Protein AF-A0A1I0JGB7-F1 (afdb_monomer_lite)

pLDDT: mean 83.21, std 13.46, range [31.05, 97.5]

Radius of gyration: 40.33 Å; chains: 1; bounding box: 99×93×121 Å

Organism: NCBI:txid83460

Secondary structure (DSSP, 8-state):
--HHHHHHTTSSSPP-SHHHHHHHHTTSTTS-TT----HHHHHHHHHHHHTT-SHHHHHT-HHHHHHHHHHHT--HHHHHHHHHHTS--TT-GGGEE--SSS-BPPEETTTSPPPTTS-HHHHH--S-EEEE--TTS-HHHHHHHHHHTTSSEEEEESSHHHHHTT--SSEEEEEEES--TT--SB--S-TTEEEEEEESSPPPPPPPPGGGTS-TT--GGG-------S----B-EEEEPPPHHHHHHHHHHHHHTTB-SS---HHHHHHHHHH-HHHHTT--SHHHHHHHHHHHHHH--TT-TT-TGGG--SHHHHHHHHHHHHHHH-S---S-HHHHHHHHHHHHHHHHHH-SS-TTS-EEHHHHHHHH--PPPHHHHHHHHHHHTTT----HHHHHHHHHH--HHHHHHHHHHHHTTSEEEEETTEEEESSHHHHHHHHHHHHHHHTTS-HHHHHHHHHSHHHHHHHHHHHHHHHHTT--HHHHHHHHS--TT-HHHHHHHHHHHHHHHHHHHTT----HHHHHHHHHHHHHH-EE-GGG-EE-S----HHHHHH-TTTSHHHHHHHHHHHHHTSPTT-TTSHHHHHTT--HHHHHHHHHGGG---TTSPPPPHHHHHHHHHHHHHHHHHS------GGG--GGGHHHHHHHHHHSSS--GGGTTTTS-HHHHTTHHHHHHHHTT--SHHHHHHHHHHHHTT----GGG-TTSTTTHHHHTT--HHHHHHHHHT-GGGTSSSS-GGGG--HHHHHHHHHHHHH--S----GGGHHHHTT--HHHHHHHHHTT-S-TT-HHHHHHHHHH-HHHHHHHHHHHHHTT-HHHHHHHHTT--TTTHHHHHHHHHHHHHH--SPPPHHHHHHHHHHHHTT-TTHHHHHHHHHHHSPPP--

Sequence (898 aa):
MGWIRTRMGEVVPPVRSFSELARRLRKVRSWPRAERIKESSLAAYLGKFDSGEALEWLRERPGVHEALAEVLEMAQEEVDEQLTALRPGPSGSGFLLRLRDVPTGPIDCRHEPLPPGIPLQVRELTSSLWWYAPSGSGRTLVGQWLEARRLATFIQAPTWAEAELQFPERGAVFIELGSADGAPFELTWPPELKVCVAIDAHPPRPPESEAKRFLPNIPPAFVSQAPRTHAPAQSWREVSNPEVSSWLPALVKWVEKRVTANALDGAECLRWLLGAPQILSMIDNLGTALGFIGLFATFGRKGKDTSPLSRIQRPADMARLFLRMRMQHAEDVEFTQKVLWKRLQELGRSVLEKSEAPWYEAQPLDVWHALTALRPDDADLEWLKKLEHRGLKMNRTELERASEGLPPDAFRTVRALRKLGLLREREASQYVFRPPWVLLSLIDQSVVEVLEGAPPEWGTILLHQEHAVTVFETLLERCRNNDFAFAEKVLAAPDMTSPAWIAALEATFRVLGLALLEGKPVPKPLRLEVLRFQRALVVSGPEGIPLPRVHYAVEYEGQFPLLHRRVWYAALLGLSEALPPNESLSIESWLQGLSAYATRWLLFMPTQRSSTEGKMPQQWLMPLLLLGGRLLDRLALPTSHPASEPLLLQPERLLRFLQRESFSLSELKGSIWWHELDVLLPEYAQRRGEDWDPYARKVWDAWLAGQTFPEFLNPDEAHASIFWDFLPPSAVQRLASKDSRHLLGASDACRFFRNEHWGAFVQTWAAQDDSWWSTSLQALWKRIPEEHVRQAIQMGRPDDNDHAARKELWQRMPEVFCEEIDALFHQGQWDRGLIQARAAPAEHVPRLLASIETALTHSRMTSPEAMVHWLHHTMGQRTRGWRKAWELLERLSPPALI

Structure (mmCIF, N/CA/C/O backbone):
data_AF-A0A1I0JGB7-F1
#
_entry.id   AF-A0A1I0JGB7-F1
#
loop_
_atom_site.group_PDB
_atom_site.id
_atom_site.type_symbol
_atom_site.label_atom_id
_atom_site.label_alt_id
_atom_site.label_comp_id
_atom_site.label_asym_id
_atom_site.label_entity_id
_atom_site.label_seq_id
_atom_site.pdbx_PDB_ins_code
_atom_site.Cartn_x
_atom_site.Cartn_y
_atom_site.Cartn_z
_atom_site.occupancy
_atom_site.B_iso_or_equiv
_atom_site.auth_seq_id
_atom_site.auth_comp_id
_atom_site.auth_asym_id
_atom_site.auth_atom_id
_atom_site.pdbx_PDB_model_num
ATOM 1 N N . MET A 1 1 ? -41.949 -23.140 9.699 1.00 54.00 1 MET A N 1
ATOM 2 C CA . MET A 1 1 ? -43.175 -22.386 10.053 1.00 54.00 1 MET A CA 1
ATOM 3 C C . MET A 1 1 ? -43.641 -22.907 11.400 1.00 54.00 1 MET A C 1
ATOM 5 O O . MET A 1 1 ? -43.436 -24.091 11.626 1.00 54.00 1 MET A O 1
ATOM 9 N N . GLY A 1 2 ? -44.156 -22.062 12.297 1.00 77.62 2 GLY A N 1
ATOM 10 C CA . GLY A 1 2 ? -44.573 -22.520 13.624 1.00 77.62 2 GLY A CA 1
ATOM 11 C C . GLY A 1 2 ? -45.866 -23.347 13.592 1.00 77.62 2 GLY A C 1
ATOM 12 O O . GLY A 1 2 ? -46.618 -23.328 12.606 1.00 77.62 2 GLY A O 1
ATOM 13 N N . TRP A 1 3 ? -46.076 -24.142 14.641 1.00 86.12 3 TRP A N 1
ATOM 14 C CA . TRP A 1 3 ? -47.155 -25.130 14.731 1.00 86.12 3 TRP A CA 1
ATOM 15 C C . TRP A 1 3 ? -48.547 -24.486 14.820 1.00 86.12 3 TRP A C 1
ATOM 17 O O . TRP A 1 3 ? -49.473 -24.971 14.173 1.00 86.12 3 TRP A O 1
ATOM 27 N N . ILE A 1 4 ? -48.693 -23.345 15.508 1.00 87.75 4 ILE A N 1
ATOM 28 C CA . ILE A 1 4 ? -49.952 -22.589 15.591 1.00 87.75 4 ILE A CA 1
ATOM 29 C C . ILE A 1 4 ? -50.310 -22.072 14.205 1.00 87.75 4 ILE A C 1
ATOM 31 O O . ILE A 1 4 ? -51.447 -22.215 13.765 1.00 87.75 4 ILE A O 1
ATOM 35 N N . ARG A 1 5 ? -49.343 -21.498 13.478 1.00 87.94 5 ARG A N 1
ATOM 36 C CA . ARG A 1 5 ? -49.590 -20.978 12.125 1.00 87.94 5 ARG A CA 1
ATOM 37 C C . ARG A 1 5 ? -49.947 -22.088 11.135 1.00 87.94 5 ARG A C 1
ATOM 39 O O . ARG A 1 5 ? -50.751 -21.853 10.237 1.00 87.94 5 ARG A O 1
ATOM 46 N N . THR A 1 6 ? -49.366 -23.273 11.307 1.00 86.31 6 THR A N 1
ATOM 47 C CA . THR A 1 6 ? -49.713 -24.463 10.519 1.00 86.31 6 THR A CA 1
ATOM 48 C C . THR A 1 6 ? -51.154 -24.875 10.817 1.00 86.31 6 THR A C 1
ATOM 50 O O . THR A 1 6 ? -51.975 -24.936 9.903 1.00 86.31 6 THR A O 1
ATOM 53 N N . ARG A 1 7 ? -51.507 -24.996 12.102 1.00 88.31 7 ARG A N 1
ATOM 54 C CA . ARG A 1 7 ? -52.849 -25.405 12.523 1.00 88.31 7 ARG A CA 1
ATOM 55 C C . ARG A 1 7 ? -53.937 -24.391 12.174 1.00 88.31 7 ARG A C 1
ATOM 57 O O . ARG A 1 7 ? -55.033 -24.771 11.786 1.00 88.31 7 ARG A O 1
ATOM 64 N N . MET A 1 8 ? -53.634 -23.094 12.207 1.00 91.56 8 MET A N 1
ATOM 65 C CA . MET A 1 8 ? -54.544 -22.026 11.764 1.00 91.56 8 MET A CA 1
ATOM 66 C C . MET A 1 8 ? -55.051 -22.210 10.323 1.00 91.56 8 MET A C 1
ATOM 68 O O . MET A 1 8 ? -56.152 -21.751 10.012 1.00 91.56 8 MET A O 1
ATOM 72 N N . GLY A 1 9 ? -54.262 -22.846 9.450 1.00 84.56 9 GLY A N 1
ATOM 73 C CA . GLY A 1 9 ? -54.662 -23.165 8.078 1.00 84.56 9 GLY A CA 1
ATOM 74 C C . GLY A 1 9 ? -55.588 -24.380 7.961 1.00 84.56 9 GLY A C 1
ATOM 75 O O . GLY A 1 9 ? -56.264 -24.515 6.945 1.00 84.56 9 GLY A O 1
ATOM 76 N N . GLU A 1 10 ? -55.630 -25.230 8.987 1.00 87.12 10 GLU A N 1
ATOM 77 C CA . GLU A 1 10 ? -56.348 -26.512 9.008 1.00 87.12 10 GLU A CA 1
ATOM 78 C C . GLU A 1 10 ? -57.715 -26.422 9.705 1.00 87.12 10 GLU A C 1
ATOM 80 O O . GLU A 1 10 ? -58.608 -27.206 9.397 1.00 87.12 10 GLU A O 1
ATOM 85 N N . VAL A 1 11 ? -57.901 -25.449 10.605 1.00 88.12 11 VAL A N 1
ATOM 86 C CA . VAL A 1 11 ? -59.176 -25.191 11.304 1.00 88.12 11 VAL A CA 1
ATOM 87 C C . VAL A 1 11 ? -60.255 -24.719 10.322 1.00 88.12 11 VAL A C 1
ATOM 89 O O . VAL A 1 11 ? -59.970 -23.937 9.413 1.00 88.12 11 VAL A O 1
ATOM 92 N N . VAL A 1 12 ? -61.519 -25.115 10.523 1.00 81.56 12 VAL A N 1
ATOM 93 C CA . VAL A 1 12 ? -62.644 -24.697 9.667 1.00 81.56 12 VAL A CA 1
ATOM 94 C C . VAL A 1 12 ? -63.611 -23.777 10.431 1.00 81.56 12 VAL A C 1
ATOM 96 O O . VAL A 1 12 ? -64.300 -24.228 11.339 1.00 81.56 12 VAL A O 1
ATOM 99 N N . PRO A 1 13 ? -63.756 -22.489 10.050 1.00 83.31 13 PRO A N 1
ATOM 100 C CA . PRO A 1 13 ? -63.107 -21.802 8.929 1.00 83.31 13 PRO A CA 1
ATOM 101 C C . PRO A 1 13 ? -61.647 -21.399 9.229 1.00 83.31 13 PRO A C 1
ATOM 103 O O . PRO A 1 13 ? -61.360 -21.021 10.369 1.00 83.31 13 PRO A O 1
ATOM 106 N N . PRO A 1 14 ? -60.751 -21.348 8.220 1.00 87.38 14 PRO A N 1
ATOM 107 C CA . PRO A 1 14 ? -59.326 -21.082 8.428 1.00 87.38 14 PRO A CA 1
ATOM 108 C C . PRO A 1 14 ? -59.081 -19.693 9.009 1.00 87.38 14 PRO A C 1
ATOM 110 O O . PRO A 1 14 ? -59.796 -18.733 8.703 1.00 87.38 14 PRO A O 1
ATOM 113 N N . VAL A 1 15 ? -58.056 -19.585 9.851 1.00 91.12 15 VAL A N 1
ATOM 114 C CA . VAL A 1 15 ? -57.677 -18.348 10.539 1.00 91.12 15 VAL A CA 1
ATOM 115 C C . VAL A 1 15 ? -56.520 -17.694 9.788 1.00 91.12 15 VAL A C 1
ATOM 117 O O . VAL A 1 15 ? -55.443 -18.268 9.661 1.00 91.12 15 VAL A O 1
ATOM 120 N N . ARG A 1 16 ? -56.701 -16.466 9.287 1.00 87.44 16 ARG A N 1
ATOM 121 C CA . ARG A 1 16 ? -55.726 -15.830 8.377 1.00 87.44 16 ARG A CA 1
ATOM 122 C C . ARG A 1 16 ? -54.627 -15.038 9.087 1.00 87.44 16 ARG A C 1
ATOM 124 O O . ARG A 1 16 ? -53.646 -14.650 8.459 1.00 87.44 16 ARG A O 1
ATOM 131 N N . SER A 1 17 ? -54.781 -14.748 10.381 1.00 92.31 17 SER A N 1
ATOM 132 C CA . SER A 1 17 ? -53.806 -13.965 11.157 1.00 92.31 17 SER A CA 1
ATOM 133 C C . SER A 1 17 ? -53.883 -14.238 12.661 1.00 92.31 17 SER A C 1
ATOM 135 O O . SER A 1 17 ? -54.929 -14.636 13.170 1.00 92.31 17 SER A O 1
ATOM 137 N N . PHE A 1 18 ? -52.805 -13.955 13.402 1.00 91.44 18 PHE A N 1
ATOM 138 C CA . PHE A 1 18 ? -52.810 -14.068 14.868 1.00 91.44 18 PHE A CA 1
ATOM 139 C C . PHE A 1 18 ? -53.782 -13.093 15.544 1.00 91.44 18 PHE A C 1
ATOM 141 O O . PHE A 1 18 ? -54.297 -13.394 16.615 1.00 91.44 18 PHE A O 1
ATOM 148 N N . SER A 1 19 ? -54.084 -11.948 14.925 1.00 89.69 19 SER A N 1
ATOM 149 C CA . SER A 1 19 ? -55.126 -11.035 15.416 1.00 89.69 19 SER A CA 1
ATOM 150 C C . SER A 1 19 ? -56.517 -11.651 15.296 1.00 89.69 19 SER A C 1
ATOM 152 O O . SER A 1 19 ? -57.328 -11.540 16.211 1.00 89.69 19 SER A O 1
ATOM 154 N N . GLU A 1 20 ? -56.784 -12.350 14.192 1.00 89.94 20 GLU A N 1
ATOM 155 C CA . GLU A 1 20 ? -58.021 -13.110 14.031 1.00 89.94 20 GLU A CA 1
ATOM 156 C C . GLU A 1 20 ? -58.099 -14.270 15.036 1.00 89.94 20 GLU A C 1
ATOM 158 O O . GLU A 1 20 ? -59.142 -14.448 15.668 1.00 89.94 20 GLU A O 1
ATOM 163 N N . LEU A 1 21 ? -56.990 -14.988 15.260 1.00 92.81 21 LEU A N 1
ATOM 164 C CA . LEU A 1 21 ? -56.904 -16.053 16.265 1.00 92.81 21 LEU A CA 1
ATOM 165 C C . LEU A 1 21 ? -57.171 -15.518 17.680 1.00 92.81 21 LEU A C 1
ATOM 167 O O . LEU A 1 21 ? -58.023 -16.047 18.389 1.00 92.81 21 LEU A O 1
ATOM 171 N N . ALA A 1 22 ? -56.522 -14.414 18.062 1.00 92.25 22 ALA A N 1
ATOM 172 C CA . ALA A 1 22 ? -56.719 -13.735 19.344 1.00 92.25 22 ALA A CA 1
ATOM 173 C C . ALA A 1 22 ? -58.177 -13.302 19.564 1.00 92.25 22 ALA A C 1
ATOM 175 O O . ALA A 1 22 ? -58.700 -13.380 20.678 1.00 92.25 22 ALA A O 1
ATOM 176 N N . ARG A 1 23 ? -58.861 -12.864 18.502 1.00 90.94 23 ARG A N 1
ATOM 177 C CA . ARG A 1 23 ? -60.281 -12.505 18.563 1.00 90.94 23 ARG A CA 1
ATOM 178 C C . ARG A 1 23 ? -61.180 -13.717 18.772 1.00 90.94 23 ARG A C 1
ATOM 180 O O . ARG A 1 23 ? -62.163 -13.602 19.501 1.00 90.94 23 ARG A O 1
ATOM 187 N N . ARG A 1 24 ? -60.876 -14.848 18.123 1.00 92.62 24 ARG A N 1
ATOM 188 C CA . ARG A 1 24 ? -61.622 -16.104 18.302 1.00 92.62 24 ARG A CA 1
ATOM 189 C C . ARG A 1 24 ? -61.428 -16.645 19.716 1.00 92.62 24 ARG A C 1
ATOM 191 O O . ARG A 1 24 ? -62.423 -16.847 20.399 1.00 92.62 24 ARG A O 1
ATOM 198 N N . LEU A 1 25 ? -60.184 -16.710 20.190 1.00 92.25 25 LEU A N 1
ATOM 199 C CA . LEU A 1 25 ? -59.795 -17.103 21.553 1.00 92.25 25 LEU A CA 1
ATOM 200 C C . LEU A 1 25 ? -60.604 -16.409 22.646 1.00 92.25 25 LEU A C 1
ATOM 202 O O . LEU A 1 25 ? -61.174 -17.062 23.509 1.00 92.25 25 LEU A O 1
ATOM 206 N N . ARG A 1 26 ? -60.734 -15.083 22.577 1.00 89.75 26 ARG A N 1
ATOM 207 C CA . ARG A 1 26 ? -61.467 -14.312 23.596 1.00 89.75 26 ARG A CA 1
ATOM 208 C C . ARG A 1 26 ? -62.984 -14.530 23.595 1.00 89.75 26 ARG A C 1
ATOM 210 O O . ARG A 1 26 ? -63.650 -14.069 24.518 1.00 89.75 26 ARG A O 1
ATOM 217 N N . LYS A 1 27 ? -63.543 -15.148 22.551 1.00 89.06 27 LYS A N 1
ATOM 218 C CA . LYS A 1 27 ? -64.985 -15.432 22.426 1.00 89.06 27 LYS A CA 1
ATOM 219 C C . LYS A 1 27 ? -65.356 -16.839 22.886 1.00 89.06 27 LYS A C 1
ATOM 221 O O . LYS A 1 27 ? -66.542 -17.157 22.951 1.00 89.06 27 LYS A O 1
ATOM 226 N N . VAL A 1 28 ? -64.359 -17.665 23.170 1.00 90.50 28 VAL A N 1
ATOM 227 C CA . VAL A 1 28 ? -64.529 -19.069 23.521 1.00 90.50 28 VAL A CA 1
ATOM 228 C C . VAL A 1 28 ? -64.924 -19.205 24.989 1.00 90.50 28 VAL A C 1
ATOM 230 O O . VAL A 1 28 ? -64.544 -18.380 25.820 1.00 90.50 28 VAL A O 1
ATOM 233 N N . ARG A 1 29 ? -65.736 -20.217 25.318 1.00 84.44 29 ARG A N 1
ATOM 234 C CA . ARG A 1 29 ? -66.295 -20.382 26.672 1.00 84.44 29 ARG A CA 1
ATOM 235 C C . ARG A 1 29 ? -65.226 -20.672 27.724 1.00 84.44 29 ARG A C 1
ATOM 237 O O . ARG A 1 29 ? -65.381 -20.218 28.855 1.00 84.44 29 ARG A O 1
ATOM 244 N N . SER A 1 30 ? -64.170 -21.382 27.339 1.00 85.94 30 SER A N 1
ATOM 245 C CA . SER A 1 30 ? -63.000 -21.686 28.171 1.00 85.94 30 SER A CA 1
ATOM 246 C C . SER A 1 30 ? -62.115 -20.467 28.458 1.00 85.94 30 SER A C 1
ATOM 248 O O . SER A 1 30 ? -61.286 -20.520 29.362 1.00 85.94 30 SER A O 1
ATOM 250 N N . TRP A 1 31 ? -62.317 -19.328 27.775 1.00 90.69 31 TRP A N 1
ATOM 251 C CA . TRP A 1 31 ? -61.518 -18.131 28.032 1.00 90.69 31 TRP A CA 1
ATOM 252 C C . TRP A 1 31 ? -61.732 -17.598 29.466 1.00 90.69 31 TRP A C 1
ATOM 254 O O . TRP A 1 31 ? -62.857 -17.233 29.837 1.00 90.69 31 TRP A O 1
ATOM 264 N N . PRO A 1 32 ? -60.670 -17.464 30.284 1.00 85.94 32 PRO A N 1
ATOM 265 C CA . PRO A 1 32 ? -60.808 -17.077 31.681 1.00 85.94 32 PRO A CA 1
ATOM 266 C C . PRO A 1 32 ? -61.286 -15.625 31.816 1.00 85.94 32 PRO A C 1
ATOM 268 O O . PRO A 1 32 ? -60.629 -14.678 31.382 1.00 85.94 32 PRO A O 1
ATOM 271 N N . ARG A 1 33 ? -62.430 -15.429 32.491 1.00 79.00 33 ARG A N 1
ATOM 272 C CA . ARG A 1 33 ? -63.063 -14.105 32.690 1.00 79.00 33 ARG A CA 1
ATOM 273 C C . ARG A 1 33 ? -62.195 -13.108 33.471 1.00 79.00 33 ARG A C 1
ATOM 275 O O . ARG A 1 33 ? -62.421 -11.904 33.371 1.00 79.00 33 ARG A O 1
ATOM 282 N N . ALA A 1 34 ? -61.229 -13.600 34.247 1.00 78.06 34 ALA A N 1
ATOM 283 C CA . ALA A 1 34 ? -60.288 -12.776 35.002 1.00 78.06 34 ALA A CA 1
ATOM 284 C C . ALA A 1 34 ? -59.184 -12.155 34.119 1.00 78.06 34 ALA A C 1
ATOM 286 O O . ALA A 1 34 ? -58.609 -11.134 34.500 1.00 78.06 34 ALA A O 1
ATOM 287 N N . GLU A 1 35 ? -58.917 -12.705 32.929 1.00 80.44 35 GLU A N 1
ATOM 288 C CA . GLU A 1 35 ? -57.785 -12.287 32.100 1.00 80.44 35 GLU A CA 1
ATOM 289 C C . GLU A 1 35 ? -58.137 -11.062 31.238 1.00 80.44 35 GLU A C 1
ATOM 291 O O . GLU A 1 35 ? -58.888 -11.136 30.260 1.00 80.44 35 GLU A O 1
ATOM 296 N N . ARG A 1 36 ? -57.574 -9.898 31.591 1.00 78.81 36 ARG A N 1
ATOM 297 C CA . ARG A 1 36 ? -57.824 -8.605 30.923 1.00 78.81 36 ARG A CA 1
ATOM 298 C C . ARG A 1 36 ? -56.741 -8.242 29.899 1.00 78.81 36 ARG A C 1
ATOM 300 O O . ARG A 1 36 ? -56.207 -7.134 29.920 1.00 78.81 36 ARG A O 1
ATOM 307 N N . ILE A 1 37 ? -56.417 -9.153 28.983 1.00 86.12 37 ILE A N 1
ATOM 308 C CA . ILE A 1 37 ? -55.456 -8.885 27.900 1.00 86.12 37 ILE A CA 1
ATOM 309 C C . ILE A 1 37 ? -56.137 -8.265 26.665 1.00 86.12 37 ILE A C 1
ATOM 311 O O . ILE A 1 37 ? -57.236 -8.659 26.263 1.00 86.12 37 ILE A O 1
ATOM 315 N N . LYS A 1 38 ? -55.491 -7.268 26.046 1.00 88.19 38 LYS A N 1
ATOM 316 C CA . LYS A 1 38 ? -55.957 -6.663 24.783 1.00 88.19 38 LYS A CA 1
ATOM 317 C C . LYS A 1 38 ? -55.727 -7.629 23.610 1.00 88.19 38 LYS A C 1
ATOM 319 O O . LYS A 1 38 ? -54.741 -8.358 23.602 1.00 88.19 38 LYS A O 1
ATOM 324 N N . GLU A 1 39 ? -56.590 -7.584 22.588 1.00 87.06 39 GLU A N 1
ATOM 325 C CA . GLU A 1 39 ? -56.490 -8.438 21.382 1.00 87.06 39 GLU A CA 1
ATOM 326 C C . GLU A 1 39 ? -55.127 -8.302 20.684 1.00 87.06 39 GLU A C 1
ATOM 328 O O . GLU A 1 39 ? -54.531 -9.304 20.303 1.00 87.06 39 GLU A O 1
ATOM 333 N N . SER A 1 40 ? -54.593 -7.081 20.582 1.00 79.31 40 SER A N 1
ATOM 334 C CA . SER A 1 40 ? -53.277 -6.824 19.982 1.00 79.31 40 SER A CA 1
ATOM 335 C C . SER A 1 40 ? -52.125 -7.445 20.775 1.00 79.31 40 SER A C 1
ATOM 337 O O . SER A 1 40 ? -51.193 -7.984 20.185 1.00 79.31 40 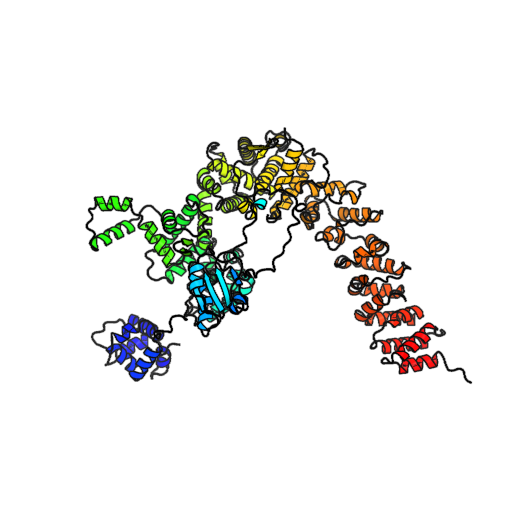SER A O 1
ATOM 339 N N . SER A 1 41 ? -52.199 -7.410 22.107 1.00 85.94 41 SER A N 1
ATOM 340 C CA . SER A 1 41 ? -51.207 -8.032 22.986 1.00 85.94 41 SER A CA 1
ATOM 341 C C . SER A 1 41 ? -51.278 -9.555 22.907 1.00 85.94 41 SER A C 1
ATOM 343 O O . SER A 1 41 ? -50.244 -10.199 22.775 1.00 85.94 41 SER A O 1
ATOM 345 N N . LEU A 1 42 ? -52.485 -10.130 22.911 1.00 90.38 42 LEU A N 1
ATOM 346 C CA . LEU A 1 42 ? -52.675 -11.573 22.758 1.00 90.38 42 LEU A CA 1
ATOM 347 C C . LEU A 1 42 ? -52.184 -12.067 21.389 1.00 90.38 42 LEU A C 1
ATOM 349 O O . LEU A 1 42 ? -51.516 -13.088 21.319 1.00 90.38 42 LEU A O 1
ATOM 353 N N . ALA A 1 43 ? -52.429 -11.314 20.313 1.00 88.25 43 ALA A N 1
ATOM 354 C CA . ALA A 1 43 ? -51.909 -11.634 18.983 1.00 88.25 43 ALA A CA 1
ATOM 355 C C . ALA A 1 43 ? -50.371 -11.668 18.939 1.00 88.25 43 ALA A C 1
ATOM 357 O O . ALA A 1 43 ? -49.793 -12.543 18.297 1.00 88.25 43 ALA A O 1
ATOM 358 N N . ALA A 1 44 ? -49.708 -10.744 19.643 1.00 83.69 44 ALA A N 1
ATOM 359 C CA . ALA A 1 44 ? -48.253 -10.745 19.771 1.00 83.69 44 ALA A CA 1
ATOM 360 C C . ALA A 1 44 ? -47.751 -11.959 20.572 1.00 83.69 44 ALA A C 1
ATOM 362 O O . ALA A 1 44 ? -46.768 -12.579 20.178 1.00 83.69 44 ALA A O 1
ATOM 363 N N . TYR A 1 45 ? -48.442 -12.329 21.655 1.00 89.69 45 TYR A N 1
ATOM 364 C CA . TYR A 1 45 ? -48.124 -13.526 22.437 1.00 89.69 45 TYR A CA 1
ATOM 365 C C . TYR A 1 45 ? -48.307 -14.819 21.641 1.00 89.69 45 TYR A C 1
ATOM 367 O O . TYR A 1 45 ? -47.428 -15.665 21.681 1.00 89.69 45 TYR A O 1
ATOM 375 N N . LEU A 1 46 ? -49.372 -14.946 20.845 1.00 90.31 46 LEU A N 1
ATOM 376 C CA . LEU A 1 46 ? -49.576 -16.108 19.971 1.00 90.31 46 LEU A CA 1
ATOM 377 C C . LEU A 1 46 ? -48.441 -16.263 18.954 1.00 90.31 46 LEU A C 1
ATOM 379 O O . LEU A 1 46 ? -47.990 -17.377 18.716 1.00 90.31 46 LEU A O 1
ATOM 383 N N . GLY A 1 47 ? -47.930 -15.151 18.415 1.00 83.31 47 GLY A N 1
ATOM 384 C CA . GLY A 1 47 ? -46.735 -15.170 17.570 1.00 83.31 47 GLY A CA 1
ATOM 385 C C . GLY A 1 47 ? -45.476 -15.637 18.310 1.00 83.31 47 GLY A C 1
ATOM 386 O O . GLY A 1 47 ? -44.669 -16.348 17.723 1.00 83.31 47 GLY A O 1
ATOM 387 N N . LYS A 1 48 ? -45.331 -15.281 19.594 1.00 83.50 48 LYS A N 1
ATOM 388 C CA . LYS A 1 48 ? -44.228 -15.747 20.453 1.00 83.50 48 LYS A CA 1
ATOM 389 C C . LYS A 1 48 ? -44.356 -17.229 20.813 1.00 83.50 48 LYS A C 1
ATOM 391 O O . LYS A 1 48 ? -43.367 -17.950 20.760 1.00 83.50 48 LYS A O 1
ATOM 396 N N . PHE A 1 49 ? -45.562 -17.709 21.111 1.00 87.69 49 PHE A N 1
ATOM 397 C CA . PHE A 1 49 ? -45.800 -19.130 21.391 1.00 87.69 49 PHE A CA 1
ATOM 398 C C . PHE A 1 49 ? -45.521 -19.996 20.159 1.00 87.69 49 PHE A C 1
ATOM 400 O O . PHE A 1 49 ? -44.921 -21.061 20.279 1.00 87.69 49 PHE A O 1
ATOM 407 N N . ASP A 1 50 ? -45.886 -19.506 18.968 1.00 85.50 50 ASP A N 1
ATOM 408 C CA . ASP A 1 50 ? -45.595 -20.154 17.683 1.00 85.50 50 ASP A CA 1
ATOM 409 C C . ASP A 1 50 ? -44.082 -20.282 17.414 1.00 85.50 50 ASP A C 1
ATOM 411 O O . ASP A 1 50 ? -43.654 -21.197 16.710 1.00 85.50 50 ASP A O 1
ATOM 415 N N . SER A 1 51 ? -43.267 -19.393 17.999 1.00 72.38 51 SER A N 1
ATOM 416 C CA . SER A 1 51 ? -41.801 -19.413 17.933 1.00 72.38 51 SER A CA 1
ATOM 417 C C . SER A 1 51 ? -41.117 -20.048 19.153 1.00 72.38 51 SER A C 1
ATOM 419 O O . SER A 1 51 ? -39.894 -19.984 19.248 1.00 72.38 51 SER A O 1
ATOM 421 N N . GLY A 1 52 ? -41.870 -20.647 20.084 1.00 76.19 52 GLY A N 1
ATOM 422 C CA . GLY A 1 52 ? -41.323 -21.276 21.295 1.00 76.19 52 GLY A CA 1
ATOM 423 C C . GLY A 1 52 ? -40.884 -20.297 22.395 1.00 76.19 52 GLY A C 1
ATOM 424 O O . GLY A 1 52 ? -40.235 -20.696 23.359 1.00 76.19 52 GLY A O 1
ATOM 425 N N . GLU A 1 53 ? -41.236 -19.016 22.286 1.00 71.25 53 GLU A N 1
ATOM 426 C CA . GLU A 1 53 ? -40.935 -17.982 23.277 1.00 71.25 53 GLU A CA 1
ATOM 427 C C . GLU A 1 53 ? -42.112 -17.765 24.241 1.00 71.25 53 GLU A C 1
ATOM 429 O O . GLU A 1 53 ? -43.274 -17.970 23.898 1.00 71.25 53 GLU A O 1
ATOM 434 N N . ALA A 1 54 ? -41.823 -17.286 25.456 1.00 78.31 54 ALA A N 1
ATOM 435 C CA . ALA A 1 54 ? -42.822 -16.914 26.468 1.00 78.31 54 ALA A CA 1
ATOM 436 C C . ALA A 1 54 ? -43.815 -18.032 26.874 1.00 78.31 54 ALA A C 1
ATOM 438 O O . ALA A 1 54 ? -44.882 -17.731 27.405 1.00 78.31 54 ALA A O 1
ATOM 439 N N . LEU A 1 55 ? -43.461 -19.311 26.686 1.00 80.69 55 LEU A N 1
ATOM 440 C CA . LEU A 1 55 ? -44.329 -20.461 26.998 1.00 80.69 55 LEU A CA 1
ATOM 441 C C . LEU A 1 55 ? -44.733 -20.544 28.483 1.00 80.69 55 LEU A C 1
ATOM 443 O O . LEU A 1 55 ? -45.802 -21.061 28.801 1.00 80.69 55 LEU A O 1
ATOM 447 N N . GLU A 1 56 ? -43.920 -19.989 29.388 1.00 78.12 56 GLU A N 1
ATOM 448 C CA . GLU A 1 56 ? -44.247 -19.899 30.821 1.00 78.12 56 GLU A CA 1
ATOM 449 C C . GLU A 1 56 ? -45.530 -19.096 31.073 1.00 78.12 56 GLU A C 1
ATOM 451 O O . GLU A 1 56 ? -46.338 -19.467 31.921 1.00 78.12 56 GLU A O 1
ATOM 456 N N . TRP A 1 57 ? -45.792 -18.062 30.263 1.00 85.19 57 TRP A N 1
ATOM 457 C CA . TRP A 1 57 ? -47.016 -17.266 30.373 1.00 85.19 57 TRP A CA 1
ATOM 458 C C . TRP A 1 57 ? -48.277 -18.116 30.158 1.00 85.19 57 TRP A C 1
ATOM 460 O O . TRP A 1 57 ? -49.294 -17.872 30.812 1.00 85.19 57 TRP A O 1
ATOM 470 N N . LEU A 1 58 ? -48.201 -19.102 29.253 1.00 83.56 58 LEU A N 1
ATOM 471 C CA . LEU A 1 58 ? -49.291 -20.025 28.936 1.00 83.56 58 LEU A CA 1
ATOM 472 C C . LEU A 1 58 ? -49.490 -21.058 30.059 1.00 83.56 58 LEU A C 1
ATOM 474 O O . LEU A 1 58 ? -50.628 -21.354 30.412 1.00 83.56 58 LEU A O 1
ATOM 478 N N . ARG A 1 59 ? -48.401 -21.545 30.676 1.00 77.56 59 ARG A N 1
ATOM 479 C CA . ARG A 1 59 ? -48.462 -22.483 31.817 1.00 77.56 59 ARG A CA 1
ATOM 480 C C . ARG A 1 59 ? -49.077 -21.866 33.064 1.00 77.56 59 ARG A C 1
ATOM 482 O O . ARG A 1 59 ? -49.856 -22.514 33.751 1.00 77.56 59 ARG A O 1
ATOM 489 N N . GLU A 1 60 ? -48.750 -20.610 33.345 1.00 81.31 60 GLU A N 1
ATOM 490 C CA . GLU A 1 60 ? -49.340 -19.862 34.461 1.00 81.31 60 GLU A CA 1
ATOM 491 C C . GLU A 1 60 ? -50.847 -19.609 34.277 1.00 81.31 60 GLU A C 1
ATOM 493 O O . GLU A 1 60 ? -51.527 -19.190 35.215 1.00 81.31 60 GLU A O 1
ATOM 498 N N . ARG A 1 61 ? -51.378 -19.823 33.065 1.00 87.06 61 ARG A N 1
ATOM 499 C CA . ARG A 1 61 ? -52.750 -19.482 32.670 1.00 87.06 61 ARG A CA 1
ATOM 500 C C . ARG A 1 61 ? -53.434 -20.671 31.992 1.00 87.06 61 ARG A C 1
ATOM 502 O O . ARG A 1 61 ? -53.722 -20.599 30.794 1.00 87.06 61 ARG A O 1
ATOM 509 N N . PRO A 1 62 ? -53.783 -21.725 32.752 1.00 83.62 62 PRO A N 1
ATOM 510 C CA . PRO A 1 62 ? -54.408 -22.926 32.203 1.00 83.62 62 PRO A CA 1
ATOM 511 C C . PRO A 1 62 ? -55.673 -22.606 31.401 1.00 83.62 62 PRO A C 1
ATOM 513 O O . PRO A 1 62 ? -55.809 -23.084 30.288 1.00 83.62 62 PRO A O 1
ATOM 516 N N . GLY A 1 63 ? -56.528 -21.677 31.843 1.00 83.69 63 GLY A N 1
ATOM 517 C CA . GLY A 1 63 ? -57.715 -21.301 31.056 1.00 83.69 63 GLY A CA 1
ATOM 518 C C . GLY A 1 63 ? -57.404 -20.715 29.665 1.00 83.69 63 GLY A C 1
ATOM 519 O O . GLY A 1 63 ? -58.192 -20.864 28.737 1.00 83.69 63 GLY A O 1
ATOM 520 N N . VAL A 1 64 ? -56.252 -20.055 29.478 1.00 88.06 64 VAL A N 1
ATOM 521 C CA . VAL A 1 64 ? -55.834 -19.571 28.147 1.00 88.06 64 VAL A CA 1
ATOM 522 C C . VAL A 1 64 ? -55.298 -20.720 27.292 1.00 88.06 64 VAL A C 1
ATOM 524 O O . VAL A 1 64 ? -55.512 -20.730 26.081 1.00 88.06 64 VAL A O 1
ATOM 527 N N . HIS A 1 65 ? -54.640 -21.692 27.921 1.00 86.38 65 HIS A N 1
ATOM 528 C CA . HIS A 1 65 ? -54.203 -22.930 27.285 1.00 86.38 65 HIS A CA 1
ATOM 529 C C . HIS A 1 65 ? -55.397 -23.763 26.782 1.00 86.38 65 HIS A C 1
ATOM 531 O O . HIS A 1 65 ? -55.429 -24.141 25.613 1.00 86.38 65 HIS A O 1
ATOM 537 N N . GLU A 1 66 ? -56.429 -23.942 27.611 1.00 86.69 66 GLU A N 1
ATOM 538 C CA . GLU A 1 66 ? -57.668 -24.640 27.237 1.00 86.69 66 GLU A CA 1
ATOM 539 C C . GLU A 1 66 ? -58.389 -23.947 26.073 1.00 86.69 66 GLU A C 1
ATOM 541 O O . GLU A 1 66 ? -58.800 -24.598 25.113 1.00 86.69 66 GLU A O 1
ATOM 546 N N . ALA A 1 67 ? -58.481 -22.613 26.115 1.00 90.25 67 ALA A N 1
ATOM 547 C CA . ALA A 1 67 ? -59.075 -21.839 25.030 1.00 90.25 67 ALA A CA 1
ATOM 548 C C . ALA A 1 67 ? -58.298 -21.975 23.715 1.00 90.25 67 ALA A C 1
ATOM 550 O O . ALA A 1 67 ? -58.902 -21.983 22.641 1.00 90.25 67 ALA A O 1
ATOM 551 N N . LEU A 1 68 ? -56.968 -22.091 23.784 1.00 91.56 68 LEU A N 1
ATOM 552 C CA . LEU A 1 68 ? -56.121 -22.306 22.613 1.00 91.56 68 LEU A CA 1
ATOM 553 C C . LEU A 1 68 ? -56.350 -23.672 21.976 1.00 91.56 68 LEU A C 1
ATOM 555 O O . LEU A 1 68 ? -56.500 -23.724 20.756 1.00 91.56 68 LEU A O 1
ATOM 559 N N . ALA A 1 69 ? -56.457 -24.731 22.778 1.00 90.62 69 ALA A N 1
ATOM 560 C CA . ALA A 1 69 ? -56.819 -26.060 22.289 1.00 90.62 69 ALA A CA 1
ATOM 561 C C . ALA A 1 69 ? -58.210 -26.063 21.627 1.00 90.62 69 ALA A C 1
ATOM 563 O O . ALA A 1 69 ? -58.362 -26.563 20.512 1.00 90.62 69 ALA A O 1
ATOM 564 N N . GLU A 1 70 ? -59.201 -25.411 22.251 1.00 91.19 70 GLU A N 1
ATOM 565 C CA . GLU A 1 70 ? -60.571 -25.330 21.723 1.00 91.19 70 GLU A CA 1
ATOM 566 C C . GLU A 1 70 ? -60.638 -24.592 20.373 1.00 91.19 70 GLU A C 1
ATOM 568 O O . GLU A 1 70 ? -61.310 -25.052 19.453 1.00 91.19 70 GLU A O 1
ATOM 573 N N . VAL A 1 71 ? -59.922 -23.472 20.206 1.00 92.50 71 VAL A N 1
ATOM 574 C CA . VAL A 1 71 ? -59.928 -22.714 18.935 1.00 92.50 71 VAL A CA 1
ATOM 575 C C . VAL A 1 71 ? -59.134 -23.396 17.827 1.00 92.50 71 VAL A C 1
ATOM 577 O O . VAL A 1 71 ? -59.446 -23.197 16.652 1.00 92.50 71 VAL A O 1
ATOM 580 N N . LEU A 1 72 ? -58.090 -24.145 18.178 1.00 91.31 72 LEU A N 1
ATOM 581 C CA . LEU A 1 72 ? -57.253 -24.855 17.213 1.00 91.31 72 LEU A CA 1
ATOM 582 C C . LEU A 1 72 ? -57.789 -26.248 16.852 1.00 91.31 72 LEU A C 1
ATOM 584 O O . LEU A 1 72 ? -57.165 -26.929 16.036 1.00 91.31 72 LEU A O 1
ATOM 588 N N . GLU A 1 73 ? -58.930 -26.650 17.425 1.00 90.31 73 GLU A N 1
ATOM 589 C CA . GLU A 1 73 ? -59.529 -27.980 17.253 1.00 90.31 73 GLU A CA 1
ATOM 590 C C . GLU A 1 73 ? -58.493 -29.087 17.515 1.00 90.31 73 GLU A C 1
ATOM 592 O O . GLU A 1 73 ? -58.273 -29.975 16.688 1.00 90.31 73 GLU A O 1
ATOM 597 N N . MET A 1 74 ? -57.789 -28.971 18.644 1.00 89.69 74 MET A N 1
ATOM 598 C CA . MET A 1 74 ? -56.765 -29.916 19.099 1.00 89.69 74 MET A CA 1
ATOM 599 C C . MET A 1 74 ? -57.143 -30.482 20.465 1.00 89.69 74 MET A C 1
ATOM 601 O O . MET A 1 74 ? -57.778 -29.798 21.274 1.00 89.69 74 MET A O 1
ATOM 605 N N . ALA A 1 75 ? -56.724 -31.717 20.741 1.00 87.12 75 ALA A N 1
ATOM 606 C CA . ALA A 1 75 ? -56.776 -32.237 22.104 1.00 87.12 75 ALA A CA 1
ATOM 607 C C . ALA A 1 75 ? -55.785 -31.461 22.992 1.00 87.12 75 ALA A C 1
ATOM 609 O O . ALA A 1 75 ? -54.758 -30.977 22.510 1.00 87.12 75 ALA A O 1
ATOM 610 N N . GLN A 1 76 ? -56.073 -31.324 24.290 1.00 80.38 76 GLN A N 1
ATOM 611 C CA . GLN A 1 76 ? -55.156 -30.619 25.198 1.00 80.38 76 GLN A CA 1
ATOM 612 C C . GLN A 1 76 ? -53.801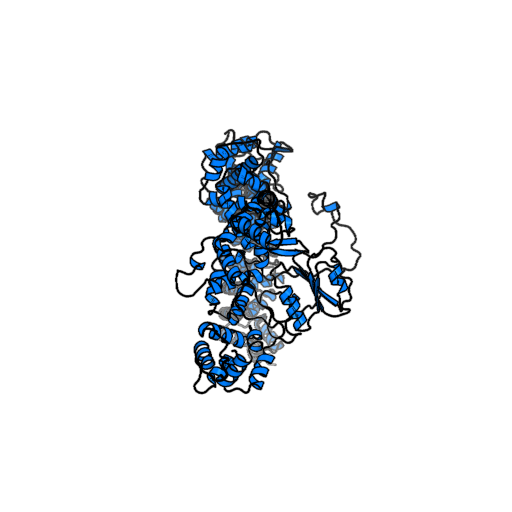 -31.325 25.271 1.00 80.38 76 GLN A C 1
ATOM 614 O O . GLN A 1 76 ? -52.773 -30.653 25.265 1.00 80.38 76 GLN A O 1
ATOM 619 N N . GLU A 1 77 ? -53.796 -32.660 25.232 1.00 81.31 77 GLU A N 1
ATOM 620 C CA . GLU A 1 77 ? -52.574 -33.459 25.209 1.00 81.31 77 GLU A CA 1
ATOM 621 C C . GLU A 1 77 ? -51.722 -33.174 23.962 1.00 81.31 77 GLU A C 1
ATOM 623 O O . GLU A 1 77 ? -50.504 -33.083 24.065 1.00 81.31 77 GLU A O 1
ATOM 628 N N . GLU A 1 78 ? -52.339 -32.953 22.796 1.00 82.69 78 GLU A N 1
ATOM 629 C CA . GLU A 1 78 ? -51.619 -32.608 21.562 1.00 82.69 78 GLU A CA 1
ATOM 630 C C . GLU A 1 78 ? -50.990 -31.214 21.646 1.00 82.69 78 GLU A C 1
ATOM 632 O O . GLU A 1 78 ? -49.872 -31.001 21.177 1.00 82.69 78 GLU A O 1
ATOM 637 N N . VAL A 1 79 ? -51.688 -30.248 22.252 1.00 82.19 79 VAL A N 1
ATOM 638 C CA . VAL A 1 79 ? -51.128 -28.911 22.488 1.00 82.19 79 VAL A CA 1
ATOM 639 C C . VAL A 1 79 ? -49.969 -28.992 23.483 1.00 82.19 79 VAL A C 1
ATOM 641 O O . VAL A 1 79 ? -48.919 -28.397 23.237 1.00 82.19 79 VAL A O 1
ATOM 644 N N . ASP A 1 80 ? -50.106 -29.776 24.552 1.00 81.25 80 ASP A N 1
ATOM 645 C CA . ASP A 1 80 ? -49.038 -30.021 25.523 1.00 81.25 80 ASP A CA 1
ATOM 646 C C . ASP A 1 80 ? -47.832 -30.734 24.901 1.00 81.25 80 ASP A C 1
ATOM 648 O O . ASP A 1 80 ? -46.689 -30.376 25.201 1.00 81.25 80 ASP A O 1
ATOM 652 N N . GLU A 1 81 ? -48.047 -31.694 24.001 1.00 79.69 81 GLU A N 1
ATOM 653 C CA . GLU A 1 81 ? -46.988 -32.351 23.233 1.00 79.69 81 GLU A CA 1
ATOM 654 C C . GLU A 1 81 ? -46.264 -31.362 22.315 1.00 79.69 81 GLU A C 1
ATOM 656 O O . GLU A 1 81 ? -45.032 -31.328 22.321 1.00 79.69 81 GLU A O 1
ATOM 661 N N . GLN A 1 82 ? -46.985 -30.495 21.594 1.00 82.19 82 GLN A N 1
ATOM 662 C CA . GLN A 1 82 ? -46.376 -29.448 20.761 1.00 82.19 82 GLN A CA 1
ATOM 663 C C . GLN A 1 82 ? -45.582 -28.444 21.607 1.00 82.19 82 GLN A C 1
ATOM 665 O O . GLN A 1 82 ? -44.442 -28.106 21.283 1.00 82.19 82 GLN A O 1
ATOM 670 N N . LEU A 1 83 ? -46.141 -28.002 22.735 1.00 77.06 83 LEU A N 1
ATOM 671 C CA . LEU A 1 83 ? -45.467 -27.104 23.672 1.00 77.06 83 LEU A CA 1
ATOM 672 C C . LEU A 1 83 ? -44.243 -27.759 24.313 1.00 77.06 83 LEU A C 1
ATOM 674 O O . LEU A 1 83 ? -43.260 -27.071 24.581 1.00 77.06 83 LEU A O 1
ATOM 678 N N . THR A 1 84 ? -44.285 -29.069 24.558 1.00 73.31 84 THR A N 1
ATOM 679 C CA . THR A 1 84 ? -43.178 -29.851 25.125 1.00 73.31 84 THR A CA 1
ATOM 680 C C . THR A 1 84 ? -42.094 -30.135 24.090 1.00 73.31 84 THR A C 1
ATOM 682 O O . THR A 1 84 ? -40.917 -30.023 24.420 1.00 73.31 84 THR A O 1
ATOM 685 N N . ALA A 1 85 ? -42.457 -30.393 22.832 1.00 71.56 85 ALA A N 1
ATOM 686 C CA . ALA A 1 85 ? -41.526 -30.501 21.709 1.00 71.56 85 ALA A CA 1
ATOM 687 C C . ALA A 1 85 ? -40.810 -29.171 21.415 1.00 71.56 85 ALA A C 1
ATOM 689 O O . ALA A 1 85 ? -39.663 -29.165 20.971 1.00 71.56 85 ALA A O 1
ATOM 690 N N . LEU A 1 86 ? -41.466 -28.043 21.705 1.00 67.31 86 LEU A N 1
ATOM 691 C CA . LEU A 1 86 ? -40.873 -26.707 21.653 1.00 67.31 86 LEU A CA 1
ATOM 692 C C . LEU A 1 86 ? -40.070 -26.331 22.902 1.00 67.31 86 LEU A C 1
ATOM 694 O O . LEU A 1 86 ? -39.377 -25.310 22.882 1.00 67.31 86 LEU A O 1
ATOM 698 N N . ARG A 1 87 ? -40.129 -27.118 23.989 1.00 59.81 87 ARG A N 1
ATOM 699 C CA . ARG A 1 87 ? -39.243 -26.880 25.131 1.00 59.81 87 ARG A CA 1
ATOM 700 C C . ARG A 1 87 ? -37.814 -27.184 24.689 1.00 59.81 87 ARG A C 1
ATOM 702 O O . ARG A 1 87 ? -37.546 -28.290 24.217 1.00 59.81 87 ARG A O 1
ATOM 709 N N . PRO A 1 88 ? -36.858 -26.275 24.920 1.00 45.75 88 PRO A N 1
ATOM 710 C CA . PRO A 1 88 ? -35.466 -26.678 24.918 1.00 45.75 88 PRO A CA 1
ATOM 711 C C . PRO A 1 88 ? -35.296 -27.717 26.034 1.00 45.75 88 PRO A C 1
ATOM 713 O O . PRO A 1 88 ? -35.467 -27.410 27.214 1.00 45.75 88 PRO A O 1
ATOM 716 N N . GLY A 1 89 ? -35.010 -28.971 25.670 1.00 40.97 89 GLY A N 1
ATOM 717 C CA . GLY A 1 89 ? -34.613 -29.980 26.650 1.00 40.97 89 GLY A CA 1
ATOM 718 C C . GLY A 1 89 ? -33.413 -29.469 27.465 1.00 40.97 89 GLY A C 1
ATOM 719 O O . GLY A 1 89 ? -32.579 -28.744 26.910 1.00 40.97 89 GLY A O 1
ATOM 720 N N . PRO A 1 90 ? -33.269 -29.854 28.747 1.00 39.44 90 PRO A N 1
ATOM 721 C CA . PRO A 1 90 ? -32.217 -29.352 29.641 1.00 39.44 90 PRO A CA 1
ATOM 722 C C . PRO A 1 90 ? -30.777 -29.749 29.239 1.00 39.44 90 PRO A C 1
ATOM 724 O O . PRO A 1 90 ? -29.842 -29.565 30.009 1.00 39.44 90 PRO A O 1
ATOM 727 N N . SER A 1 91 ? -30.564 -30.263 28.024 1.00 42.47 91 SER A N 1
ATOM 728 C CA . SER A 1 91 ? -29.249 -30.618 27.471 1.00 42.47 91 SER A CA 1
ATOM 729 C C . SER A 1 91 ? -29.050 -30.169 26.011 1.00 42.47 91 SER A C 1
ATOM 731 O O . SER A 1 91 ? -28.111 -30.614 25.360 1.00 42.47 91 SER A O 1
ATOM 733 N N . GLY A 1 92 ? -29.924 -29.308 25.464 1.00 42.38 92 GLY A N 1
ATOM 734 C CA . GLY A 1 92 ? -29.899 -28.915 24.043 1.00 42.38 92 GLY A CA 1
ATOM 735 C C . GLY A 1 92 ? -29.405 -27.497 23.727 1.00 42.38 92 GLY A C 1
ATOM 736 O O . GLY A 1 92 ? -29.209 -27.183 22.555 1.00 42.38 92 GLY A O 1
ATOM 737 N N . SER A 1 93 ? -29.203 -26.629 24.725 1.00 49.50 93 SER A N 1
ATOM 738 C CA . SER A 1 93 ? -28.884 -25.207 24.501 1.00 49.50 93 SER A CA 1
ATOM 739 C C . SER A 1 93 ? -27.440 -24.935 24.063 1.00 49.50 93 SER A C 1
ATOM 741 O O . SER A 1 93 ? -27.174 -23.864 23.526 1.00 49.50 93 SER A O 1
ATOM 743 N N . GLY A 1 94 ? -26.517 -25.887 24.238 1.00 56.75 94 GLY A N 1
ATOM 744 C CA . GLY A 1 94 ? -25.092 -25.686 23.936 1.00 56.75 94 GLY A CA 1
ATOM 745 C C . GLY A 1 94 ? -24.748 -25.568 22.445 1.00 56.75 94 GLY A C 1
ATOM 746 O O . GLY A 1 94 ? -23.684 -25.062 22.108 1.00 56.75 94 GLY A O 1
ATOM 747 N N . PHE A 1 95 ? -25.639 -26.004 21.545 1.00 70.62 95 PHE A N 1
ATOM 748 C CA . PHE A 1 95 ? -25.344 -26.107 20.108 1.00 70.62 95 PHE A CA 1
ATOM 749 C C . PHE A 1 95 ? -26.170 -25.166 19.224 1.00 70.62 95 PHE A C 1
ATOM 751 O O . PHE A 1 95 ? -26.076 -25.252 18.002 1.00 70.62 95 PHE A O 1
ATOM 758 N N . LEU A 1 96 ? -26.978 -24.279 19.814 1.00 78.81 96 LEU A N 1
ATOM 759 C CA . LEU A 1 96 ? -27.723 -23.252 19.086 1.00 78.81 96 LEU A CA 1
ATOM 760 C C . LEU A 1 96 ? -27.029 -21.897 19.253 1.00 78.81 96 LEU A C 1
ATOM 762 O O . LEU A 1 96 ? -27.113 -21.282 20.315 1.00 78.81 96 LEU A O 1
ATOM 766 N N . LEU A 1 97 ? -26.365 -21.408 18.201 1.00 81.38 97 LEU A N 1
ATOM 767 C CA . LEU A 1 97 ? -25.616 -20.147 18.245 1.00 81.38 97 LEU A CA 1
ATOM 768 C C . LEU A 1 97 ? -26.333 -19.042 17.468 1.00 81.38 97 LEU A C 1
ATOM 770 O O . LEU A 1 97 ? -26.606 -19.172 16.278 1.00 81.38 97 LEU A O 1
ATOM 774 N N . ARG A 1 98 ? -26.598 -17.905 18.119 1.00 81.69 98 ARG A N 1
ATOM 775 C CA . ARG A 1 98 ? -27.195 -16.728 17.468 1.00 81.69 98 ARG A CA 1
ATOM 776 C C . ARG A 1 98 ? -26.117 -15.750 17.008 1.00 81.69 98 ARG A C 1
ATOM 778 O O . ARG A 1 98 ? -25.286 -15.314 17.804 1.00 81.69 98 ARG A O 1
ATOM 785 N N . LEU A 1 99 ? -26.156 -15.353 15.735 1.00 84.50 99 LEU A N 1
ATOM 786 C CA . LEU A 1 99 ? -25.290 -14.286 15.235 1.00 84.50 99 LEU A CA 1
ATOM 787 C C . LEU A 1 99 ? -25.767 -12.936 15.773 1.00 84.50 99 LEU A C 1
ATOM 789 O O . LEU A 1 99 ? -26.936 -12.581 15.657 1.00 84.50 99 LEU A O 1
ATOM 793 N N . ARG A 1 100 ? -24.842 -12.174 16.358 1.00 80.12 100 ARG A N 1
ATOM 794 C CA . ARG A 1 100 ? -25.148 -10.913 17.045 1.00 80.12 100 ARG A CA 1
ATOM 795 C C . ARG A 1 100 ? -25.596 -9.800 16.101 1.00 80.12 100 ARG A C 1
ATOM 797 O O . ARG A 1 100 ? -26.561 -9.091 16.376 1.00 80.12 100 ARG A O 1
ATOM 804 N N . ASP A 1 101 ? -24.842 -9.616 15.022 1.00 87.69 101 ASP A N 1
ATOM 805 C CA . ASP A 1 101 ? -24.958 -8.424 14.185 1.00 87.69 101 ASP A CA 1
ATOM 806 C C . ASP A 1 101 ? -25.883 -8.637 12.973 1.00 87.69 101 ASP A C 1
ATOM 808 O O . ASP A 1 101 ? -26.181 -7.680 12.272 1.00 87.69 101 ASP A O 1
ATOM 812 N N . VAL A 1 102 ? -26.408 -9.851 12.754 1.00 86.62 102 VAL A N 1
ATOM 813 C CA . VAL A 1 102 ? -27.286 -10.174 11.616 1.00 86.62 102 VAL A CA 1
ATOM 814 C C . VAL A 1 102 ? -28.614 -10.757 12.115 1.00 86.62 102 VAL A C 1
ATOM 816 O O . VAL A 1 102 ? -28.584 -11.674 12.939 1.00 86.62 102 VAL A O 1
ATOM 819 N N . PRO A 1 103 ? -29.778 -10.305 11.603 1.00 78.94 103 PRO A N 1
ATOM 820 C CA . PRO A 1 103 ? -31.096 -10.813 11.998 1.00 78.94 103 PRO A CA 1
ATOM 821 C C . PRO A 1 103 ? -31.373 -12.209 11.407 1.00 78.94 103 PRO A C 1
ATOM 823 O O . PRO A 1 103 ? -32.183 -12.385 10.497 1.00 78.94 103 PRO A O 1
ATOM 826 N N . THR A 1 104 ? -30.663 -13.211 11.917 1.00 79.44 104 THR A N 1
ATOM 827 C CA . THR A 1 104 ? -30.800 -14.630 11.559 1.00 79.44 104 THR A CA 1
ATOM 828 C C . THR A 1 104 ? -31.431 -15.412 12.708 1.00 79.44 104 THR A C 1
ATOM 830 O O . THR A 1 104 ? -31.365 -14.992 13.868 1.00 79.44 104 THR A O 1
ATOM 833 N N . GLY A 1 105 ? -32.058 -16.548 12.389 1.00 76.00 105 GLY A N 1
ATOM 834 C CA . GLY A 1 105 ? -32.387 -17.556 13.400 1.00 76.00 105 GLY A CA 1
ATOM 835 C C . GLY A 1 105 ? -31.118 -18.158 14.027 1.00 76.00 105 GLY A C 1
ATOM 836 O O . GLY A 1 105 ? -30.028 -17.982 13.476 1.00 76.00 105 GLY A O 1
ATOM 837 N N . PRO A 1 106 ? -31.227 -18.844 15.178 1.00 82.19 106 PRO A N 1
ATOM 838 C CA . PRO A 1 106 ? -30.094 -19.558 15.759 1.00 82.19 106 PRO A CA 1
ATOM 839 C C . PRO A 1 106 ? -29.583 -20.637 14.795 1.00 82.19 106 PRO A C 1
ATOM 841 O O . PRO A 1 106 ? -30.375 -21.326 14.157 1.00 82.19 106 PRO A O 1
ATOM 844 N N . ILE A 1 107 ? -28.262 -20.770 14.703 1.00 83.94 107 ILE A N 1
ATOM 845 C CA . ILE A 1 107 ? -27.567 -21.777 13.900 1.00 83.94 107 ILE A CA 1
ATOM 846 C C . ILE A 1 107 ? -27.512 -23.067 14.707 1.00 83.94 107 ILE A C 1
ATOM 848 O O . ILE A 1 107 ? -26.966 -23.061 15.811 1.00 83.94 107 ILE A O 1
ATOM 852 N N . ASP A 1 108 ? -28.010 -24.173 14.150 1.00 88.25 108 ASP A N 1
ATOM 853 C CA . ASP A 1 108 ? -27.794 -25.491 14.755 1.00 88.25 108 ASP A CA 1
ATOM 854 C C . ASP A 1 108 ? -26.413 -26.028 14.373 1.00 88.25 108 ASP A C 1
ATOM 856 O O . ASP A 1 108 ? -26.193 -26.568 13.281 1.00 88.25 108 ASP A O 1
ATOM 860 N N . CYS A 1 109 ? -25.477 -25.912 15.315 1.00 89.38 109 CYS A N 1
ATOM 861 C CA . CYS A 1 109 ? -24.110 -26.385 15.198 1.00 89.38 109 CYS A CA 1
ATOM 862 C C . CYS A 1 109 ? -23.995 -27.900 15.013 1.00 89.38 109 CYS A C 1
ATOM 864 O O . CYS A 1 109 ? -22.874 -28.346 14.868 1.00 89.38 109 CYS A O 1
ATOM 866 N N . ARG A 1 110 ? -25.057 -28.713 14.977 1.00 87.12 110 ARG A N 1
ATOM 867 C CA . ARG A 1 110 ? -24.980 -30.154 14.641 1.00 87.12 110 ARG A CA 1
ATOM 868 C C . ARG A 1 110 ? -25.290 -30.438 13.177 1.00 87.12 110 ARG A C 1
ATOM 870 O O . ARG A 1 110 ? -24.745 -31.374 12.593 1.00 87.12 110 ARG A O 1
ATOM 877 N N . HIS A 1 111 ? -26.137 -29.614 12.568 1.00 84.81 111 HIS A N 1
ATOM 878 C CA . HIS A 1 111 ? -26.668 -29.855 11.225 1.00 84.81 111 HIS A CA 1
ATOM 879 C C . HIS A 1 111 ? -26.164 -28.843 10.201 1.00 84.81 111 HIS A C 1
ATOM 881 O O . HIS A 1 111 ? -25.918 -29.201 9.051 1.00 84.81 111 HIS A O 1
ATOM 887 N N . GLU A 1 112 ? -25.915 -27.603 10.613 1.00 87.75 112 GLU A N 1
ATOM 888 C CA . GLU A 1 112 ? -25.554 -26.538 9.686 1.00 87.75 112 GLU A CA 1
ATOM 889 C C . GLU A 1 112 ? -24.041 -26.413 9.447 1.00 87.75 112 GLU A C 1
ATOM 891 O O . GLU A 1 112 ? -23.234 -26.615 10.364 1.00 87.75 112 GLU A O 1
ATOM 896 N N . PRO A 1 113 ? -23.621 -26.065 8.215 1.00 89.62 113 PRO A N 1
ATOM 897 C CA . PRO A 1 113 ? -22.223 -25.786 7.917 1.00 89.62 113 PRO A CA 1
ATOM 898 C C . PRO A 1 113 ? -21.781 -24.446 8.519 1.00 89.62 113 PRO A C 1
ATOM 900 O O . PRO A 1 113 ? -22.564 -23.494 8.576 1.00 89.62 113 PRO A O 1
ATOM 903 N N . LEU A 1 114 ? -20.496 -24.356 8.880 1.00 90.75 114 LEU A N 1
ATOM 904 C CA . LEU A 1 114 ? -19.854 -23.095 9.265 1.00 90.75 114 LEU A CA 1
ATOM 905 C C . LEU A 1 114 ? -19.989 -22.028 8.162 1.00 90.75 114 LEU A C 1
ATOM 907 O O . LEU A 1 114 ? -20.032 -22.373 6.973 1.00 90.75 114 LEU A O 1
ATOM 911 N N . PRO A 1 115 ? -20.027 -20.735 8.531 1.00 91.62 115 PRO A N 1
ATOM 912 C CA . PRO A 1 115 ? -19.973 -19.651 7.562 1.00 91.62 115 PRO A CA 1
ATOM 913 C C . PRO A 1 115 ? -18.650 -19.680 6.769 1.00 91.62 115 PRO A C 1
ATOM 915 O O . PRO A 1 115 ? -17.610 -20.075 7.309 1.00 91.62 115 PRO A O 1
ATOM 918 N N . PRO A 1 116 ? -18.659 -19.253 5.492 1.00 92.50 116 PRO A N 1
ATOM 919 C CA . PRO A 1 116 ? -17.434 -19.035 4.723 1.00 92.50 116 PRO A CA 1
ATOM 920 C C . PRO A 1 116 ? -16.492 -18.035 5.413 1.00 92.50 116 PRO A C 1
ATOM 922 O O . PRO A 1 116 ? -16.958 -17.116 6.082 1.00 92.50 116 PRO A O 1
ATOM 925 N N . GLY A 1 117 ? -15.179 -18.209 5.230 1.00 88.88 117 GLY A N 1
ATOM 926 C CA . GLY A 1 117 ? -14.134 -17.364 5.833 1.00 88.88 117 GLY A CA 1
ATOM 927 C C . GLY A 1 117 ? -13.330 -18.034 6.953 1.00 88.88 117 GLY A C 1
ATOM 928 O O . GLY A 1 117 ? -12.284 -17.520 7.332 1.00 88.88 117 GLY A O 1
ATOM 929 N N . ILE A 1 118 ? -13.759 -19.205 7.438 1.00 92.38 118 ILE A N 1
ATOM 930 C CA . ILE A 1 118 ? -12.970 -20.038 8.362 1.00 92.38 118 ILE A CA 1
ATOM 931 C C . ILE A 1 118 ? -11.956 -20.889 7.570 1.00 92.38 118 ILE A C 1
ATOM 933 O O . ILE A 1 118 ? -12.377 -21.563 6.619 1.00 92.38 118 ILE A O 1
ATOM 937 N N . PRO A 1 119 ? -10.659 -20.921 7.947 1.00 91.94 119 PRO A N 1
ATOM 938 C CA . PRO A 1 119 ? -9.654 -21.746 7.274 1.00 91.94 119 PRO A CA 1
ATOM 939 C C . PRO A 1 119 ? -10.023 -23.234 7.258 1.00 91.94 119 PRO A C 1
ATOM 941 O O . PRO A 1 119 ? -10.466 -23.790 8.264 1.00 91.94 119 PRO A O 1
ATOM 944 N N . LEU A 1 120 ? -9.804 -23.910 6.126 1.00 89.69 120 LEU A N 1
ATOM 945 C CA . LEU A 1 120 ? -10.137 -25.332 5.972 1.00 89.69 120 LEU A CA 1
ATOM 946 C C . LEU A 1 120 ? -9.349 -26.215 6.954 1.00 89.69 120 LEU A C 1
ATOM 948 O O . LEU A 1 120 ? -9.903 -27.138 7.542 1.00 89.69 120 LEU A O 1
ATOM 952 N N . GLN A 1 121 ? -8.084 -25.867 7.198 1.00 91.31 121 GLN A N 1
ATOM 953 C CA . GLN A 1 121 ? -7.165 -26.589 8.082 1.00 91.31 121 GLN A CA 1
ATOM 954 C C . GLN A 1 121 ? -7.694 -26.671 9.521 1.00 91.31 121 GLN A C 1
ATOM 956 O O . GLN A 1 121 ? -7.522 -27.685 10.193 1.00 91.31 121 GLN A O 1
ATOM 961 N N . VAL A 1 122 ? -8.384 -25.620 9.972 1.00 91.25 122 VAL A N 1
ATOM 962 C CA . VAL A 1 122 ? -8.985 -25.539 11.309 1.00 91.25 122 VAL A CA 1
ATOM 963 C C . VAL A 1 122 ? -10.232 -26.429 11.418 1.00 91.25 122 VAL A C 1
ATOM 965 O O . VAL A 1 122 ? -10.573 -26.893 12.500 1.00 91.25 122 VAL A O 1
ATOM 968 N N . ARG A 1 123 ? -10.914 -26.704 10.299 1.00 88.31 123 ARG A N 1
ATOM 969 C CA . ARG A 1 123 ? -12.140 -27.521 10.262 1.00 88.31 123 ARG A CA 1
ATOM 970 C C . ARG A 1 123 ? -11.855 -29.021 10.280 1.00 88.31 123 ARG A C 1
ATOM 972 O O . ARG A 1 123 ? -12.686 -29.781 10.764 1.00 88.31 123 ARG A O 1
ATOM 979 N N . GLU A 1 124 ? -10.723 -29.430 9.714 1.00 85.62 124 GLU A N 1
ATOM 980 C CA . GLU A 1 124 ? -10.349 -30.841 9.547 1.00 85.62 124 GLU A CA 1
ATOM 981 C C . GLU A 1 124 ? -9.367 -31.335 10.620 1.00 85.62 124 GLU A C 1
ATOM 983 O O . GLU A 1 124 ? -9.297 -32.538 10.860 1.00 85.62 124 GLU A O 1
ATOM 988 N N . LEU A 1 125 ? -8.623 -30.423 11.267 1.00 84.62 125 LEU A N 1
ATOM 989 C CA . LEU A 1 125 ? -7.649 -30.704 12.334 1.00 84.62 125 LEU A CA 1
ATOM 990 C C . LEU A 1 125 ? -6.768 -31.928 12.042 1.00 84.62 125 LEU A C 1
ATOM 992 O O . LEU A 1 125 ? -6.714 -32.898 12.798 1.00 84.62 125 LEU A O 1
ATOM 996 N N . THR A 1 126 ? -6.058 -31.897 10.911 1.00 82.88 126 THR A N 1
ATOM 997 C CA . THR A 1 126 ? -5.199 -33.011 10.478 1.00 82.88 126 THR A CA 1
ATOM 998 C C . THR A 1 126 ? -3.868 -33.078 11.228 1.00 82.88 126 THR A C 1
ATOM 1000 O O . THR A 1 126 ? -3.301 -34.164 11.336 1.00 82.88 126 THR A O 1
ATOM 1003 N N . SER A 1 127 ? -3.390 -31.950 11.759 1.00 85.44 127 SER A N 1
ATOM 1004 C CA . SER A 1 127 ? -2.130 -31.786 12.499 1.00 85.44 127 SER A CA 1
ATOM 1005 C C . SER A 1 127 ? -2.280 -30.712 13.581 1.00 85.44 127 SER A C 1
ATOM 1007 O O . SER A 1 127 ? -3.214 -29.911 13.507 1.00 85.44 127 SER A O 1
ATOM 1009 N N . SER A 1 128 ? -1.342 -30.635 14.533 1.00 90.12 128 SER A N 1
ATOM 1010 C CA . SER A 1 128 ? -1.288 -29.497 15.458 1.00 90.12 128 SER A CA 1
ATOM 1011 C C . SER A 1 128 ? -0.986 -28.198 14.711 1.00 90.12 128 SER A C 1
ATOM 1013 O O . SER A 1 128 ? -0.132 -28.164 13.821 1.00 90.12 128 SER A O 1
ATOM 1015 N N . LEU A 1 129 ? -1.723 -27.139 15.029 1.00 93.38 129 LEU A N 1
ATOM 1016 C CA . LEU A 1 129 ? -1.659 -25.866 14.319 1.00 93.38 129 LEU A CA 1
ATOM 1017 C C . LEU A 1 129 ? -1.972 -24.689 15.241 1.00 93.38 129 LEU A C 1
ATOM 1019 O O . LEU A 1 129 ? -2.664 -24.825 16.247 1.00 93.38 129 LEU A O 1
ATOM 1023 N N . TRP A 1 130 ? -1.455 -23.526 14.865 1.00 94.00 130 TRP A N 1
ATOM 1024 C CA . TRP A 1 130 ? -1.678 -22.265 15.554 1.00 94.00 130 TRP A CA 1
ATOM 1025 C C . TRP A 1 130 ? -2.487 -21.350 14.643 1.00 94.00 130 TRP A C 1
ATOM 1027 O O . TRP A 1 130 ? -1.973 -20.812 13.665 1.00 94.00 130 TRP A O 1
ATOM 1037 N N . TRP A 1 131 ? -3.776 -21.211 14.919 1.00 94.75 131 TRP A N 1
ATOM 1038 C CA . TRP A 1 131 ? -4.654 -20.328 14.170 1.00 94.75 131 TRP A CA 1
ATOM 1039 C C . TRP A 1 131 ? -4.570 -18.910 14.740 1.00 94.75 131 TRP A C 1
ATOM 1041 O O . TRP A 1 131 ? -5.126 -18.625 15.805 1.00 94.75 131 TRP A O 1
ATOM 1051 N N . TYR A 1 132 ? -3.904 -18.010 14.005 1.00 91.62 132 TYR A N 1
ATOM 1052 C CA . TYR A 1 132 ? -3.958 -16.578 14.290 1.00 91.62 132 TYR A CA 1
ATOM 1053 C C . TYR A 1 132 ? -5.369 -16.070 13.980 1.00 91.62 132 TYR A C 1
ATOM 1055 O O . TYR A 1 132 ? -5.759 -15.872 12.825 1.00 91.62 132 TYR A O 1
ATOM 1063 N N . ALA A 1 133 ? -6.157 -15.915 15.035 1.00 89.62 133 ALA A N 1
ATOM 1064 C CA . ALA A 1 133 ? -7.581 -15.665 14.971 1.00 89.62 133 ALA A CA 1
ATOM 1065 C C . ALA A 1 133 ? -7.920 -14.469 15.861 1.00 89.62 133 ALA A C 1
ATOM 1067 O O . ALA A 1 133 ? -8.265 -14.666 17.016 1.00 89.62 133 ALA A O 1
ATOM 1068 N N . PRO A 1 134 ? -7.891 -13.215 15.395 1.00 84.81 134 PRO A N 1
ATOM 1069 C CA . PRO A 1 134 ? -8.335 -12.069 16.194 1.00 84.81 134 PRO A CA 1
ATOM 1070 C C . PRO A 1 134 ? -9.795 -12.178 16.669 1.00 84.81 134 PRO A C 1
ATOM 1072 O O . PRO A 1 134 ? -10.582 -12.969 16.131 1.00 84.81 134 PRO A O 1
ATOM 1075 N N . SER A 1 135 ? -10.181 -11.404 17.691 1.00 81.81 135 SER A N 1
ATOM 1076 C CA . SER A 1 135 ? -11.564 -11.416 18.206 1.00 81.81 135 SER A CA 1
ATOM 1077 C C . SER A 1 135 ? -12.554 -11.067 17.090 1.00 81.81 135 SER A C 1
ATOM 1079 O O . SER A 1 135 ? -12.420 -10.036 16.438 1.00 81.81 135 SER A O 1
ATOM 1081 N N . GLY A 1 136 ? -13.556 -11.924 16.868 1.00 84.00 136 GLY A N 1
ATOM 1082 C CA . GLY A 1 136 ? -14.470 -11.822 15.721 1.00 84.00 136 GLY A CA 1
ATOM 1083 C C . GLY A 1 136 ? -14.187 -12.816 14.589 1.00 84.00 136 GLY A C 1
ATOM 1084 O O . GLY A 1 136 ? -15.055 -13.017 13.749 1.00 84.00 136 GLY A O 1
ATOM 1085 N N . SER A 1 137 ? -13.060 -13.535 14.608 1.00 89.00 137 SER A N 1
ATOM 1086 C CA . SER A 1 137 ? -12.746 -14.577 13.608 1.00 89.00 137 SER A CA 1
ATOM 1087 C C . SER A 1 137 ? -13.647 -15.819 13.677 1.00 89.00 137 SER A C 1
ATOM 1089 O O . SER A 1 137 ? -13.593 -16.661 12.791 1.00 89.00 137 SER A O 1
ATOM 1091 N N . GLY A 1 138 ? -14.480 -15.950 14.716 1.00 89.62 138 GLY A N 1
ATOM 1092 C CA . GLY A 1 138 ? -15.397 -17.082 14.885 1.00 89.62 138 GLY A CA 1
ATOM 1093 C C . GLY A 1 138 ? -14.841 -18.253 15.700 1.00 89.62 138 GLY A C 1
ATOM 1094 O O . GLY A 1 138 ? -15.375 -19.348 15.581 1.00 89.62 138 GLY A O 1
ATOM 1095 N N . ARG A 1 139 ? -13.814 -18.043 16.539 1.00 91.12 139 ARG A N 1
ATOM 1096 C CA . ARG A 1 139 ? -13.171 -19.095 17.360 1.00 91.12 139 ARG A CA 1
ATOM 1097 C C . ARG A 1 139 ? -14.176 -19.936 18.150 1.00 91.12 139 ARG A C 1
ATOM 1099 O O . ARG A 1 139 ? -14.225 -21.145 17.967 1.00 91.12 139 ARG A O 1
ATOM 1106 N N . THR A 1 140 ? -15.029 -19.282 18.940 1.00 89.50 140 THR A N 1
ATOM 1107 C CA . THR A 1 140 ? -16.059 -19.948 19.749 1.00 89.50 140 THR A CA 1
ATOM 1108 C C . THR A 1 140 ? -17.065 -20.710 18.888 1.00 89.50 140 THR A C 1
ATOM 1110 O O . THR A 1 140 ? -17.436 -21.830 19.218 1.00 89.50 140 THR A O 1
ATOM 1113 N N . LEU A 1 141 ? -17.477 -20.132 17.751 1.00 90.81 141 LEU A N 1
ATOM 1114 C CA . LEU A 1 141 ? -18.385 -20.791 16.808 1.00 90.81 141 LEU A CA 1
ATOM 1115 C C . LEU A 1 141 ? -17.751 -22.065 16.238 1.00 90.81 141 LEU A C 1
ATOM 1117 O O . LEU A 1 141 ? -18.417 -23.089 16.149 1.00 90.81 141 LEU A O 1
ATOM 1121 N N . VAL A 1 142 ? -16.472 -22.011 15.865 1.00 93.44 142 VAL A N 1
ATOM 1122 C CA . VAL A 1 142 ? -15.733 -23.171 15.355 1.00 93.44 142 VAL A CA 1
ATOM 1123 C C . VAL A 1 142 ? -15.570 -24.235 16.438 1.00 93.44 142 VAL A C 1
ATOM 1125 O O . VAL A 1 142 ? -15.874 -25.394 16.172 1.00 93.44 142 VAL A O 1
ATOM 1128 N N . GLY A 1 143 ? -15.174 -23.849 17.653 1.00 92.81 143 GLY A N 1
ATOM 1129 C CA . GLY A 1 143 ? -15.047 -24.759 18.793 1.00 92.81 143 GLY A CA 1
ATOM 1130 C C . GLY A 1 143 ? -16.350 -25.497 19.100 1.00 92.81 143 GLY A C 1
ATOM 1131 O O . GLY A 1 143 ? -16.385 -26.725 19.072 1.00 92.81 143 GLY A O 1
ATOM 1132 N N . GLN A 1 144 ? -17.454 -24.761 19.260 1.00 91.81 144 GLN A N 1
ATOM 1133 C CA . GLN A 1 144 ? -18.779 -25.349 19.486 1.00 91.81 144 GLN A CA 1
ATOM 1134 C C . GLN A 1 144 ? -19.252 -26.213 18.309 1.00 91.81 144 GLN A C 1
ATOM 1136 O O . GLN A 1 144 ? -19.894 -27.238 18.513 1.00 91.81 144 GLN A O 1
ATOM 1141 N N . TRP A 1 145 ? -18.943 -25.828 17.067 1.00 93.81 145 TRP A N 1
ATOM 1142 C CA . TRP A 1 145 ? -19.289 -26.605 15.871 1.00 93.81 145 TRP A CA 1
ATOM 1143 C C . TRP A 1 145 ? -18.526 -27.932 15.785 1.00 93.81 145 TRP A C 1
ATOM 1145 O O . TRP A 1 145 ? -19.105 -28.946 15.376 1.00 93.81 145 TRP A O 1
ATOM 1155 N N . LEU A 1 146 ? -17.246 -27.933 16.171 1.00 93.81 146 LEU A N 1
ATOM 1156 C CA . LEU A 1 146 ? -16.412 -29.133 16.246 1.00 93.81 146 LEU A CA 1
ATOM 1157 C C . LEU A 1 146 ? -16.894 -30.063 17.364 1.00 93.81 146 LEU A C 1
ATOM 1159 O O . LEU A 1 146 ? -17.060 -31.262 17.128 1.00 93.81 146 LEU A O 1
ATOM 1163 N N . GLU A 1 147 ? -17.182 -29.511 18.542 1.00 93.19 147 GLU A N 1
ATOM 1164 C CA . GLU A 1 147 ? -17.679 -30.260 19.698 1.00 93.19 147 GLU A CA 1
ATOM 1165 C C . GLU A 1 147 ? -19.059 -30.877 19.426 1.00 93.19 147 GLU A C 1
ATOM 1167 O O . GLU A 1 147 ? -19.260 -32.077 19.628 1.00 93.19 147 GLU A O 1
ATOM 1172 N N . ALA A 1 148 ? -19.987 -30.104 18.850 1.00 90.12 148 ALA A N 1
ATOM 1173 C CA . ALA A 1 148 ? -21.327 -30.560 18.469 1.00 90.12 148 ALA A CA 1
ATOM 1174 C C . ALA A 1 148 ? -21.319 -31.787 17.547 1.00 90.12 148 ALA A C 1
ATOM 1176 O O . ALA A 1 148 ? -22.238 -32.608 17.581 1.00 90.12 148 ALA A O 1
ATOM 1177 N N . ARG A 1 149 ? -20.283 -31.908 16.708 1.00 91.94 149 ARG A N 1
ATOM 1178 C CA . ARG A 1 149 ? -20.090 -33.023 15.770 1.00 91.94 149 ARG A CA 1
ATOM 1179 C C . ARG A 1 149 ? -19.130 -34.090 16.267 1.00 91.94 149 ARG A C 1
ATOM 1181 O O . ARG A 1 149 ? -18.875 -35.038 15.529 1.00 91.94 149 ARG A O 1
ATOM 1188 N N . ARG A 1 150 ? -18.624 -33.961 17.497 1.00 91.00 150 ARG A N 1
ATOM 1189 C CA . ARG A 1 150 ? -17.633 -34.872 18.086 1.00 91.00 150 ARG A CA 1
ATOM 1190 C C . ARG A 1 150 ? -16.360 -34.982 17.234 1.00 91.00 150 ARG A C 1
ATOM 1192 O O . ARG A 1 150 ? -15.768 -36.053 17.144 1.00 91.00 150 ARG A O 1
ATOM 1199 N N . LEU A 1 151 ? -15.970 -33.886 16.581 1.00 91.88 151 LEU A N 1
ATOM 1200 C CA . LEU A 1 151 ? -14.755 -33.809 15.764 1.00 91.88 151 LEU A CA 1
ATOM 1201 C C . LEU A 1 151 ? -13.530 -33.411 16.595 1.00 91.88 151 LEU A C 1
ATOM 1203 O O . LEU A 1 151 ? -12.426 -33.836 16.275 1.00 91.88 151 LEU A O 1
ATOM 1207 N N . ALA A 1 152 ? -13.724 -32.622 17.654 1.00 94.12 152 ALA A N 1
ATOM 1208 C CA . ALA A 1 152 ? -12.688 -32.256 18.615 1.00 94.12 152 ALA A CA 1
ATOM 1209 C C . ALA A 1 152 ? -13.300 -31.919 19.980 1.00 94.12 152 ALA A C 1
ATOM 1211 O O . ALA A 1 152 ? -14.465 -31.522 20.052 1.00 94.12 152 ALA A O 1
ATOM 1212 N N . THR A 1 153 ? -12.504 -32.038 21.041 1.00 94.50 153 THR A N 1
ATOM 1213 C CA . THR A 1 153 ? -12.829 -31.485 22.362 1.00 94.50 153 THR A CA 1
ATOM 1214 C C . THR A 1 153 ? -12.597 -29.979 22.334 1.00 94.50 153 THR A C 1
ATOM 1216 O O . THR A 1 153 ? -11.512 -29.537 21.947 1.00 94.50 153 THR A O 1
ATOM 1219 N N . PHE A 1 154 ? -13.601 -29.193 22.724 1.00 94.50 154 PHE A N 1
ATOM 1220 C CA . PHE A 1 154 ? -13.490 -27.740 22.783 1.00 94.50 154 PHE A CA 1
ATOM 1221 C C . PHE A 1 154 ? -13.098 -27.287 24.191 1.00 94.50 154 PHE A C 1
ATOM 1223 O O . PHE A 1 154 ? -13.786 -27.595 25.157 1.00 94.50 154 PHE A O 1
ATOM 1230 N N . ILE A 1 155 ? -11.991 -26.553 24.299 1.00 94.38 155 ILE A N 1
ATOM 1231 C CA . ILE A 1 155 ? -11.483 -26.006 25.558 1.00 94.38 155 ILE A CA 1
ATOM 1232 C C . ILE A 1 155 ? -11.452 -24.485 25.442 1.00 94.38 155 ILE A C 1
ATOM 1234 O O . ILE A 1 155 ? -10.844 -23.938 24.522 1.00 94.38 155 ILE A O 1
ATOM 1238 N N . GLN A 1 156 ? -12.088 -23.800 26.389 1.00 92.12 156 GLN A N 1
ATOM 1239 C CA . GLN A 1 156 ? -11.941 -22.358 26.575 1.00 92.12 156 GLN A CA 1
ATOM 1240 C C . GLN A 1 156 ? -11.122 -22.130 27.840 1.00 92.12 156 GLN A C 1
ATOM 1242 O O . GLN A 1 156 ? -11.539 -22.541 28.922 1.00 92.12 156 GLN A O 1
ATOM 1247 N N . ALA A 1 157 ? -9.960 -21.498 27.704 1.00 88.31 157 ALA A N 1
ATOM 1248 C CA . ALA A 1 157 ? -9.060 -21.266 28.827 1.00 88.31 157 ALA A CA 1
ATOM 1249 C C . ALA A 1 157 ? -8.392 -19.885 28.722 1.00 88.31 157 ALA A C 1
ATOM 1251 O O . ALA A 1 157 ? -7.979 -19.482 27.631 1.00 88.31 157 ALA A O 1
ATOM 1252 N N . PRO A 1 158 ? -8.255 -19.142 29.832 1.00 83.88 158 PRO A N 1
ATOM 1253 C CA . PRO A 1 158 ? -7.571 -17.854 29.831 1.00 83.88 158 PRO A CA 1
ATOM 1254 C C . PRO A 1 158 ? -6.052 -18.003 29.663 1.00 83.88 158 PRO A C 1
ATOM 1256 O O . PRO A 1 158 ? -5.435 -17.137 29.048 1.00 83.88 158 PRO A O 1
ATOM 1259 N N . THR A 1 159 ? -5.456 -19.096 30.152 1.00 86.44 159 THR A N 1
ATOM 1260 C CA . THR A 1 159 ? -4.006 -19.354 30.117 1.00 86.44 159 THR A CA 1
ATOM 1261 C C . THR A 1 159 ? -3.690 -20.748 29.579 1.00 86.44 159 THR A C 1
ATOM 1263 O O . THR A 1 159 ? -4.538 -21.644 29.608 1.00 86.44 159 THR A O 1
ATOM 1266 N N . TRP A 1 160 ? -2.456 -20.949 29.097 1.00 89.56 160 TRP A N 1
ATOM 1267 C CA . TRP A 1 160 ? -2.023 -22.257 28.593 1.00 89.56 160 TRP A CA 1
ATOM 1268 C C . TRP A 1 160 ? -2.075 -23.339 29.680 1.00 89.56 160 TRP A C 1
ATOM 1270 O O . TRP A 1 160 ? -2.586 -24.430 29.439 1.00 89.56 160 TRP A O 1
ATOM 1280 N N . ALA A 1 161 ? -1.622 -23.010 30.893 1.00 88.00 161 ALA A N 1
ATOM 1281 C CA . ALA A 1 161 ? -1.608 -23.937 32.023 1.00 88.00 161 ALA A CA 1
ATOM 1282 C C . ALA A 1 161 ? -3.010 -24.480 32.353 1.00 88.00 161 ALA A C 1
ATOM 1284 O O . ALA A 1 161 ? -3.173 -25.664 32.629 1.00 88.00 161 ALA A O 1
ATOM 1285 N N . GLU A 1 162 ? -4.043 -23.638 32.279 1.00 88.50 162 GLU A N 1
ATOM 1286 C CA . GLU A 1 162 ? -5.431 -24.059 32.506 1.00 88.50 162 GLU A CA 1
ATOM 1287 C C . GLU A 1 162 ? -6.009 -24.888 31.355 1.00 88.50 162 GLU A C 1
ATOM 1289 O O . GLU A 1 162 ? -6.864 -25.750 31.583 1.00 88.50 162 GLU A O 1
ATOM 1294 N N . ALA A 1 163 ? -5.554 -24.639 30.124 1.00 91.12 163 ALA A N 1
ATOM 1295 C CA . ALA A 1 163 ? -5.933 -25.446 28.972 1.00 91.12 163 ALA A CA 1
ATOM 1296 C C . ALA A 1 163 ? -5.358 -26.863 29.091 1.00 91.12 163 ALA A C 1
ATOM 1298 O O . ALA A 1 163 ? -6.077 -27.838 28.884 1.00 91.12 163 ALA A O 1
ATOM 1299 N N . GLU A 1 164 ? -4.081 -26.973 29.464 1.00 90.50 164 GLU A N 1
ATOM 1300 C CA . GLU A 1 164 ? -3.345 -28.237 29.558 1.00 90.50 164 GLU A CA 1
ATOM 1301 C C . GLU A 1 164 ? -3.958 -29.202 30.584 1.00 90.50 164 GLU A C 1
ATOM 1303 O O . GLU A 1 164 ? -4.059 -30.401 30.326 1.00 90.50 164 GLU A O 1
ATOM 1308 N N . LEU A 1 165 ? -4.487 -28.680 31.698 1.00 90.56 165 LEU A N 1
ATOM 1309 C CA . LEU A 1 165 ? -5.210 -29.471 32.705 1.00 90.56 165 LEU A CA 1
ATOM 1310 C C . LEU A 1 165 ? -6.470 -30.171 32.164 1.00 90.56 165 LEU A C 1
ATOM 1312 O O . LEU A 1 165 ? -6.979 -31.093 32.799 1.00 90.56 165 LEU A O 1
ATOM 1316 N N . GLN A 1 166 ? -6.988 -29.732 31.016 1.00 91.62 166 GLN A N 1
ATOM 1317 C CA . GLN A 1 166 ? -8.209 -30.247 30.392 1.00 91.62 166 GLN A CA 1
ATOM 1318 C C . GLN A 1 166 ? -7.921 -31.136 29.170 1.00 91.62 166 GLN A C 1
ATOM 1320 O O . GLN A 1 166 ? -8.853 -31.538 28.467 1.00 91.62 166 GLN A O 1
ATOM 1325 N N . PHE A 1 167 ? -6.651 -31.444 28.880 1.00 91.50 167 PHE A N 1
ATOM 1326 C CA . PHE A 1 167 ? -6.295 -32.219 27.693 1.00 91.50 167 PHE A CA 1
ATOM 1327 C C . PHE A 1 167 ? -6.750 -33.683 27.809 1.00 91.50 167 PHE A C 1
ATOM 1329 O O . PHE A 1 167 ? -6.483 -34.344 28.814 1.00 91.50 167 PHE A O 1
ATOM 1336 N N . PRO A 1 168 ? -7.406 -34.234 26.771 1.00 89.62 168 PRO A N 1
ATOM 1337 C CA . PRO A 1 168 ? -7.643 -35.665 26.680 1.00 89.62 168 PRO A CA 1
ATOM 1338 C C . PRO A 1 168 ? -6.344 -36.417 26.351 1.00 89.62 168 PRO A C 1
ATOM 1340 O O . PRO A 1 168 ? -5.441 -35.880 25.716 1.00 89.62 168 PRO A O 1
ATOM 1343 N N . GLU A 1 169 ? -6.288 -37.707 26.693 1.00 83.06 169 GLU A N 1
ATOM 1344 C CA . GLU A 1 169 ? -5.131 -38.572 26.396 1.00 83.06 169 GLU A CA 1
ATOM 1345 C C . GLU A 1 169 ? -4.889 -38.782 24.886 1.00 83.06 169 GLU A C 1
ATOM 1347 O O . GLU A 1 169 ? -3.772 -39.078 24.469 1.00 83.06 169 GLU A O 1
ATOM 1352 N N . ARG A 1 170 ? -5.933 -38.665 24.051 1.00 86.38 170 ARG A N 1
ATOM 1353 C CA . ARG A 1 170 ? -5.881 -38.864 22.591 1.00 86.38 170 ARG A CA 1
ATOM 1354 C C . ARG A 1 170 ? -6.985 -38.092 21.870 1.00 86.38 170 ARG A C 1
ATOM 1356 O O . ARG A 1 170 ? -8.035 -37.829 22.455 1.00 86.38 170 ARG A O 1
ATOM 1363 N N . GLY A 1 171 ? -6.799 -37.836 20.573 1.00 90.00 171 GLY A N 1
ATOM 1364 C CA . GLY A 1 171 ? -7.816 -37.241 19.701 1.00 90.00 171 GLY A CA 1
ATOM 1365 C C . GLY A 1 171 ? -7.471 -35.823 19.249 1.00 90.00 171 GLY A C 1
ATOM 1366 O O . GLY A 1 171 ? -6.306 -35.440 19.212 1.00 90.00 171 GLY A O 1
ATOM 1367 N N . ALA A 1 172 ? -8.483 -35.049 18.858 1.00 93.56 172 ALA A N 1
ATOM 1368 C CA . ALA A 1 172 ? -8.310 -33.658 18.451 1.00 93.56 172 ALA A CA 1
ATOM 1369 C C . ALA A 1 172 ? -8.837 -32.704 19.530 1.00 93.56 172 ALA A C 1
ATOM 1371 O O . ALA A 1 172 ? -9.905 -32.930 20.100 1.00 93.56 172 ALA A O 1
ATOM 1372 N N . VAL A 1 173 ? -8.099 -31.627 19.776 1.00 94.38 173 VAL A N 1
ATOM 1373 C CA . VAL A 1 173 ? -8.408 -30.584 20.754 1.00 94.38 173 VAL A CA 1
ATOM 1374 C C . VAL A 1 173 ? -8.401 -29.240 20.044 1.00 94.38 173 VAL A C 1
ATOM 1376 O O . VAL A 1 173 ? -7.444 -28.898 19.346 1.00 94.38 173 VAL A O 1
ATOM 1379 N N . PHE A 1 174 ? -9.467 -28.472 20.229 1.00 96.44 174 PHE A N 1
ATOM 1380 C CA . PHE A 1 174 ? -9.551 -27.087 19.794 1.00 96.44 174 PHE A CA 1
ATOM 1381 C C . PHE A 1 174 ? -9.561 -26.189 21.030 1.00 96.44 174 PHE A C 1
ATOM 1383 O O . PHE A 1 174 ? -10.454 -26.300 21.867 1.00 96.44 174 PHE A O 1
ATOM 1390 N N . ILE A 1 175 ? -8.575 -25.304 21.138 1.00 94.75 175 ILE A N 1
ATOM 1391 C CA . ILE A 1 175 ? -8.378 -24.423 22.288 1.00 94.75 175 ILE A CA 1
ATOM 1392 C C . ILE A 1 175 ? -8.663 -22.991 21.852 1.00 94.75 175 ILE A C 1
ATOM 1394 O O . ILE A 1 175 ? -7.960 -22.442 21.005 1.00 94.75 175 ILE A O 1
ATOM 1398 N N . GLU A 1 176 ? -9.674 -22.368 22.446 1.00 93.50 176 GLU A N 1
ATOM 1399 C CA . GLU A 1 176 ? -9.805 -20.914 22.446 1.00 93.50 176 GLU A CA 1
ATOM 1400 C C . GLU A 1 176 ? -9.034 -20.371 23.650 1.00 93.50 176 GLU A C 1
ATOM 1402 O O . GLU A 1 176 ? -9.452 -20.545 24.797 1.00 93.50 176 GLU A O 1
ATOM 1407 N N . LEU A 1 177 ? -7.887 -19.752 23.370 1.00 89.94 177 LEU A N 1
ATOM 1408 C CA . LEU A 1 177 ? -6.928 -19.329 24.385 1.00 89.94 177 LEU A CA 1
ATOM 1409 C C . LEU A 1 177 ? -6.980 -17.807 24.585 1.00 89.94 177 LEU A C 1
ATOM 1411 O O . LEU A 1 177 ? -7.028 -17.052 23.608 1.00 89.94 177 LEU A O 1
ATOM 1415 N N . GLY A 1 178 ? -6.987 -17.369 25.848 1.00 80.19 178 GLY A N 1
ATOM 1416 C CA . GLY A 1 178 ? -6.979 -15.953 26.232 1.00 80.19 178 GLY A CA 1
ATOM 1417 C C . GLY A 1 178 ? -5.619 -15.283 26.023 1.00 80.19 178 GLY A C 1
ATOM 1418 O O . GLY A 1 178 ? -5.531 -14.311 25.278 1.00 80.19 178 GLY A O 1
ATOM 1419 N N . SER A 1 179 ? -4.563 -15.836 26.629 1.00 81.81 179 SER A N 1
ATOM 1420 C CA . SER A 1 179 ? -3.173 -15.372 26.506 1.00 81.81 179 SER A CA 1
ATOM 1421 C C . SER A 1 179 ? -2.248 -16.472 25.974 1.00 81.81 179 SER A C 1
ATOM 1423 O O . SER A 1 179 ? -2.394 -17.644 26.322 1.00 81.81 179 SER A O 1
ATOM 1425 N N . ALA A 1 180 ? -1.275 -16.084 25.140 1.00 84.06 180 ALA A N 1
ATOM 1426 C CA . ALA A 1 180 ? -0.214 -16.972 24.660 1.00 84.06 180 ALA A CA 1
ATOM 1427 C C . ALA A 1 180 ? 0.881 -17.212 25.717 1.00 84.06 180 ALA A C 1
ATOM 1429 O O . ALA A 1 180 ? 1.788 -18.014 25.484 1.00 84.06 180 ALA A O 1
ATOM 1430 N N . ASP A 1 181 ? 0.811 -16.532 26.863 1.00 81.19 181 ASP A N 1
ATOM 1431 C CA . ASP A 1 181 ? 1.794 -16.659 27.933 1.00 81.19 181 ASP A CA 1
ATOM 1432 C C . ASP A 1 181 ? 1.873 -18.096 28.452 1.00 81.19 181 ASP A C 1
ATOM 1434 O O . ASP A 1 181 ? 0.868 -18.747 28.755 1.00 81.19 181 ASP A O 1
ATOM 1438 N N . GLY A 1 182 ? 3.104 -18.597 28.548 1.00 81.56 182 GLY A N 1
ATOM 1439 C CA . GLY A 1 182 ? 3.383 -19.966 28.977 1.00 81.56 182 GLY A CA 1
ATOM 1440 C C . GLY A 1 182 ? 3.090 -21.042 27.927 1.00 81.56 182 GLY A C 1
ATOM 1441 O O . GLY A 1 182 ? 3.329 -22.213 28.213 1.00 81.56 182 GLY A O 1
ATOM 1442 N N . ALA A 1 183 ? 2.622 -20.687 26.723 1.00 86.38 183 ALA A N 1
ATOM 1443 C CA . ALA A 1 183 ? 2.479 -21.655 25.640 1.00 86.38 183 ALA A CA 1
ATOM 1444 C C . ALA A 1 183 ? 3.860 -22.186 25.192 1.00 86.38 183 ALA A C 1
ATOM 1446 O O . ALA A 1 183 ? 4.822 -21.415 25.092 1.00 86.38 183 ALA A O 1
ATOM 1447 N N . PRO A 1 184 ? 3.991 -23.492 24.900 1.00 86.69 184 PRO A N 1
ATOM 1448 C CA . PRO A 1 184 ? 5.269 -24.087 24.540 1.00 86.69 184 PRO A CA 1
ATOM 1449 C C . PRO A 1 184 ? 5.690 -23.684 23.121 1.00 86.69 184 PRO A C 1
ATOM 1451 O O . PRO A 1 184 ? 4.865 -23.596 22.210 1.00 86.69 184 PRO A O 1
ATOM 1454 N N . PHE A 1 185 ? 6.992 -23.475 22.917 1.00 81.38 185 PHE A N 1
ATOM 1455 C CA . PHE A 1 185 ? 7.574 -23.240 21.589 1.00 81.38 185 PHE A CA 1
ATOM 1456 C C . PHE A 1 185 ? 7.762 -24.550 20.798 1.00 81.38 185 PHE A C 1
ATOM 1458 O O . PHE A 1 185 ? 7.614 -24.561 19.576 1.00 81.38 185 PHE A O 1
ATOM 1465 N N . GLU A 1 186 ? 8.043 -25.650 21.503 1.00 80.50 186 GLU A N 1
ATOM 1466 C CA . GLU A 1 186 ? 8.200 -27.006 20.968 1.00 80.50 186 GLU A CA 1
ATOM 1467 C C . GLU A 1 186 ? 7.050 -27.910 21.411 1.00 80.50 186 GLU A C 1
ATOM 1469 O O . GLU A 1 186 ? 6.656 -27.911 22.576 1.00 80.50 186 GLU A O 1
ATOM 1474 N N . LEU A 1 187 ? 6.523 -28.707 20.481 1.00 79.75 187 LEU A N 1
ATOM 1475 C CA . LEU A 1 187 ? 5.434 -29.638 20.767 1.00 79.75 187 LEU A CA 1
ATOM 1476 C C . LEU A 1 187 ? 5.988 -30.953 21.336 1.00 79.75 187 LEU A C 1
ATOM 1478 O O . LEU A 1 187 ? 6.740 -31.653 20.658 1.00 79.75 187 LEU A O 1
ATOM 1482 N N . THR A 1 188 ? 5.600 -31.300 22.567 1.00 76.69 188 THR A N 1
ATOM 1483 C CA . THR A 1 188 ? 6.097 -32.482 23.306 1.00 76.69 188 THR A CA 1
ATOM 1484 C C . THR A 1 188 ? 5.053 -33.587 23.509 1.00 76.69 188 THR A C 1
ATOM 1486 O O . THR A 1 188 ? 5.355 -34.613 24.119 1.00 76.69 188 THR A O 1
ATOM 1489 N N . TRP A 1 189 ? 3.827 -33.412 23.013 1.00 78.50 189 TRP A N 1
ATOM 1490 C CA . TRP A 1 189 ? 2.734 -34.374 23.191 1.00 78.50 189 TRP A CA 1
ATOM 1491 C C . TRP A 1 189 ? 2.760 -35.537 22.183 1.00 78.50 189 TRP A C 1
ATOM 1493 O O . TRP A 1 189 ? 3.401 -35.437 21.132 1.00 78.50 189 TRP A O 1
ATOM 1503 N N . PRO A 1 190 ? 2.041 -36.644 22.475 1.00 77.44 190 PRO A N 1
ATOM 1504 C CA . PRO A 1 190 ? 1.950 -37.791 21.578 1.00 77.44 190 PRO A CA 1
ATOM 1505 C C . PRO A 1 190 ? 1.404 -37.411 20.193 1.00 77.44 190 PRO A C 1
ATOM 1507 O O . PRO A 1 190 ? 0.511 -36.566 20.095 1.00 77.44 190 PRO A O 1
ATOM 1510 N N . PRO A 1 191 ? 1.868 -38.063 19.112 1.00 75.50 191 PRO A N 1
ATOM 1511 C CA . PRO A 1 191 ? 1.403 -37.784 17.753 1.00 75.50 191 PRO A CA 1
ATOM 1512 C C . PRO A 1 191 ? -0.090 -38.094 17.537 1.00 75.50 191 PRO A C 1
ATOM 1514 O O . PRO A 1 191 ? -0.679 -37.595 16.576 1.00 75.50 191 PRO A O 1
ATOM 1517 N N . GLU A 1 192 ? -0.727 -38.891 18.408 1.00 82.31 192 GLU A N 1
ATOM 1518 C CA . GLU A 1 192 ? -2.177 -39.117 18.367 1.00 82.31 192 GLU A CA 1
ATOM 1519 C C . GLU A 1 192 ? -3.010 -37.939 18.906 1.00 82.31 192 GLU A C 1
ATOM 1521 O O . GLU A 1 192 ? -4.230 -37.925 18.701 1.00 82.31 192 GLU A O 1
ATOM 1526 N N . LEU A 1 193 ? -2.386 -36.961 19.577 1.00 87.06 193 LEU A N 1
ATOM 1527 C CA . LEU A 1 193 ? -3.040 -35.755 20.081 1.00 87.06 193 LEU A CA 1
ATOM 1528 C C . LEU A 1 193 ? -2.805 -34.580 19.123 1.00 87.06 193 LEU A C 1
ATOM 1530 O O . LEU A 1 193 ? -1.688 -34.095 18.952 1.00 87.06 193 LEU A O 1
ATOM 1534 N N . LYS A 1 194 ? -3.880 -34.100 18.496 1.00 91.25 194 LYS A N 1
ATOM 1535 C CA . LYS A 1 194 ? -3.843 -32.978 17.549 1.00 91.25 194 LYS A CA 1
ATOM 1536 C C . LYS A 1 194 ? -4.409 -31.738 18.216 1.00 91.25 194 LYS A C 1
ATOM 1538 O O . LYS A 1 194 ? -5.575 -31.734 18.597 1.00 91.25 194 LYS A O 1
ATOM 1543 N N . VAL A 1 195 ? -3.610 -30.683 18.322 1.00 92.62 195 VAL A N 1
ATOM 1544 C CA . VAL A 1 195 ? -3.981 -29.470 19.064 1.00 92.62 195 VAL A CA 1
ATOM 1545 C C . VAL A 1 195 ? -4.065 -28.275 18.124 1.00 92.62 195 VAL A C 1
ATOM 1547 O O . VAL A 1 195 ? -3.086 -27.924 17.468 1.00 92.62 195 VAL A O 1
ATOM 1550 N N . CYS A 1 196 ? -5.224 -27.627 18.072 1.00 94.81 196 CYS A N 1
ATOM 1551 C CA . CYS A 1 196 ? -5.402 -26.338 17.416 1.00 94.81 196 CYS A CA 1
ATOM 1552 C C . CYS A 1 196 ? -5.579 -25.241 18.456 1.00 94.81 196 CYS A C 1
ATOM 1554 O O . CYS A 1 196 ? -6.576 -25.235 19.173 1.00 94.81 196 CYS A O 1
ATOM 1556 N N . VAL A 1 197 ? -4.652 -24.287 18.488 1.00 94.69 197 VAL A N 1
ATOM 1557 C CA . VAL A 1 197 ? -4.755 -23.090 19.333 1.00 94.69 197 VAL A CA 1
ATOM 1558 C C . VAL A 1 197 ? -5.315 -21.950 18.499 1.00 94.69 197 VAL A C 1
ATOM 1560 O O . VAL A 1 197 ? -4.741 -21.610 17.471 1.00 94.69 197 VAL A O 1
ATOM 1563 N N . ALA A 1 198 ? -6.428 -21.362 18.925 1.00 94.56 198 ALA A N 1
ATOM 1564 C CA . ALA A 1 198 ? -7.053 -20.212 18.286 1.00 94.56 198 ALA A CA 1
ATOM 1565 C C . ALA A 1 198 ? -6.920 -18.974 19.183 1.00 94.56 198 ALA A C 1
ATOM 1567 O O . ALA A 1 198 ? -7.587 -18.879 20.218 1.00 94.56 198 ALA A O 1
ATOM 1568 N N . ILE A 1 199 ? -6.081 -18.014 18.781 1.00 90.56 199 ILE A N 1
ATOM 1569 C CA . ILE A 1 199 ? -5.729 -16.844 19.605 1.00 90.56 199 ILE A CA 1
ATOM 1570 C C . ILE A 1 199 ? -5.346 -15.614 18.761 1.00 90.56 199 ILE A C 1
ATOM 1572 O O . ILE A 1 199 ? -4.967 -15.734 17.600 1.00 90.56 199 ILE A O 1
ATOM 1576 N N . ASP A 1 200 ? -5.452 -14.413 19.345 1.00 85.12 200 ASP A N 1
ATOM 1577 C CA . ASP A 1 200 ? -4.988 -13.133 18.770 1.00 85.12 200 ASP A CA 1
ATOM 1578 C C . ASP A 1 200 ? -3.516 -12.853 19.128 1.00 85.12 200 ASP A C 1
ATOM 1580 O O . ASP A 1 200 ? -3.187 -11.812 19.700 1.00 85.12 200 ASP A O 1
ATOM 1584 N N . ALA A 1 201 ? -2.649 -13.832 18.880 1.00 83.50 201 ALA A N 1
ATOM 1585 C CA . ALA A 1 201 ? -1.208 -13.749 19.100 1.00 83.50 201 ALA A CA 1
ATOM 1586 C C . ALA A 1 201 ? -0.492 -14.702 18.138 1.00 83.50 201 ALA A C 1
ATOM 1588 O O . ALA A 1 201 ? -1.058 -15.727 17.757 1.00 83.50 201 ALA A O 1
ATOM 1589 N N . HIS A 1 202 ? 0.734 -14.372 17.741 1.00 82.75 202 HIS A N 1
ATOM 1590 C CA . HIS A 1 202 ? 1.597 -15.289 16.991 1.00 82.75 202 HIS A CA 1
ATOM 1591 C C . HIS A 1 202 ? 2.136 -16.397 17.911 1.00 82.75 202 HIS A C 1
ATOM 1593 O O . HIS A 1 202 ? 2.186 -16.197 19.128 1.00 82.75 202 HIS A O 1
ATOM 1599 N N . PRO A 1 203 ? 2.557 -17.552 17.362 1.00 84.94 203 PRO A N 1
ATOM 1600 C CA . PRO A 1 203 ? 3.171 -18.597 18.169 1.00 84.94 203 PRO A CA 1
ATOM 1601 C C . PRO A 1 203 ? 4.455 -18.088 18.852 1.00 84.94 203 PRO A C 1
ATOM 1603 O O . PRO A 1 203 ? 5.179 -17.267 18.271 1.00 84.94 203 PRO A O 1
ATOM 1606 N N . PRO A 1 204 ? 4.766 -18.574 20.068 1.00 83.56 204 PRO A N 1
ATOM 1607 C CA . PRO A 1 204 ? 5.974 -18.189 20.790 1.00 83.56 204 PRO A CA 1
ATOM 1608 C C . PRO A 1 204 ? 7.229 -18.506 19.964 1.00 83.56 204 PRO A C 1
ATOM 1610 O O . PRO A 1 204 ? 7.368 -19.592 19.397 1.00 83.56 204 PRO A O 1
ATOM 1613 N N . ARG A 1 205 ? 8.151 -17.539 19.880 1.00 75.44 205 ARG A N 1
ATOM 1614 C CA . ARG A 1 205 ? 9.434 -17.680 19.171 1.00 75.44 205 ARG A CA 1
ATOM 1615 C C . ARG A 1 205 ? 10.535 -18.107 20.148 1.00 75.44 205 ARG A C 1
ATOM 1617 O O . ARG A 1 205 ? 10.487 -17.701 21.309 1.00 75.44 205 ARG A O 1
ATOM 1624 N N . PRO A 1 206 ? 11.547 -18.876 19.703 1.00 68.19 206 PRO A N 1
ATOM 1625 C CA . PRO A 1 206 ? 12.708 -19.156 20.539 1.00 68.19 206 PRO A CA 1
ATOM 1626 C C . PRO A 1 206 ? 13.395 -17.837 20.933 1.00 68.19 206 PRO A C 1
ATOM 1628 O O . PRO A 1 206 ? 13.430 -16.915 20.111 1.00 68.19 206 PRO A O 1
ATOM 1631 N N . PRO A 1 207 ? 13.941 -17.724 22.158 1.00 58.78 207 PRO A N 1
ATOM 1632 C CA . PRO A 1 207 ? 14.643 -16.523 22.590 1.00 58.78 207 PRO A CA 1
ATOM 1633 C C . PRO A 1 207 ? 15.780 -16.220 21.610 1.00 58.78 207 PRO A C 1
ATOM 1635 O O . PRO A 1 207 ? 16.691 -17.028 21.414 1.00 58.78 207 PRO A O 1
ATOM 1638 N N . GLU A 1 208 ? 15.707 -15.067 20.946 1.00 50.44 208 GLU A N 1
ATOM 1639 C CA . GLU A 1 208 ? 16.795 -14.600 20.096 1.00 50.44 208 GLU A CA 1
ATOM 1640 C C . GLU A 1 208 ? 18.035 -14.390 20.967 1.00 50.44 208 GLU A C 1
ATOM 1642 O O . GLU A 1 208 ? 17.972 -13.703 21.985 1.00 50.44 208 GLU A O 1
ATOM 1647 N N . SER A 1 209 ? 19.172 -14.971 20.573 1.00 45.44 209 SER A N 1
ATOM 1648 C CA . SER A 1 209 ? 20.446 -14.725 21.250 1.00 45.44 209 SER A CA 1
ATOM 1649 C C . SER A 1 209 ? 20.682 -13.214 21.358 1.00 45.44 209 SER A C 1
ATOM 1651 O O . SER A 1 209 ? 20.704 -12.535 20.325 1.00 45.44 209 SER A O 1
ATOM 1653 N N . GLU A 1 210 ? 20.909 -12.703 22.571 1.00 38.12 210 GLU A N 1
ATOM 1654 C CA . GLU A 1 210 ? 21.132 -11.276 22.873 1.00 38.12 210 GLU A CA 1
ATOM 1655 C C . GLU A 1 210 ? 22.169 -10.601 21.951 1.00 38.12 210 GLU A C 1
ATOM 1657 O O . GLU A 1 210 ? 22.082 -9.404 21.686 1.00 38.12 210 GLU A O 1
ATOM 1662 N N . ALA A 1 211 ? 23.082 -11.378 21.358 1.00 36.41 211 ALA A N 1
ATOM 1663 C CA . ALA A 1 211 ? 24.050 -10.941 20.353 1.00 36.41 211 ALA A CA 1
ATOM 1664 C C . ALA A 1 211 ? 23.446 -10.239 19.113 1.00 36.41 211 ALA A C 1
ATOM 1666 O O . ALA A 1 211 ? 24.141 -9.447 18.479 1.00 36.41 211 ALA A O 1
ATOM 1667 N N . LYS A 1 212 ? 22.174 -10.482 18.758 1.00 40.31 212 LYS A N 1
ATOM 1668 C CA . LYS A 1 212 ? 21.516 -9.812 17.616 1.00 40.31 212 LYS A CA 1
ATOM 1669 C C . LYS A 1 212 ? 20.891 -8.457 17.958 1.00 40.31 212 LYS A C 1
ATOM 1671 O O . LYS A 1 212 ? 20.744 -7.633 17.062 1.00 40.31 212 LYS A O 1
ATOM 1676 N N . ARG A 1 213 ? 20.558 -8.198 19.229 1.00 39.81 213 ARG A N 1
ATOM 1677 C CA . ARG A 1 213 ? 19.916 -6.936 19.651 1.00 39.81 213 ARG A CA 1
ATOM 1678 C C . ARG A 1 213 ? 20.889 -5.758 19.743 1.00 39.81 213 ARG A C 1
ATOM 1680 O O . ARG A 1 213 ? 20.457 -4.619 19.629 1.00 39.81 213 ARG A O 1
ATOM 1687 N N . PHE A 1 214 ? 22.189 -6.016 19.902 1.00 36.59 214 PHE A N 1
ATOM 1688 C CA . PHE A 1 214 ? 23.188 -4.965 20.147 1.00 36.59 214 PHE A CA 1
ATOM 1689 C C . PHE A 1 214 ? 24.084 -4.608 18.950 1.00 36.59 214 PHE A C 1
ATOM 1691 O O . PHE A 1 214 ? 24.921 -3.718 19.073 1.00 36.59 214 PHE A O 1
ATOM 1698 N N . LEU A 1 215 ? 23.919 -5.240 17.781 1.00 37.09 215 LEU A N 1
ATOM 1699 C CA . LEU A 1 215 ? 24.728 -4.938 16.590 1.00 37.09 215 LEU A CA 1
ATOM 1700 C C . LEU A 1 215 ? 23.866 -4.901 15.311 1.00 37.09 215 LEU A C 1
ATOM 1702 O O . LEU A 1 215 ? 23.874 -5.865 14.548 1.00 37.09 215 LEU A O 1
ATOM 1706 N N . PRO A 1 216 ? 23.158 -3.792 15.012 1.00 37.88 216 PRO A N 1
ATOM 1707 C CA . PRO A 1 216 ? 22.305 -3.710 13.822 1.00 37.88 216 PRO A CA 1
ATOM 1708 C C . PRO A 1 216 ? 23.073 -3.551 12.494 1.00 37.88 216 PRO A C 1
ATOM 1710 O O . PRO A 1 216 ? 22.444 -3.483 11.447 1.00 37.88 216 PRO A O 1
ATOM 1713 N N . ASN A 1 217 ? 24.411 -3.467 12.499 1.00 41.22 217 ASN A N 1
ATOM 1714 C CA . ASN A 1 217 ? 25.191 -2.983 11.347 1.00 41.22 217 ASN A CA 1
ATOM 1715 C C . ASN A 1 217 ? 26.455 -3.806 11.028 1.00 41.22 217 ASN A C 1
ATOM 1717 O O . ASN A 1 217 ? 27.498 -3.237 10.711 1.00 41.22 217 ASN A O 1
ATOM 1721 N N . ILE A 1 218 ? 26.390 -5.139 11.076 1.00 36.62 218 ILE A N 1
ATOM 1722 C CA . ILE A 1 218 ? 27.426 -5.974 10.444 1.00 36.62 218 ILE A CA 1
ATOM 1723 C C . ILE A 1 218 ? 26.811 -6.649 9.211 1.00 36.62 218 ILE A C 1
ATOM 1725 O O . ILE A 1 218 ? 25.776 -7.304 9.344 1.00 36.62 218 ILE A O 1
ATOM 1729 N N . PRO A 1 219 ? 27.409 -6.503 8.010 1.00 36.41 219 PRO A N 1
ATOM 1730 C CA . PRO A 1 219 ? 26.966 -7.207 6.813 1.00 36.41 219 PRO A CA 1
ATOM 1731 C C . PRO A 1 219 ? 26.835 -8.724 7.054 1.00 36.41 219 PRO A C 1
ATOM 1733 O O . PRO A 1 219 ? 27.630 -9.281 7.817 1.00 36.41 219 PRO A O 1
ATOM 1736 N N . PRO A 1 220 ? 25.926 -9.433 6.354 1.00 36.94 220 PRO A N 1
ATOM 1737 C CA . PRO A 1 220 ? 25.652 -10.864 6.566 1.00 36.94 220 PRO A CA 1
ATOM 1738 C C . PRO A 1 220 ? 26.856 -11.808 6.383 1.00 36.94 220 PRO A C 1
ATOM 1740 O O . PRO A 1 220 ? 26.754 -12.999 6.661 1.00 36.94 220 PRO A O 1
ATOM 1743 N N . ALA A 1 221 ? 28.001 -11.298 5.928 1.00 39.34 221 ALA A N 1
ATOM 1744 C CA . ALA A 1 221 ? 29.194 -12.070 5.608 1.00 39.34 221 ALA A CA 1
ATOM 1745 C C . ALA A 1 221 ? 29.934 -12.670 6.825 1.00 39.34 221 ALA A C 1
ATOM 1747 O O . ALA A 1 221 ? 30.830 -13.482 6.622 1.00 39.34 221 ALA A O 1
ATOM 1748 N N . PHE A 1 222 ? 29.577 -12.319 8.070 1.00 37.06 222 PHE A N 1
ATOM 1749 C CA . PHE A 1 222 ? 30.335 -12.736 9.265 1.00 37.06 222 PHE A CA 1
ATOM 1750 C C . PHE A 1 222 ? 29.574 -13.594 10.290 1.00 37.06 222 PHE A C 1
ATOM 1752 O O . PHE A 1 222 ? 30.143 -13.949 11.319 1.00 37.06 222 PHE A O 1
ATOM 1759 N N . VAL A 1 223 ? 28.327 -13.998 10.020 1.00 39.78 223 VAL A N 1
ATOM 1760 C CA . VAL A 1 223 ? 27.560 -14.882 10.923 1.00 39.78 223 VAL A CA 1
ATOM 1761 C C . VAL A 1 223 ? 27.247 -16.205 10.228 1.00 39.78 223 VAL A C 1
ATOM 1763 O O . VAL A 1 223 ? 26.122 -16.488 9.823 1.00 39.78 223 VAL A O 1
ATOM 1766 N N . SER A 1 224 ? 28.260 -17.048 10.065 1.00 38.34 224 SER A N 1
ATOM 1767 C CA . SER A 1 224 ? 28.057 -18.464 9.759 1.00 38.34 224 SER A CA 1
ATOM 1768 C C . SER A 1 224 ? 29.192 -19.281 10.335 1.00 38.34 224 SER A C 1
ATOM 1770 O O . SER A 1 224 ? 30.293 -19.244 9.801 1.00 38.34 224 SER A O 1
ATOM 1772 N N . GLN A 1 225 ? 28.891 -19.996 11.422 1.00 34.81 225 GLN A N 1
ATOM 1773 C CA . GLN A 1 225 ? 29.325 -21.367 11.725 1.00 34.81 225 GLN A CA 1
ATOM 1774 C C . GLN A 1 225 ? 29.030 -21.663 13.202 1.00 34.81 225 GLN A C 1
ATOM 1776 O O . GLN A 1 225 ? 29.889 -21.551 14.068 1.00 34.81 225 GLN A O 1
ATOM 1781 N N . ALA A 1 226 ? 27.789 -22.054 13.491 1.00 31.05 226 ALA A N 1
ATOM 1782 C CA . ALA A 1 226 ? 27.478 -22.828 14.688 1.00 31.05 226 ALA A CA 1
ATOM 1783 C C . ALA A 1 226 ? 26.790 -24.127 14.232 1.00 31.05 226 ALA A C 1
ATOM 1785 O O . ALA A 1 226 ? 25.848 -24.058 13.432 1.00 31.05 226 ALA A O 1
ATOM 1786 N N . PRO A 1 227 ? 27.268 -25.306 14.663 1.00 34.75 227 PRO A N 1
ATOM 1787 C CA . PRO A 1 227 ? 26.744 -26.586 14.210 1.00 34.75 227 PRO A CA 1
ATOM 1788 C C . PRO A 1 227 ? 25.337 -26.811 14.776 1.00 34.75 227 PRO A C 1
ATOM 1790 O O . PRO A 1 227 ? 25.136 -26.881 15.985 1.00 34.75 227 PRO A O 1
ATOM 1793 N N . ARG A 1 228 ? 24.343 -26.925 13.889 1.00 37.00 228 ARG A N 1
ATOM 1794 C CA . ARG A 1 228 ? 22.981 -27.345 14.239 1.00 37.00 228 ARG A CA 1
ATOM 1795 C C . ARG A 1 228 ? 22.945 -28.871 14.319 1.00 37.00 228 ARG A C 1
ATOM 1797 O O . ARG A 1 228 ? 22.765 -29.536 13.306 1.00 37.00 228 ARG A O 1
ATOM 1804 N N . THR A 1 229 ? 23.121 -29.420 15.515 1.00 36.59 229 THR A N 1
ATOM 1805 C CA . THR A 1 229 ? 22.947 -30.852 15.802 1.00 36.59 229 THR A CA 1
ATOM 1806 C C . THR A 1 229 ? 21.791 -31.068 16.770 1.00 36.59 229 THR A C 1
ATOM 1808 O O . THR A 1 229 ? 22.005 -31.498 17.893 1.00 36.59 229 THR A O 1
ATOM 1811 N N . HIS A 1 230 ? 20.565 -30.780 16.341 1.00 38.66 230 HIS A N 1
ATOM 1812 C CA . HIS A 1 230 ? 19.361 -31.387 16.909 1.00 38.66 230 HIS A CA 1
ATOM 1813 C C . HIS A 1 230 ? 18.359 -31.605 15.772 1.00 38.66 230 HIS A C 1
ATOM 1815 O O . HIS A 1 230 ? 18.211 -30.748 14.897 1.00 38.66 230 HIS A O 1
ATOM 1821 N N . ALA A 1 231 ? 17.730 -32.783 15.746 1.00 38.34 231 ALA A N 1
ATOM 1822 C CA . ALA A 1 231 ? 16.616 -33.067 14.848 1.00 38.34 231 ALA A CA 1
ATOM 1823 C C . ALA A 1 231 ? 15.534 -31.986 15.038 1.00 38.34 231 ALA A C 1
ATOM 1825 O O . ALA A 1 231 ? 15.328 -31.559 16.175 1.00 38.34 231 ALA A O 1
ATOM 1826 N N . PRO A 1 232 ? 14.874 -31.505 13.969 1.00 42.28 232 PRO A N 1
ATOM 1827 C CA . PRO A 1 232 ? 13.921 -30.414 14.097 1.00 42.28 232 PRO A CA 1
ATOM 1828 C C . PRO A 1 232 ? 12.749 -30.871 14.968 1.00 42.28 232 PRO A C 1
ATOM 1830 O O . PRO A 1 232 ? 11.972 -31.739 14.566 1.00 42.28 232 PRO A O 1
ATOM 1833 N N . ALA A 1 233 ? 12.636 -30.297 16.164 1.00 54.72 233 ALA A N 1
ATOM 1834 C CA . ALA A 1 233 ? 11.427 -30.398 16.959 1.00 54.72 233 ALA A CA 1
ATOM 1835 C C . ALA A 1 233 ? 10.249 -29.845 16.139 1.00 54.72 233 ALA A C 1
ATOM 1837 O O . ALA A 1 233 ? 10.410 -28.900 15.357 1.00 54.72 233 ALA A O 1
ATOM 1838 N N . GLN A 1 234 ? 9.072 -30.463 16.263 1.00 60.91 234 GLN A N 1
ATOM 1839 C CA . GLN A 1 234 ? 7.883 -29.977 15.569 1.00 60.91 234 GLN A CA 1
ATOM 1840 C C . GLN A 1 234 ? 7.529 -28.591 16.113 1.00 60.91 234 GLN A C 1
ATOM 1842 O O . GLN A 1 234 ? 7.195 -28.444 17.287 1.00 60.91 234 GLN A O 1
ATOM 1847 N N . SER A 1 235 ? 7.620 -27.577 15.254 1.00 75.75 235 SER A N 1
ATOM 1848 C CA . SER A 1 235 ? 7.152 -26.224 15.536 1.00 75.75 235 SER A CA 1
ATOM 1849 C C . SER A 1 235 ? 5.673 -26.085 15.181 1.00 75.75 235 SER A C 1
ATOM 1851 O O . SER A 1 235 ? 5.162 -26.782 14.299 1.00 75.75 235 SER A O 1
ATOM 1853 N N . TRP A 1 236 ? 4.995 -25.125 15.804 1.00 85.12 236 TRP A N 1
ATOM 1854 C CA . TRP A 1 236 ? 3.637 -24.745 15.429 1.00 85.12 236 TRP A CA 1
ATOM 1855 C C . TRP A 1 236 ? 3.528 -24.409 13.939 1.00 85.12 236 TRP A C 1
ATOM 1857 O O . TRP A 1 236 ? 4.267 -23.574 13.415 1.00 85.12 236 TRP A O 1
ATOM 1867 N N . ARG A 1 237 ? 2.562 -25.025 13.252 1.00 88.50 237 ARG A N 1
ATOM 1868 C CA . ARG A 1 237 ? 2.153 -24.584 11.918 1.00 88.50 237 ARG A CA 1
ATOM 1869 C C . ARG A 1 237 ? 1.172 -23.429 12.066 1.00 88.50 237 ARG A C 1
ATOM 1871 O O . ARG A 1 237 ? 0.013 -23.656 12.410 1.00 88.50 237 ARG A O 1
ATOM 1878 N N . GLU A 1 238 ? 1.628 -22.213 11.800 1.00 90.56 238 GLU A N 1
ATOM 1879 C CA . GLU A 1 238 ? 0.761 -21.037 11.821 1.00 90.56 238 GLU A CA 1
ATOM 1880 C C . GLU A 1 238 ? -0.217 -21.041 10.632 1.00 90.56 238 GLU A C 1
ATOM 1882 O O . GLU A 1 238 ? 0.149 -21.357 9.497 1.00 90.56 238 GLU A O 1
ATOM 1887 N N . VAL A 1 239 ? -1.480 -20.717 10.904 1.00 91.62 239 VAL A N 1
ATOM 1888 C CA . VAL A 1 239 ? -2.559 -20.581 9.923 1.00 91.62 239 VAL A CA 1
ATOM 1889 C C . VAL A 1 239 ? -3.224 -19.227 10.142 1.00 91.62 239 VAL A C 1
ATOM 1891 O O . VAL A 1 239 ? -3.684 -18.934 11.242 1.00 91.62 239 VAL A O 1
ATOM 1894 N N . SER A 1 240 ? -3.309 -18.411 9.096 1.00 87.75 240 SER A N 1
ATOM 1895 C CA . SER A 1 240 ? -4.019 -17.125 9.115 1.00 87.75 240 SER A CA 1
ATOM 1896 C C . SER A 1 240 ? -5.391 -17.247 8.443 1.00 87.75 240 SER A C 1
ATOM 1898 O O . SER A 1 240 ? -5.655 -18.191 7.694 1.00 87.75 240 SER A O 1
ATOM 1900 N N . ASN A 1 241 ? -6.280 -16.286 8.699 1.00 85.81 241 ASN A N 1
ATOM 1901 C CA . ASN A 1 241 ? -7.553 -16.202 7.981 1.00 85.81 241 ASN A CA 1
ATOM 1902 C C . ASN A 1 241 ? -7.325 -15.916 6.480 1.00 85.81 241 ASN A C 1
ATOM 1904 O O . ASN A 1 241 ? -6.429 -15.141 6.145 1.00 85.81 241 ASN A O 1
ATOM 1908 N N . PRO A 1 242 ? -8.132 -16.498 5.573 1.00 86.56 242 PRO A N 1
ATOM 1909 C CA . PRO A 1 242 ? -8.068 -16.181 4.148 1.00 86.56 242 PRO A CA 1
ATOM 1910 C C . PRO A 1 242 ? -8.469 -14.724 3.873 1.00 86.56 242 PRO A C 1
ATOM 1912 O O . PRO A 1 242 ? -9.279 -14.148 4.606 1.00 86.56 242 PRO A O 1
ATOM 1915 N N . GLU A 1 243 ? -7.959 -14.148 2.780 1.00 86.62 243 GLU A N 1
ATOM 1916 C CA . GLU A 1 243 ? -8.293 -12.780 2.361 1.00 86.62 243 GLU A CA 1
ATOM 1917 C C . GLU A 1 243 ? -9.805 -12.583 2.208 1.00 86.62 243 GLU A C 1
ATOM 1919 O O . GLU A 1 243 ? -10.491 -13.410 1.602 1.00 86.62 243 GLU A O 1
ATOM 1924 N N . VAL A 1 244 ? -10.326 -11.464 2.715 1.00 88.69 244 VAL A N 1
ATOM 1925 C CA . VAL A 1 244 ? -11.769 -11.158 2.754 1.00 88.69 244 VAL A CA 1
ATOM 1926 C C . VAL A 1 244 ? -12.423 -11.251 1.377 1.00 88.69 244 VAL A C 1
ATOM 1928 O O . VAL A 1 244 ? -13.496 -11.840 1.235 1.00 88.69 244 VAL A O 1
ATOM 1931 N N . SER A 1 245 ? -11.756 -10.724 0.350 1.00 86.56 245 SER A N 1
ATOM 1932 C CA . SER A 1 245 ? -12.210 -10.745 -1.046 1.00 86.56 245 SER A CA 1
ATOM 1933 C C . SER A 1 245 ? -12.532 -12.160 -1.548 1.00 86.56 245 SER A C 1
ATOM 1935 O O . SER A 1 245 ? -13.473 -12.334 -2.323 1.00 86.56 245 SER A O 1
ATOM 1937 N N . SER A 1 246 ? -11.807 -13.177 -1.065 1.00 90.25 246 SER A N 1
ATOM 1938 C CA . SER A 1 246 ? -11.947 -14.567 -1.511 1.00 90.25 246 SER A CA 1
ATOM 1939 C C . SER A 1 246 ? -13.220 -15.259 -1.007 1.00 90.25 246 SER A C 1
ATOM 1941 O O . SER A 1 246 ? -13.736 -16.154 -1.677 1.00 90.25 246 SER A O 1
ATOM 1943 N N . TRP A 1 247 ? -13.765 -14.852 0.147 1.00 92.94 247 TRP A N 1
ATOM 1944 C CA . TRP A 1 247 ? -14.906 -15.528 0.786 1.00 92.94 247 TRP A CA 1
ATOM 1945 C C . TRP A 1 247 ? -16.129 -14.639 1.017 1.00 92.94 247 TRP A C 1
ATOM 1947 O O . TRP A 1 247 ? -17.224 -15.171 1.226 1.00 92.94 247 TRP A O 1
ATOM 1957 N N . LEU A 1 248 ? -15.995 -13.312 0.945 1.00 94.62 248 LEU A N 1
ATOM 1958 C CA . LEU A 1 248 ? -17.094 -12.372 1.179 1.00 94.62 248 LEU A CA 1
ATOM 1959 C C . LEU A 1 248 ? -18.332 -12.639 0.295 1.00 94.62 248 LEU A C 1
ATOM 1961 O O . LEU A 1 248 ? -19.434 -12.685 0.850 1.00 94.62 248 LEU A O 1
ATOM 1965 N N . PRO A 1 249 ? -18.216 -12.916 -1.025 1.00 95.06 249 PRO A N 1
ATOM 1966 C CA . PRO A 1 249 ? -19.382 -13.246 -1.853 1.00 95.06 249 PRO A CA 1
ATOM 1967 C C . PRO A 1 249 ? -20.131 -14.496 -1.369 1.00 95.06 249 PRO A C 1
ATOM 1969 O O . PRO A 1 249 ? -21.364 -14.528 -1.332 1.00 95.06 249 PRO A O 1
ATOM 1972 N N . ALA A 1 250 ? -19.387 -15.529 -0.961 1.00 94.94 250 ALA A N 1
ATOM 1973 C CA . ALA A 1 250 ? -19.966 -16.759 -0.435 1.00 94.94 250 ALA A CA 1
ATOM 1974 C C . ALA A 1 250 ? -20.646 -16.519 0.919 1.00 94.94 250 ALA A C 1
ATOM 1976 O O . ALA A 1 250 ? -21.718 -17.078 1.165 1.00 94.94 250 ALA A O 1
ATOM 1977 N N . LEU A 1 251 ? -20.064 -15.670 1.774 1.00 94.94 251 LEU A N 1
ATOM 1978 C CA . LEU A 1 251 ? -20.654 -15.298 3.057 1.00 94.94 251 LEU A CA 1
ATOM 1979 C C . LEU A 1 251 ? -21.972 -14.539 2.875 1.00 94.94 251 LEU A C 1
ATOM 1981 O O . LEU A 1 251 ? -22.958 -14.899 3.512 1.00 94.94 251 LEU A O 1
ATOM 1985 N N . VAL A 1 252 ? -22.026 -13.540 1.987 1.00 94.25 252 VAL A N 1
ATOM 1986 C CA . VAL A 1 252 ? -23.259 -12.779 1.714 1.00 94.25 252 VAL A CA 1
ATOM 1987 C C . VAL A 1 252 ? -24.384 -13.718 1.276 1.00 94.25 252 VAL A C 1
ATOM 1989 O O . VAL A 1 252 ? -25.473 -13.682 1.846 1.00 94.25 252 VAL A O 1
ATOM 1992 N N . LYS A 1 253 ? -24.101 -14.643 0.349 1.00 92.94 253 LYS A N 1
ATOM 1993 C CA . LYS A 1 253 ? -25.059 -15.669 -0.095 1.00 92.94 253 LYS A CA 1
ATOM 1994 C C . LYS A 1 253 ? -25.456 -16.635 1.026 1.00 92.94 253 LYS A C 1
ATOM 1996 O O . LYS A 1 253 ? -26.585 -17.123 1.068 1.00 92.94 253 LYS A O 1
ATOM 2001 N N . TRP A 1 254 ? -24.525 -16.965 1.921 1.00 92.31 254 TRP A N 1
ATOM 2002 C CA . TRP A 1 254 ? -24.795 -17.812 3.083 1.00 92.31 254 TRP A CA 1
ATOM 2003 C C . TRP A 1 254 ? -25.736 -17.116 4.079 1.00 92.31 254 TRP A C 1
ATOM 2005 O O . TRP A 1 254 ? -26.634 -17.775 4.610 1.00 92.31 254 TRP A O 1
ATOM 2015 N N . VAL A 1 255 ? -25.566 -15.805 4.288 1.00 91.75 255 VAL A N 1
ATOM 2016 C CA . VAL A 1 255 ? -26.417 -14.978 5.156 1.00 91.75 255 VAL A CA 1
ATOM 2017 C C . VAL A 1 255 ? -27.791 -14.751 4.532 1.00 91.75 255 VAL A C 1
ATOM 2019 O O . VAL A 1 255 ? -28.793 -14.941 5.211 1.00 91.75 255 VAL A O 1
ATOM 2022 N N . GLU A 1 256 ? -27.859 -14.404 3.245 1.00 90.12 256 GLU A N 1
ATOM 2023 C CA . GLU A 1 256 ? -29.104 -14.154 2.499 1.00 90.12 256 GLU A CA 1
ATOM 2024 C C . GLU A 1 256 ? -30.125 -15.288 2.660 1.00 90.12 256 GLU A C 1
ATOM 2026 O O . GLU A 1 256 ? -31.309 -15.041 2.872 1.00 90.12 256 GLU A O 1
ATOM 2031 N N . LYS A 1 257 ? -29.656 -16.540 2.681 1.00 87.12 257 LYS A N 1
ATOM 2032 C CA . LYS A 1 257 ? -30.495 -17.731 2.899 1.00 87.12 257 LYS A CA 1
ATOM 2033 C C . LYS A 1 257 ? -31.104 -17.846 4.303 1.00 87.12 257 LYS A C 1
ATOM 2035 O O . LYS A 1 257 ? -31.946 -18.714 4.513 1.00 87.12 257 LYS A O 1
ATOM 2040 N N . ARG A 1 258 ? -30.644 -17.049 5.270 1.00 83.75 258 ARG A N 1
ATOM 2041 C CA . ARG A 1 258 ? -30.926 -17.201 6.709 1.00 83.75 258 ARG A CA 1
ATOM 2042 C C . ARG A 1 258 ? -31.574 -15.987 7.361 1.00 83.75 258 ARG A C 1
ATOM 2044 O O . ARG A 1 258 ? -32.027 -16.094 8.500 1.00 83.75 258 ARG A O 1
ATOM 2051 N N . VAL A 1 259 ? -31.589 -14.832 6.697 1.00 81.75 259 VAL A N 1
ATOM 2052 C CA . VAL A 1 259 ? -32.185 -13.617 7.264 1.00 81.75 259 VAL A CA 1
ATOM 2053 C C . VAL A 1 259 ? -33.701 -13.790 7.375 1.00 81.75 259 VAL A C 1
ATOM 2055 O O . VAL A 1 259 ? -34.378 -14.078 6.391 1.00 81.75 259 VAL A O 1
ATOM 2058 N N . THR A 1 260 ? -34.239 -13.631 8.586 1.00 65.50 260 THR A N 1
ATOM 2059 C CA . THR A 1 260 ? -35.648 -13.933 8.900 1.00 65.50 260 THR A CA 1
ATOM 2060 C C . THR A 1 260 ? -36.595 -12.748 8.684 1.00 65.50 260 THR A C 1
ATOM 2062 O O . THR A 1 260 ? -37.811 -12.940 8.640 1.00 65.50 260 THR A O 1
ATOM 2065 N N . ALA A 1 261 ? -36.071 -11.528 8.520 1.00 55.97 261 ALA A N 1
ATOM 2066 C CA . ALA A 1 261 ? -36.854 -10.301 8.371 1.00 55.97 261 ALA A CA 1
ATOM 2067 C C . ALA A 1 261 ? -36.331 -9.430 7.219 1.00 55.97 261 ALA A C 1
ATOM 2069 O O . ALA A 1 261 ? -35.167 -9.054 7.243 1.00 55.97 261 ALA A O 1
ATOM 2070 N N . ASN A 1 262 ? -37.219 -9.058 6.280 1.00 56.75 262 ASN A N 1
ATOM 2071 C CA . ASN A 1 262 ? -36.943 -8.354 5.012 1.00 56.75 262 ASN A CA 1
ATOM 2072 C C . ASN A 1 262 ? -35.872 -9.052 4.150 1.00 56.75 262 ASN A C 1
ATOM 2074 O O . ASN A 1 262 ? -34.750 -9.264 4.586 1.00 56.75 262 ASN A O 1
ATOM 2078 N N . ALA A 1 263 ? -36.201 -9.403 2.904 1.00 64.81 263 ALA A N 1
ATOM 2079 C CA . ALA A 1 263 ? -35.247 -10.075 2.022 1.00 64.81 263 ALA A CA 1
ATOM 2080 C C . ALA A 1 263 ? -33.984 -9.208 1.835 1.00 64.81 263 ALA A C 1
ATOM 2082 O O . ALA A 1 263 ? -34.045 -8.157 1.192 1.00 64.81 263 ALA A O 1
ATOM 2083 N N . LEU A 1 264 ? -32.862 -9.634 2.426 1.00 85.81 264 LEU A N 1
ATOM 2084 C CA . LEU A 1 264 ? -31.534 -9.120 2.104 1.00 85.81 264 LEU A CA 1
ATOM 2085 C C . LEU A 1 264 ? -31.315 -9.361 0.607 1.00 85.81 264 LEU A C 1
ATOM 2087 O O . LEU A 1 264 ? -31.389 -10.503 0.174 1.00 85.81 264 LEU A O 1
ATOM 2091 N N . ASP A 1 265 ? -31.060 -8.313 -0.177 1.00 88.25 265 ASP A N 1
ATOM 2092 C CA . ASP A 1 265 ? -30.577 -8.492 -1.548 1.00 88.25 265 ASP A CA 1
ATOM 2093 C C . ASP A 1 265 ? -29.064 -8.711 -1.499 1.00 88.25 265 ASP A C 1
ATOM 2095 O O . ASP A 1 265 ? -28.296 -7.768 -1.272 1.00 88.25 265 ASP A O 1
ATOM 2099 N N . GLY A 1 266 ? -28.631 -9.960 -1.686 1.00 89.81 266 GLY A N 1
ATOM 2100 C CA . GLY A 1 266 ? -27.216 -10.306 -1.647 1.00 89.81 266 GLY A CA 1
ATOM 2101 C C . GLY A 1 266 ? -26.390 -9.614 -2.737 1.00 89.81 266 GLY A C 1
ATOM 2102 O O . GLY A 1 266 ? -25.245 -9.236 -2.491 1.00 89.81 266 GLY A O 1
ATOM 2103 N N . ALA A 1 267 ? -26.957 -9.384 -3.924 1.00 90.00 267 ALA A N 1
ATOM 2104 C CA . ALA A 1 267 ? -26.250 -8.753 -5.037 1.00 90.00 267 ALA A CA 1
ATOM 2105 C C . ALA A 1 267 ? -26.054 -7.244 -4.819 1.00 90.00 267 ALA A C 1
ATOM 2107 O O . ALA A 1 267 ? -24.998 -6.697 -5.137 1.00 90.00 267 ALA A O 1
ATOM 2108 N N . GLU A 1 268 ? -27.050 -6.550 -4.270 1.00 89.69 268 GLU A N 1
ATOM 2109 C CA . GLU A 1 268 ? -26.936 -5.137 -3.896 1.00 89.69 268 GLU A CA 1
ATOM 2110 C C . GLU A 1 268 ? -26.003 -4.942 -2.696 1.00 89.69 268 GLU A C 1
ATOM 2112 O O . GLU A 1 268 ? -25.154 -4.053 -2.729 1.00 89.69 268 GLU A O 1
ATOM 2117 N N . CYS A 1 269 ? -26.080 -5.826 -1.697 1.00 90.94 269 CYS A N 1
ATOM 2118 C CA . CYS A 1 269 ? -25.164 -5.828 -0.559 1.00 90.94 269 CYS A CA 1
ATOM 2119 C C . CYS A 1 269 ? -23.710 -6.000 -1.014 1.00 90.94 269 CYS A C 1
ATOM 2121 O O . CYS A 1 269 ? -22.845 -5.214 -0.635 1.00 90.94 269 CYS A O 1
ATOM 2123 N N . LEU A 1 270 ? -23.440 -6.980 -1.882 1.00 92.69 270 LEU A N 1
ATOM 2124 C CA . LEU A 1 270 ? -22.090 -7.223 -2.381 1.00 92.69 270 LEU A CA 1
ATOM 2125 C C . LEU A 1 270 ? -21.571 -6.052 -3.225 1.00 92.69 270 LEU A C 1
ATOM 2127 O O . LEU A 1 270 ? -20.416 -5.663 -3.072 1.00 92.69 270 LEU A O 1
ATOM 2131 N N . ARG A 1 271 ? -22.423 -5.442 -4.062 1.00 90.38 271 ARG A N 1
ATOM 2132 C CA . ARG A 1 271 ? -22.067 -4.216 -4.797 1.00 90.38 271 ARG A CA 1
ATOM 2133 C C . ARG A 1 271 ? -21.730 -3.061 -3.862 1.00 90.38 271 ARG A C 1
ATOM 2135 O O . ARG A 1 271 ? -20.803 -2.321 -4.155 1.00 90.38 271 ARG A O 1
ATOM 2142 N N . TRP A 1 272 ? -22.447 -2.907 -2.753 1.00 89.50 272 TRP A N 1
ATOM 2143 C CA . TRP A 1 272 ? -22.146 -1.875 -1.763 1.00 89.50 272 TRP A CA 1
ATOM 2144 C C . TRP A 1 272 ? -20.817 -2.137 -1.038 1.00 89.50 272 TRP A C 1
ATOM 2146 O O . TRP A 1 272 ? -20.000 -1.228 -0.929 1.00 89.50 272 TRP A O 1
ATOM 2156 N N . LEU A 1 273 ? -20.563 -3.379 -0.610 1.00 90.62 273 LEU A N 1
ATOM 2157 C CA . LEU A 1 273 ? -19.327 -3.759 0.087 1.00 90.62 273 LEU A CA 1
ATOM 2158 C C . LEU A 1 273 ? -18.082 -3.656 -0.805 1.00 90.62 273 LEU A C 1
ATOM 2160 O O . LEU A 1 273 ? -17.036 -3.213 -0.344 1.00 90.62 273 LEU A O 1
ATOM 2164 N N . LEU A 1 274 ? -18.190 -4.072 -2.070 1.00 88.81 274 LEU A N 1
ATOM 2165 C CA . LEU A 1 274 ? -17.075 -4.063 -3.025 1.00 88.81 274 LEU A CA 1
ATOM 2166 C C . LEU A 1 274 ? -16.949 -2.742 -3.795 1.00 88.81 274 LEU A C 1
ATOM 2168 O O . LEU A 1 274 ? -15.882 -2.442 -4.320 1.00 88.81 274 LEU A O 1
ATOM 2172 N N . GLY A 1 275 ? -18.024 -1.957 -3.887 1.00 81.75 275 GLY A N 1
ATOM 2173 C CA . GLY A 1 275 ? -18.062 -0.704 -4.646 1.00 81.75 275 GLY A CA 1
ATOM 2174 C C . GLY A 1 275 ? -17.374 0.474 -3.956 1.00 81.75 275 GLY A C 1
ATOM 2175 O O . GLY A 1 275 ? -17.159 1.501 -4.592 1.00 81.75 275 GLY A O 1
ATOM 2176 N N . ALA A 1 276 ? -17.022 0.336 -2.676 1.00 80.44 276 ALA A N 1
ATOM 2177 C CA . ALA A 1 276 ? -16.346 1.355 -1.885 1.00 80.44 276 ALA A CA 1
ATOM 2178 C C . ALA A 1 276 ? -15.074 0.762 -1.247 1.00 80.44 276 ALA A C 1
ATOM 2180 O O . ALA A 1 276 ? -15.185 0.039 -0.251 1.00 80.44 276 ALA A O 1
ATOM 2181 N N . PRO A 1 277 ? -13.868 1.067 -1.771 1.00 80.44 277 PRO A N 1
ATOM 2182 C CA . PRO A 1 277 ? -12.607 0.544 -1.239 1.00 80.44 277 PRO A CA 1
ATOM 2183 C C . PRO A 1 277 ? -12.437 0.779 0.267 1.00 80.44 277 PRO A C 1
ATOM 2185 O O . PRO A 1 277 ? -11.927 -0.095 0.964 1.00 80.44 277 PRO A O 1
ATOM 2188 N N . GLN A 1 278 ? -12.947 1.906 0.783 1.00 83.31 278 GLN A N 1
ATOM 2189 C CA . GLN A 1 278 ? -12.891 2.224 2.210 1.00 83.31 278 GLN A CA 1
ATOM 2190 C C . GLN A 1 278 ? -13.705 1.269 3.095 1.00 83.31 278 GLN A C 1
ATOM 2192 O O . GLN A 1 278 ? -13.379 1.095 4.262 1.00 83.31 278 GLN A O 1
ATOM 2197 N N . ILE A 1 279 ? -14.775 0.656 2.576 1.00 86.06 279 ILE A N 1
ATOM 2198 C CA . ILE A 1 279 ? -15.564 -0.322 3.340 1.00 86.06 279 ILE A CA 1
ATOM 2199 C C . ILE A 1 279 ? -14.798 -1.635 3.411 1.00 86.06 279 ILE A C 1
ATOM 2201 O O . ILE A 1 279 ? -14.676 -2.223 4.482 1.00 86.06 279 ILE A O 1
ATOM 2205 N N . LEU A 1 280 ? -14.254 -2.078 2.278 1.00 86.12 280 LEU A N 1
ATOM 2206 C CA . LEU A 1 280 ? -13.510 -3.327 2.211 1.00 86.12 280 LEU A CA 1
ATOM 2207 C C . LEU A 1 280 ? -12.270 -3.294 3.116 1.00 86.12 280 LEU A C 1
ATOM 2209 O O . LEU A 1 280 ? -12.007 -4.279 3.798 1.00 86.12 280 LEU A O 1
ATOM 2213 N N . SER A 1 281 ? -11.568 -2.157 3.195 1.00 84.31 281 SER A N 1
ATOM 2214 C CA . SER A 1 281 ? -10.413 -1.986 4.087 1.00 84.31 281 SER A CA 1
ATOM 2215 C C . SER A 1 281 ? -10.768 -1.994 5.579 1.00 84.31 281 SER A C 1
ATOM 2217 O O . SER A 1 281 ? -9.898 -2.241 6.406 1.00 84.31 281 SER A O 1
ATOM 2219 N N . MET A 1 282 ? -12.030 -1.739 5.947 1.00 89.44 282 MET A N 1
ATOM 2220 C CA . MET A 1 282 ? -12.500 -1.831 7.338 1.00 89.44 282 MET A CA 1
ATOM 2221 C C . MET A 1 282 ? -12.849 -3.261 7.757 1.00 89.44 282 MET A C 1
ATOM 2223 O O . MET A 1 282 ? -13.022 -3.515 8.950 1.00 89.44 282 MET A O 1
ATOM 2227 N N . ILE A 1 283 ? -13.003 -4.188 6.806 1.00 89.69 283 ILE A N 1
ATOM 2228 C CA . ILE A 1 283 ? -13.354 -5.580 7.086 1.00 89.69 283 ILE A CA 1
ATOM 2229 C C . ILE A 1 283 ? -12.065 -6.367 7.314 1.00 89.69 283 ILE A C 1
ATOM 2231 O O . ILE A 1 283 ? -11.355 -6.705 6.378 1.00 89.69 283 ILE A O 1
ATOM 2235 N N . ASP A 1 284 ? -11.787 -6.682 8.574 1.00 83.69 284 ASP A N 1
ATOM 2236 C CA . ASP A 1 284 ? -10.596 -7.415 9.018 1.00 83.69 284 ASP A CA 1
ATOM 2237 C C . ASP A 1 284 ? -10.871 -8.906 9.290 1.00 83.69 284 ASP A C 1
ATOM 2239 O O . ASP A 1 284 ? -9.978 -9.745 9.200 1.00 83.69 284 ASP A O 1
ATOM 2243 N N . ASN A 1 285 ? -12.109 -9.262 9.640 1.00 89.62 285 ASN A N 1
ATOM 2244 C CA . ASN A 1 285 ? -12.488 -10.627 10.001 1.00 89.62 285 ASN A CA 1
ATOM 2245 C C . ASN A 1 285 ? -13.975 -10.931 9.730 1.00 89.62 285 ASN A C 1
ATOM 2247 O O . ASN A 1 285 ? -14.764 -10.061 9.348 1.00 89.62 285 ASN A O 1
ATOM 2251 N N . LEU A 1 286 ? -14.360 -12.192 9.960 1.00 91.69 286 LEU A N 1
ATOM 2252 C CA . LEU A 1 286 ? -15.727 -12.697 9.790 1.00 91.69 286 LEU A CA 1
ATOM 2253 C C . LEU A 1 286 ? -16.766 -11.872 10.567 1.00 91.69 286 LEU A C 1
ATOM 2255 O O . LEU A 1 286 ? -17.812 -11.522 10.025 1.00 91.69 286 LEU A O 1
ATOM 2259 N N . GLY A 1 287 ? -16.495 -11.554 11.831 1.00 90.69 287 GLY A N 1
ATOM 2260 C CA . GLY A 1 287 ? -17.395 -10.794 12.694 1.00 90.69 287 GLY A CA 1
ATOM 2261 C C . GLY A 1 287 ? -17.643 -9.384 12.172 1.00 90.69 287 GLY A C 1
ATOM 2262 O O . GLY A 1 287 ? -18.786 -8.929 12.156 1.00 90.69 287 GLY A O 1
ATOM 2263 N N . THR A 1 288 ? -16.599 -8.717 11.683 1.00 91.88 288 THR A N 1
ATOM 2264 C CA . THR A 1 288 ? -16.729 -7.404 11.051 1.00 91.88 288 THR A CA 1
ATOM 2265 C C . THR A 1 288 ? -17.537 -7.492 9.756 1.00 91.88 288 THR A C 1
ATOM 2267 O O . THR A 1 288 ? -18.474 -6.715 9.584 1.00 91.88 288 THR A O 1
ATOM 2270 N N . ALA A 1 289 ? -17.276 -8.487 8.897 1.00 93.69 289 ALA A N 1
ATOM 2271 C CA . ALA A 1 289 ? -18.054 -8.709 7.674 1.00 93.69 289 ALA A CA 1
ATOM 2272 C C . ALA A 1 289 ? -19.547 -8.934 7.967 1.00 93.69 289 ALA A C 1
ATOM 2274 O O . ALA A 1 289 ? -20.406 -8.298 7.356 1.00 93.69 289 ALA A O 1
ATOM 2275 N N . LEU A 1 290 ? -19.868 -9.783 8.950 1.00 92.75 290 LEU A N 1
ATOM 2276 C CA . LEU A 1 290 ? -21.240 -9.986 9.427 1.00 92.75 290 LEU A CA 1
ATOM 2277 C C . LEU A 1 290 ? -21.853 -8.682 9.957 1.00 92.75 290 LEU A C 1
ATOM 2279 O O . LEU A 1 290 ? -23.022 -8.410 9.695 1.00 92.75 290 LEU A O 1
ATOM 2283 N N . GLY A 1 291 ? -21.059 -7.851 10.634 1.00 92.31 291 GLY A N 1
ATOM 2284 C CA . GLY A 1 291 ? -21.441 -6.508 11.063 1.00 92.31 291 GLY A CA 1
ATOM 2285 C C . GLY A 1 291 ? -21.915 -5.613 9.918 1.00 92.31 291 GLY A C 1
ATOM 2286 O O . GLY A 1 291 ? -22.994 -5.025 10.004 1.00 92.31 291 GLY A O 1
ATOM 2287 N N . PHE A 1 292 ? -21.148 -5.545 8.828 1.00 93.56 292 PHE A N 1
ATOM 2288 C CA . PHE A 1 292 ? -21.513 -4.762 7.644 1.00 93.56 292 PHE A CA 1
ATOM 2289 C C . PHE A 1 292 ? -22.706 -5.360 6.884 1.00 93.56 292 PHE A C 1
ATOM 2291 O O . PHE A 1 292 ? -23.593 -4.616 6.462 1.00 93.56 292 PHE A O 1
ATOM 2298 N N . ILE A 1 293 ? -22.788 -6.689 6.752 1.00 92.75 293 ILE A N 1
ATOM 2299 C CA . ILE A 1 293 ? -23.944 -7.357 6.128 1.00 92.75 293 ILE A CA 1
ATOM 2300 C C . ILE A 1 293 ? -25.222 -7.069 6.927 1.00 92.75 293 ILE A C 1
ATOM 2302 O O . ILE A 1 293 ? -26.259 -6.747 6.350 1.00 92.75 293 ILE A O 1
ATOM 2306 N N . GLY A 1 294 ? -25.147 -7.130 8.257 1.00 91.06 294 GLY A N 1
ATOM 2307 C CA . GLY A 1 294 ? -26.244 -6.769 9.150 1.00 91.06 294 GLY A CA 1
ATOM 2308 C C . GLY A 1 294 ? -26.653 -5.302 9.041 1.00 91.06 294 GLY A C 1
ATOM 2309 O O . GLY A 1 294 ? -27.847 -4.987 8.981 1.00 91.06 294 GLY A O 1
ATOM 2310 N N . LEU A 1 295 ? -25.668 -4.405 8.935 1.00 91.56 295 LEU A N 1
ATOM 2311 C CA . LEU A 1 295 ? -25.900 -2.977 8.730 1.00 91.56 295 LEU A CA 1
ATOM 2312 C C . LEU A 1 295 ? -26.672 -2.730 7.429 1.00 91.56 295 LEU A C 1
ATOM 2314 O O . LEU A 1 295 ? -27.661 -1.990 7.423 1.00 91.56 295 LEU A O 1
ATOM 2318 N N . PHE A 1 296 ? -26.264 -3.402 6.350 1.00 90.75 296 PHE A N 1
ATOM 2319 C CA . PHE A 1 296 ? -26.950 -3.356 5.064 1.00 90.75 296 PHE A CA 1
ATOM 2320 C C . PHE A 1 296 ? -28.357 -3.955 5.140 1.00 90.75 296 PHE A C 1
ATOM 2322 O O . PHE A 1 296 ? -29.313 -3.316 4.707 1.00 90.75 296 PHE A O 1
ATOM 2329 N N . ALA A 1 297 ? -28.527 -5.127 5.756 1.00 88.19 297 ALA A N 1
ATOM 2330 C CA . ALA A 1 297 ? -29.840 -5.749 5.938 1.00 88.19 297 ALA A CA 1
ATOM 2331 C C . ALA A 1 297 ? -30.822 -4.827 6.691 1.00 88.19 297 ALA A C 1
ATOM 2333 O O . ALA A 1 297 ? -32.018 -4.800 6.400 1.00 88.19 297 ALA A O 1
ATOM 2334 N N . THR A 1 298 ? -30.309 -4.028 7.631 1.00 86.81 298 THR A N 1
ATOM 2335 C CA . THR A 1 298 ? -31.117 -3.124 8.457 1.00 86.81 298 THR A CA 1
ATOM 2336 C C . THR A 1 298 ? -31.448 -1.806 7.743 1.00 86.81 298 THR A C 1
ATOM 2338 O O . THR A 1 298 ? -32.584 -1.326 7.827 1.00 86.81 298 THR A O 1
ATOM 2341 N N . PHE A 1 299 ? -30.485 -1.206 7.029 1.00 87.94 299 PHE A N 1
ATOM 2342 C CA . PHE A 1 299 ? -30.598 0.167 6.504 1.00 87.94 299 PHE A CA 1
ATOM 2343 C C . PHE A 1 299 ? -30.470 0.316 4.974 1.00 87.94 299 PHE A C 1
ATOM 2345 O O . PHE A 1 299 ? -30.698 1.411 4.463 1.00 87.94 299 PHE A O 1
ATOM 2352 N N . GLY A 1 300 ? -30.164 -0.744 4.224 1.00 80.94 300 GLY A N 1
ATOM 2353 C CA . GLY A 1 300 ? -29.856 -0.729 2.782 1.00 80.94 300 GLY A CA 1
ATOM 2354 C C . GLY A 1 300 ? -31.038 -0.980 1.837 1.00 80.94 300 GLY A C 1
ATOM 2355 O O . GLY A 1 300 ? -30.861 -1.590 0.794 1.00 80.94 300 GLY A O 1
ATOM 2356 N N . ARG A 1 301 ? -32.266 -0.580 2.198 1.00 70.12 301 ARG A N 1
ATOM 2357 C CA . ARG A 1 301 ? -33.500 -0.970 1.474 1.00 70.12 301 ARG A CA 1
ATOM 2358 C C . ARG A 1 301 ? -33.500 -0.641 -0.033 1.00 70.12 301 ARG A C 1
ATOM 2360 O O . ARG A 1 301 ? -33.174 0.478 -0.420 1.00 70.12 301 ARG A O 1
ATOM 2367 N N . LYS A 1 302 ? -34.063 -1.570 -0.824 1.00 56.94 302 LYS A N 1
ATOM 2368 C CA . LYS A 1 302 ? -34.330 -1.460 -2.270 1.00 56.94 302 LYS A CA 1
ATOM 2369 C C . LYS A 1 302 ? -35.171 -0.239 -2.662 1.00 56.94 302 LYS A C 1
ATOM 2371 O O . LYS A 1 302 ? -36.276 -0.046 -2.151 1.00 56.94 302 LYS A O 1
ATOM 2376 N N . GLY A 1 303 ? -34.704 0.489 -3.678 1.00 53.31 303 GLY A N 1
ATOM 2377 C CA . GLY A 1 303 ? -35.570 1.255 -4.584 1.00 53.31 303 GLY A CA 1
ATOM 2378 C C . GLY A 1 303 ? -35.833 2.727 -4.260 1.00 53.31 303 GLY A C 1
ATOM 2379 O O . GLY A 1 303 ? -36.750 3.295 -4.848 1.00 53.31 303 GLY A O 1
ATOM 2380 N N . LYS A 1 304 ? -35.069 3.376 -3.374 1.00 49.53 304 LYS A N 1
ATOM 2381 C CA . LYS A 1 304 ? -35.078 4.846 -3.260 1.00 49.53 304 LYS A CA 1
ATOM 2382 C C . LYS A 1 304 ? -33.684 5.368 -2.929 1.00 49.53 304 LYS A C 1
ATOM 2384 O O . LYS A 1 304 ? -33.091 4.897 -1.962 1.00 49.53 304 LYS A O 1
ATOM 2389 N N . ASP A 1 305 ? -33.264 6.443 -3.598 1.00 55.25 305 ASP A N 1
ATOM 2390 C CA . ASP A 1 305 ? -32.114 7.313 -3.263 1.00 55.25 305 ASP A CA 1
ATOM 2391 C C . ASP A 1 305 ? -32.193 7.957 -1.852 1.00 55.25 305 ASP A C 1
ATOM 2393 O O . ASP A 1 305 ? -31.520 8.933 -1.524 1.00 55.25 305 ASP A O 1
ATOM 2397 N N . THR A 1 306 ? -33.046 7.430 -0.972 1.00 59.38 306 THR A N 1
ATOM 2398 C CA . THR A 1 306 ? -33.320 7.910 0.381 1.00 59.38 306 THR A CA 1
ATOM 2399 C C . THR A 1 306 ? -32.909 6.912 1.466 1.00 59.38 306 THR A C 1
ATOM 2401 O O . THR A 1 306 ? -33.353 7.070 2.606 1.00 59.38 306 THR A O 1
ATOM 2404 N N . SER A 1 307 ? -32.136 5.864 1.154 1.00 74.94 307 SER A N 1
ATOM 2405 C CA . SER A 1 307 ? -31.670 4.936 2.191 1.00 74.94 307 SER A CA 1
ATOM 2406 C C . SER A 1 307 ? -30.688 5.658 3.136 1.00 74.94 307 SER A C 1
ATOM 2408 O O . SER A 1 307 ? -29.916 6.511 2.699 1.00 74.94 307 SER A O 1
ATOM 2410 N N . PRO A 1 308 ? -30.705 5.392 4.456 1.00 82.06 308 PRO A N 1
ATOM 2411 C CA . PRO A 1 308 ? -29.729 5.993 5.364 1.00 82.06 308 PRO A CA 1
ATOM 2412 C C . PRO A 1 308 ? -28.280 5.698 4.960 1.00 82.06 308 PRO A C 1
ATOM 2414 O O . PRO A 1 308 ? -27.428 6.559 5.143 1.00 82.06 308 PRO A O 1
ATOM 2417 N N . LEU A 1 309 ? -28.020 4.519 4.378 1.00 84.25 309 LEU A N 1
ATOM 2418 C CA . LEU A 1 309 ? -26.696 4.138 3.887 1.00 84.25 309 LEU A CA 1
ATOM 2419 C C . LEU A 1 309 ? -26.268 4.928 2.644 1.00 84.25 309 LEU A C 1
ATOM 2421 O O . LEU A 1 309 ? -25.096 5.269 2.543 1.00 84.25 309 LEU A O 1
ATOM 2425 N N . SER A 1 310 ? -27.190 5.285 1.740 1.00 79.56 310 SER A N 1
ATOM 2426 C CA . SER A 1 310 ? -26.852 6.078 0.545 1.00 79.56 310 SER A CA 1
ATOM 2427 C C . SER A 1 310 ? -26.502 7.536 0.858 1.00 79.56 310 SER A C 1
ATOM 2429 O O . SER A 1 310 ? -25.957 8.231 0.008 1.00 79.56 310 SER A O 1
ATOM 2431 N N . ARG A 1 311 ? -26.814 8.013 2.070 1.00 79.88 311 ARG A N 1
ATOM 2432 C CA . ARG A 1 311 ? -26.505 9.375 2.540 1.00 79.88 311 ARG A CA 1
ATOM 2433 C C . ARG A 1 311 ? -25.207 9.466 3.339 1.00 79.88 311 ARG A C 1
ATOM 2435 O O . ARG A 1 311 ? -24.822 10.569 3.719 1.00 79.88 311 ARG A O 1
ATOM 2442 N N . ILE A 1 312 ? -24.567 8.336 3.640 1.00 84.25 312 ILE A N 1
ATOM 2443 C CA . ILE A 1 312 ? -23.320 8.325 4.402 1.00 84.25 312 ILE A CA 1
ATOM 2444 C C . ILE A 1 312 ? -22.190 8.854 3.528 1.00 84.25 312 ILE A C 1
ATOM 2446 O O . ILE A 1 312 ? -21.953 8.349 2.434 1.00 84.25 312 ILE A O 1
ATOM 2450 N N . GLN A 1 313 ? -21.469 9.839 4.057 1.00 78.69 313 GLN A N 1
ATOM 2451 C CA . GLN A 1 313 ? -20.244 10.353 3.448 1.00 78.69 313 GLN A CA 1
ATOM 2452 C C . GLN A 1 313 ? -19.004 9.997 4.270 1.00 78.69 313 GLN A C 1
ATOM 2454 O O . GLN A 1 313 ? -17.921 9.886 3.705 1.00 78.69 313 GLN A O 1
ATOM 2459 N N . ARG A 1 314 ? -19.147 9.802 5.592 1.00 85.38 314 ARG A N 1
ATOM 2460 C CA . ARG A 1 314 ? -18.019 9.576 6.504 1.00 85.38 314 ARG A CA 1
ATOM 2461 C C . ARG A 1 314 ? -18.114 8.228 7.231 1.00 85.38 314 ARG A C 1
ATOM 2463 O O . ARG A 1 314 ? -19.218 7.818 7.601 1.00 85.38 314 ARG A O 1
ATOM 2470 N N . PRO A 1 315 ? -16.979 7.570 7.535 1.00 89.25 315 PRO A N 1
ATOM 2471 C CA . PRO A 1 315 ? -16.945 6.349 8.349 1.00 89.25 315 PRO A CA 1
ATOM 2472 C C . PRO A 1 315 ? -17.655 6.489 9.705 1.00 89.25 315 PRO A C 1
ATOM 2474 O O . PRO A 1 315 ? -18.390 5.595 10.122 1.00 89.25 315 PRO A O 1
ATOM 2477 N N . ALA A 1 316 ? -17.536 7.653 10.351 1.00 89.88 316 ALA A N 1
ATOM 2478 C CA . ALA A 1 316 ? -18.208 7.944 11.616 1.00 89.88 316 ALA A CA 1
ATOM 2479 C C . ALA A 1 316 ? -19.746 7.883 11.517 1.00 89.88 316 ALA A C 1
ATOM 2481 O O . ALA A 1 316 ? -20.407 7.371 12.422 1.00 89.88 316 ALA A O 1
ATOM 2482 N N . ASP A 1 317 ? -20.343 8.314 10.399 1.00 90.69 317 ASP A N 1
ATOM 2483 C CA . ASP A 1 317 ? -21.793 8.187 10.190 1.00 90.69 317 ASP A CA 1
ATOM 2484 C C . ASP A 1 317 ? -22.211 6.712 10.091 1.00 90.69 317 ASP A C 1
ATOM 2486 O O . ASP A 1 317 ? -23.279 6.313 10.570 1.00 90.69 317 ASP A O 1
ATOM 2490 N N . MET A 1 318 ? -21.338 5.879 9.522 1.00 91.88 318 MET A N 1
ATOM 2491 C CA . MET A 1 318 ? -21.526 4.436 9.443 1.00 91.88 318 MET A CA 1
ATOM 2492 C C . MET A 1 318 ? -21.411 3.773 10.815 1.00 91.88 318 MET A C 1
ATOM 2494 O O . MET A 1 318 ? -22.283 2.987 11.187 1.00 91.88 318 MET A O 1
ATOM 2498 N N . ALA A 1 319 ? -20.409 4.156 11.609 1.00 93.81 319 ALA A N 1
ATOM 2499 C CA . ALA A 1 319 ? -20.255 3.733 12.999 1.00 93.81 319 ALA A CA 1
ATOM 2500 C C . ALA A 1 319 ? -21.480 4.122 13.845 1.00 93.81 319 ALA A C 1
ATOM 2502 O O . ALA A 1 319 ? -21.959 3.333 14.665 1.00 93.81 319 ALA A O 1
ATOM 2503 N N . ARG A 1 320 ? -22.074 5.293 13.586 1.00 94.19 320 ARG A N 1
ATOM 2504 C CA . ARG A 1 320 ? -23.307 5.744 14.242 1.00 94.19 320 ARG A CA 1
ATOM 2505 C C . ARG A 1 320 ? -24.524 4.892 13.882 1.00 94.19 320 ARG A C 1
ATOM 2507 O O . ARG A 1 320 ? -25.351 4.615 14.759 1.00 94.19 320 ARG A O 1
ATOM 2514 N N . LEU A 1 321 ? -24.669 4.481 12.618 1.00 92.88 321 LEU A N 1
ATOM 2515 C CA . LEU A 1 321 ? -25.722 3.540 12.216 1.00 92.88 321 LEU A CA 1
ATOM 2516 C C . LEU A 1 321 ? -25.465 2.134 12.771 1.00 92.88 321 LEU A C 1
ATOM 2518 O O . LEU A 1 321 ? -26.407 1.473 13.203 1.00 92.88 321 LEU A O 1
ATOM 2522 N N . PHE A 1 322 ? -24.209 1.702 12.841 1.00 93.31 322 PHE A N 1
ATOM 2523 C CA . PHE A 1 322 ? -23.832 0.431 13.453 1.00 93.31 322 PHE A CA 1
ATOM 2524 C C . PHE A 1 322 ? -24.171 0.386 14.947 1.00 93.31 322 PHE A C 1
ATOM 2526 O O . PHE A 1 322 ? -24.787 -0.572 15.417 1.00 93.31 322 PHE A O 1
ATOM 2533 N N . LEU A 1 323 ? -23.883 1.466 15.683 1.00 93.88 323 LEU A N 1
ATOM 2534 C CA . LEU A 1 323 ? -24.321 1.625 17.068 1.00 93.88 323 LEU A CA 1
ATOM 2535 C C . LEU A 1 323 ? -25.846 1.520 17.181 1.00 93.88 323 LEU A C 1
ATOM 2537 O O . LEU A 1 323 ? -26.353 0.807 18.046 1.00 93.88 323 LEU A O 1
ATOM 2541 N N . ARG A 1 324 ? -26.583 2.198 16.289 1.00 92.44 324 ARG A N 1
ATOM 2542 C CA . ARG A 1 324 ? -28.052 2.139 16.255 1.00 92.44 324 ARG A CA 1
ATOM 2543 C C . ARG A 1 324 ? -28.557 0.710 16.094 1.00 92.44 324 ARG A C 1
ATOM 2545 O O . ARG A 1 324 ? -29.448 0.313 16.835 1.00 92.44 324 ARG A O 1
ATOM 2552 N N . MET A 1 325 ? -27.993 -0.035 15.145 1.00 90.94 325 MET A N 1
ATOM 2553 C CA . MET A 1 325 ? -28.343 -1.434 14.898 1.00 90.94 325 MET A CA 1
ATOM 2554 C C . MET A 1 325 ? -28.100 -2.284 16.149 1.00 90.94 325 MET A C 1
ATOM 2556 O O . MET A 1 325 ? -28.996 -2.989 16.602 1.00 90.94 325 MET A O 1
ATOM 2560 N N . ARG A 1 326 ? -26.922 -2.164 16.775 1.00 89.94 326 ARG A N 1
ATOM 2561 C CA . ARG A 1 326 ? -26.611 -2.928 17.992 1.00 89.94 326 ARG A CA 1
ATOM 2562 C C . ARG A 1 326 ? -27.523 -2.581 19.164 1.00 89.94 326 ARG A C 1
ATOM 2564 O O . ARG A 1 326 ? -27.922 -3.480 19.893 1.00 89.94 326 ARG A O 1
ATOM 2571 N N . MET A 1 327 ? -27.890 -1.311 19.328 1.00 90.25 327 MET A N 1
ATOM 2572 C CA . MET A 1 327 ? -28.848 -0.895 20.358 1.00 90.25 327 MET A CA 1
ATOM 2573 C C . MET A 1 327 ? -30.266 -1.413 20.098 1.00 90.25 327 MET A C 1
ATOM 2575 O O . MET A 1 327 ? -30.994 -1.647 21.052 1.00 90.25 327 MET A O 1
ATOM 2579 N N . GLN A 1 328 ? -30.666 -1.610 18.837 1.00 86.12 328 GLN A N 1
ATOM 2580 C CA . GLN A 1 328 ? -31.959 -2.219 18.498 1.00 86.12 328 GLN A CA 1
ATOM 2581 C C . GLN A 1 328 ? -32.011 -3.717 18.825 1.00 86.12 328 GLN A C 1
ATOM 2583 O O . GLN A 1 328 ? -33.094 -4.242 19.066 1.00 86.12 328 GLN A O 1
ATOM 2588 N N . HIS A 1 329 ? -30.862 -4.398 18.816 1.00 80.12 329 HIS A N 1
ATOM 2589 C CA . HIS A 1 329 ? -30.755 -5.829 19.118 1.00 80.12 329 HIS A CA 1
ATOM 2590 C C . HIS A 1 329 ? -30.409 -6.126 20.584 1.00 80.12 329 HIS A C 1
ATOM 2592 O O . HIS A 1 329 ? -30.513 -7.275 21.005 1.00 80.12 329 HIS A O 1
ATOM 2598 N N . ALA A 1 330 ? -29.956 -5.129 21.346 1.00 81.38 330 ALA A N 1
ATOM 2599 C CA . ALA A 1 330 ? -29.584 -5.291 22.744 1.00 81.38 330 ALA A CA 1
ATOM 2600 C C . ALA A 1 330 ? -30.779 -5.042 23.673 1.00 81.38 330 ALA A C 1
ATOM 2602 O O . ALA A 1 330 ? -31.507 -4.063 23.520 1.00 81.38 330 ALA A O 1
ATOM 2603 N N . GLU A 1 331 ? -30.929 -5.896 24.681 1.00 68.31 331 GLU A N 1
ATOM 2604 C CA . GLU A 1 331 ? -31.859 -5.683 25.789 1.00 68.31 331 GLU A CA 1
ATOM 2605 C C . GLU A 1 331 ? -31.196 -4.790 26.859 1.00 68.31 331 GLU A C 1
ATOM 2607 O O . GLU A 1 331 ? -29.991 -4.881 27.115 1.00 68.31 331 GLU A O 1
ATOM 2612 N N . ASP A 1 332 ? -31.970 -3.894 27.478 1.00 71.12 332 ASP A N 1
ATOM 2613 C CA . ASP A 1 332 ? -31.566 -3.090 28.643 1.00 71.12 332 ASP A CA 1
ATOM 2614 C C . ASP A 1 332 ? -30.298 -2.219 28.488 1.00 71.12 332 ASP A C 1
ATOM 2616 O O . ASP A 1 332 ? -29.383 -2.267 29.323 1.00 71.12 332 ASP A O 1
ATOM 2620 N N . VAL A 1 333 ? -30.230 -1.372 27.456 1.00 81.75 333 VAL A N 1
ATOM 2621 C CA . VAL A 1 333 ? -29.227 -0.289 27.369 1.00 81.75 333 VAL A CA 1
ATOM 2622 C C . VAL A 1 333 ? -29.810 1.007 27.938 1.00 81.75 333 VAL A C 1
ATOM 2624 O O . VAL A 1 333 ? -30.808 1.520 27.446 1.00 81.75 333 VAL A O 1
ATOM 2627 N N . GLU A 1 334 ? -29.167 1.561 28.968 1.00 75.62 334 GLU A N 1
ATOM 2628 C CA . GLU A 1 334 ? -29.674 2.693 29.770 1.00 75.62 334 GLU A CA 1
ATOM 2629 C C . GLU A 1 334 ? -29.566 4.073 29.084 1.00 75.62 334 GLU A C 1
ATOM 2631 O O . GLU A 1 334 ? -29.913 5.089 29.686 1.00 75.62 334 GLU A O 1
ATOM 2636 N N . PHE A 1 335 ? -29.085 4.131 27.840 1.00 81.25 335 PHE A N 1
ATOM 2637 C CA . PHE A 1 335 ? -28.856 5.373 27.100 1.00 81.25 335 PHE A CA 1
ATOM 2638 C C . PHE A 1 335 ? -29.720 5.476 25.853 1.00 81.25 335 PHE A C 1
ATOM 2640 O O . PHE A 1 335 ? -29.980 4.492 25.163 1.00 81.25 335 PHE A O 1
ATOM 2647 N N . THR A 1 336 ? -30.070 6.711 25.489 1.00 85.31 336 THR A N 1
ATOM 2648 C CA . THR A 1 336 ? -30.519 6.992 24.123 1.00 85.31 336 THR A CA 1
ATOM 2649 C C . THR A 1 336 ? -29.327 6.938 23.164 1.00 85.31 336 THR A C 1
ATOM 2651 O O . THR A 1 336 ? -28.197 7.258 23.541 1.00 85.31 336 THR A O 1
ATOM 2654 N N . GLN A 1 337 ? -29.573 6.596 21.895 1.00 89.00 337 GLN A N 1
ATOM 2655 C CA . GLN A 1 337 ? -28.519 6.539 20.871 1.00 89.00 337 GLN A CA 1
ATOM 2656 C C . GLN A 1 337 ? -27.739 7.860 20.765 1.00 89.00 337 GLN A C 1
ATOM 2658 O O . GLN A 1 337 ? -26.526 7.850 20.588 1.00 89.00 337 GLN A O 1
ATOM 2663 N N . LYS A 1 338 ? -28.430 9.004 20.879 1.00 87.62 338 LYS A N 1
ATOM 2664 C CA . LYS A 1 338 ? -27.809 10.333 20.783 1.00 87.62 338 LYS A CA 1
ATOM 2665 C C . LYS A 1 338 ? -26.814 10.576 21.921 1.00 87.62 338 LYS A C 1
ATOM 2667 O O . LYS A 1 338 ? -25.733 11.090 21.662 1.00 87.62 338 LYS A O 1
ATOM 2672 N N . VAL A 1 339 ? -27.181 10.203 23.148 1.00 86.25 339 VAL A N 1
ATOM 2673 C CA . VAL A 1 339 ? -26.320 10.376 24.327 1.00 86.25 339 VAL A CA 1
ATOM 2674 C C . VAL A 1 339 ? -25.097 9.473 24.220 1.00 86.25 339 VAL A C 1
ATOM 2676 O O . VAL A 1 339 ? -23.978 9.963 24.313 1.00 86.25 339 VAL A O 1
ATOM 2679 N N . LEU A 1 340 ? -25.289 8.182 23.934 1.00 89.00 340 LEU A N 1
ATOM 2680 C CA . LEU A 1 340 ? -24.171 7.243 23.837 1.00 89.00 340 LEU A CA 1
ATOM 2681 C C . LEU A 1 340 ? -23.217 7.575 22.681 1.00 89.00 340 LEU A C 1
ATOM 2683 O O . LEU A 1 340 ? -22.010 7.424 22.826 1.00 89.00 340 LEU A O 1
ATOM 2687 N N . TRP A 1 341 ? -23.739 8.065 21.552 1.00 91.81 341 TRP A N 1
ATOM 2688 C CA . TRP A 1 341 ? -22.898 8.521 20.445 1.00 91.81 341 TRP A CA 1
ATOM 2689 C C . TRP A 1 341 ? -22.001 9.694 20.850 1.00 91.81 341 TRP A C 1
ATOM 2691 O O . TRP A 1 341 ? -20.809 9.652 20.575 1.00 91.81 341 TRP A O 1
ATOM 2701 N N . LYS A 1 342 ? -22.541 10.697 21.555 1.00 88.94 342 LYS A N 1
ATOM 2702 C CA . LYS A 1 342 ? -21.744 11.830 22.050 1.00 88.94 342 LYS A CA 1
ATOM 2703 C C . LYS A 1 342 ? -20.598 11.354 22.955 1.00 88.94 342 LYS A C 1
ATOM 2705 O O . LYS A 1 342 ? -19.458 11.752 22.758 1.00 88.94 342 LYS A O 1
ATOM 2710 N N . ARG A 1 343 ? -20.894 10.423 23.866 1.00 88.75 343 ARG A N 1
ATOM 2711 C CA . ARG A 1 343 ? -19.896 9.831 24.770 1.00 88.75 343 ARG A CA 1
ATOM 2712 C C . ARG A 1 343 ? -18.823 9.037 24.028 1.00 88.75 343 ARG A C 1
ATOM 2714 O O . ARG A 1 343 ? -17.666 9.047 24.420 1.00 88.75 343 ARG A O 1
ATOM 2721 N N . LEU A 1 344 ? -19.189 8.357 22.942 1.00 91.62 344 LEU A N 1
ATOM 2722 C CA . LEU A 1 344 ? -18.233 7.665 22.076 1.00 91.62 344 LEU A CA 1
ATOM 2723 C C . LEU A 1 344 ? -17.317 8.633 21.315 1.00 91.62 344 LEU A C 1
ATOM 2725 O O . LEU A 1 344 ? -16.141 8.331 21.146 1.00 91.62 344 LEU A O 1
ATOM 2729 N N . GLN A 1 345 ? -17.825 9.792 20.888 1.00 90.44 345 GLN A N 1
ATOM 2730 C CA . GLN A 1 345 ? -16.989 10.844 20.294 1.00 90.44 345 GLN A CA 1
ATOM 2731 C C . GLN A 1 345 ? -15.979 11.378 21.319 1.00 90.44 345 GLN A C 1
ATOM 2733 O O . GLN A 1 345 ? -14.788 11.477 21.031 1.00 90.44 345 GLN A O 1
ATOM 2738 N N . GLU A 1 346 ? -16.431 11.632 22.549 1.00 88.50 346 GLU A N 1
ATOM 2739 C CA . GLU A 1 346 ? -15.559 12.068 23.645 1.00 88.50 346 GLU A CA 1
ATOM 2740 C C . GLU A 1 346 ? -14.554 10.982 24.070 1.00 88.50 346 GLU A C 1
ATOM 2742 O O . GLU A 1 346 ? -13.413 11.307 24.400 1.00 88.50 346 GLU A O 1
ATOM 2747 N N . LEU A 1 347 ? -14.931 9.700 23.995 1.00 90.19 347 LEU A N 1
ATOM 2748 C CA . LEU A 1 347 ? -14.006 8.576 24.159 1.00 90.19 347 LEU A CA 1
ATOM 2749 C C . LEU A 1 347 ? -12.938 8.581 23.062 1.00 90.19 347 LEU A C 1
ATOM 2751 O O . LEU A 1 347 ? -11.761 8.486 23.381 1.00 90.19 347 LEU A O 1
ATOM 2755 N N . GLY A 1 348 ? -13.321 8.723 21.788 1.00 90.44 348 GLY A N 1
ATOM 2756 C CA . GLY A 1 348 ? -12.365 8.794 20.676 1.00 90.44 348 GLY A CA 1
ATOM 2757 C C . GLY A 1 348 ? -11.353 9.928 20.860 1.00 90.44 348 GLY A C 1
ATOM 2758 O O . GLY A 1 348 ? -10.160 9.737 20.646 1.00 90.44 348 GLY A O 1
ATOM 2759 N N . ARG A 1 349 ? -11.816 11.088 21.343 1.00 88.56 349 ARG A N 1
ATOM 2760 C CA . ARG A 1 349 ? -10.946 12.212 21.719 1.00 88.56 349 ARG A CA 1
ATOM 2761 C C . ARG A 1 349 ? -10.056 11.897 22.927 1.00 88.56 349 ARG A C 1
ATOM 2763 O O . ARG A 1 349 ? -8.868 12.185 22.896 1.00 88.56 349 ARG A O 1
ATOM 2770 N N . SER A 1 350 ? -10.602 11.290 23.978 1.00 88.25 350 SER A N 1
ATOM 2771 C CA . SER A 1 350 ? -9.828 10.956 25.182 1.00 88.25 350 SER A CA 1
ATOM 2772 C C . SER A 1 350 ? -8.775 9.884 24.917 1.00 88.25 350 SER A C 1
ATOM 2774 O O . SER A 1 350 ? -7.703 9.948 25.504 1.00 88.25 350 SER A O 1
ATOM 2776 N N . VAL A 1 351 ? -9.045 8.935 24.014 1.00 88.69 351 VAL A N 1
ATOM 2777 C CA . VAL A 1 351 ? -8.046 7.961 23.551 1.00 88.69 351 VAL A CA 1
ATOM 2778 C C . VAL A 1 351 ? -6.865 8.687 22.907 1.00 88.69 351 VAL A C 1
ATOM 2780 O O . VAL A 1 351 ? -5.733 8.414 23.276 1.00 88.69 351 VAL A O 1
ATOM 2783 N N . LEU A 1 352 ? -7.122 9.665 22.035 1.00 84.56 352 LEU A N 1
ATOM 2784 C CA . LEU A 1 352 ? -6.070 10.465 21.398 1.00 84.56 352 LEU A CA 1
ATOM 2785 C C . LEU A 1 352 ? -5.245 11.307 22.381 1.00 84.56 352 LEU A C 1
ATOM 2787 O O . LEU A 1 352 ? -4.039 11.438 22.209 1.00 84.56 352 LEU A O 1
ATOM 2791 N N . GLU A 1 353 ? -5.902 11.936 23.358 1.00 83.12 353 GLU A N 1
ATOM 2792 C CA . GLU A 1 353 ? -5.272 12.935 24.235 1.00 83.12 353 GLU A CA 1
ATOM 2793 C C . GLU A 1 353 ? -4.663 12.342 25.516 1.00 83.12 353 GLU A C 1
ATOM 2795 O O . GLU A 1 353 ? -3.798 12.972 26.119 1.00 83.12 353 GLU A O 1
ATOM 2800 N N . LYS A 1 354 ? -5.159 11.190 25.987 1.00 83.06 354 LYS A N 1
ATOM 2801 C CA . LYS A 1 354 ? -4.864 10.672 27.337 1.00 83.06 354 LYS A CA 1
ATOM 2802 C C . LYS A 1 354 ? -4.415 9.214 27.372 1.00 83.06 354 LYS A C 1
ATOM 2804 O O . LYS A 1 354 ? -4.014 8.758 28.440 1.00 83.06 354 LYS A O 1
ATOM 2809 N N . SER A 1 355 ? -4.547 8.456 26.282 1.00 82.19 355 SER A N 1
ATOM 2810 C CA . SER A 1 355 ? -4.147 7.045 26.290 1.00 82.19 355 SER A CA 1
ATOM 2811 C C . SER A 1 355 ? -2.627 6.934 26.258 1.00 82.19 355 SER A C 1
ATOM 2813 O O . SER A 1 355 ? -1.983 7.460 25.357 1.00 82.19 355 SER A O 1
ATOM 2815 N N . GLU A 1 356 ? -2.054 6.222 27.225 1.00 74.88 356 GLU A N 1
ATOM 2816 C CA . GLU A 1 356 ? -0.620 5.895 27.234 1.00 74.88 356 GLU A CA 1
ATOM 2817 C C . GLU A 1 356 ? -0.308 4.624 26.434 1.00 74.88 356 GLU A C 1
ATOM 2819 O O . GLU A 1 356 ? 0.827 4.422 26.016 1.00 74.88 356 GLU A O 1
ATOM 2824 N N . ALA A 1 357 ? -1.314 3.771 26.221 1.00 75.06 357 ALA A N 1
ATOM 2825 C CA . ALA A 1 357 ? -1.187 2.519 25.486 1.00 75.06 357 ALA A CA 1
ATOM 2826 C C . ALA A 1 357 ? -1.936 2.576 24.141 1.00 75.06 357 ALA A C 1
ATOM 2828 O O . ALA A 1 357 ? -2.949 3.284 24.027 1.00 75.06 357 ALA A O 1
ATOM 2829 N N . PRO A 1 358 ? -1.506 1.799 23.131 1.00 75.81 358 PRO A N 1
ATOM 2830 C CA . PRO A 1 358 ? -2.212 1.699 21.864 1.00 75.81 358 PRO A CA 1
ATOM 2831 C C . PRO A 1 358 ? -3.666 1.247 22.032 1.00 75.81 358 PRO A C 1
ATOM 2833 O O . PRO A 1 358 ? -3.995 0.360 22.820 1.00 75.81 358 PRO A O 1
ATOM 2836 N N . TRP A 1 359 ? -4.556 1.817 21.221 1.00 78.06 359 TRP A N 1
ATOM 2837 C CA . TRP A 1 359 ? -5.998 1.542 21.271 1.00 78.06 359 TRP A CA 1
ATOM 2838 C C . TRP A 1 359 ? -6.368 0.082 20.941 1.00 78.06 359 TRP A C 1
ATOM 2840 O O . TRP A 1 359 ? -7.469 -0.369 21.269 1.00 78.06 359 TRP A O 1
ATOM 2850 N N . TYR A 1 360 ? -5.480 -0.647 20.255 1.00 78.31 360 TYR A N 1
ATOM 2851 C CA . TYR A 1 360 ? -5.661 -2.057 19.898 1.00 78.31 360 TYR A CA 1
ATOM 2852 C C . TYR A 1 360 ? -5.180 -3.023 20.990 1.00 78.31 360 TYR A C 1
ATOM 2854 O O . TYR A 1 360 ? -5.482 -4.223 20.924 1.00 78.31 360 TYR A O 1
ATOM 2862 N N . GLU A 1 361 ? -4.437 -2.532 21.981 1.00 81.75 361 GLU A N 1
ATOM 2863 C CA . GLU A 1 361 ? -4.036 -3.324 23.137 1.00 81.75 361 GLU A CA 1
ATOM 2864 C C . GLU A 1 361 ? -5.200 -3.464 24.115 1.00 81.75 361 GLU A C 1
ATOM 2866 O O . GLU A 1 361 ? -6.103 -2.626 24.188 1.00 81.75 361 GLU A O 1
ATOM 2871 N N . ALA A 1 362 ? -5.227 -4.590 24.825 1.00 84.31 362 ALA A N 1
ATOM 2872 C CA . ALA A 1 362 ? -6.225 -4.794 25.856 1.00 84.31 362 ALA A CA 1
ATOM 2873 C C . ALA A 1 362 ? -5.789 -4.063 27.126 1.00 84.31 362 ALA A C 1
ATOM 2875 O O . ALA A 1 362 ? -4.623 -4.100 27.499 1.00 84.31 362 ALA A O 1
ATOM 2876 N N . GLN A 1 363 ? -6.738 -3.375 27.751 1.00 87.38 363 GLN A N 1
ATOM 2877 C CA . GLN A 1 363 ? -6.497 -2.518 28.905 1.00 87.38 363 GLN A CA 1
ATOM 2878 C C . GLN A 1 363 ? -7.492 -2.841 30.026 1.00 87.38 363 GLN A C 1
ATOM 2880 O O . GLN A 1 363 ? -8.632 -3.243 29.742 1.00 87.38 363 GLN A O 1
ATOM 2885 N N . PRO A 1 364 ? -7.116 -2.652 31.303 1.00 88.75 364 PRO A N 1
ATOM 2886 C CA . PRO A 1 364 ? -8.004 -2.952 32.414 1.00 88.75 364 PRO A CA 1
ATOM 2887 C C . PRO A 1 364 ? -9.192 -1.984 32.433 1.00 88.75 364 PRO A C 1
ATOM 2889 O O . PRO A 1 364 ? -9.132 -0.876 31.892 1.00 88.75 364 PRO A O 1
ATOM 2892 N N . LEU A 1 365 ? -10.297 -2.393 33.068 1.00 86.56 365 LEU A N 1
ATOM 2893 C CA . LEU A 1 365 ? -11.520 -1.577 33.118 1.00 86.56 365 LEU A CA 1
ATOM 2894 C C . LEU A 1 365 ? -11.282 -0.184 33.702 1.00 86.56 365 LEU A C 1
ATOM 2896 O O . LEU A 1 365 ? -11.906 0.763 33.234 1.00 86.56 365 LEU A O 1
ATOM 2900 N N . ASP A 1 366 ? -10.369 -0.047 34.662 1.00 83.50 366 ASP A N 1
ATOM 2901 C CA . ASP A 1 366 ? -10.047 1.237 35.289 1.00 83.50 366 ASP A CA 1
ATOM 2902 C C . ASP A 1 366 ? -9.519 2.260 34.277 1.00 83.50 366 ASP A C 1
ATOM 2904 O O . ASP A 1 366 ? -9.899 3.431 34.329 1.00 83.50 366 ASP A O 1
ATOM 2908 N N . VAL A 1 367 ? -8.735 1.817 33.288 1.00 86.81 367 VAL A N 1
ATOM 2909 C CA . VAL A 1 367 ? -8.246 2.702 32.222 1.00 86.81 367 VAL A CA 1
ATOM 2910 C C . VAL A 1 367 ? -9.391 3.099 31.290 1.00 86.81 367 VAL A C 1
ATOM 2912 O O . VAL A 1 367 ? -9.560 4.277 30.981 1.00 86.81 367 VAL A O 1
ATOM 2915 N N . TRP A 1 368 ? -10.274 2.163 30.925 1.00 88.94 368 TRP A N 1
ATOM 2916 C CA . TRP A 1 368 ? -11.481 2.493 30.155 1.00 88.94 368 TRP A CA 1
ATOM 2917 C C . TRP A 1 368 ? -12.427 3.435 30.908 1.00 88.94 368 TRP A C 1
ATOM 2919 O O . TRP A 1 368 ? -13.062 4.296 30.294 1.00 88.94 368 TRP A O 1
ATOM 2929 N N . HIS A 1 369 ? -12.523 3.311 32.231 1.00 86.25 369 HIS A N 1
ATOM 2930 C CA . HIS A 1 369 ? -13.269 4.248 33.063 1.00 86.25 369 HIS A CA 1
ATOM 2931 C C . HIS A 1 369 ? -12.624 5.639 33.045 1.00 86.25 369 HIS A C 1
ATOM 2933 O O . HIS A 1 369 ? -13.334 6.623 32.849 1.00 86.25 369 HIS A O 1
ATOM 2939 N N . ALA A 1 370 ? -11.298 5.735 33.151 1.00 84.00 370 ALA A N 1
ATOM 2940 C CA . ALA A 1 370 ? -10.584 7.008 33.054 1.00 84.00 370 ALA A CA 1
ATOM 2941 C C . ALA A 1 370 ? -10.769 7.685 31.680 1.00 84.00 370 ALA A C 1
ATOM 2943 O O . ALA A 1 370 ? -11.009 8.891 31.609 1.00 84.00 370 ALA A O 1
ATOM 2944 N N . LEU A 1 371 ? -10.741 6.909 30.591 1.00 86.50 371 LEU A N 1
ATOM 2945 C CA . LEU A 1 371 ? -10.938 7.400 29.220 1.00 86.50 371 LEU A CA 1
ATOM 2946 C C . LEU A 1 371 ? -12.387 7.816 28.915 1.00 86.50 371 LEU A C 1
ATOM 2948 O O . LEU A 1 371 ? -12.619 8.610 28.007 1.00 86.50 371 LEU A O 1
ATOM 2952 N N . THR A 1 372 ? -13.367 7.287 29.652 1.00 82.31 372 THR A N 1
ATOM 2953 C CA . THR A 1 372 ? -14.797 7.616 29.485 1.00 82.31 372 THR A CA 1
ATOM 2954 C C . THR A 1 372 ? -15.315 8.620 30.513 1.00 82.31 372 THR A C 1
ATOM 2956 O O . THR A 1 372 ? -16.496 8.958 30.479 1.00 82.31 372 THR A O 1
ATOM 2959 N N . ALA A 1 373 ? -14.468 9.095 31.428 1.00 68.06 373 ALA A N 1
ATOM 2960 C CA . ALA A 1 373 ? -14.867 10.030 32.470 1.00 68.06 373 ALA A CA 1
ATOM 2961 C C . ALA A 1 373 ? -15.192 11.415 31.887 1.00 68.06 373 ALA A C 1
ATOM 2963 O O . ALA A 1 373 ? -14.306 12.157 31.456 1.00 68.06 373 ALA A O 1
ATOM 2964 N N . LEU A 1 374 ? -16.477 11.774 31.915 1.00 64.19 374 LEU A N 1
ATOM 2965 C CA . LEU A 1 374 ? -16.983 13.114 31.621 1.00 64.19 374 LEU A CA 1
ATOM 2966 C C . LEU A 1 374 ? -17.380 13.834 32.912 1.00 64.19 374 LEU A C 1
ATOM 2968 O O . LEU A 1 374 ? -17.477 13.229 33.981 1.00 64.19 374 LEU A O 1
ATOM 2972 N N . ARG A 1 375 ? -17.638 15.147 32.814 1.00 57.88 375 ARG A N 1
ATOM 2973 C CA . ARG A 1 375 ? -18.321 15.873 33.897 1.00 57.88 375 ARG A CA 1
ATOM 2974 C C . ARG A 1 375 ? -19.686 15.204 34.153 1.00 57.88 375 ARG A C 1
ATOM 2976 O O . ARG A 1 375 ? -20.370 14.925 33.169 1.00 57.88 375 ARG A O 1
ATOM 2983 N N . PRO A 1 376 ? -20.083 14.972 35.419 1.00 55.75 376 PRO A N 1
ATOM 2984 C CA . PRO A 1 376 ? -21.345 14.305 35.745 1.00 55.75 376 PRO A CA 1
ATOM 2985 C C . PRO A 1 376 ? -22.550 15.027 35.122 1.00 55.75 376 PRO A C 1
ATOM 2987 O O . PRO A 1 376 ? -22.572 16.261 35.078 1.00 55.75 376 PRO A O 1
ATOM 2990 N N . ASP A 1 377 ? -23.537 14.265 34.634 1.00 55.72 377 ASP A N 1
ATOM 2991 C CA . ASP A 1 377 ? -24.768 14.802 34.041 1.00 55.72 377 ASP A CA 1
ATOM 2992 C C . ASP A 1 377 ? -25.975 14.748 35.005 1.00 55.72 377 ASP A C 1
ATOM 2994 O O . ASP A 1 377 ? -25.940 14.125 36.070 1.00 55.72 377 ASP A O 1
ATOM 2998 N N . ASP A 1 378 ? -27.072 15.429 34.649 1.00 54.16 378 ASP A N 1
ATOM 2999 C CA . ASP A 1 378 ? -28.284 15.494 35.483 1.00 54.16 378 ASP A CA 1
ATOM 3000 C C . ASP A 1 378 ? -28.916 14.107 35.739 1.00 54.16 378 ASP A C 1
ATOM 3002 O O . ASP A 1 378 ? -29.587 13.906 36.757 1.00 54.16 378 ASP A O 1
ATOM 3006 N N . ALA A 1 379 ? -28.692 13.127 34.854 1.00 56.91 379 ALA A N 1
ATOM 3007 C CA . ALA A 1 379 ? -29.218 11.771 35.007 1.00 56.91 379 ALA A CA 1
ATOM 3008 C C . ALA A 1 379 ? -28.424 10.957 36.045 1.00 56.91 379 ALA A C 1
ATOM 3010 O O . ALA A 1 379 ? -28.985 10.064 36.688 1.00 56.91 379 ALA A O 1
ATOM 3011 N N . ASP A 1 380 ? -27.149 11.280 36.253 1.00 54.53 380 ASP A N 1
ATOM 3012 C CA . ASP A 1 380 ? -26.315 10.677 37.295 1.00 54.53 380 ASP A CA 1
ATOM 3013 C C . ASP A 1 380 ? -26.726 11.154 38.696 1.00 54.53 380 ASP A C 1
ATOM 3015 O O . ASP A 1 380 ? -26.795 10.354 39.638 1.00 54.53 380 ASP A O 1
ATOM 3019 N N . LEU A 1 381 ? -27.126 12.425 38.820 1.00 57.41 381 LEU A N 1
ATOM 3020 C CA . LEU A 1 381 ? -27.718 12.970 40.045 1.00 57.41 381 LEU A CA 1
ATOM 3021 C C . LEU A 1 381 ? -29.072 12.317 40.368 1.00 57.41 381 LEU A C 1
ATOM 3023 O O . LEU A 1 381 ? -29.379 12.069 41.536 1.00 57.41 381 LEU A O 1
ATOM 3027 N N . GLU A 1 382 ? -29.891 12.000 39.362 1.00 58.69 382 GLU A N 1
ATOM 3028 C CA . GLU A 1 382 ? -31.137 11.246 39.561 1.00 58.69 382 GLU A CA 1
ATOM 3029 C C . GLU A 1 382 ? -30.906 9.783 39.963 1.00 58.69 382 GLU A C 1
ATOM 3031 O O . GLU A 1 382 ? -31.675 9.228 40.752 1.00 58.69 382 GLU A O 1
ATOM 3036 N N . TRP A 1 383 ? -29.860 9.136 39.446 1.00 59.88 383 TRP A N 1
ATOM 3037 C CA . TRP A 1 383 ? -29.521 7.762 39.816 1.00 59.88 383 TRP A CA 1
ATOM 3038 C C . TRP A 1 383 ? -28.993 7.657 41.253 1.00 59.88 383 TRP A C 1
ATOM 3040 O O . TRP A 1 383 ? -29.442 6.778 41.994 1.00 59.88 383 TRP A O 1
ATOM 3050 N N . LEU A 1 384 ? -28.132 8.585 41.689 1.00 57.53 384 LEU A N 1
ATOM 3051 C CA . LEU A 1 384 ? -27.688 8.662 43.088 1.00 57.53 384 LEU A CA 1
ATOM 3052 C C . LEU A 1 384 ? -28.879 8.876 44.043 1.00 57.53 384 LEU A C 1
ATOM 3054 O O . LEU A 1 384 ? -28.965 8.214 45.077 1.00 57.53 384 LEU A O 1
ATOM 3058 N N . LYS A 1 385 ? -29.871 9.689 43.649 1.00 57.88 385 LYS A N 1
ATOM 3059 C CA . LYS A 1 385 ? -31.147 9.838 44.382 1.00 57.88 385 LYS A CA 1
ATOM 3060 C C . LYS A 1 385 ? -31.982 8.549 44.416 1.00 57.88 385 LYS A C 1
ATOM 3062 O O . LYS A 1 385 ? -32.663 8.278 45.399 1.00 57.88 385 LYS A O 1
ATOM 3067 N N . LYS A 1 386 ? -31.931 7.701 43.380 1.00 62.25 386 LYS A N 1
ATOM 3068 C CA . LYS A 1 386 ? -32.617 6.389 43.382 1.00 62.25 386 LYS A CA 1
ATOM 3069 C C . LYS A 1 386 ? -31.960 5.365 44.314 1.00 62.25 386 LYS A C 1
ATOM 3071 O O . LYS A 1 386 ? -32.652 4.462 44.786 1.00 62.25 386 LYS A O 1
ATOM 3076 N N . LEU A 1 387 ? -30.660 5.485 44.594 1.00 57.19 387 LEU A N 1
ATOM 3077 C CA . LEU A 1 387 ? -29.965 4.643 45.578 1.00 57.19 387 LEU A CA 1
ATOM 3078 C C . LEU A 1 387 ? -30.335 4.992 47.027 1.00 57.19 387 LEU A C 1
ATOM 3080 O O . LEU A 1 387 ? -30.376 4.096 47.869 1.00 57.19 387 LEU A O 1
ATOM 3084 N N . GLU A 1 388 ? -30.709 6.245 47.296 1.00 54.34 388 GLU A N 1
ATOM 3085 C CA . GLU A 1 388 ? -31.270 6.691 48.582 1.00 54.34 388 GLU A CA 1
ATOM 3086 C C . GLU A 1 388 ? -32.513 5.861 48.969 1.00 54.34 388 GLU A C 1
ATOM 3088 O O . GLU A 1 388 ? -32.658 5.406 50.104 1.00 54.34 388 GLU A O 1
ATOM 3093 N N . HIS A 1 389 ? -33.372 5.541 47.992 1.00 52.88 389 HIS A N 1
ATOM 3094 C CA . HIS A 1 389 ? -34.570 4.711 48.188 1.00 52.88 389 HIS A CA 1
ATOM 3095 C C . HIS A 1 389 ? -34.279 3.218 48.440 1.00 52.88 389 HIS A C 1
ATOM 3097 O O . HIS A 1 389 ? -35.195 2.468 48.774 1.00 52.88 389 HIS A O 1
ATOM 3103 N N . ARG A 1 390 ? -33.023 2.768 48.304 1.00 51.06 390 ARG A N 1
ATOM 3104 C CA . ARG A 1 390 ? -32.584 1.391 48.608 1.00 51.06 390 ARG A CA 1
ATOM 3105 C C . ARG A 1 390 ? -31.871 1.256 49.961 1.00 51.06 390 ARG A C 1
ATOM 3107 O O . ARG A 1 390 ? -31.305 0.202 50.233 1.00 51.06 390 ARG A O 1
ATOM 3114 N N . GLY A 1 391 ? -31.938 2.275 50.825 1.00 47.81 391 GLY A N 1
ATOM 3115 C CA . GLY A 1 391 ? -31.517 2.179 52.231 1.00 47.81 391 GLY A CA 1
ATOM 3116 C C . GLY A 1 391 ? -30.190 2.858 52.584 1.00 47.81 391 GLY A C 1
ATOM 3117 O O . GLY A 1 391 ? -29.749 2.752 53.728 1.00 47.81 391 GLY A O 1
ATOM 3118 N N . LEU A 1 392 ? -29.568 3.585 51.653 1.00 50.38 392 LEU A N 1
ATOM 3119 C CA . LEU A 1 392 ? -28.407 4.433 51.938 1.00 50.38 392 LEU A CA 1
ATOM 3120 C C . LEU A 1 392 ? -28.881 5.784 52.496 1.00 50.38 392 LEU A C 1
ATOM 3122 O O . LEU A 1 392 ? -29.355 6.639 51.754 1.00 50.38 392 LEU A O 1
ATOM 3126 N N . LYS A 1 393 ? -28.763 5.978 53.816 1.00 50.50 393 LYS A N 1
ATOM 3127 C CA . LYS A 1 393 ? -28.980 7.279 54.470 1.00 50.50 393 LYS A CA 1
ATOM 3128 C C . LYS A 1 393 ? -27.721 8.138 54.303 1.00 50.50 393 LYS A C 1
ATOM 3130 O O . LYS A 1 393 ? -26.806 8.006 55.106 1.00 50.50 393 LYS A O 1
ATOM 3135 N N . MET A 1 394 ? -27.667 8.996 53.288 1.00 54.69 394 MET A N 1
ATOM 3136 C CA . MET A 1 394 ? -26.616 10.018 53.154 1.00 54.69 394 MET A CA 1
ATOM 3137 C C . MET A 1 394 ? -27.233 11.417 53.163 1.00 54.69 394 MET A C 1
ATOM 3139 O O . MET A 1 394 ? -28.294 11.632 52.579 1.00 54.69 394 MET A O 1
ATOM 3143 N N . ASN A 1 395 ? -26.584 12.373 53.834 1.00 61.94 395 ASN A N 1
ATOM 3144 C CA . ASN A 1 395 ? -26.996 13.779 53.819 1.00 61.94 395 ASN A CA 1
ATOM 3145 C C . ASN A 1 395 ? -26.696 14.412 52.442 1.00 61.94 395 ASN A C 1
ATOM 3147 O O . ASN A 1 395 ? -25.738 14.033 51.775 1.00 61.94 395 ASN A O 1
ATOM 3151 N N . ARG A 1 396 ? -27.469 15.421 52.024 1.00 54.53 396 ARG A N 1
ATOM 3152 C CA . ARG A 1 396 ? -27.332 16.140 50.743 1.00 54.53 396 ARG A CA 1
ATOM 3153 C C . ARG A 1 396 ? -25.909 16.663 50.486 1.00 54.53 396 ARG A C 1
ATOM 3155 O O . ARG A 1 396 ? -25.420 16.543 49.371 1.00 54.53 396 ARG A O 1
ATOM 3162 N N . THR A 1 397 ? -25.219 17.148 51.516 1.00 57.06 397 THR A N 1
ATOM 3163 C CA . THR A 1 397 ? -23.813 17.594 51.447 1.00 57.06 397 THR A CA 1
ATOM 3164 C C . THR A 1 397 ? -22.799 16.450 51.318 1.00 57.06 397 THR A C 1
ATOM 3166 O O . THR A 1 397 ? -21.729 16.633 50.745 1.00 57.06 397 THR A O 1
ATOM 3169 N N . GLU A 1 398 ? -23.109 15.259 51.834 1.00 59.72 398 GLU A N 1
ATOM 3170 C CA . GLU A 1 398 ? -22.277 14.057 51.656 1.00 59.72 398 GLU A CA 1
ATOM 3171 C C . GLU A 1 398 ? -22.491 13.440 50.273 1.00 59.72 398 GLU A C 1
ATOM 3173 O O . GLU A 1 398 ? -21.566 12.872 49.707 1.00 59.72 398 GLU A O 1
ATOM 3178 N N . LEU A 1 399 ? -23.694 13.592 49.718 1.00 57.16 399 LEU A N 1
ATOM 3179 C CA . LEU A 1 399 ? -24.063 13.172 48.370 1.00 57.16 399 LEU A CA 1
ATOM 3180 C C . LEU A 1 399 ? -23.397 14.066 47.311 1.00 57.16 399 LEU A C 1
ATOM 3182 O O . LEU A 1 399 ? -22.892 13.552 46.320 1.00 57.16 399 LEU A O 1
ATOM 3186 N N . GLU A 1 400 ? -23.306 15.376 47.566 1.00 52.84 400 GLU A N 1
ATOM 3187 C CA . GLU A 1 400 ? -22.520 16.321 46.758 1.00 52.84 400 GLU A CA 1
ATOM 3188 C C . GLU A 1 400 ? -21.016 15.971 46.794 1.00 52.84 400 GLU A C 1
ATOM 3190 O O . GLU A 1 400 ? -20.423 15.776 45.735 1.00 52.84 400 GLU A O 1
ATOM 3195 N N . ARG A 1 401 ? -20.414 15.715 47.968 1.00 59.66 401 ARG A N 1
ATOM 3196 C CA . ARG A 1 401 ? -19.017 15.220 48.059 1.00 59.66 401 ARG A CA 1
ATOM 3197 C C . ARG A 1 401 ? -18.795 13.835 47.442 1.00 59.66 401 ARG A C 1
ATOM 3199 O O . ARG A 1 401 ? -17.747 13.581 46.861 1.00 59.66 401 ARG A O 1
ATOM 3206 N N . ALA A 1 402 ? -19.753 12.918 47.567 1.00 54.47 402 ALA A N 1
ATOM 3207 C CA . ALA A 1 402 ? -19.668 11.595 46.949 1.00 54.47 402 ALA A CA 1
ATOM 3208 C C . ALA A 1 402 ? -19.820 11.672 45.421 1.00 54.47 402 ALA A C 1
ATOM 3210 O O . ALA A 1 402 ? -19.204 10.881 44.710 1.00 54.47 402 ALA A O 1
ATOM 3211 N N . SER A 1 403 ? -20.588 12.643 44.913 1.00 50.94 403 SER A N 1
ATOM 3212 C CA . SER A 1 403 ? -20.698 12.932 43.478 1.00 50.94 403 SER A CA 1
ATOM 3213 C C . SER A 1 403 ? -19.429 13.560 42.893 1.00 50.94 403 SER A C 1
ATOM 3215 O O . SER A 1 403 ? -19.148 13.361 41.717 1.00 50.94 403 SER A O 1
ATOM 3217 N N . GLU A 1 404 ? -18.624 14.243 43.714 1.00 52.16 404 GLU A N 1
ATOM 3218 C CA . GLU A 1 404 ? -17.280 14.708 43.342 1.00 52.16 404 GLU A CA 1
ATOM 3219 C C . GLU A 1 404 ? -16.249 13.559 43.288 1.00 52.16 404 GLU A C 1
ATOM 3221 O O . GLU A 1 404 ? -15.230 13.687 42.612 1.00 52.16 404 GLU A O 1
ATOM 3226 N N . GLY A 1 405 ? -16.504 12.434 43.975 1.00 51.75 405 GLY A N 1
ATOM 3227 C CA . GLY A 1 405 ? -15.579 11.296 44.105 1.00 51.75 405 GLY A CA 1
ATOM 3228 C C . GLY A 1 405 ? -15.944 10.026 43.323 1.00 51.75 405 GLY A C 1
ATOM 3229 O O . GLY A 1 405 ? -15.167 9.073 43.319 1.00 51.75 405 GLY A O 1
ATOM 3230 N N . LEU A 1 406 ? -17.102 9.975 42.661 1.00 47.75 406 LEU A N 1
ATOM 3231 C CA . LEU A 1 406 ? -17.537 8.840 41.843 1.00 47.75 406 LEU A CA 1
ATOM 3232 C C . LEU A 1 406 ? -17.763 9.308 40.399 1.00 47.75 406 LEU A C 1
ATOM 3234 O O . LEU A 1 406 ? -18.393 10.346 40.205 1.00 47.75 406 LEU A O 1
ATOM 3238 N N . PRO A 1 407 ? -17.381 8.519 39.377 1.00 52.09 407 PRO A N 1
ATOM 3239 C CA . PRO A 1 407 ? -17.838 8.721 38.011 1.00 52.09 407 PRO A CA 1
ATOM 3240 C C . PRO A 1 407 ? -18.940 7.693 37.671 1.00 52.09 407 PRO A C 1
ATOM 3242 O O . PRO A 1 407 ? -18.665 6.709 36.972 1.00 52.09 407 PRO A O 1
ATOM 3245 N N . PRO A 1 408 ? -20.203 7.877 38.130 1.00 58.09 408 PRO A N 1
ATOM 3246 C CA . PRO A 1 408 ? -21.339 7.076 37.664 1.00 58.09 408 PRO A CA 1
ATOM 3247 C C . PRO A 1 408 ? -21.399 7.027 36.135 1.00 58.09 408 PRO A C 1
ATOM 3249 O O . PRO A 1 408 ? -21.766 6.007 35.548 1.00 58.09 408 PRO A O 1
ATOM 3252 N N . ASP A 1 409 ? -20.958 8.113 35.505 1.00 69.69 409 ASP A N 1
ATOM 3253 C CA . ASP A 1 409 ? -20.953 8.308 34.072 1.00 69.69 409 ASP A CA 1
ATOM 3254 C C . ASP A 1 409 ? -20.039 7.339 33.305 1.00 69.69 409 ASP A C 1
ATOM 3256 O O . ASP A 1 409 ? -20.476 6.640 32.380 1.00 69.69 409 ASP A O 1
ATOM 3260 N N . ALA A 1 410 ? -18.781 7.235 33.739 1.00 76.69 410 ALA A N 1
ATOM 3261 C CA . ALA A 1 410 ? -17.796 6.326 33.163 1.00 76.69 410 ALA A CA 1
ATOM 3262 C C . ALA A 1 410 ? -18.224 4.868 33.359 1.00 76.69 410 ALA A C 1
ATOM 3264 O O . ALA A 1 410 ? -18.153 4.051 32.438 1.00 76.69 410 ALA A O 1
ATOM 3265 N N . PHE A 1 411 ? -18.730 4.537 34.553 1.00 78.56 411 PHE A N 1
ATOM 3266 C CA . PHE A 1 411 ? -19.210 3.192 34.854 1.00 78.56 411 PHE A CA 1
ATOM 3267 C C . PHE A 1 411 ? -20.376 2.783 33.950 1.00 78.56 411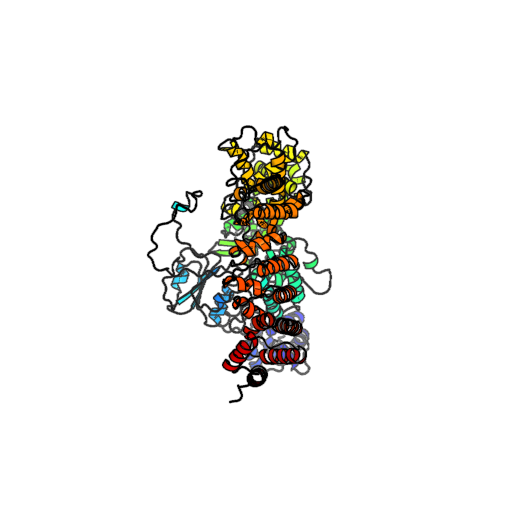 PHE A C 1
ATOM 3269 O O . PHE A 1 411 ? -20.343 1.712 33.334 1.00 78.56 411 PHE A O 1
ATOM 3276 N N . ARG A 1 412 ? -21.399 3.639 33.821 1.00 81.12 412 ARG A N 1
ATOM 3277 C CA . ARG A 1 412 ? -22.563 3.368 32.965 1.00 81.12 412 ARG A CA 1
ATOM 3278 C C . ARG A 1 412 ? -22.164 3.277 31.495 1.00 81.12 412 ARG A C 1
ATOM 3280 O O . ARG A 1 412 ? -22.645 2.377 30.804 1.00 81.12 412 ARG A O 1
ATOM 3287 N N . THR A 1 413 ? -21.263 4.144 31.030 1.00 86.62 413 THR A N 1
ATOM 3288 C CA . THR A 1 413 ? -20.747 4.118 29.653 1.00 86.62 413 THR A CA 1
ATOM 3289 C C . THR A 1 413 ? -20.025 2.808 29.367 1.00 86.62 413 THR A C 1
ATOM 3291 O O . THR A 1 413 ? -20.436 2.074 28.471 1.00 86.62 413 THR A O 1
ATOM 3294 N N . VAL A 1 414 ? -19.027 2.440 30.174 1.00 88.56 414 VAL A N 1
ATOM 3295 C CA . VAL A 1 414 ? -18.284 1.177 30.025 1.00 88.56 414 VAL A CA 1
ATOM 3296 C C . VAL A 1 414 ? -19.221 -0.032 30.097 1.00 88.56 414 VAL A C 1
ATOM 3298 O O . VAL A 1 414 ? -19.134 -0.937 29.264 1.00 88.56 414 VAL A O 1
ATOM 3301 N N . ARG A 1 415 ? -20.195 -0.036 31.016 1.00 86.94 415 ARG A N 1
ATOM 3302 C CA . ARG A 1 415 ? -21.216 -1.093 31.100 1.00 86.94 415 ARG A CA 1
ATOM 3303 C C . ARG A 1 415 ? -22.067 -1.176 29.830 1.00 86.94 415 ARG A C 1
ATOM 3305 O O . ARG A 1 415 ? -22.337 -2.282 29.359 1.00 86.94 415 ARG A O 1
ATOM 3312 N N . ALA A 1 416 ? -22.473 -0.043 29.259 1.00 89.81 416 ALA A N 1
ATOM 3313 C CA . ALA A 1 416 ? -23.205 -0.002 27.996 1.00 89.81 416 ALA A CA 1
ATOM 3314 C C . ALA A 1 416 ? -22.351 -0.522 26.828 1.00 89.81 416 ALA A C 1
ATOM 3316 O O . ALA A 1 416 ? -22.840 -1.326 26.035 1.00 89.81 416 ALA A O 1
ATOM 3317 N N . LEU A 1 417 ? -21.068 -0.147 26.755 1.00 92.19 417 LEU A N 1
ATOM 3318 C CA . LEU A 1 417 ? -20.139 -0.645 25.735 1.00 92.19 417 LEU A CA 1
ATOM 3319 C C . LEU A 1 417 ? -19.938 -2.160 25.835 1.00 92.19 417 LEU A C 1
ATOM 3321 O O . LEU A 1 417 ? -19.970 -2.842 24.810 1.00 92.19 417 LEU A O 1
ATOM 3325 N N . ARG A 1 418 ? -19.818 -2.710 27.050 1.00 90.25 418 ARG A N 1
ATOM 3326 C CA . ARG A 1 418 ? -19.756 -4.164 27.279 1.00 90.25 418 ARG A CA 1
ATOM 3327 C C . ARG A 1 418 ? -21.043 -4.863 26.850 1.00 90.25 418 ARG A C 1
ATOM 3329 O O . ARG A 1 418 ? -20.989 -5.821 26.081 1.00 90.25 418 ARG A O 1
ATOM 3336 N N . LYS A 1 419 ? -22.210 -4.346 27.256 1.00 89.12 419 LYS A N 1
ATOM 3337 C CA . LYS A 1 419 ? -23.520 -4.881 26.834 1.00 89.12 419 LYS A CA 1
ATOM 3338 C C . LYS A 1 419 ? -23.672 -4.882 25.313 1.00 89.12 419 LYS A C 1
ATOM 3340 O O . LYS A 1 419 ? -24.121 -5.871 24.741 1.00 89.12 419 LYS A O 1
ATOM 3345 N N . LEU A 1 420 ? -23.221 -3.822 24.643 1.00 89.38 420 LEU A N 1
ATOM 3346 C CA . LEU A 1 420 ? -23.212 -3.696 23.181 1.00 89.38 420 LEU A CA 1
ATOM 3347 C C . LEU A 1 420 ? -22.063 -4.458 22.502 1.00 89.38 420 LEU A C 1
ATOM 3349 O O . LEU A 1 420 ? -21.996 -4.499 21.271 1.00 89.38 420 LEU A O 1
ATOM 3353 N N . GLY A 1 421 ? -21.185 -5.106 23.276 1.00 87.75 421 GLY A N 1
ATOM 3354 C CA . GLY A 1 421 ? -20.017 -5.832 22.778 1.00 87.75 421 GLY A CA 1
ATOM 3355 C C . GLY A 1 421 ? -19.076 -4.963 21.966 1.00 87.75 421 GLY A C 1
ATOM 3356 O O . GLY A 1 421 ? -18.429 -5.486 21.055 1.00 87.75 421 GLY A O 1
ATOM 3357 N N . LEU A 1 422 ? -19.094 -3.659 22.251 1.00 90.50 422 LEU A N 1
ATOM 3358 C CA . LEU A 1 422 ? -18.133 -2.672 21.786 1.00 90.50 422 LEU A CA 1
ATOM 3359 C C . LEU A 1 422 ? -16.870 -2.693 22.636 1.00 90.50 422 LEU A C 1
ATOM 3361 O O . LEU A 1 422 ? -15.811 -2.394 22.118 1.00 90.50 422 LEU A O 1
ATOM 3365 N N . LEU A 1 423 ? -16.968 -3.117 23.895 1.00 91.00 423 LEU A N 1
ATOM 3366 C CA . LEU A 1 423 ? -15.826 -3.396 24.756 1.00 91.00 423 LEU A CA 1
ATOM 3367 C C . LEU A 1 423 ? -15.836 -4.886 25.109 1.00 91.00 423 LEU A C 1
ATOM 3369 O O . LEU A 1 423 ? -16.802 -5.368 25.709 1.00 91.00 423 LEU A O 1
ATOM 3373 N N . ARG A 1 424 ? -14.813 -5.628 24.678 1.00 86.31 424 ARG A N 1
ATOM 3374 C CA . ARG A 1 424 ? -14.735 -7.091 24.814 1.00 86.31 424 ARG A CA 1
ATOM 3375 C C . ARG A 1 424 ? -13.490 -7.491 25.573 1.00 86.31 424 ARG A C 1
ATOM 3377 O O . ARG A 1 424 ? -12.443 -6.890 25.383 1.00 86.31 424 ARG A O 1
ATOM 3384 N N . GLU A 1 425 ? -13.621 -8.519 26.392 1.00 81.69 425 GLU A N 1
ATOM 3385 C CA . GLU A 1 425 ? -12.488 -9.127 27.075 1.00 81.69 425 GLU A CA 1
ATOM 3386 C C . GLU A 1 425 ? -11.600 -9.839 26.042 1.00 81.69 425 GLU A C 1
ATOM 3388 O O . GLU A 1 425 ? -12.109 -10.575 25.189 1.00 81.69 425 GLU A O 1
ATOM 3393 N N . ARG A 1 426 ? -10.298 -9.537 26.053 1.00 76.69 426 ARG A N 1
ATOM 3394 C CA . ARG A 1 426 ? -9.277 -10.202 25.223 1.00 76.69 426 ARG A CA 1
ATOM 3395 C C . ARG A 1 426 ? -8.489 -11.199 26.065 1.00 76.69 426 ARG A C 1
ATOM 3397 O O . ARG A 1 426 ? -8.310 -12.330 25.635 1.00 76.69 426 ARG A O 1
ATOM 3404 N N . GLU A 1 427 ? -8.094 -10.766 27.257 1.00 71.88 427 GLU A N 1
ATOM 3405 C CA . GLU A 1 427 ? -7.420 -11.545 28.298 1.00 71.88 427 GLU A CA 1
ATOM 3406 C C . GLU A 1 427 ? -8.157 -11.315 29.623 1.00 71.88 427 GLU A C 1
ATOM 3408 O O . GLU A 1 427 ? -8.969 -10.393 29.724 1.00 71.88 427 GLU A O 1
ATOM 3413 N N . ALA A 1 428 ? -7.892 -12.137 30.639 1.00 71.75 428 ALA A N 1
ATOM 3414 C CA . ALA A 1 428 ? -8.584 -12.045 31.922 1.00 71.75 428 ALA A CA 1
ATOM 3415 C C . ALA A 1 428 ? -8.513 -10.619 32.503 1.00 71.75 428 ALA A C 1
ATOM 3417 O O . ALA A 1 428 ? -7.436 -10.098 32.784 1.00 71.75 428 ALA A O 1
ATOM 3418 N N . SER A 1 429 ? -9.674 -9.989 32.702 1.00 77.75 429 SER A N 1
ATOM 3419 C CA . SER A 1 429 ? -9.817 -8.600 33.177 1.00 77.75 429 SER A CA 1
ATOM 3420 C C . SER A 1 429 ? -9.229 -7.506 32.269 1.00 77.75 429 SER A C 1
ATOM 3422 O O . SER A 1 429 ? -9.195 -6.341 32.669 1.00 77.75 429 SER A O 1
ATOM 3424 N N . GLN A 1 430 ? -8.837 -7.838 31.038 1.00 84.56 430 GLN A N 1
ATOM 3425 C CA . GLN A 1 430 ? -8.278 -6.916 30.050 1.00 84.56 430 GLN A CA 1
ATOM 3426 C C . GLN A 1 430 ? -9.221 -6.793 28.854 1.00 84.56 430 GLN A C 1
ATOM 3428 O O . GLN A 1 430 ? -9.607 -7.776 28.215 1.00 84.56 430 GLN A O 1
ATOM 3433 N N . TYR A 1 431 ? -9.594 -5.563 28.523 1.00 87.56 431 TYR A N 1
ATOM 3434 C CA . TYR A 1 431 ? -10.646 -5.264 27.564 1.00 87.56 431 TYR A CA 1
ATOM 3435 C C . TYR A 1 431 ? -10.130 -4.440 26.391 1.00 87.56 431 TYR A C 1
ATOM 3437 O O . TYR A 1 431 ? -9.307 -3.548 26.554 1.00 87.56 431 TYR A O 1
ATOM 3445 N N . VAL A 1 432 ? -10.667 -4.705 25.204 1.00 89.44 432 VAL A N 1
ATOM 3446 C CA . VAL A 1 432 ? -10.335 -4.005 23.961 1.00 89.44 432 VAL A CA 1
ATOM 3447 C C . VAL A 1 432 ? -11.605 -3.569 23.236 1.00 89.44 432 VAL A C 1
ATOM 3449 O O . VAL A 1 432 ? -12.637 -4.256 23.271 1.00 89.44 432 VAL A O 1
ATOM 3452 N N . PHE A 1 433 ? -11.546 -2.421 22.562 1.00 91.00 433 PHE A N 1
ATOM 3453 C CA . PHE A 1 433 ? -12.676 -1.913 21.792 1.00 91.00 433 PHE A CA 1
ATOM 3454 C C . PHE A 1 433 ? -12.835 -2.679 20.466 1.00 91.00 433 PHE A C 1
ATOM 3456 O O . PHE A 1 433 ? -11.898 -2.774 19.674 1.00 91.00 433 PHE A O 1
ATOM 3463 N N . ARG A 1 434 ? -14.020 -3.244 20.190 1.00 87.69 434 ARG A N 1
ATOM 3464 C CA . ARG A 1 434 ? -14.305 -4.045 18.983 1.00 87.69 434 ARG A CA 1
ATOM 3465 C C . ARG A 1 434 ? -15.714 -3.804 18.408 1.00 87.69 434 ARG A C 1
ATOM 3467 O O . ARG A 1 434 ? -16.700 -3.869 19.137 1.00 87.69 434 ARG A O 1
ATOM 3474 N N . PRO A 1 435 ? -15.882 -3.693 17.081 1.00 88.75 435 PRO A N 1
ATOM 3475 C CA . PRO A 1 435 ? -14.848 -3.874 16.067 1.00 88.75 435 PRO A CA 1
ATOM 3476 C C . PRO A 1 435 ? -13.917 -2.645 15.967 1.00 88.75 435 PRO A C 1
ATOM 3478 O O . PRO A 1 435 ? -14.375 -1.535 16.249 1.00 88.75 435 PRO A O 1
ATOM 3481 N N . PRO A 1 436 ? -12.640 -2.827 15.570 1.00 88.31 436 PRO A N 1
ATOM 3482 C CA . PRO A 1 436 ? -11.637 -1.755 15.519 1.00 88.31 436 PRO A CA 1
ATOM 3483 C C . PRO A 1 436 ? -12.084 -0.533 14.718 1.00 88.31 436 PRO A C 1
ATOM 3485 O O . PRO A 1 436 ? -11.933 0.599 15.169 1.00 88.31 436 PRO A O 1
ATOM 3488 N N . TRP A 1 437 ? -12.717 -0.769 13.564 1.00 90.31 437 TRP A N 1
ATOM 3489 C CA . TRP A 1 437 ? -13.119 0.288 12.637 1.00 90.31 437 TRP A CA 1
ATOM 3490 C C . TRP A 1 437 ? -14.073 1.319 13.260 1.00 90.31 437 TRP A C 1
ATOM 3492 O O . TRP A 1 437 ? -14.074 2.470 12.835 1.00 90.31 437 TRP A O 1
ATOM 3502 N N . VAL A 1 438 ? -14.869 0.943 14.273 1.00 91.94 438 VAL A N 1
ATOM 3503 C CA . VAL A 1 438 ? -15.778 1.877 14.958 1.00 91.94 438 VAL A CA 1
ATOM 3504 C C . VAL A 1 438 ? -14.987 2.879 15.791 1.00 91.94 438 VAL A C 1
ATOM 3506 O O . VAL A 1 438 ? -15.276 4.070 15.717 1.00 91.94 438 VAL A O 1
ATOM 3509 N N . LEU A 1 439 ? -13.996 2.416 16.561 1.00 91.19 439 LEU A N 1
ATOM 3510 C CA . LEU A 1 439 ? -13.136 3.310 17.337 1.00 91.19 439 LEU A CA 1
ATOM 3511 C C . LEU A 1 439 ? -12.233 4.127 16.417 1.00 91.19 439 LEU A C 1
ATOM 3513 O O . LEU A 1 439 ? -12.145 5.333 16.600 1.00 91.19 439 LEU A O 1
ATOM 3517 N N . LEU A 1 440 ? -11.650 3.504 15.390 1.00 88.62 440 LEU A N 1
ATOM 3518 C CA . LEU A 1 440 ? -10.855 4.205 14.380 1.00 88.62 440 LEU A CA 1
ATOM 3519 C C . LEU A 1 440 ? -11.656 5.318 13.696 1.00 88.62 440 LEU A C 1
ATOM 3521 O O . LEU A 1 440 ? -11.187 6.441 13.629 1.00 88.62 440 LEU A O 1
ATOM 3525 N N . SER A 1 441 ? -12.914 5.068 13.318 1.00 90.62 441 SER A N 1
ATOM 3526 C CA . SER A 1 441 ? -13.778 6.105 12.729 1.00 90.62 441 SER A CA 1
ATOM 3527 C C . SER A 1 441 ? -14.037 7.287 13.674 1.00 90.62 441 SER A C 1
ATOM 3529 O O . SER A 1 441 ? -14.247 8.408 13.213 1.00 90.62 441 SER A O 1
ATOM 3531 N N . LEU A 1 442 ? -14.081 7.037 14.988 1.00 91.56 442 LEU A N 1
ATOM 3532 C CA . LEU A 1 442 ? -14.227 8.079 16.009 1.00 91.56 442 LEU A CA 1
ATOM 3533 C C . LEU A 1 442 ? -12.910 8.831 16.216 1.00 91.56 442 LEU A C 1
ATOM 3535 O O . LEU A 1 442 ? -12.935 10.049 16.332 1.00 91.56 442 LEU A O 1
ATOM 3539 N N . ILE A 1 443 ? -11.781 8.119 16.224 1.00 89.75 443 ILE A N 1
ATOM 3540 C CA . ILE A 1 443 ? -10.434 8.692 16.285 1.00 89.75 443 ILE A CA 1
ATOM 3541 C C . ILE A 1 443 ? -10.195 9.600 15.073 1.00 89.75 443 ILE A C 1
ATOM 3543 O O . ILE A 1 443 ? -9.850 10.760 15.262 1.00 89.75 443 ILE A O 1
ATOM 3547 N N . ASP A 1 444 ? -10.466 9.131 13.854 1.00 87.50 444 ASP A N 1
ATOM 3548 C CA . ASP A 1 444 ? -10.318 9.910 12.618 1.00 87.50 444 ASP A CA 1
ATOM 3549 C C . ASP A 1 444 ? -11.161 11.190 12.663 1.00 87.50 444 ASP A C 1
ATOM 3551 O O . ASP A 1 444 ? -10.694 12.277 12.316 1.00 87.50 444 ASP A O 1
ATOM 3555 N N . GLN A 1 445 ? -12.407 11.084 13.141 1.00 89.50 445 GLN A N 1
ATOM 3556 C CA . GLN A 1 445 ? -13.257 12.252 13.347 1.00 89.50 445 GLN A CA 1
ATOM 3557 C C . GLN A 1 445 ? -12.645 13.218 14.374 1.00 89.50 445 GLN A C 1
ATOM 3559 O O . GLN A 1 445 ? -12.592 14.422 14.120 1.00 89.50 445 GLN A O 1
ATOM 3564 N N . SER A 1 446 ? -12.182 12.706 15.514 1.00 90.69 446 SER A N 1
ATOM 3565 C CA . SER A 1 446 ? -11.580 13.515 16.573 1.00 90.69 446 SER A CA 1
ATOM 3566 C C . SER A 1 446 ? -10.282 14.190 16.126 1.00 90.69 446 SER A C 1
ATOM 3568 O O . SER A 1 446 ? -10.056 15.337 16.495 1.00 90.69 446 SER A O 1
ATOM 3570 N N . VAL A 1 447 ? -9.459 13.552 15.285 1.00 89.75 447 VAL A N 1
ATOM 3571 C CA . VAL A 1 447 ? -8.258 14.176 14.699 1.00 89.75 447 VAL A CA 1
ATOM 3572 C C . VAL A 1 447 ? -8.641 15.395 13.861 1.00 89.75 447 VAL A C 1
ATOM 3574 O O . VAL A 1 447 ? -8.039 16.455 14.021 1.00 89.75 447 VAL A O 1
ATOM 3577 N N . VAL A 1 448 ? -9.669 15.290 13.011 1.00 88.44 448 VAL A N 1
ATOM 3578 C CA . VAL A 1 448 ? -10.144 16.431 12.207 1.00 88.44 448 VAL A CA 1
ATOM 3579 C C . VAL A 1 448 ? -10.585 17.594 13.098 1.00 88.44 448 VAL A C 1
ATOM 3581 O O . VAL A 1 448 ? -10.266 18.740 12.789 1.00 88.44 448 VAL A O 1
ATOM 3584 N N . GLU A 1 449 ? -11.288 17.307 14.196 1.00 88.62 449 GLU A N 1
ATOM 3585 C CA . GLU A 1 449 ? -11.753 18.316 15.154 1.00 88.62 449 GLU A CA 1
ATOM 3586 C C . GLU A 1 449 ? -10.591 18.953 15.939 1.00 88.62 449 GLU A C 1
ATOM 3588 O O . GLU A 1 449 ? -10.548 20.172 16.088 1.00 88.62 449 GLU A O 1
ATOM 3593 N N . VAL A 1 450 ? -9.620 18.157 16.396 1.00 89.62 450 VAL A N 1
ATOM 3594 C CA . VAL A 1 450 ? -8.456 18.637 17.163 1.00 89.62 450 VAL A CA 1
ATOM 3595 C C . VAL A 1 450 ? -7.504 19.465 16.288 1.00 89.62 450 VAL A C 1
ATOM 3597 O O . VAL A 1 450 ? -6.942 20.454 16.754 1.00 89.62 450 VAL A O 1
ATOM 3600 N N . LEU A 1 451 ? -7.392 19.159 14.992 1.00 90.31 451 LEU A N 1
ATOM 3601 C CA . LEU A 1 451 ? -6.619 19.972 14.042 1.00 90.31 451 LEU A CA 1
ATOM 3602 C C . LEU A 1 451 ? -7.220 21.365 13.784 1.00 90.31 451 LEU A C 1
ATOM 3604 O O . LEU A 1 451 ? -6.512 22.261 13.320 1.00 90.31 451 LEU A O 1
ATOM 3608 N N . GLU A 1 452 ? -8.500 21.585 14.104 1.00 88.88 452 GLU A N 1
ATOM 3609 C CA . GLU A 1 452 ? -9.081 22.932 14.090 1.00 88.88 452 GLU A CA 1
ATOM 3610 C C . GLU A 1 452 ? -8.676 23.780 15.302 1.00 88.88 452 GLU A C 1
ATOM 3612 O O . GLU A 1 452 ? -8.762 25.011 15.236 1.00 88.88 452 GLU A O 1
ATOM 3617 N N . GLY A 1 453 ? -8.204 23.136 16.370 1.00 89.06 453 GLY A N 1
ATOM 3618 C CA . GLY A 1 453 ? -7.750 23.759 17.606 1.00 89.06 453 GLY A CA 1
ATOM 3619 C C . GLY A 1 453 ? -6.377 24.430 17.514 1.00 89.06 453 GLY A C 1
ATOM 3620 O O . GLY A 1 453 ? -5.887 24.801 16.440 1.00 89.06 453 GLY A O 1
ATOM 3621 N N . ALA A 1 454 ? -5.756 24.628 18.677 1.00 90.44 454 ALA A N 1
ATOM 3622 C CA . ALA A 1 454 ? -4.449 25.272 18.775 1.00 90.44 454 ALA A CA 1
ATOM 3623 C C . ALA A 1 454 ? -3.306 24.288 18.436 1.00 90.44 454 ALA A C 1
ATOM 3625 O O . ALA A 1 454 ? -3.397 23.112 18.784 1.00 90.44 454 ALA A O 1
ATOM 3626 N N . PRO A 1 455 ? -2.189 24.745 17.831 1.00 93.81 455 PRO A N 1
ATOM 3627 C CA . PRO A 1 455 ? -1.046 23.887 17.498 1.00 93.81 455 PRO A CA 1
ATOM 3628 C C . PRO A 1 455 ? -0.534 22.970 18.622 1.00 93.81 455 PRO A C 1
ATOM 3630 O O . PRO A 1 455 ? -0.285 21.797 18.351 1.00 93.81 455 PRO A O 1
ATOM 3633 N N . PRO A 1 456 ? -0.419 23.425 19.887 1.00 92.44 456 PRO A N 1
ATOM 3634 C CA . PRO A 1 456 ? 0.006 22.547 20.978 1.00 92.44 456 PRO A CA 1
ATOM 3635 C C . PRO A 1 456 ? -0.974 21.404 21.307 1.00 92.44 456 PRO A C 1
ATOM 3637 O O . PRO A 1 456 ? -0.552 20.394 21.866 1.00 92.44 456 PRO A O 1
ATOM 3640 N N . GLU A 1 457 ? -2.261 21.523 20.963 1.00 90.12 457 GLU A N 1
ATOM 3641 C CA . GLU A 1 457 ? -3.271 20.495 21.265 1.00 90.12 457 GLU A CA 1
ATOM 3642 C C . GLU A 1 457 ? -3.026 19.240 20.420 1.00 90.12 457 GLU A C 1
ATOM 3644 O O . GLU A 1 457 ? -2.786 18.159 20.955 1.00 90.12 457 GLU A O 1
ATOM 3649 N N . TRP A 1 458 ? -2.976 19.387 19.094 1.00 92.50 458 TRP A N 1
ATOM 3650 C CA . TRP A 1 458 ? -2.646 18.273 18.199 1.00 92.50 458 TRP A CA 1
ATOM 3651 C C . TRP A 1 458 ? -1.145 17.951 18.173 1.00 92.50 458 TRP A C 1
ATOM 3653 O O . TRP A 1 458 ? -0.757 16.824 17.869 1.00 92.50 458 TRP A O 1
ATOM 3663 N N . GLY A 1 459 ? -0.293 18.908 18.546 1.00 92.62 459 GLY A N 1
ATOM 3664 C CA . GLY A 1 459 ? 1.133 18.696 18.768 1.00 92.62 459 GLY A CA 1
ATOM 3665 C C . GLY A 1 459 ? 1.430 17.687 19.877 1.00 92.62 459 GLY A C 1
ATOM 3666 O O . GLY A 1 459 ? 2.335 16.870 19.735 1.00 92.62 459 GLY A O 1
ATOM 3667 N N . THR A 1 460 ? 0.631 17.686 20.948 1.00 90.75 460 THR A N 1
ATOM 3668 C CA . THR A 1 460 ? 0.721 16.670 22.011 1.00 90.75 460 THR A CA 1
ATOM 3669 C C . THR A 1 460 ? 0.425 15.275 21.462 1.00 90.75 460 THR A C 1
ATOM 3671 O O . THR A 1 460 ? 1.174 14.343 21.733 1.00 90.75 460 THR A O 1
ATOM 3674 N N . ILE A 1 461 ? -0.595 15.140 20.608 1.00 90.69 461 ILE A N 1
ATOM 3675 C CA . ILE A 1 461 ? -0.955 13.859 19.974 1.00 90.69 461 ILE A CA 1
ATOM 3676 C C . ILE A 1 461 ? 0.201 13.319 19.121 1.00 90.69 461 ILE A C 1
ATOM 3678 O O . ILE A 1 461 ? 0.474 12.127 19.141 1.00 90.69 461 ILE A O 1
ATOM 3682 N N . LEU A 1 462 ? 0.926 14.185 18.405 1.00 91.06 462 LEU A N 1
ATOM 3683 C CA . LEU A 1 462 ? 2.084 13.786 17.592 1.00 91.06 462 LEU A CA 1
ATOM 3684 C C . LEU A 1 462 ? 3.271 13.256 18.403 1.00 91.06 462 LEU A C 1
ATOM 3686 O O . LEU A 1 462 ? 4.140 12.605 17.820 1.00 91.06 462 LEU A O 1
ATOM 3690 N N . LEU A 1 463 ? 3.330 13.535 19.708 1.00 87.75 463 LEU A N 1
ATOM 3691 C CA . LEU A 1 463 ? 4.324 12.953 20.611 1.00 87.75 463 LEU A CA 1
ATOM 3692 C C . LEU A 1 463 ? 3.958 11.512 21.013 1.00 87.75 463 LEU A C 1
ATOM 3694 O O . LEU A 1 463 ? 4.844 10.759 21.409 1.00 87.75 463 LEU A O 1
ATOM 3698 N N . HIS A 1 464 ? 2.692 11.112 20.849 1.00 83.19 464 HIS A N 1
ATOM 3699 C CA . HIS A 1 464 ? 2.218 9.736 21.007 1.00 83.19 464 HIS A CA 1
ATOM 3700 C C . HIS A 1 464 ? 2.289 9.004 19.656 1.00 83.19 464 HIS A C 1
ATOM 3702 O O . HIS A 1 464 ? 1.501 9.244 18.735 1.00 83.19 464 HIS A O 1
ATOM 3708 N N . GLN A 1 465 ? 3.278 8.119 19.513 1.00 81.00 465 GLN A N 1
ATOM 3709 C CA . GLN A 1 465 ? 3.613 7.434 18.256 1.00 81.00 465 GLN A CA 1
ATOM 3710 C C . GLN A 1 465 ? 2.428 6.682 17.621 1.00 81.00 465 GLN A C 1
ATOM 3712 O O . GLN A 1 465 ? 2.328 6.620 16.396 1.00 81.00 465 GLN A O 1
ATOM 3717 N N . GLU A 1 466 ? 1.503 6.170 18.437 1.00 77.44 466 GLU A N 1
ATOM 3718 C CA . GLU A 1 466 ? 0.351 5.366 18.018 1.00 77.44 466 GLU A CA 1
ATOM 3719 C C . GLU A 1 466 ? -0.654 6.170 17.185 1.00 77.44 466 GLU A C 1
ATOM 3721 O O . GLU A 1 466 ? -1.363 5.618 16.342 1.00 77.44 466 GLU A O 1
ATOM 3726 N N . HIS A 1 467 ? -0.727 7.477 17.434 1.00 81.38 467 HIS A N 1
ATOM 3727 C CA . HIS A 1 467 ? -1.707 8.383 16.838 1.00 81.38 467 HIS A CA 1
ATOM 3728 C C . HIS A 1 467 ? -1.085 9.353 15.835 1.00 81.38 467 HIS A C 1
ATOM 3730 O O . HIS A 1 467 ? -1.796 9.951 15.023 1.00 81.38 467 HIS A O 1
ATOM 3736 N N . ALA A 1 468 ? 0.245 9.479 15.849 1.00 87.81 468 ALA A N 1
ATOM 3737 C CA . ALA A 1 468 ? 0.968 10.379 14.969 1.00 87.81 468 ALA A CA 1
ATOM 3738 C C . ALA A 1 468 ? 0.657 10.115 13.488 1.00 87.81 468 ALA A C 1
ATOM 3740 O O . ALA A 1 468 ? 0.444 11.066 12.737 1.00 87.81 468 ALA A O 1
ATOM 3741 N N . VAL A 1 469 ? 0.567 8.845 13.064 1.00 87.31 469 VAL A N 1
ATOM 3742 C CA . VAL A 1 469 ? 0.308 8.501 11.655 1.00 87.31 469 VAL A CA 1
ATOM 3743 C C . VAL A 1 469 ? -1.010 9.090 11.145 1.00 87.31 469 VAL A C 1
ATOM 3745 O O . VAL A 1 469 ? -1.012 9.738 10.102 1.00 87.31 469 VAL A O 1
ATOM 3748 N N . THR A 1 470 ? -2.098 8.974 11.910 1.00 86.19 470 THR A N 1
ATOM 3749 C CA . THR A 1 470 ? -3.419 9.499 11.531 1.00 86.19 470 THR A CA 1
ATOM 3750 C C . THR A 1 470 ? -3.404 11.024 11.409 1.00 86.19 470 THR A C 1
ATOM 3752 O O . THR A 1 470 ? -4.015 11.595 10.500 1.00 86.19 470 THR A O 1
ATOM 3755 N N . VAL A 1 471 ? -2.659 11.704 12.289 1.00 92.25 471 VAL A N 1
ATOM 3756 C CA . VAL A 1 471 ? -2.454 13.156 12.205 1.00 92.25 471 VAL A CA 1
ATOM 3757 C C . VAL A 1 471 ? -1.671 13.519 10.940 1.00 92.25 471 VAL A C 1
ATOM 3759 O O . VAL A 1 471 ? -2.097 14.402 10.195 1.00 92.25 471 VAL A O 1
ATOM 3762 N N . PHE A 1 472 ? -0.570 12.818 10.647 1.00 93.19 472 PHE A N 1
ATOM 3763 C CA . PHE A 1 472 ? 0.223 13.031 9.430 1.00 93.19 472 PHE A CA 1
ATOM 3764 C C . PHE A 1 472 ? -0.591 12.820 8.151 1.00 93.19 472 PHE A C 1
ATOM 3766 O O . PHE A 1 472 ? -0.510 13.643 7.239 1.00 93.19 472 PHE A O 1
ATOM 3773 N N . GLU A 1 473 ? -1.379 11.747 8.079 1.00 91.31 473 GLU A N 1
ATOM 3774 C CA . GLU A 1 473 ? -2.241 11.444 6.933 1.00 91.31 473 GLU A CA 1
ATOM 3775 C C . GLU A 1 473 ? -3.287 12.539 6.721 1.00 91.31 473 GLU A C 1
ATOM 3777 O O . GLU A 1 473 ? -3.449 13.032 5.603 1.00 91.31 473 GLU A O 1
ATOM 3782 N N . THR A 1 474 ? -3.934 12.988 7.800 1.00 92.50 474 THR A N 1
ATOM 3783 C CA . THR A 1 474 ? -4.950 14.046 7.734 1.00 92.50 474 THR A CA 1
ATOM 3784 C C . THR A 1 474 ? -4.345 15.382 7.293 1.00 92.50 474 THR A C 1
ATOM 3786 O O . THR A 1 474 ? -4.920 16.084 6.459 1.00 92.50 474 THR A O 1
ATOM 3789 N N . LEU A 1 475 ? -3.168 15.739 7.813 1.00 95.44 475 LEU A N 1
ATOM 3790 C CA . LEU A 1 475 ? -2.444 16.950 7.423 1.00 95.44 475 LEU A CA 1
ATOM 3791 C C . LEU A 1 475 ? -1.978 16.905 5.959 1.00 95.44 475 LEU A C 1
ATOM 3793 O O . LEU A 1 475 ? -2.125 17.889 5.233 1.00 95.44 475 LEU A O 1
ATOM 3797 N N . LEU A 1 476 ? -1.452 15.766 5.500 1.00 94.56 476 LEU A N 1
ATOM 3798 C CA . LEU A 1 476 ? -1.049 15.585 4.105 1.00 94.56 476 LEU A CA 1
ATOM 3799 C C . LEU A 1 476 ? -2.254 15.688 3.160 1.00 94.56 476 LEU A C 1
ATOM 3801 O O . LEU A 1 476 ? -2.161 16.333 2.116 1.00 94.56 476 LEU A O 1
ATOM 3805 N N . GLU A 1 477 ? -3.397 15.115 3.539 1.00 93.06 477 GLU A N 1
ATOM 3806 C CA . GLU A 1 477 ? -4.628 15.210 2.756 1.00 93.06 477 GLU A CA 1
ATOM 3807 C C . GLU A 1 477 ? -5.163 16.649 2.681 1.00 93.06 477 GLU A C 1
ATOM 3809 O O . GLU A 1 477 ? -5.590 17.097 1.615 1.00 93.06 477 GLU A O 1
ATOM 3814 N N . ARG A 1 478 ? -5.060 17.438 3.758 1.00 94.56 478 ARG A N 1
ATOM 3815 C CA . ARG A 1 478 ? -5.357 18.883 3.707 1.00 94.56 478 ARG A CA 1
ATOM 3816 C C . ARG A 1 478 ? -4.455 19.615 2.713 1.00 94.56 478 ARG A C 1
ATOM 3818 O O . ARG A 1 478 ? -4.965 20.315 1.838 1.00 94.56 478 ARG A O 1
ATOM 3825 N N . CYS A 1 479 ? -3.143 19.371 2.754 1.00 95.19 479 CYS A N 1
ATOM 3826 C CA . CYS A 1 479 ? -2.207 19.943 1.782 1.00 95.19 479 CYS A CA 1
ATOM 3827 C C . CYS A 1 479 ? -2.549 19.552 0.336 1.00 95.19 479 CYS A C 1
ATOM 3829 O O . CYS A 1 479 ? -2.468 20.384 -0.570 1.00 95.19 479 CYS A O 1
ATOM 3831 N N . ARG A 1 480 ? -2.959 18.299 0.093 1.00 93.88 480 ARG A N 1
ATOM 3832 C CA . ARG A 1 480 ? -3.383 17.831 -1.240 1.00 93.88 480 ARG A CA 1
ATOM 3833 C C . ARG A 1 480 ? -4.611 18.570 -1.759 1.00 93.88 480 ARG A C 1
ATOM 3835 O O . ARG A 1 480 ? -4.710 18.777 -2.974 1.00 93.88 480 ARG A O 1
ATOM 3842 N N . ASN A 1 481 ? -5.478 19.002 -0.847 1.00 94.19 481 ASN A N 1
ATOM 3843 C CA . ASN A 1 481 ? -6.658 19.826 -1.097 1.00 94.19 481 ASN A CA 1
ATOM 3844 C C . ASN A 1 481 ? -6.371 21.343 -1.062 1.00 94.19 481 ASN A C 1
ATOM 3846 O O . ASN A 1 481 ? -7.301 22.140 -1.155 1.00 94.19 481 ASN A O 1
ATOM 3850 N N . ASN A 1 482 ? -5.096 21.750 -0.998 1.00 94.69 482 ASN A N 1
ATOM 3851 C CA . ASN A 1 482 ? -4.635 23.141 -0.888 1.00 94.69 482 ASN A CA 1
ATOM 3852 C C . ASN A 1 482 ? -5.128 23.882 0.375 1.00 94.69 482 ASN A C 1
ATOM 3854 O O . ASN A 1 482 ? -5.184 25.112 0.380 1.00 94.69 482 ASN A O 1
ATOM 3858 N N . ASP A 1 483 ? -5.468 23.155 1.442 1.00 95.31 483 ASP A N 1
ATOM 3859 C CA . ASP A 1 483 ? -5.715 23.726 2.767 1.00 95.31 483 ASP A CA 1
ATOM 3860 C C . ASP A 1 483 ? -4.403 23.767 3.566 1.00 95.31 483 ASP A C 1
ATOM 3862 O O . ASP A 1 483 ? -3.874 22.734 3.981 1.00 95.31 483 ASP A O 1
ATOM 3866 N N . PHE A 1 484 ? -3.886 24.978 3.782 1.00 95.38 484 PHE A N 1
ATOM 3867 C CA . PHE A 1 484 ? -2.670 25.241 4.557 1.00 95.38 484 PHE A CA 1
ATOM 3868 C C . PHE A 1 484 ? -2.947 26.011 5.861 1.00 95.38 484 PHE A C 1
ATOM 3870 O O . PHE A 1 484 ? -2.005 26.473 6.509 1.00 95.38 484 PHE A O 1
ATOM 3877 N N . ALA A 1 485 ? -4.213 26.140 6.280 1.00 94.19 485 ALA A N 1
ATOM 3878 C CA . ALA A 1 485 ? -4.593 26.941 7.447 1.00 94.19 485 ALA A CA 1
ATOM 3879 C C . ALA A 1 485 ? -3.940 26.440 8.749 1.00 94.19 485 ALA A C 1
ATOM 3881 O O . ALA A 1 485 ? -3.613 27.225 9.638 1.00 94.19 485 ALA A O 1
ATOM 3882 N N . PHE A 1 486 ? -3.695 25.131 8.861 1.00 94.44 486 PHE A N 1
ATOM 3883 C CA . PHE A 1 486 ? -2.987 24.556 10.008 1.00 94.44 486 PHE A CA 1
ATOM 3884 C C . PHE A 1 486 ? -1.542 25.080 10.116 1.00 94.44 486 PHE A C 1
ATOM 3886 O O . PHE A 1 486 ? -1.082 25.375 11.217 1.00 94.44 486 PHE A O 1
ATOM 3893 N N . ALA A 1 487 ? -0.844 25.257 8.987 1.00 95.69 487 ALA A N 1
ATOM 3894 C CA . ALA A 1 487 ? 0.527 25.758 8.960 1.00 95.69 487 ALA A CA 1
ATOM 3895 C C . ALA A 1 487 ? 0.578 27.236 9.373 1.00 95.69 487 ALA A C 1
ATOM 3897 O O . ALA A 1 487 ? 1.446 27.633 10.146 1.00 95.69 487 ALA A O 1
ATOM 3898 N N . GLU A 1 488 ? -0.392 28.038 8.926 1.00 95.50 488 GLU A N 1
ATOM 3899 C CA . GLU A 1 488 ? -0.552 29.431 9.361 1.00 95.50 488 GLU A CA 1
ATOM 3900 C C . GLU A 1 488 ? -0.760 29.528 10.878 1.00 95.50 488 GLU A C 1
ATOM 3902 O O . GLU A 1 488 ? -0.092 30.324 11.538 1.00 95.50 488 GLU A O 1
ATOM 3907 N N . LYS A 1 489 ? -1.619 28.670 11.451 1.00 95.12 489 LYS A N 1
ATOM 3908 C CA . LYS A 1 489 ? -1.848 28.609 12.905 1.00 95.12 489 LYS A CA 1
ATOM 3909 C C . LYS A 1 489 ? -0.569 28.269 13.680 1.00 95.12 489 LYS A C 1
ATOM 3911 O O . LYS A 1 489 ? -0.306 28.902 14.698 1.00 95.12 489 LYS A O 1
ATOM 3916 N N . VAL A 1 490 ? 0.233 27.307 13.206 1.00 96.38 490 VAL A N 1
ATOM 3917 C CA . VAL A 1 490 ? 1.523 26.933 13.832 1.00 96.38 490 VAL A CA 1
ATOM 3918 C C . VAL A 1 490 ? 2.479 28.122 13.875 1.00 96.38 490 VAL A C 1
ATOM 3920 O O . VAL A 1 490 ? 3.108 28.373 14.902 1.00 96.38 490 VAL A O 1
ATOM 3923 N N . LEU A 1 491 ? 2.567 28.870 12.775 1.00 96.12 491 LEU A N 1
ATOM 3924 C CA . LEU A 1 491 ? 3.485 29.999 12.636 1.00 96.12 491 LEU A CA 1
ATOM 3925 C C . LEU A 1 491 ? 3.015 31.271 13.358 1.00 96.12 491 LEU A C 1
ATOM 3927 O O . LEU A 1 491 ? 3.845 32.122 13.670 1.00 96.12 491 LEU A O 1
ATOM 3931 N N . ALA A 1 492 ? 1.714 31.421 13.623 1.00 94.50 492 ALA A N 1
ATOM 3932 C CA . ALA A 1 492 ? 1.145 32.629 14.224 1.00 94.50 492 ALA A CA 1
ATOM 3933 C C . ALA A 1 492 ? 1.560 32.850 15.692 1.00 94.50 492 ALA A C 1
ATOM 3935 O O . ALA A 1 492 ? 1.641 33.994 16.139 1.00 94.50 492 ALA A O 1
ATOM 3936 N N . ALA A 1 493 ? 1.823 31.776 16.440 1.00 89.94 493 ALA A N 1
ATOM 3937 C CA . ALA A 1 493 ? 2.209 31.829 17.850 1.00 89.94 493 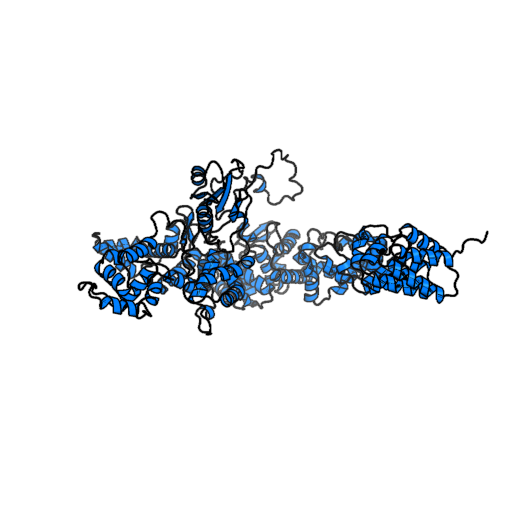ALA A CA 1
ATOM 3938 C C . ALA A 1 493 ? 3.351 30.834 18.137 1.00 89.94 493 ALA A C 1
ATOM 3940 O O . ALA A 1 493 ? 3.104 29.763 18.695 1.00 89.94 493 ALA A O 1
ATOM 3941 N N . PRO A 1 494 ? 4.594 31.146 17.718 1.00 92.50 494 PRO A N 1
ATOM 3942 C CA . PRO A 1 494 ? 5.715 30.232 17.867 1.00 92.50 494 PRO A CA 1
ATOM 3943 C C . PRO A 1 494 ? 6.137 30.075 19.332 1.00 92.50 494 PRO A C 1
ATOM 3945 O O . PRO A 1 494 ? 6.398 31.064 20.015 1.00 92.50 494 PRO A O 1
ATOM 3948 N N . ASP A 1 495 ? 6.273 28.830 19.791 1.00 93.25 495 ASP A N 1
ATOM 3949 C CA . ASP A 1 495 ? 6.801 28.488 21.115 1.00 93.25 495 ASP A CA 1
ATOM 3950 C C . ASP A 1 495 ? 7.875 27.403 20.994 1.00 93.25 495 ASP A C 1
ATOM 3952 O O . ASP A 1 495 ? 7.613 26.203 21.060 1.00 93.25 495 ASP A O 1
ATOM 3956 N N . MET A 1 496 ? 9.123 27.843 20.838 1.00 89.69 496 MET A N 1
ATOM 3957 C CA . MET A 1 496 ? 10.280 26.953 20.707 1.00 89.69 496 MET A CA 1
ATOM 3958 C C . MET A 1 496 ? 10.631 26.192 21.996 1.00 89.69 496 MET A C 1
ATOM 3960 O O . MET A 1 496 ? 11.540 25.364 21.972 1.00 89.69 496 MET A O 1
ATOM 3964 N N . THR A 1 497 ? 9.963 26.475 23.118 1.00 89.44 497 THR A N 1
ATOM 3965 C CA . THR A 1 497 ? 10.173 25.759 24.384 1.00 89.44 497 THR A CA 1
ATOM 3966 C C . THR A 1 497 ? 9.165 24.635 24.594 1.00 89.44 497 THR A C 1
ATOM 3968 O O . THR A 1 497 ? 9.449 23.704 25.347 1.00 89.44 497 THR A O 1
ATOM 3971 N N . SER A 1 498 ? 8.026 24.677 23.897 1.00 93.50 498 SER A N 1
ATOM 3972 C CA . SER A 1 498 ? 6.977 23.664 23.981 1.00 93.50 498 SER A CA 1
ATOM 3973 C C . SER A 1 498 ? 7.274 22.464 23.073 1.00 93.50 498 SER A C 1
ATOM 3975 O O . SER A 1 498 ? 7.288 22.610 21.846 1.00 93.50 498 SER A O 1
ATOM 3977 N N . PRO A 1 499 ? 7.441 21.245 23.629 1.00 92.69 499 PRO A N 1
ATOM 3978 C CA . PRO A 1 499 ? 7.614 20.037 22.823 1.00 92.69 499 PRO A CA 1
ATOM 3979 C C . PRO A 1 499 ? 6.435 19.787 21.877 1.00 92.69 499 PRO A C 1
ATOM 3981 O O . PRO A 1 499 ? 6.635 19.363 20.742 1.00 92.69 499 PRO A O 1
ATOM 3984 N N . ALA A 1 500 ? 5.212 20.096 22.320 1.00 93.44 500 ALA A N 1
ATOM 3985 C CA . ALA A 1 500 ? 4.009 19.933 21.513 1.00 93.44 500 ALA A CA 1
ATOM 3986 C C . ALA A 1 500 ? 4.017 20.871 20.297 1.00 93.44 500 ALA A C 1
ATOM 3988 O O . ALA A 1 500 ? 3.746 20.442 19.178 1.00 93.44 500 ALA A O 1
ATOM 3989 N N . TRP A 1 501 ? 4.395 22.140 20.482 1.00 96.00 501 TRP A N 1
ATOM 3990 C CA . TRP A 1 501 ? 4.518 23.067 19.356 1.00 96.00 501 TRP A CA 1
ATOM 3991 C C . TRP A 1 501 ? 5.626 22.643 18.378 1.00 96.00 501 TRP A C 1
ATOM 3993 O O . TRP A 1 501 ? 5.426 22.698 17.165 1.00 96.00 501 TRP A O 1
ATOM 4003 N N . ILE A 1 502 ? 6.765 22.153 18.884 1.00 95.81 502 ILE A N 1
ATOM 4004 C CA . ILE A 1 502 ? 7.848 21.613 18.045 1.00 95.81 502 ILE A CA 1
ATOM 4005 C C . ILE A 1 502 ? 7.343 20.434 17.206 1.00 95.81 502 ILE A C 1
ATOM 4007 O O . ILE A 1 502 ? 7.561 20.423 15.997 1.00 95.81 502 ILE A O 1
ATOM 4011 N N . ALA A 1 503 ? 6.639 19.474 17.812 1.00 95.38 503 ALA A N 1
ATOM 4012 C CA . ALA A 1 503 ? 6.065 18.340 17.090 1.00 95.38 503 ALA A CA 1
ATOM 4013 C C . ALA A 1 503 ? 5.096 18.800 15.991 1.00 95.38 503 ALA A C 1
ATOM 4015 O O . ALA A 1 503 ? 5.172 18.325 14.856 1.00 95.38 503 ALA A O 1
ATOM 4016 N N . ALA A 1 504 ? 4.249 19.788 16.295 1.00 96.81 504 ALA A N 1
ATOM 4017 C CA . ALA A 1 504 ? 3.334 20.387 15.333 1.00 96.81 504 ALA A CA 1
ATOM 4018 C C . ALA A 1 504 ? 4.059 21.046 14.141 1.00 96.81 504 ALA A C 1
ATOM 4020 O O . ALA A 1 504 ? 3.675 20.866 12.977 1.00 96.81 504 ALA A O 1
ATOM 4021 N N . LEU A 1 505 ? 5.144 21.773 14.409 1.00 97.50 505 LEU A N 1
ATOM 4022 C CA . LEU A 1 505 ? 5.979 22.378 13.377 1.00 97.50 505 LEU A CA 1
ATOM 4023 C C . LEU A 1 505 ? 6.719 21.332 12.535 1.00 97.50 505 LEU A C 1
ATOM 4025 O O . LEU A 1 505 ? 6.707 21.444 11.312 1.00 97.50 505 LEU A O 1
ATOM 4029 N N . GLU A 1 506 ? 7.345 20.320 13.140 1.00 96.12 506 GLU A N 1
ATOM 4030 C CA . GLU A 1 506 ? 8.066 19.288 12.381 1.00 96.12 506 GLU A CA 1
ATOM 4031 C C . GLU A 1 506 ? 7.107 18.439 11.535 1.00 96.12 506 GLU A C 1
ATOM 4033 O O . GLU A 1 506 ? 7.448 18.046 10.413 1.00 96.12 506 GLU A O 1
ATOM 4038 N N . ALA A 1 507 ? 5.884 18.203 12.021 1.00 96.31 507 ALA A N 1
ATOM 4039 C CA . ALA A 1 507 ? 4.842 17.577 11.221 1.00 96.31 507 ALA A CA 1
ATOM 4040 C C . ALA A 1 507 ? 4.449 18.453 10.028 1.00 96.31 507 ALA A C 1
ATOM 4042 O O . ALA A 1 507 ? 4.439 17.969 8.895 1.00 96.31 507 ALA A O 1
ATOM 4043 N N . THR A 1 508 ? 4.235 19.753 10.264 1.00 97.00 508 THR A N 1
ATOM 4044 C CA . THR A 1 508 ? 3.975 20.755 9.216 1.00 97.00 508 THR A CA 1
ATOM 4045 C C . THR A 1 508 ? 5.095 20.781 8.174 1.00 97.00 508 THR A C 1
ATOM 4047 O O . THR A 1 508 ? 4.831 20.728 6.975 1.00 97.00 508 THR A O 1
ATOM 4050 N N . PHE A 1 509 ? 6.353 20.791 8.613 1.00 97.25 509 PHE A N 1
ATOM 4051 C CA . PHE A 1 509 ? 7.531 20.743 7.750 1.00 97.25 509 PHE A CA 1
ATOM 4052 C C . PHE A 1 509 ? 7.520 19.513 6.834 1.00 97.25 509 PHE A C 1
ATOM 4054 O O . PHE A 1 509 ? 7.655 19.646 5.615 1.00 97.25 509 PHE A O 1
ATOM 4061 N N . ARG A 1 510 ? 7.290 18.323 7.399 1.00 96.00 510 ARG A N 1
ATOM 4062 C CA . ARG A 1 510 ? 7.229 17.062 6.646 1.00 96.00 510 ARG A CA 1
ATOM 4063 C C . ARG A 1 510 ? 6.101 17.068 5.610 1.00 96.00 510 ARG A C 1
ATOM 4065 O O . ARG A 1 510 ? 6.364 16.789 4.441 1.00 96.00 510 ARG A O 1
ATOM 4072 N N . VAL A 1 511 ? 4.869 17.409 6.001 1.00 96.31 511 VAL A N 1
ATOM 4073 C CA . VAL A 1 511 ? 3.715 17.354 5.080 1.00 96.31 511 VAL A CA 1
ATOM 4074 C C . VAL A 1 511 ? 3.775 18.422 3.993 1.00 96.31 511 VAL A C 1
ATOM 4076 O O . VAL A 1 511 ? 3.392 18.140 2.862 1.00 96.31 511 VAL A O 1
ATOM 4079 N N . LEU A 1 512 ? 4.294 19.622 4.284 1.00 96.94 512 LEU A N 1
ATOM 4080 C CA . LEU A 1 512 ? 4.497 20.654 3.265 1.00 96.94 512 LEU A CA 1
ATOM 4081 C C . LEU A 1 512 ? 5.579 20.237 2.269 1.00 96.94 512 LEU A C 1
ATOM 4083 O O . LEU A 1 512 ? 5.420 20.450 1.069 1.00 96.94 512 LEU A O 1
ATOM 4087 N N . GLY A 1 513 ? 6.663 19.621 2.746 1.00 95.81 513 GLY A N 1
ATOM 4088 C CA . GLY A 1 513 ? 7.711 19.096 1.878 1.00 95.81 513 GLY A CA 1
ATOM 4089 C C . GLY A 1 513 ? 7.217 17.971 0.971 1.00 95.81 513 GLY A C 1
ATOM 4090 O O . GLY A 1 513 ? 7.479 18.003 -0.229 1.00 95.81 513 GLY A O 1
ATOM 4091 N N . LEU A 1 514 ? 6.437 17.028 1.509 1.00 94.62 514 LEU A N 1
ATOM 4092 C CA . LEU A 1 514 ? 5.788 15.987 0.707 1.00 94.62 514 LEU A CA 1
ATOM 4093 C C . LEU A 1 514 ? 4.786 16.567 -0.295 1.00 94.62 514 LEU A C 1
ATOM 4095 O O . LEU A 1 514 ? 4.816 16.189 -1.460 1.00 94.62 514 LEU A O 1
ATOM 4099 N N . ALA A 1 515 ? 3.939 17.511 0.117 1.00 95.12 515 ALA A N 1
ATOM 4100 C CA . ALA A 1 515 ? 2.986 18.152 -0.785 1.00 95.12 515 ALA A CA 1
ATOM 4101 C C . ALA A 1 515 ? 3.697 18.889 -1.931 1.00 95.12 515 ALA A C 1
ATOM 4103 O O . ALA A 1 515 ? 3.277 18.794 -3.083 1.00 95.12 515 ALA A O 1
ATOM 4104 N N . LEU A 1 516 ? 4.807 19.574 -1.637 1.00 94.25 516 LEU A N 1
ATOM 4105 C CA . LEU A 1 516 ? 5.633 20.227 -2.650 1.00 94.25 516 LEU A CA 1
ATOM 4106 C C . LEU A 1 516 ? 6.255 19.211 -3.620 1.00 94.25 516 LEU A C 1
ATOM 4108 O O . LEU A 1 516 ? 6.256 19.450 -4.826 1.00 94.25 516 LEU A O 1
ATOM 4112 N N . LEU A 1 517 ? 6.737 18.068 -3.116 1.00 93.12 517 LEU A N 1
ATOM 4113 C CA . LEU A 1 517 ? 7.210 16.956 -3.949 1.00 93.12 517 LEU A CA 1
ATOM 4114 C C . LEU A 1 517 ? 6.085 16.389 -4.825 1.00 93.12 517 LEU A C 1
ATOM 4116 O O . LEU A 1 517 ? 6.299 16.142 -6.004 1.00 93.12 517 LEU A O 1
ATOM 4120 N N . GLU A 1 518 ? 4.866 16.267 -4.302 1.00 92.25 518 GLU A N 1
ATOM 4121 C CA . GLU A 1 518 ? 3.669 15.886 -5.070 1.00 92.25 518 GLU A CA 1
ATOM 4122 C C . GLU A 1 518 ? 3.218 16.973 -6.077 1.00 92.25 518 GLU A C 1
ATOM 4124 O O . GLU A 1 518 ? 2.207 16.808 -6.761 1.00 92.25 518 GLU A O 1
ATOM 4129 N N . GLY A 1 519 ? 3.955 18.085 -6.196 1.00 91.62 519 GLY A N 1
ATOM 4130 C CA . GLY A 1 519 ? 3.688 19.167 -7.143 1.00 91.62 519 GLY A CA 1
ATOM 4131 C C . GLY A 1 519 ? 2.619 20.158 -6.679 1.00 91.62 519 GLY A C 1
ATOM 4132 O O . GLY A 1 519 ? 2.114 20.936 -7.490 1.00 91.62 519 GLY A O 1
ATOM 4133 N N . LYS A 1 520 ? 2.245 20.151 -5.394 1.00 94.31 520 LYS A N 1
ATOM 4134 C CA . LYS A 1 520 ? 1.273 21.101 -4.838 1.00 94.31 520 LYS A CA 1
ATOM 4135 C C . LYS A 1 520 ? 1.912 22.485 -4.643 1.00 94.31 520 LYS A C 1
ATOM 4137 O O . LYS A 1 520 ? 3.055 22.577 -4.187 1.00 94.31 520 LYS A O 1
ATOM 4142 N N . PRO A 1 521 ? 1.192 23.579 -4.951 1.00 92.12 521 PRO A N 1
ATOM 4143 C CA . PRO A 1 521 ? 1.728 24.936 -4.887 1.00 92.12 521 PRO A CA 1
ATOM 4144 C C . PRO A 1 521 ? 1.767 25.460 -3.442 1.00 92.12 521 PRO A C 1
ATOM 4146 O O . PRO A 1 521 ? 0.930 26.263 -3.035 1.00 92.12 521 PRO A O 1
ATOM 4149 N N . VAL A 1 522 ? 2.751 25.018 -2.654 1.00 94.19 522 VAL A N 1
ATOM 4150 C CA . VAL A 1 522 ? 2.948 25.510 -1.279 1.00 94.19 522 VAL A CA 1
ATOM 4151 C C . VAL A 1 522 ? 3.325 27.003 -1.297 1.00 94.19 522 VAL A C 1
ATOM 4153 O O . VAL A 1 522 ? 4.325 27.364 -1.931 1.00 94.19 522 VAL A O 1
ATOM 4156 N N . PRO A 1 523 ? 2.590 27.888 -0.590 1.00 94.75 523 PRO A N 1
ATOM 4157 C CA . PRO A 1 523 ? 2.888 29.318 -0.559 1.00 94.75 523 PRO A CA 1
ATOM 4158 C C . PRO A 1 523 ? 4.322 29.626 -0.100 1.00 94.75 523 PRO A C 1
ATOM 4160 O O . PRO A 1 523 ? 4.775 29.158 0.948 1.00 94.75 523 PRO A O 1
ATOM 4163 N N . LYS A 1 524 ? 5.036 30.476 -0.856 1.00 92.50 524 LYS A N 1
ATOM 4164 C CA . LYS A 1 524 ? 6.427 30.870 -0.550 1.00 92.50 524 LYS A CA 1
ATOM 4165 C C . LYS A 1 524 ? 6.611 31.420 0.880 1.00 92.50 524 LYS A C 1
ATOM 4167 O O . LYS A 1 524 ? 7.600 31.025 1.500 1.00 92.50 524 LYS A O 1
ATOM 4172 N N . PRO A 1 525 ? 5.717 32.275 1.429 1.00 94.31 525 PRO A N 1
ATOM 4173 C CA . PRO A 1 525 ? 5.857 32.767 2.802 1.00 94.31 525 PRO A CA 1
ATOM 4174 C C . PRO A 1 525 ? 5.838 31.641 3.840 1.00 94.31 525 PRO A C 1
ATOM 4176 O O . PRO A 1 525 ? 6.722 31.589 4.690 1.00 94.31 525 PRO A O 1
ATOM 4179 N N . LEU A 1 526 ? 4.904 30.689 3.713 1.00 94.81 526 LEU A N 1
ATOM 4180 C CA . LEU A 1 526 ? 4.810 29.535 4.614 1.00 94.81 526 LEU A CA 1
ATOM 4181 C C . LEU A 1 526 ? 6.075 28.685 4.561 1.00 94.81 526 LEU A C 1
ATOM 4183 O O . LEU A 1 526 ? 6.644 28.352 5.597 1.00 94.81 526 LEU A O 1
ATOM 4187 N N . ARG A 1 527 ? 6.562 28.392 3.351 1.00 94.00 527 ARG A N 1
ATOM 4188 C CA . ARG A 1 527 ? 7.797 27.628 3.151 1.00 94.00 527 ARG A CA 1
ATOM 4189 C C . ARG A 1 527 ? 8.997 28.275 3.844 1.00 94.00 527 ARG A C 1
ATOM 4191 O O . ARG A 1 527 ? 9.757 27.578 4.509 1.00 94.00 527 ARG A O 1
ATOM 4198 N N . LEU A 1 528 ? 9.178 29.587 3.677 1.00 95.19 528 LEU A N 1
ATOM 4199 C CA . LEU A 1 528 ? 10.302 30.325 4.258 1.00 95.19 528 LEU A CA 1
ATOM 4200 C C . LEU A 1 528 ? 10.259 30.341 5.789 1.00 95.19 528 LEU A C 1
ATOM 4202 O O . LEU A 1 528 ? 11.282 30.094 6.425 1.00 95.19 528 LEU A O 1
ATOM 4206 N N . GLU A 1 529 ? 9.096 30.618 6.375 1.00 96.12 529 GLU A N 1
ATOM 4207 C CA . GLU A 1 529 ? 8.941 30.676 7.832 1.00 96.12 529 GLU A CA 1
ATOM 4208 C C . GLU A 1 529 ? 9.101 29.290 8.472 1.00 96.12 529 GLU A C 1
ATOM 4210 O O . GLU A 1 529 ? 9.868 29.140 9.423 1.00 96.12 529 GLU A O 1
ATOM 4215 N N . VAL A 1 530 ? 8.486 28.247 7.898 1.00 96.81 530 VAL A N 1
ATOM 4216 C CA . VAL A 1 530 ? 8.642 26.862 8.377 1.00 96.81 530 VAL A CA 1
ATOM 4217 C C . VAL A 1 530 ? 10.103 26.406 8.297 1.00 96.81 530 VAL A C 1
ATOM 4219 O O . VAL A 1 530 ? 10.621 25.853 9.266 1.00 96.81 530 VAL A O 1
ATOM 4222 N N . LEU A 1 531 ? 10.810 26.688 7.193 1.00 96.31 531 LEU A N 1
ATOM 4223 C CA . LEU A 1 531 ? 12.245 26.389 7.073 1.00 96.31 531 LEU A CA 1
ATOM 4224 C C . LEU A 1 531 ? 13.086 27.131 8.116 1.00 96.31 531 LEU A C 1
ATOM 4226 O O . LEU A 1 531 ? 14.028 26.553 8.660 1.00 96.31 531 LEU A O 1
ATOM 4230 N N . ARG A 1 532 ? 12.763 28.400 8.399 1.00 96.50 532 ARG A N 1
ATOM 4231 C CA . ARG A 1 532 ? 13.482 29.209 9.390 1.00 96.50 532 ARG A CA 1
ATOM 4232 C C . ARG A 1 532 ? 13.360 28.601 10.783 1.00 96.50 532 ARG A C 1
ATOM 4234 O O . ARG A 1 532 ? 14.382 28.398 11.439 1.00 96.50 532 ARG A O 1
ATOM 4241 N N . PHE A 1 533 ? 12.140 28.286 11.216 1.00 96.50 533 PHE A N 1
ATOM 4242 C CA . PHE A 1 533 ? 11.926 27.673 12.524 1.00 96.50 533 PHE A CA 1
ATOM 4243 C C . PHE A 1 533 ? 12.517 26.264 12.594 1.00 96.50 533 PHE A C 1
ATOM 4245 O O . PHE A 1 533 ? 13.194 25.953 13.572 1.00 96.50 533 PHE A O 1
ATOM 4252 N N . GLN A 1 534 ? 12.368 25.444 11.545 1.00 95.75 534 GLN A N 1
ATOM 4253 C CA . GLN A 1 534 ? 12.990 24.119 11.511 1.00 95.75 534 GLN A CA 1
ATOM 4254 C C . GLN A 1 534 ? 14.512 24.216 11.662 1.00 95.75 534 GLN A C 1
ATOM 4256 O O . GLN A 1 534 ? 15.090 23.472 12.450 1.00 95.75 534 GLN A O 1
ATOM 4261 N N . ARG A 1 535 ? 15.172 25.151 10.964 1.00 94.38 535 ARG A N 1
ATOM 4262 C CA . ARG A 1 535 ? 16.626 25.357 11.070 1.00 94.38 535 ARG A CA 1
ATOM 4263 C C . ARG A 1 535 ? 17.069 25.707 12.485 1.00 94.38 535 ARG A C 1
ATOM 4265 O O . ARG A 1 535 ? 18.091 25.201 12.933 1.00 94.38 535 ARG A O 1
ATOM 4272 N N . ALA A 1 536 ? 16.300 26.534 13.187 1.00 93.38 536 ALA A N 1
ATOM 4273 C CA . ALA A 1 536 ? 16.593 26.903 14.568 1.00 93.38 536 ALA A CA 1
ATOM 4274 C C . ALA A 1 536 ? 16.387 25.740 15.561 1.00 93.38 536 ALA A C 1
ATOM 4276 O O . ALA A 1 536 ? 16.928 25.765 16.665 1.00 93.38 536 ALA A O 1
ATOM 4277 N N . LEU A 1 537 ? 15.620 24.718 15.172 1.00 93.00 537 LEU A N 1
ATOM 4278 C CA . LEU A 1 537 ? 15.336 23.549 15.997 1.00 93.00 537 LEU A CA 1
ATOM 4279 C C . LEU A 1 537 ? 16.226 22.346 15.693 1.00 93.00 537 LEU A C 1
ATOM 4281 O O . LEU A 1 537 ? 16.265 21.444 16.516 1.00 93.00 537 LEU A O 1
ATOM 4285 N N . VAL A 1 538 ? 16.954 22.303 14.582 1.00 92.00 538 VAL A N 1
ATOM 4286 C CA . VAL A 1 538 ? 17.781 21.135 14.250 1.00 92.00 538 VAL A CA 1
ATOM 4287 C C . VAL A 1 538 ? 18.746 20.756 15.378 1.00 92.00 538 VAL A C 1
ATOM 4289 O O . VAL A 1 538 ? 19.379 21.608 16.003 1.00 92.00 538 VAL A O 1
ATOM 4292 N N . VAL A 1 539 ? 18.869 19.450 15.614 1.00 90.31 539 VAL A N 1
ATOM 4293 C CA . VAL A 1 539 ? 19.894 18.876 16.487 1.00 90.31 539 VAL A CA 1
ATOM 4294 C C . VAL A 1 539 ? 21.113 18.525 15.637 1.00 90.31 539 VAL A C 1
ATOM 4296 O O . VAL A 1 539 ? 20.988 17.856 14.611 1.00 90.31 539 VAL A O 1
ATOM 4299 N N . SER A 1 540 ? 22.296 18.971 16.058 1.00 83.38 540 SER A N 1
ATOM 4300 C CA . SER A 1 540 ? 23.553 18.638 15.384 1.00 83.38 540 SER A CA 1
ATOM 4301 C C . SER A 1 540 ? 23.952 17.193 15.686 1.00 83.38 540 SER A C 1
ATOM 4303 O O . SER A 1 540 ? 24.322 16.870 16.814 1.00 83.38 540 SER A O 1
ATOM 4305 N N . GLY A 1 541 ? 23.879 16.326 14.678 1.00 80.62 541 GLY A N 1
ATOM 4306 C CA . GLY A 1 541 ? 24.392 14.960 14.729 1.00 80.62 541 GLY A CA 1
ATOM 4307 C C . GLY A 1 541 ? 25.911 14.875 14.510 1.00 80.62 541 GLY A C 1
ATOM 4308 O O . GLY A 1 541 ? 26.599 15.900 14.423 1.00 80.62 541 GLY A O 1
ATOM 4309 N N . PRO A 1 542 ? 26.458 13.650 14.387 1.00 75.44 542 PRO A N 1
ATOM 4310 C CA . PRO A 1 542 ? 27.852 13.434 14.002 1.00 75.44 542 PRO A CA 1
ATOM 4311 C C . PRO A 1 542 ? 28.191 14.175 12.702 1.00 75.44 542 PRO A C 1
ATOM 4313 O O . PRO A 1 542 ? 27.383 14.208 11.777 1.00 75.44 542 PRO A O 1
ATOM 4316 N N . GLU A 1 543 ? 29.374 14.792 12.644 1.00 78.00 543 GLU A N 1
ATOM 4317 C CA . GLU A 1 543 ? 29.833 15.604 11.500 1.00 78.00 543 GLU A CA 1
ATOM 4318 C C . GLU A 1 543 ? 28.913 16.784 11.122 1.00 78.00 543 GLU A C 1
ATOM 4320 O O . GLU A 1 543 ? 28.975 17.295 10.005 1.00 78.00 543 GLU A O 1
ATOM 4325 N N . GLY A 1 544 ? 28.062 17.236 12.051 1.00 81.88 544 GLY A N 1
ATOM 4326 C CA . GLY A 1 544 ? 27.158 18.368 11.837 1.00 81.88 544 GLY A CA 1
ATOM 4327 C C . GLY A 1 544 ? 25.899 18.026 11.038 1.00 81.88 544 GLY A C 1
ATOM 4328 O O . GLY A 1 544 ? 25.158 18.934 10.668 1.00 81.88 544 GLY A O 1
ATOM 4329 N N . ILE A 1 545 ? 25.633 16.740 10.781 1.00 86.25 545 ILE A N 1
ATOM 4330 C CA . ILE A 1 545 ? 24.437 16.293 10.060 1.00 86.25 545 ILE A CA 1
ATOM 4331 C C . ILE A 1 545 ? 23.176 16.779 10.792 1.00 86.25 545 ILE A C 1
ATOM 4333 O O . ILE A 1 545 ? 23.039 16.526 11.992 1.00 86.25 545 ILE A O 1
ATOM 4337 N N . PRO A 1 546 ? 22.227 17.431 10.098 1.00 89.81 546 PRO A N 1
ATOM 4338 C CA . PRO A 1 546 ? 21.011 17.906 10.732 1.00 89.81 546 PRO A CA 1
ATOM 4339 C C . PRO A 1 546 ? 20.067 16.739 11.064 1.00 89.81 546 PRO A C 1
ATOM 4341 O O . PRO A 1 546 ? 19.770 15.898 10.207 1.00 89.81 546 PRO A O 1
ATOM 4344 N N . LEU A 1 547 ? 19.584 16.701 12.307 1.00 88.81 547 LEU A N 1
ATOM 4345 C CA . LEU A 1 547 ? 18.595 15.739 12.798 1.00 88.81 547 LEU A CA 1
ATOM 4346 C C . LEU A 1 547 ? 17.300 16.458 13.237 1.00 88.81 547 LEU A C 1
ATOM 4348 O O . LEU A 1 547 ? 17.385 17.559 13.800 1.00 88.81 547 LEU A O 1
ATOM 4352 N N . PRO A 1 548 ? 16.114 15.853 13.017 1.00 91.44 548 PRO A N 1
ATOM 4353 C CA . PRO A 1 548 ? 14.867 16.332 13.615 1.00 91.44 548 PRO A CA 1
ATOM 4354 C C . PRO A 1 548 ? 14.908 16.212 15.144 1.00 91.44 548 PRO A C 1
ATOM 4356 O O . PRO A 1 548 ? 15.602 15.347 15.684 1.00 91.44 548 PRO A O 1
ATOM 4359 N N . ARG A 1 549 ? 14.147 17.056 15.850 1.00 90.88 549 ARG A N 1
ATOM 4360 C CA . ARG A 1 549 ? 13.982 16.940 17.312 1.00 90.88 549 ARG A CA 1
ATOM 4361 C C . ARG A 1 549 ? 13.049 15.807 17.699 1.00 90.88 549 ARG A C 1
ATOM 4363 O O . ARG A 1 549 ? 13.253 15.208 18.751 1.00 90.88 549 ARG A O 1
ATOM 4370 N N . VAL A 1 550 ? 12.037 15.536 16.878 1.00 87.81 550 VAL A N 1
ATOM 4371 C CA . VAL A 1 550 ? 11.059 14.475 17.116 1.00 87.81 550 VAL A CA 1
ATOM 4372 C C . VAL A 1 550 ? 11.375 13.284 16.213 1.00 87.81 550 VAL A C 1
ATOM 4374 O O . VAL A 1 550 ? 11.438 13.388 14.983 1.00 87.81 550 VAL A O 1
ATOM 4377 N N . HIS A 1 551 ? 11.571 12.129 16.843 1.00 85.19 551 HIS A N 1
ATOM 4378 C CA . HIS A 1 551 ? 11.808 10.845 16.191 1.00 85.19 551 HIS A CA 1
ATOM 4379 C C . HIS A 1 551 ? 10.894 9.782 16.805 1.00 85.19 551 HIS A C 1
ATOM 4381 O O . HIS A 1 551 ? 10.548 9.869 17.982 1.00 85.19 551 HIS A O 1
ATOM 4387 N N . TYR A 1 552 ? 10.502 8.804 15.992 1.00 85.31 552 TYR A N 1
ATOM 4388 C CA . TYR A 1 552 ? 9.591 7.725 16.364 1.00 85.31 552 TYR A CA 1
ATOM 4389 C C . TYR A 1 552 ? 10.362 6.408 16.477 1.00 85.31 552 TYR A C 1
ATOM 4391 O O . TYR A 1 552 ? 11.421 6.262 15.868 1.00 85.31 552 TYR A O 1
ATOM 4399 N N . ALA A 1 553 ? 9.849 5.454 17.255 1.00 76.38 553 ALA A N 1
ATOM 4400 C CA . ALA A 1 553 ? 10.497 4.156 17.423 1.00 76.38 553 ALA A CA 1
ATOM 4401 C C . ALA A 1 553 ? 10.594 3.386 16.090 1.00 76.38 553 ALA A C 1
ATOM 4403 O O . ALA A 1 553 ? 9.702 3.465 15.240 1.00 76.38 553 ALA A O 1
ATOM 4404 N N . VAL A 1 554 ? 11.683 2.629 15.912 1.00 67.81 554 VAL A N 1
ATOM 4405 C CA . VAL A 1 554 ? 12.040 1.958 14.645 1.00 67.81 554 VAL A CA 1
ATOM 4406 C C . VAL A 1 554 ? 10.944 0.993 14.185 1.00 67.81 554 VAL A C 1
ATOM 4408 O O . VAL A 1 554 ? 10.666 0.888 12.991 1.00 67.81 554 VAL A O 1
ATOM 4411 N N . GLU A 1 555 ? 10.279 0.322 15.126 1.00 67.50 555 GLU A N 1
ATOM 4412 C CA . GLU A 1 555 ? 9.176 -0.599 14.855 1.00 67.50 555 GLU A CA 1
ATOM 4413 C C . GLU A 1 555 ? 8.005 0.107 14.154 1.00 67.50 555 GLU A C 1
ATOM 4415 O O . GLU A 1 555 ? 7.432 -0.434 13.206 1.00 67.50 555 GLU A O 1
ATOM 4420 N N . TYR A 1 556 ? 7.688 1.336 14.573 1.00 65.25 556 TYR A N 1
ATOM 4421 C CA . TYR A 1 556 ? 6.634 2.157 13.974 1.00 65.25 556 TYR A CA 1
ATOM 4422 C C . TYR A 1 556 ? 7.084 2.791 12.658 1.00 65.25 556 TYR A C 1
ATOM 4424 O O . TYR A 1 556 ? 6.297 2.858 11.714 1.00 65.25 556 TYR A O 1
ATOM 4432 N N . GLU A 1 557 ? 8.348 3.211 12.551 1.00 65.38 557 GLU A N 1
ATOM 4433 C CA . GLU A 1 557 ? 8.897 3.744 11.298 1.00 65.38 557 GLU A CA 1
ATOM 4434 C C . GLU A 1 557 ? 8.883 2.702 10.162 1.00 65.38 557 GLU A C 1
ATOM 4436 O O . GLU A 1 557 ? 8.670 3.062 9.000 1.00 65.38 557 GLU A O 1
ATOM 4441 N N . GLY A 1 558 ? 9.069 1.416 10.488 1.00 60.56 558 GLY A N 1
ATOM 4442 C CA . GLY A 1 558 ? 8.990 0.310 9.529 1.00 60.56 558 GLY A CA 1
ATOM 4443 C C . GLY A 1 558 ? 7.567 0.011 9.044 1.00 60.56 558 GLY A C 1
ATOM 4444 O O . GLY A 1 558 ? 7.383 -0.362 7.883 1.00 60.56 558 GLY A O 1
ATOM 4445 N N . GLN A 1 559 ? 6.565 0.210 9.907 1.00 69.88 559 GLN A N 1
ATOM 4446 C CA . GLN A 1 559 ? 5.149 -0.014 9.591 1.00 69.88 559 GLN A CA 1
ATOM 4447 C C . GLN A 1 559 ? 4.504 1.185 8.883 1.00 69.88 559 GLN A C 1
ATOM 4449 O O . GLN A 1 559 ? 3.701 0.998 7.968 1.00 69.88 559 GLN A O 1
ATOM 4454 N N . PHE A 1 560 ? 4.874 2.412 9.266 1.00 79.75 560 PHE A N 1
ATOM 4455 C CA . PHE A 1 560 ? 4.240 3.646 8.803 1.00 79.75 560 PHE A CA 1
ATOM 4456 C C . PHE A 1 560 ? 5.257 4.583 8.131 1.00 79.75 560 PHE A C 1
ATOM 4458 O O . PHE A 1 560 ? 5.924 5.378 8.803 1.00 79.75 560 PHE A O 1
ATOM 4465 N N . PRO A 1 561 ? 5.343 4.576 6.784 1.00 82.25 561 PRO A N 1
ATOM 4466 C CA . PRO A 1 561 ? 6.335 5.348 6.037 1.00 82.25 561 PRO A CA 1
ATOM 4467 C C . PRO A 1 561 ? 6.383 6.854 6.341 1.00 82.25 561 PRO A C 1
ATOM 4469 O O . PRO A 1 561 ? 7.445 7.446 6.164 1.00 82.25 561 PRO A O 1
ATOM 4472 N N . LEU A 1 562 ? 5.270 7.467 6.772 1.00 86.88 562 LEU A N 1
ATOM 4473 C CA . LEU A 1 562 ? 5.171 8.900 7.105 1.00 86.88 562 LEU A CA 1
ATOM 4474 C C . LEU A 1 562 ? 5.931 9.289 8.381 1.00 86.88 562 LEU A C 1
ATOM 4476 O O . LEU A 1 562 ? 6.427 10.414 8.486 1.00 86.88 562 LEU A O 1
ATOM 4480 N N . LEU A 1 563 ? 6.042 8.364 9.336 1.00 87.25 563 LEU A N 1
ATOM 4481 C CA . LEU A 1 563 ? 6.746 8.601 10.598 1.00 87.25 563 LEU A CA 1
ATOM 4482 C C . LEU A 1 563 ? 8.263 8.520 10.417 1.00 87.25 563 LEU A C 1
ATOM 4484 O O . LEU A 1 563 ? 9.010 9.209 11.115 1.00 87.25 563 LEU A O 1
ATOM 4488 N N . HIS A 1 564 ? 8.712 7.760 9.416 1.00 87.00 564 HIS A N 1
ATOM 4489 C CA . HIS A 1 564 ? 10.123 7.513 9.163 1.00 87.00 564 HIS A CA 1
ATOM 4490 C C . HIS A 1 564 ? 10.909 8.809 8.914 1.00 87.00 564 HIS A C 1
ATOM 4492 O O . HIS A 1 564 ? 10.552 9.632 8.062 1.00 87.00 564 HIS A O 1
ATOM 4498 N N . ARG A 1 565 ? 12.059 8.962 9.583 1.00 87.94 565 ARG A N 1
ATOM 4499 C CA . ARG A 1 565 ? 12.975 10.117 9.432 1.00 87.94 565 ARG A CA 1
ATOM 4500 C C . ARG A 1 565 ? 13.345 10.479 7.985 1.00 87.94 565 ARG A C 1
ATOM 4502 O O . ARG A 1 565 ? 13.608 11.637 7.682 1.00 87.94 565 ARG A O 1
ATOM 4509 N N . ARG A 1 566 ? 13.323 9.514 7.060 1.00 89.31 566 ARG A N 1
ATOM 4510 C CA . ARG A 1 566 ? 13.541 9.734 5.608 1.00 89.31 566 ARG A CA 1
ATOM 4511 C C . ARG A 1 566 ? 12.601 10.783 5.014 1.00 89.31 566 ARG A C 1
ATOM 4513 O O . ARG A 1 566 ? 13.016 11.546 4.149 1.00 89.31 566 ARG A O 1
ATOM 4520 N N . VAL A 1 567 ? 11.363 10.853 5.507 1.00 91.81 567 VAL A N 1
ATOM 4521 C CA . VAL A 1 567 ? 10.373 11.846 5.070 1.00 91.81 567 VAL A CA 1
ATOM 4522 C C . VAL A 1 567 ? 10.795 13.250 5.484 1.00 91.81 567 VAL A C 1
ATOM 4524 O O . VAL A 1 567 ? 10.627 14.190 4.713 1.00 91.81 567 VAL A O 1
ATOM 4527 N N . TRP A 1 568 ? 11.413 13.396 6.657 1.00 94.62 568 TRP A N 1
ATOM 4528 C CA . TRP A 1 568 ? 11.981 14.671 7.086 1.00 94.62 568 TRP A CA 1
ATOM 4529 C C . TRP A 1 568 ? 13.112 15.124 6.152 1.00 94.62 568 TRP A C 1
ATOM 4531 O O . TRP A 1 568 ? 13.116 16.271 5.717 1.00 94.62 568 TRP A O 1
ATOM 4541 N N . TYR A 1 569 ? 14.015 14.222 5.748 1.00 94.88 569 TYR A N 1
ATOM 4542 C CA . TYR A 1 569 ? 15.066 14.558 4.776 1.00 94.88 569 TYR A CA 1
ATOM 4543 C C . TYR A 1 569 ? 14.507 14.867 3.382 1.00 94.88 569 TYR A C 1
ATOM 4545 O O . TYR A 1 569 ? 14.957 15.815 2.743 1.00 94.88 569 TYR A O 1
ATOM 4553 N N . ALA A 1 570 ? 13.501 14.118 2.920 1.00 94.94 570 ALA A N 1
ATOM 4554 C CA . ALA A 1 570 ? 12.811 14.413 1.666 1.00 94.94 570 ALA A CA 1
ATOM 4555 C C . ALA A 1 570 ? 12.173 15.815 1.696 1.00 94.94 570 ALA A C 1
ATOM 4557 O O . ALA A 1 570 ? 12.318 16.582 0.744 1.00 94.94 570 ALA A O 1
ATOM 4558 N N . ALA A 1 571 ? 11.537 16.178 2.814 1.00 96.25 571 ALA A N 1
ATOM 4559 C CA . ALA A 1 571 ? 10.956 17.498 3.018 1.00 96.25 571 ALA A CA 1
ATOM 4560 C C . ALA A 1 571 ? 12.013 18.608 3.072 1.00 96.25 571 ALA A C 1
ATOM 4562 O O . ALA A 1 571 ? 11.837 19.641 2.427 1.00 96.25 571 ALA A O 1
ATOM 4563 N N . LEU A 1 572 ? 13.133 18.381 3.767 1.00 96.44 572 LEU A N 1
ATOM 4564 C CA . LEU A 1 572 ? 14.264 19.308 3.800 1.00 96.44 572 LEU A CA 1
ATOM 4565 C C . LEU A 1 572 ? 14.770 19.613 2.395 1.00 96.44 572 LEU A C 1
ATOM 4567 O O . LEU A 1 572 ? 14.868 20.782 2.018 1.00 96.44 572 LEU A O 1
ATOM 4571 N N . LEU A 1 573 ? 15.060 18.572 1.614 1.00 95.56 573 LEU A N 1
ATOM 4572 C CA . LEU A 1 573 ? 15.548 18.736 0.252 1.00 95.56 573 LEU A CA 1
ATOM 4573 C C . LEU A 1 573 ? 14.511 19.443 -0.628 1.00 95.56 573 LEU A C 1
ATOM 4575 O O . LEU A 1 573 ? 14.858 20.404 -1.307 1.00 95.56 573 LEU A O 1
ATOM 4579 N N . GLY A 1 574 ? 13.241 19.030 -0.578 1.00 94.88 574 GLY A N 1
ATOM 4580 C CA . GLY A 1 574 ? 12.187 19.618 -1.408 1.00 94.88 574 GLY A CA 1
ATOM 4581 C C . GLY A 1 574 ? 11.932 21.095 -1.100 1.00 94.88 574 GLY A C 1
ATOM 4582 O O . GLY A 1 574 ? 11.879 21.923 -2.009 1.00 94.88 574 GLY A O 1
ATOM 4583 N N . LEU A 1 575 ? 11.810 21.455 0.182 1.00 95.81 575 LEU A N 1
ATOM 4584 C CA . LEU A 1 575 ? 11.521 22.832 0.591 1.00 95.81 575 LEU A CA 1
ATOM 4585 C C . LEU A 1 575 ? 12.708 23.774 0.339 1.00 95.81 575 LEU A C 1
ATOM 4587 O O . LEU A 1 575 ? 12.493 24.918 -0.069 1.00 95.81 575 LEU A O 1
ATOM 4591 N N . SER A 1 576 ? 13.943 23.318 0.575 1.00 95.25 576 SER A N 1
ATOM 4592 C CA . SER A 1 576 ? 15.147 24.152 0.428 1.00 95.25 576 SER A CA 1
ATOM 4593 C C . SER A 1 576 ? 15.642 24.270 -1.019 1.00 95.25 576 SER A C 1
ATOM 4595 O O . SER A 1 576 ? 16.157 25.324 -1.394 1.00 95.25 576 SER A O 1
ATOM 4597 N N . GLU A 1 577 ? 15.446 23.248 -1.860 1.00 94.00 577 GLU A N 1
ATOM 4598 C CA . GLU A 1 577 ? 15.777 23.307 -3.293 1.00 94.00 577 GLU A CA 1
ATOM 4599 C C . GLU A 1 577 ? 14.881 24.289 -4.048 1.00 94.00 577 GLU A C 1
ATOM 4601 O O . GLU A 1 577 ? 15.327 24.964 -4.966 1.00 94.00 577 GLU A O 1
ATOM 4606 N N . ALA A 1 578 ? 13.634 24.467 -3.629 1.00 89.06 578 ALA A N 1
ATOM 4607 C CA . ALA A 1 578 ? 12.735 25.395 -4.302 1.00 89.06 578 ALA A CA 1
ATOM 4608 C C . ALA A 1 578 ? 13.046 26.889 -4.024 1.00 89.06 578 ALA A C 1
ATOM 4610 O O . ALA A 1 578 ? 12.328 27.777 -4.506 1.00 89.06 578 ALA A O 1
ATOM 4611 N N . LEU A 1 579 ? 14.072 27.188 -3.217 1.00 90.25 579 LEU A N 1
ATOM 4612 C CA . LEU A 1 579 ? 14.605 28.534 -2.983 1.00 90.25 579 LEU A CA 1
ATOM 4613 C C . LEU A 1 579 ? 15.788 28.829 -3.913 1.00 90.25 579 LEU A C 1
ATOM 4615 O O . LEU A 1 579 ? 16.566 27.916 -4.172 1.00 90.25 579 LEU A O 1
ATOM 4619 N N . PRO A 1 580 ? 15.983 30.073 -4.384 1.00 87.81 580 PRO A N 1
ATOM 4620 C CA . PRO A 1 580 ? 17.164 30.464 -5.151 1.00 87.81 580 PRO A CA 1
ATOM 4621 C C . PRO A 1 580 ? 18.503 30.099 -4.475 1.00 87.81 580 PRO A C 1
ATOM 4623 O O . PRO A 1 580 ? 18.583 30.079 -3.241 1.00 87.81 580 PRO A O 1
ATOM 4626 N N . PRO A 1 581 ? 19.566 29.833 -5.258 1.00 85.56 581 PRO A N 1
ATOM 4627 C CA . PRO A 1 581 ? 20.913 29.628 -4.727 1.00 85.56 581 PRO A CA 1
ATOM 4628 C C . PRO A 1 581 ? 21.380 30.810 -3.872 1.00 85.56 581 PRO A C 1
ATOM 4630 O O . PRO A 1 581 ? 21.059 31.961 -4.166 1.00 85.56 581 PRO A O 1
ATOM 4633 N N . ASN A 1 582 ? 22.176 30.528 -2.840 1.00 79.12 582 ASN A N 1
ATOM 4634 C CA . ASN A 1 582 ? 22.763 31.513 -1.917 1.00 79.12 582 ASN A CA 1
ATOM 4635 C C . ASN A 1 582 ? 21.771 32.259 -1.002 1.00 79.12 582 ASN A C 1
ATOM 4637 O O . ASN A 1 582 ? 22.193 33.118 -0.227 1.00 79.12 582 ASN A O 1
ATOM 4641 N N . GLU A 1 583 ? 20.474 31.929 -1.017 1.00 87.56 583 GLU A N 1
ATOM 4642 C CA . GLU A 1 583 ? 19.571 32.370 0.051 1.00 87.56 583 GLU A CA 1
ATOM 4643 C C . GLU A 1 583 ? 19.946 31.699 1.384 1.00 87.56 583 GLU A C 1
ATOM 4645 O O . GLU A 1 583 ? 20.409 30.557 1.422 1.00 87.56 583 GLU A O 1
ATOM 4650 N N . SER A 1 584 ? 19.688 32.372 2.507 1.00 89.44 584 SER A N 1
ATOM 4651 C CA . SER A 1 584 ? 20.060 31.905 3.854 1.00 89.44 584 SER A CA 1
ATOM 4652 C C . SER A 1 584 ? 19.376 30.607 4.303 1.00 89.44 584 SER A C 1
ATOM 4654 O O . SER A 1 584 ? 19.741 30.052 5.334 1.00 89.44 584 SER A O 1
ATOM 4656 N N . LEU A 1 585 ? 18.378 30.119 3.564 1.00 93.00 585 LEU A N 1
ATOM 4657 C CA . LEU A 1 585 ? 17.660 28.865 3.826 1.00 93.00 585 LEU A CA 1
ATOM 4658 C C . LEU A 1 585 ? 17.711 27.897 2.632 1.00 93.00 585 LEU A C 1
ATOM 4660 O O . LEU A 1 585 ? 17.044 26.862 2.654 1.00 93.00 585 LEU A O 1
ATOM 4664 N N . SER A 1 586 ? 18.489 28.237 1.600 1.00 93.50 586 SER A N 1
ATOM 4665 C CA . SER A 1 586 ? 18.721 27.394 0.424 1.00 93.50 586 SER A CA 1
ATOM 4666 C C . SER A 1 586 ? 19.450 26.101 0.787 1.00 93.50 586 SER A C 1
ATOM 4668 O O . SER A 1 586 ? 20.121 26.028 1.821 1.00 93.50 586 SER A O 1
ATOM 4670 N N . ILE A 1 587 ? 19.350 25.086 -0.075 1.00 93.94 587 ILE A N 1
ATOM 4671 C CA . ILE A 1 587 ? 20.038 23.806 0.137 1.00 93.94 587 ILE A CA 1
ATOM 4672 C C . ILE A 1 587 ? 21.557 23.987 0.304 1.00 93.94 587 ILE A C 1
ATOM 4674 O O . ILE A 1 587 ? 22.158 23.352 1.163 1.00 93.94 587 ILE A O 1
ATOM 4678 N N . GLU A 1 588 ? 22.184 24.919 -0.414 1.00 92.88 588 GLU A N 1
ATOM 4679 C CA . GLU A 1 588 ? 23.609 25.235 -0.268 1.00 92.88 588 GLU A CA 1
ATOM 4680 C C . GLU A 1 588 ? 23.940 25.726 1.141 1.00 92.88 588 GLU A C 1
ATOM 4682 O O . GLU A 1 588 ? 24.946 25.327 1.726 1.00 92.88 588 GLU A O 1
ATOM 4687 N N . SER A 1 589 ? 23.062 26.548 1.718 1.00 92.56 589 SER A N 1
ATOM 4688 C CA . SER A 1 589 ? 23.229 27.046 3.081 1.00 92.56 589 SER A CA 1
ATOM 4689 C C . SER A 1 589 ? 23.066 25.948 4.136 1.00 92.56 589 SER A C 1
ATOM 4691 O O . SER A 1 589 ? 23.668 26.040 5.205 1.00 92.56 589 SER A O 1
ATOM 4693 N N . TRP A 1 590 ? 22.271 24.913 3.857 1.00 91.88 590 TRP A N 1
ATOM 4694 C CA . TRP A 1 590 ? 22.154 23.724 4.709 1.00 91.88 590 TRP A CA 1
ATOM 4695 C C . TRP A 1 590 ? 23.369 22.799 4.612 1.00 91.88 590 TRP A C 1
ATOM 4697 O O . TRP A 1 590 ? 23.702 22.125 5.582 1.00 91.88 590 TRP A O 1
ATOM 4707 N N . LEU A 1 591 ? 24.033 22.775 3.457 1.00 91.00 591 LEU A N 1
ATOM 4708 C CA . LEU A 1 591 ? 25.235 21.974 3.226 1.00 91.00 591 LEU A CA 1
ATOM 4709 C C . LEU A 1 591 ? 26.524 22.684 3.663 1.00 91.00 591 LEU A C 1
ATOM 4711 O O . LEU A 1 591 ? 27.572 22.046 3.772 1.00 91.00 591 LEU A O 1
ATOM 4715 N N . GLN A 1 592 ? 26.467 23.991 3.918 1.00 89.62 592 GLN A N 1
ATOM 4716 C CA . GLN A 1 592 ? 27.624 24.784 4.310 1.00 89.62 592 GLN A CA 1
ATOM 4717 C C . GLN A 1 592 ? 28.252 24.256 5.610 1.00 89.62 592 GLN A C 1
ATOM 4719 O O . GLN A 1 592 ? 27.614 24.221 6.658 1.00 89.62 592 GLN A O 1
ATOM 4724 N N . GLY A 1 593 ? 29.534 23.891 5.541 1.00 86.56 593 GLY A N 1
ATOM 4725 C CA . GLY A 1 593 ? 30.294 23.375 6.684 1.00 86.56 593 GLY A CA 1
ATOM 4726 C C . GLY A 1 593 ? 30.161 21.867 6.919 1.00 86.56 593 GLY A C 1
ATOM 4727 O O . GLY A 1 593 ? 30.852 21.348 7.793 1.00 86.56 593 GLY A O 1
ATOM 4728 N N . LEU A 1 594 ? 29.338 21.155 6.138 1.00 89.31 594 LEU A N 1
ATOM 4729 C CA . LEU A 1 594 ? 29.276 19.694 6.179 1.00 89.31 594 LEU A CA 1
ATOM 4730 C C . LEU A 1 594 ? 30.462 19.061 5.441 1.00 89.31 594 LEU A C 1
ATOM 4732 O O . LEU A 1 594 ? 30.958 19.587 4.442 1.00 89.31 594 LEU A O 1
ATOM 4736 N N . SER A 1 595 ? 30.897 17.894 5.919 1.00 87.12 595 SER A N 1
ATOM 4737 C CA . SER A 1 595 ? 31.861 17.053 5.205 1.00 87.12 595 SER A CA 1
ATOM 4738 C C . SER A 1 595 ? 31.236 16.486 3.918 1.00 87.12 595 SER A C 1
ATOM 4740 O O . SER A 1 595 ? 30.016 16.352 3.807 1.00 87.12 595 SER A O 1
ATOM 4742 N N . ALA A 1 596 ? 32.061 16.062 2.954 1.00 84.38 596 ALA A N 1
ATOM 4743 C CA . ALA A 1 596 ? 31.562 15.383 1.751 1.00 84.38 596 ALA A CA 1
ATOM 4744 C C . ALA A 1 596 ? 30.781 14.095 2.086 1.00 84.38 596 ALA A C 1
ATOM 4746 O O . ALA A 1 596 ? 29.817 13.751 1.399 1.00 84.38 596 ALA A O 1
ATOM 4747 N N . TYR A 1 597 ? 31.172 13.404 3.163 1.00 84.25 597 TYR A N 1
ATOM 4748 C CA . TYR A 1 597 ? 30.455 12.242 3.677 1.00 84.25 597 TYR A CA 1
ATOM 4749 C C . TYR A 1 597 ? 29.081 12.634 4.237 1.00 84.25 597 TYR A C 1
ATOM 4751 O O . TYR A 1 597 ? 28.081 12.040 3.842 1.00 84.25 597 TYR A O 1
ATOM 4759 N N . ALA A 1 598 ? 29.006 13.673 5.070 1.00 86.88 598 ALA A N 1
ATOM 4760 C CA . ALA A 1 598 ? 27.760 14.186 5.634 1.00 86.88 598 ALA A CA 1
ATOM 4761 C C . ALA A 1 598 ? 26.795 14.694 4.549 1.00 86.88 598 ALA A C 1
ATOM 4763 O O . ALA A 1 598 ? 25.607 14.371 4.582 1.00 86.88 598 ALA A O 1
ATOM 4764 N N . THR A 1 599 ? 27.296 15.411 3.536 1.00 88.56 599 THR A N 1
ATOM 4765 C CA . THR A 1 599 ? 26.504 15.813 2.362 1.00 88.56 599 THR A CA 1
ATOM 4766 C C . THR A 1 599 ? 25.938 14.599 1.633 1.00 88.56 599 THR A C 1
ATOM 4768 O O . THR A 1 599 ? 24.747 14.553 1.324 1.00 88.56 599 THR A O 1
ATOM 4771 N N . ARG A 1 600 ? 26.770 13.585 1.377 1.00 85.69 600 ARG A N 1
ATOM 4772 C CA . ARG A 1 600 ? 26.333 12.350 0.720 1.00 85.69 600 ARG A CA 1
ATOM 4773 C C . ARG A 1 600 ? 25.285 11.613 1.546 1.00 85.69 600 ARG A C 1
ATOM 4775 O O . ARG A 1 600 ? 24.304 11.131 0.989 1.00 85.69 600 ARG A O 1
ATOM 4782 N N . TRP A 1 601 ? 25.493 11.533 2.854 1.00 86.50 601 TRP A N 1
ATOM 4783 C CA . TRP A 1 601 ? 24.574 10.888 3.777 1.00 86.50 601 TRP A CA 1
ATOM 4784 C C . TRP A 1 601 ? 23.211 11.587 3.764 1.00 86.50 601 TRP A C 1
ATOM 4786 O O . TRP A 1 601 ? 22.192 10.925 3.604 1.00 86.50 601 TRP A O 1
ATOM 4796 N N . LEU A 1 602 ? 23.183 12.923 3.793 1.00 89.69 602 LEU A N 1
ATOM 4797 C CA . LEU A 1 602 ? 21.948 13.707 3.698 1.00 89.69 602 LEU A CA 1
ATOM 4798 C C . LEU A 1 602 ? 21.167 13.401 2.408 1.00 89.69 602 LEU A C 1
ATOM 4800 O O . LEU A 1 602 ? 19.949 13.268 2.454 1.00 89.69 602 LEU A O 1
ATOM 4804 N N . LEU A 1 603 ? 21.856 13.222 1.277 1.00 90.75 603 LEU A N 1
ATOM 4805 C CA . LEU A 1 603 ? 21.237 12.838 -0.001 1.00 90.75 603 LEU A CA 1
ATOM 4806 C C . LEU A 1 603 ? 20.822 11.359 -0.059 1.00 90.75 603 LEU A C 1
ATOM 4808 O O . LEU A 1 603 ? 19.932 11.000 -0.826 1.00 90.75 603 LEU A O 1
ATOM 4812 N N . PHE A 1 604 ? 21.452 10.500 0.742 1.00 89.31 604 PHE A N 1
ATOM 4813 C CA . PHE A 1 604 ? 21.132 9.077 0.848 1.00 89.31 604 PHE A CA 1
ATOM 4814 C C . PHE A 1 604 ? 19.853 8.828 1.656 1.00 89.31 604 PHE A C 1
ATOM 4816 O O . PHE A 1 604 ? 19.015 8.017 1.255 1.00 89.31 604 PHE A O 1
ATOM 4823 N N . MET A 1 605 ? 19.678 9.557 2.762 1.00 89.25 605 MET A N 1
ATOM 4824 C CA . MET A 1 605 ? 18.603 9.335 3.732 1.00 89.25 605 MET A CA 1
ATOM 4825 C C . MET A 1 605 ? 17.171 9.331 3.184 1.00 89.25 605 MET A C 1
ATOM 4827 O O . MET A 1 605 ? 16.408 8.464 3.612 1.00 89.25 605 MET A O 1
ATOM 4831 N N . PRO A 1 606 ? 16.764 10.224 2.259 1.00 90.81 606 PRO A N 1
ATOM 4832 C CA . PRO A 1 606 ? 15.414 10.215 1.693 1.00 90.81 606 PRO A CA 1
ATOM 4833 C C . PRO A 1 606 ? 15.041 8.883 1.034 1.00 90.81 606 PRO A C 1
ATOM 4835 O O . PRO A 1 606 ? 13.873 8.506 1.018 1.00 90.81 606 PRO A O 1
ATOM 4838 N N . THR A 1 607 ? 16.039 8.173 0.506 1.00 87.56 607 THR A N 1
ATOM 4839 C CA . THR A 1 607 ? 15.881 6.925 -0.250 1.00 87.56 607 THR A CA 1
ATOM 4840 C C . THR A 1 607 ? 16.428 5.692 0.473 1.00 87.56 607 THR A C 1
ATOM 4842 O O . THR A 1 607 ? 16.404 4.602 -0.095 1.00 87.56 607 THR A O 1
ATOM 4845 N N . GLN A 1 608 ? 16.935 5.839 1.704 1.00 82.50 608 GLN A N 1
ATOM 4846 C CA . GLN A 1 608 ? 17.463 4.716 2.477 1.00 82.50 608 GLN A CA 1
ATOM 4847 C C . GLN A 1 608 ? 16.360 3.679 2.744 1.00 82.50 608 GLN A C 1
ATOM 4849 O O . GLN A 1 608 ? 15.222 4.036 3.066 1.00 82.50 608 GLN A O 1
ATOM 4854 N N . ARG A 1 609 ? 16.734 2.399 2.638 1.00 71.12 609 ARG A N 1
ATOM 4855 C CA . ARG A 1 609 ? 15.921 1.246 3.030 1.00 71.12 609 ARG A CA 1
ATOM 4856 C C . ARG A 1 609 ? 16.701 0.342 3.975 1.00 71.12 609 ARG A C 1
ATOM 4858 O O . ARG A 1 609 ? 17.867 0.046 3.708 1.00 71.12 609 ARG A O 1
ATOM 4865 N N . SER A 1 610 ? 16.056 -0.130 5.037 1.00 61.81 610 SER A N 1
ATOM 4866 C CA . SER A 1 610 ? 16.466 -1.358 5.726 1.00 61.81 610 SER A CA 1
ATOM 4867 C C . SER A 1 610 ? 15.769 -2.579 5.115 1.00 61.81 610 SER A C 1
ATOM 4869 O O . SER A 1 610 ? 14.754 -2.457 4.430 1.00 61.81 610 SER A O 1
ATOM 4871 N N . SER A 1 611 ? 16.303 -3.779 5.358 1.00 55.78 611 SER A N 1
ATOM 4872 C CA . SER A 1 611 ? 15.708 -5.039 4.881 1.00 55.78 611 SER A CA 1
ATOM 4873 C C . SER A 1 611 ? 14.326 -5.330 5.478 1.00 55.78 611 SER A C 1
ATOM 4875 O O . SER A 1 611 ? 13.608 -6.184 4.964 1.00 55.78 611 SER A O 1
ATOM 4877 N N . THR A 1 612 ? 13.961 -4.639 6.559 1.00 53.94 612 THR A N 1
ATOM 4878 C CA . THR A 1 612 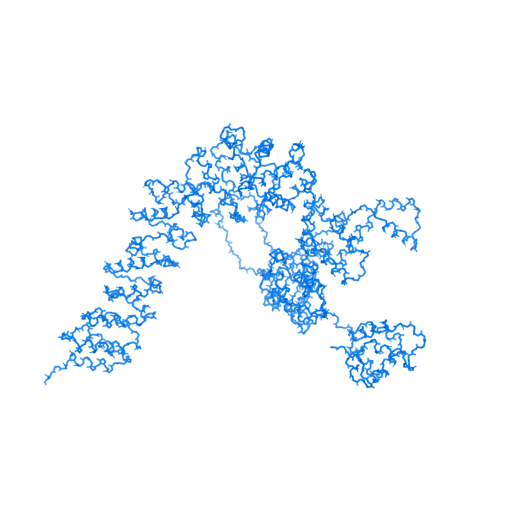? 12.692 -4.779 7.282 1.00 53.94 612 THR A CA 1
ATOM 4879 C C . THR A 1 612 ? 11.659 -3.712 6.916 1.00 53.94 612 THR A C 1
ATOM 4881 O O . THR A 1 612 ? 10.517 -3.806 7.354 1.00 53.94 612 THR A O 1
ATOM 4884 N N . GLU A 1 613 ? 12.030 -2.695 6.134 1.00 64.06 613 GLU A N 1
ATOM 4885 C CA . GLU A 1 613 ? 11.145 -1.587 5.764 1.00 64.06 613 GLU A CA 1
ATOM 4886 C C . GLU A 1 613 ? 10.322 -1.874 4.500 1.00 64.06 613 GLU A C 1
ATOM 4888 O O . GLU A 1 613 ? 10.823 -2.397 3.502 1.00 64.06 613 GLU A O 1
ATOM 4893 N N . GLY A 1 614 ? 9.059 -1.435 4.501 1.00 63.94 614 GLY A N 1
ATOM 4894 C CA . GLY A 1 614 ? 8.228 -1.414 3.298 1.00 63.94 614 GLY A CA 1
ATOM 4895 C C . GLY A 1 614 ? 8.771 -0.468 2.214 1.00 63.94 614 GLY A C 1
ATOM 4896 O O . GLY A 1 614 ? 9.378 0.573 2.508 1.00 63.94 614 GLY A O 1
ATOM 4897 N N . LYS A 1 615 ? 8.515 -0.806 0.939 1.00 70.62 615 LYS A N 1
ATOM 4898 C CA . LYS A 1 615 ? 8.866 0.047 -0.210 1.00 70.62 615 LYS A CA 1
ATOM 4899 C C . LYS A 1 615 ? 8.242 1.438 -0.038 1.00 70.62 615 LYS A C 1
ATOM 4901 O O . LYS A 1 615 ? 7.068 1.557 0.309 1.00 70.62 615 LYS A O 1
ATOM 4906 N N . MET A 1 616 ? 9.018 2.494 -0.299 1.00 76.69 616 MET A N 1
ATOM 4907 C CA . MET A 1 616 ? 8.465 3.851 -0.361 1.00 76.69 616 MET A CA 1
ATOM 4908 C C . MET A 1 616 ? 7.363 3.888 -1.434 1.00 76.69 616 MET A C 1
ATOM 4910 O O . MET A 1 616 ? 7.597 3.374 -2.532 1.00 76.69 616 MET A O 1
ATOM 4914 N N . PRO A 1 617 ? 6.190 4.485 -1.152 1.00 81.44 617 PRO A N 1
ATOM 4915 C CA . PRO A 1 617 ? 5.140 4.633 -2.150 1.00 81.44 617 PRO A CA 1
ATOM 4916 C C . PRO A 1 617 ? 5.676 5.277 -3.435 1.00 81.44 617 PRO A C 1
ATOM 4918 O O . PRO A 1 617 ? 6.346 6.311 -3.379 1.00 81.44 617 PRO A O 1
ATOM 4921 N N . GLN A 1 618 ? 5.359 4.696 -4.598 1.00 78.25 618 GLN A N 1
ATOM 4922 C CA . GLN A 1 618 ? 5.837 5.187 -5.902 1.00 78.25 618 GLN A CA 1
ATOM 4923 C C . GLN A 1 618 ? 5.473 6.665 -6.133 1.00 78.25 618 GLN A C 1
ATOM 4925 O O . GLN A 1 618 ? 6.271 7.416 -6.693 1.00 78.25 618 GLN A O 1
ATOM 4930 N N . GLN A 1 619 ? 4.318 7.096 -5.606 1.00 83.50 619 GLN A N 1
ATOM 4931 C CA . GLN A 1 619 ? 3.851 8.489 -5.607 1.00 83.50 619 GLN A CA 1
ATOM 4932 C C . GLN A 1 619 ? 4.846 9.488 -4.987 1.00 83.50 619 GLN A C 1
ATOM 4934 O O . GLN A 1 619 ? 4.829 10.657 -5.355 1.00 83.50 619 GLN A O 1
ATOM 4939 N N . TRP A 1 620 ? 5.718 9.049 -4.074 1.00 87.62 620 TRP A N 1
ATOM 4940 C CA . TRP A 1 620 ? 6.750 9.892 -3.457 1.00 87.62 620 TRP A CA 1
ATOM 4941 C C . TRP A 1 620 ? 8.128 9.656 -4.058 1.00 87.62 620 TRP A C 1
ATOM 4943 O O . TRP A 1 620 ? 8.903 10.600 -4.194 1.00 87.62 620 TRP A O 1
ATOM 4953 N N . LEU A 1 621 ? 8.425 8.413 -4.447 1.00 90.31 621 LEU A N 1
ATOM 4954 C CA . LEU A 1 621 ? 9.728 8.059 -4.994 1.00 90.31 621 LEU A CA 1
ATOM 4955 C C . LEU A 1 621 ? 10.008 8.795 -6.310 1.00 90.31 621 LEU A C 1
ATOM 4957 O O . LEU A 1 621 ? 11.058 9.414 -6.430 1.00 90.31 621 LEU A O 1
ATOM 4961 N N . MET A 1 622 ? 9.077 8.797 -7.271 1.00 92.81 622 MET A N 1
ATOM 4962 C CA . MET A 1 622 ? 9.314 9.430 -8.577 1.00 92.81 622 MET A CA 1
ATOM 4963 C C . MET A 1 622 ? 9.602 10.945 -8.469 1.00 92.81 622 MET A C 1
ATOM 4965 O O . MET A 1 622 ? 10.625 11.395 -8.994 1.00 92.81 622 MET A O 1
ATOM 4969 N N . PRO A 1 623 ? 8.801 11.758 -7.748 1.00 94.12 623 PRO A N 1
ATOM 4970 C CA . PRO A 1 623 ? 9.143 13.166 -7.554 1.00 94.12 623 PRO A CA 1
ATOM 4971 C C . PRO A 1 623 ? 10.445 13.400 -6.787 1.00 94.12 623 PRO A C 1
ATOM 4973 O O . PRO A 1 623 ? 11.162 14.362 -7.071 1.00 94.12 623 PRO A O 1
ATOM 4976 N N . LEU A 1 624 ? 10.769 12.519 -5.839 1.00 94.62 624 LEU A N 1
ATOM 4977 C CA . LEU A 1 624 ? 12.023 12.571 -5.102 1.00 94.62 624 LEU A CA 1
ATOM 4978 C C . LEU A 1 624 ? 13.221 12.323 -6.035 1.00 94.62 624 LEU A C 1
ATOM 4980 O O . LEU A 1 624 ? 14.161 13.110 -6.021 1.00 94.62 624 LEU A O 1
ATOM 4984 N N . LEU A 1 625 ? 13.167 11.324 -6.920 1.00 94.62 625 LEU A N 1
ATOM 4985 C CA . LEU A 1 625 ? 14.203 11.106 -7.941 1.00 94.62 625 LEU A CA 1
ATOM 4986 C C . LEU A 1 625 ? 14.369 12.338 -8.852 1.00 94.62 625 LEU A C 1
ATOM 4988 O O . LEU A 1 625 ? 15.489 12.731 -9.185 1.00 94.62 625 LEU A O 1
ATOM 4992 N N . LEU A 1 626 ? 13.267 12.987 -9.254 1.00 94.75 626 LEU A N 1
ATOM 4993 C CA . LEU A 1 626 ? 13.318 14.207 -10.078 1.00 94.75 626 LEU A CA 1
ATOM 4994 C C . LEU A 1 626 ? 13.962 15.378 -9.334 1.00 94.75 626 LEU A C 1
ATOM 4996 O O . LEU A 1 626 ? 14.697 16.163 -9.934 1.00 94.75 626 LEU A O 1
ATOM 5000 N N . LEU A 1 627 ? 13.708 15.493 -8.028 1.00 95.25 627 LEU A N 1
ATOM 5001 C CA . LEU A 1 627 ? 14.422 16.427 -7.164 1.00 95.25 627 LEU A CA 1
ATOM 5002 C C . LEU A 1 627 ? 15.923 16.113 -7.138 1.00 95.25 627 LEU A C 1
ATOM 5004 O O . LEU A 1 627 ? 16.726 17.033 -7.256 1.00 95.25 627 LEU A O 1
ATOM 5008 N N . GLY A 1 628 ? 16.309 14.839 -7.063 1.00 94.44 628 GLY A N 1
ATOM 5009 C CA . GLY A 1 628 ? 17.706 14.416 -7.161 1.00 94.44 628 GLY A CA 1
ATOM 5010 C C . GLY A 1 628 ? 18.410 14.911 -8.426 1.00 94.44 628 GLY A C 1
ATOM 5011 O O . GLY A 1 628 ? 19.534 15.403 -8.345 1.00 94.44 628 GLY A O 1
ATOM 5012 N N . GLY A 1 629 ? 17.725 14.875 -9.573 1.00 93.25 629 GLY A N 1
ATOM 5013 C CA . GLY A 1 629 ? 18.254 15.418 -10.828 1.00 93.25 629 GLY A CA 1
ATOM 5014 C C . GLY A 1 629 ? 18.498 16.929 -10.781 1.00 93.25 629 GLY A C 1
ATOM 5015 O O . GLY A 1 629 ? 19.589 17.389 -11.114 1.00 93.25 629 GLY A O 1
ATOM 5016 N N . ARG A 1 630 ? 17.537 17.704 -10.258 1.00 93.19 630 ARG A N 1
ATOM 5017 C CA . ARG A 1 630 ? 17.700 19.162 -10.071 1.00 93.19 630 ARG A CA 1
ATOM 5018 C C . ARG A 1 630 ? 18.788 19.508 -9.057 1.00 93.19 630 ARG A C 1
ATOM 5020 O O . ARG A 1 630 ? 19.532 20.468 -9.239 1.00 93.19 630 ARG A O 1
ATOM 5027 N N . LEU A 1 631 ? 18.914 18.713 -7.995 1.00 93.25 631 LEU A N 1
ATOM 5028 C CA . LEU A 1 631 ? 19.996 18.860 -7.026 1.00 93.25 631 LEU A CA 1
ATOM 5029 C C . LEU A 1 631 ? 21.358 18.595 -7.668 1.00 93.25 631 LEU A C 1
ATOM 5031 O O . LEU A 1 631 ? 22.309 19.287 -7.330 1.00 93.25 631 LEU A O 1
ATOM 5035 N N . LEU A 1 632 ? 21.461 17.649 -8.604 1.00 90.94 632 LEU A N 1
ATOM 5036 C CA . LEU A 1 632 ? 22.699 17.391 -9.340 1.00 90.94 632 LEU A CA 1
ATOM 5037 C C . LEU A 1 632 ? 23.064 18.529 -10.312 1.00 90.94 632 LEU A C 1
ATOM 5039 O O . LEU A 1 632 ? 24.246 18.785 -10.522 1.00 90.94 632 LEU A O 1
ATOM 5043 N N . ASP A 1 633 ? 22.080 19.216 -10.901 1.00 88.25 633 ASP A N 1
ATOM 5044 C CA . ASP A 1 633 ? 22.308 20.442 -11.690 1.00 88.25 633 ASP A CA 1
ATOM 5045 C C . ASP A 1 633 ? 22.851 21.588 -10.832 1.00 88.25 633 ASP A C 1
ATOM 5047 O O . ASP A 1 633 ? 23.660 22.400 -11.280 1.00 88.25 633 ASP A O 1
ATOM 5051 N N . ARG A 1 634 ? 22.381 21.658 -9.589 1.00 89.00 634 ARG A N 1
ATOM 5052 C CA . ARG A 1 634 ? 22.598 22.795 -8.700 1.00 89.00 634 ARG A CA 1
ATOM 5053 C C . ARG A 1 634 ? 23.827 22.653 -7.810 1.00 89.00 634 ARG A C 1
ATOM 5055 O O . ARG A 1 634 ? 24.530 23.627 -7.555 1.00 89.00 634 ARG A O 1
ATOM 5062 N N . LEU A 1 635 ? 24.063 21.452 -7.299 1.00 86.31 635 LEU A N 1
ATOM 5063 C CA . LEU A 1 635 ? 25.132 21.155 -6.362 1.00 86.31 635 LEU A CA 1
ATOM 5064 C C . LEU A 1 635 ? 26.319 20.565 -7.123 1.00 86.31 635 LEU A C 1
ATOM 5066 O O . LEU A 1 635 ? 26.187 19.559 -7.818 1.00 86.31 635 LEU A O 1
ATOM 5070 N N . ALA A 1 636 ? 27.507 21.138 -6.927 1.00 78.69 636 ALA A N 1
ATOM 5071 C CA . ALA A 1 636 ? 28.766 20.580 -7.422 1.00 78.69 636 ALA A CA 1
ATOM 5072 C C . ALA A 1 636 ? 29.173 19.337 -6.603 1.00 78.69 636 ALA A C 1
ATOM 5074 O O . ALA A 1 636 ? 30.156 19.345 -5.861 1.00 78.69 636 ALA A O 1
ATOM 5075 N N . LEU A 1 637 ? 28.371 18.272 -6.680 1.00 78.75 637 LEU A N 1
ATOM 5076 C CA . LEU A 1 637 ? 28.583 17.048 -5.915 1.00 78.75 637 LEU A CA 1
ATOM 5077 C C . LEU A 1 637 ? 29.769 16.264 -6.491 1.00 78.75 637 LEU A C 1
ATOM 5079 O O . LEU A 1 637 ? 29.792 16.006 -7.698 1.00 78.75 637 LEU A O 1
ATOM 5083 N N . PRO A 1 638 ? 30.724 15.819 -5.654 1.00 66.12 638 PRO A N 1
ATOM 5084 C CA . PRO A 1 638 ? 31.849 15.038 -6.136 1.00 66.12 638 PRO A CA 1
ATOM 5085 C C . PRO A 1 638 ? 31.370 13.752 -6.820 1.00 66.12 638 PRO A C 1
ATOM 5087 O O . PRO A 1 638 ? 30.497 13.025 -6.321 1.00 66.12 638 PRO A O 1
ATOM 5090 N N . THR A 1 639 ? 31.970 13.454 -7.972 1.00 63.72 639 THR A N 1
ATOM 5091 C CA . THR A 1 639 ? 31.837 12.165 -8.655 1.00 63.72 639 THR A CA 1
ATOM 5092 C C . THR A 1 639 ? 32.426 11.091 -7.747 1.00 63.72 639 THR A C 1
ATOM 5094 O O . THR A 1 639 ? 33.640 10.946 -7.632 1.00 63.72 639 THR A O 1
ATOM 5097 N N . SER A 1 640 ? 31.556 10.402 -7.017 1.00 55.75 640 SER A N 1
ATOM 5098 C CA . SER A 1 640 ? 31.933 9.342 -6.082 1.00 55.75 640 SER A CA 1
ATOM 5099 C C . SER A 1 640 ? 31.925 7.992 -6.792 1.00 55.75 640 SER A C 1
ATOM 5101 O O . SER A 1 640 ? 31.263 7.838 -7.816 1.00 55.75 640 SER A O 1
ATOM 5103 N N . HIS A 1 641 ? 32.619 7.000 -6.227 1.00 54.38 641 HIS A N 1
ATOM 5104 C CA . HIS A 1 641 ? 32.571 5.631 -6.735 1.00 54.38 641 HIS A CA 1
ATOM 5105 C C . HIS A 1 641 ? 31.108 5.124 -6.751 1.00 54.38 641 HIS A C 1
ATOM 5107 O O . HIS A 1 641 ? 30.424 5.232 -5.723 1.00 54.38 641 HIS A O 1
ATOM 5113 N N . PRO A 1 642 ? 30.633 4.559 -7.873 1.00 53.72 642 PRO A N 1
ATOM 5114 C CA . PRO A 1 642 ? 29.215 4.273 -8.083 1.00 53.72 642 PRO A CA 1
ATOM 5115 C C . PRO A 1 642 ? 28.531 3.353 -7.057 1.00 53.72 642 PRO A C 1
ATOM 5117 O O . PRO A 1 642 ? 27.380 3.566 -6.691 1.00 53.72 642 PRO A O 1
ATOM 5120 N N . ALA A 1 643 ? 29.261 2.380 -6.502 1.00 52.62 643 ALA A N 1
ATOM 5121 C CA . ALA A 1 643 ? 28.732 1.367 -5.579 1.00 52.62 643 ALA A CA 1
ATOM 5122 C C . ALA A 1 643 ? 28.211 1.907 -4.227 1.00 52.62 643 ALA A C 1
ATOM 5124 O O . ALA A 1 643 ? 27.738 1.145 -3.392 1.00 52.62 643 ALA A O 1
ATOM 5125 N N . SER A 1 644 ? 28.308 3.214 -3.981 1.00 63.44 644 SER A N 1
ATOM 5126 C CA . SER A 1 644 ? 27.819 3.862 -2.754 1.00 63.44 644 SER A CA 1
ATOM 5127 C C . SER A 1 644 ? 26.925 5.078 -3.043 1.00 63.44 644 SER A C 1
ATOM 5129 O O . SER A 1 644 ? 26.675 5.911 -2.169 1.00 63.44 644 SER A O 1
ATOM 5131 N N . GLU A 1 645 ? 26.534 5.284 -4.300 1.00 76.50 645 GLU A N 1
ATOM 5132 C CA . GLU A 1 645 ? 25.797 6.472 -4.717 1.00 76.50 645 GLU A CA 1
ATOM 5133 C C . GLU A 1 645 ? 24.355 6.493 -4.176 1.00 76.50 645 GLU A C 1
ATOM 5135 O O . GLU A 1 645 ? 23.655 5.485 -4.299 1.00 76.50 645 GLU A O 1
ATOM 5140 N N . PRO A 1 646 ? 23.887 7.627 -3.609 1.00 86.69 646 PRO A N 1
ATOM 5141 C CA . PRO A 1 646 ? 22.489 7.788 -3.230 1.00 86.69 646 PRO A CA 1
ATOM 5142 C C . PRO A 1 646 ? 21.541 7.463 -4.382 1.00 86.69 646 PRO A C 1
ATOM 5144 O O . PRO A 1 646 ? 21.653 8.066 -5.448 1.00 86.69 646 PRO A O 1
ATOM 5147 N N . LEU A 1 647 ? 20.576 6.566 -4.144 1.00 89.44 647 LEU A N 1
ATOM 5148 C CA . LEU A 1 647 ? 19.538 6.199 -5.117 1.00 89.44 647 LEU A CA 1
ATOM 5149 C C . LEU A 1 647 ? 18.859 7.442 -5.714 1.00 89.44 647 LEU A C 1
ATOM 5151 O O . LEU A 1 647 ? 18.583 7.479 -6.908 1.00 89.44 647 LEU A O 1
ATOM 5155 N N . LEU A 1 648 ? 18.688 8.482 -4.892 1.00 92.00 648 LEU A N 1
ATOM 5156 C CA . LEU A 1 648 ? 18.201 9.805 -5.273 1.00 92.00 648 LEU A CA 1
ATOM 5157 C C . LEU A 1 648 ? 18.851 10.381 -6.547 1.00 92.00 648 LEU A C 1
ATOM 5159 O O . LEU A 1 648 ? 18.164 11.011 -7.343 1.00 92.00 648 LEU A O 1
ATOM 5163 N N . LEU A 1 649 ? 20.162 10.199 -6.728 1.00 91.25 649 LEU A N 1
ATOM 5164 C CA . LEU A 1 649 ? 20.942 10.816 -7.810 1.00 91.25 649 LEU A CA 1
ATOM 5165 C C . LEU A 1 649 ? 21.143 9.890 -9.018 1.00 91.25 649 LEU A C 1
ATOM 5167 O O . LEU A 1 649 ? 21.487 10.362 -10.104 1.00 91.25 649 LEU A O 1
ATOM 5171 N N . GLN A 1 650 ? 20.943 8.582 -8.832 1.00 90.56 650 GLN A N 1
ATOM 5172 C CA . GLN A 1 650 ? 21.308 7.567 -9.820 1.00 90.56 650 GLN A CA 1
ATOM 5173 C C . GLN A 1 650 ? 20.605 7.739 -11.181 1.00 90.56 650 GLN A C 1
ATOM 5175 O O . GLN A 1 650 ? 21.306 7.624 -12.187 1.00 90.56 650 GLN A O 1
ATOM 5180 N N . PRO A 1 651 ? 19.292 8.057 -11.275 1.00 93.25 651 PRO A N 1
ATOM 5181 C CA . PRO A 1 651 ? 18.632 8.217 -12.574 1.00 93.25 651 PRO A CA 1
ATOM 5182 C C . PRO A 1 651 ? 19.240 9.331 -13.429 1.00 93.25 651 PRO A C 1
ATOM 5184 O O . PRO A 1 651 ? 19.613 9.092 -14.573 1.00 93.25 651 PRO A O 1
ATOM 5187 N N . GLU A 1 652 ? 19.412 10.532 -12.869 1.00 93.44 652 GLU A N 1
ATOM 5188 C CA . GLU A 1 652 ? 19.988 11.665 -13.604 1.00 93.44 652 GLU A CA 1
ATOM 5189 C C . GLU A 1 652 ? 21.447 11.396 -13.989 1.00 93.44 652 GLU A C 1
ATOM 5191 O O . GLU A 1 652 ? 21.865 11.710 -15.103 1.00 93.44 652 GLU A O 1
ATOM 5196 N N . ARG A 1 653 ? 22.239 10.784 -13.094 1.00 90.38 653 ARG A N 1
ATOM 5197 C CA . ARG A 1 653 ? 23.618 10.404 -13.428 1.00 90.38 653 ARG A CA 1
ATOM 5198 C C . ARG A 1 653 ? 23.667 9.383 -14.549 1.00 90.38 653 ARG A C 1
ATOM 5200 O O . ARG A 1 653 ? 24.516 9.530 -15.425 1.00 90.38 653 ARG A O 1
ATOM 5207 N N . LEU A 1 654 ? 22.773 8.394 -14.543 1.00 91.00 654 LEU A N 1
ATOM 5208 C CA . LEU A 1 654 ? 22.661 7.428 -15.629 1.00 91.00 654 LEU A CA 1
ATOM 5209 C C . LEU A 1 654 ? 22.315 8.135 -16.941 1.00 91.00 654 LEU A C 1
ATOM 5211 O O . LEU A 1 654 ? 23.018 7.915 -17.921 1.00 91.00 654 LEU A O 1
ATOM 5215 N N . LEU A 1 655 ? 21.310 9.017 -16.966 1.00 92.56 655 LEU A N 1
ATOM 5216 C CA . LEU A 1 655 ? 20.959 9.760 -18.182 1.00 92.56 655 LEU A CA 1
ATOM 5217 C C . LEU A 1 655 ? 22.147 10.575 -18.705 1.00 92.56 655 LEU A C 1
ATOM 5219 O O . LEU A 1 655 ? 22.557 10.390 -19.847 1.00 92.56 655 LEU A O 1
ATOM 5223 N N . ARG A 1 656 ? 22.798 11.384 -17.858 1.00 91.38 656 ARG A N 1
ATOM 5224 C CA . ARG A 1 656 ? 23.994 12.159 -18.252 1.00 91.38 656 ARG A CA 1
ATOM 5225 C C . ARG A 1 656 ? 25.146 11.282 -18.713 1.00 91.38 656 ARG A C 1
ATOM 5227 O O . ARG A 1 656 ? 25.910 11.664 -19.596 1.00 91.38 656 ARG A O 1
ATOM 5234 N N . PHE A 1 657 ? 25.309 10.120 -18.093 1.00 89.94 657 PHE A N 1
ATOM 5235 C CA . PHE A 1 657 ? 26.318 9.149 -18.481 1.00 89.94 657 PHE A CA 1
ATOM 5236 C C . PHE A 1 657 ? 26.021 8.577 -19.871 1.00 89.94 657 PHE A C 1
ATOM 5238 O O . PHE A 1 657 ? 26.910 8.563 -20.721 1.00 89.94 657 PHE A O 1
ATOM 5245 N N . LEU A 1 658 ? 24.767 8.206 -20.142 1.00 91.50 658 LEU A N 1
ATOM 5246 C CA . LEU A 1 658 ? 24.325 7.732 -21.452 1.00 91.50 658 LEU A CA 1
ATOM 5247 C C . LEU A 1 658 ? 24.301 8.848 -22.507 1.00 91.50 658 LEU A C 1
ATOM 5249 O O . LEU A 1 658 ? 24.401 8.554 -23.693 1.00 91.50 658 LEU A O 1
ATOM 5253 N N . GLN A 1 659 ? 24.245 10.125 -22.128 1.00 91.88 659 GLN A N 1
ATOM 5254 C CA . GLN A 1 659 ? 24.363 11.255 -23.060 1.00 91.88 659 GLN A CA 1
ATOM 5255 C C . GLN A 1 659 ? 25.794 11.461 -23.591 1.00 91.88 659 GLN A C 1
ATOM 5257 O O . GLN A 1 659 ? 25.957 12.008 -24.681 1.00 91.88 659 GLN A O 1
ATOM 5262 N N . ARG A 1 660 ? 26.837 10.983 -22.895 1.00 91.38 660 ARG A N 1
ATOM 5263 C CA . ARG A 1 660 ? 28.246 11.120 -23.332 1.00 91.38 660 ARG A CA 1
ATOM 5264 C C . ARG A 1 660 ? 28.480 10.472 -24.690 1.00 91.38 660 ARG A C 1
ATOM 5266 O O . ARG A 1 660 ? 27.963 9.388 -24.929 1.00 91.38 660 ARG A O 1
ATOM 5273 N N . GLU A 1 661 ? 29.297 11.073 -25.554 1.00 87.81 661 GLU A N 1
ATOM 5274 C CA . GLU A 1 661 ? 29.582 10.530 -26.898 1.00 87.81 661 GLU A CA 1
ATOM 5275 C C . GLU A 1 661 ? 30.045 9.065 -26.864 1.00 87.81 661 GLU A C 1
ATOM 5277 O O . GLU A 1 661 ? 29.573 8.249 -27.651 1.00 87.81 661 GLU A O 1
ATOM 5282 N N . SER A 1 662 ? 30.886 8.713 -25.890 1.00 84.94 662 SER A N 1
ATOM 5283 C CA . SER A 1 662 ? 31.351 7.348 -25.645 1.00 84.94 662 SER A CA 1
ATOM 5284 C C . SER A 1 662 ? 31.237 6.980 -24.168 1.00 84.94 662 SER A C 1
ATOM 5286 O O . SER A 1 662 ? 31.560 7.802 -23.305 1.00 84.94 662 SER A O 1
ATOM 5288 N N . PHE A 1 663 ? 30.854 5.736 -23.877 1.00 88.38 663 PHE A N 1
ATOM 5289 C CA . PHE A 1 663 ? 30.867 5.181 -22.523 1.00 88.38 663 PHE A CA 1
ATOM 5290 C C . PHE A 1 663 ? 31.146 3.671 -22.520 1.00 88.38 663 PHE A C 1
ATOM 5292 O O . PHE A 1 663 ? 30.963 2.995 -23.538 1.00 88.38 663 PHE A O 1
ATOM 5299 N N . SER A 1 664 ? 31.573 3.130 -21.373 1.00 86.69 664 SER A N 1
ATOM 5300 C CA . SER A 1 664 ? 31.761 1.686 -21.189 1.00 86.69 664 SER A CA 1
ATOM 5301 C C . SER A 1 664 ? 30.647 1.073 -20.337 1.00 86.69 664 SER A C 1
ATOM 5303 O O . SER A 1 664 ? 30.324 1.567 -19.260 1.00 86.69 664 SER A O 1
ATOM 5305 N N . LEU A 1 665 ? 30.093 -0.065 -20.758 1.00 87.88 665 LEU A N 1
ATOM 5306 C CA . LEU A 1 665 ? 29.119 -0.843 -19.982 1.00 87.88 665 LEU A CA 1
ATOM 5307 C C . LEU A 1 665 ? 29.719 -1.377 -18.681 1.00 87.88 665 LEU A C 1
ATOM 5309 O O . LEU A 1 665 ? 28.990 -1.605 -17.716 1.00 87.88 665 LEU A O 1
ATOM 5313 N N . SER A 1 666 ? 31.045 -1.538 -18.614 1.00 83.88 666 SER A N 1
ATOM 5314 C CA . SER A 1 666 ? 31.722 -1.895 -17.364 1.00 83.88 666 SER A CA 1
ATOM 5315 C C . SER A 1 666 ? 31.543 -0.827 -16.285 1.00 83.88 666 SER A C 1
ATOM 5317 O O . SER A 1 666 ? 31.540 -1.163 -15.107 1.00 83.88 666 SER A O 1
ATOM 5319 N N . GLU A 1 667 ? 31.369 0.441 -16.667 1.00 81.06 667 GLU A N 1
ATOM 5320 C CA . GLU A 1 667 ? 31.141 1.549 -15.733 1.00 81.06 667 GLU A CA 1
ATOM 5321 C C . GLU A 1 667 ? 29.705 1.565 -15.196 1.00 81.06 667 GLU A C 1
ATOM 5323 O O . GLU A 1 667 ? 29.452 2.177 -14.163 1.00 81.06 667 GLU A O 1
ATOM 5328 N N . LEU A 1 668 ? 28.769 0.861 -15.843 1.00 81.88 668 LEU A N 1
ATOM 5329 C CA . LEU A 1 668 ? 27.414 0.635 -15.326 1.00 81.88 668 LEU A CA 1
ATOM 5330 C C . LEU A 1 668 ? 27.359 -0.548 -14.345 1.00 81.88 668 LEU A C 1
ATOM 5332 O O . LEU A 1 668 ? 26.419 -0.672 -13.554 1.00 81.88 668 LEU A O 1
ATOM 5336 N N . LYS A 1 669 ? 28.371 -1.425 -14.365 1.00 75.12 669 LYS A N 1
ATOM 5337 C CA . LYS A 1 669 ? 28.415 -2.626 -13.528 1.00 75.12 669 LYS A CA 1
ATOM 5338 C C . LYS A 1 669 ? 28.660 -2.259 -12.061 1.00 75.12 669 LYS A C 1
ATOM 5340 O O . LYS A 1 669 ? 29.712 -1.740 -11.708 1.00 75.12 669 LYS A O 1
ATOM 5345 N N . GLY A 1 670 ? 27.696 -2.584 -11.197 1.00 68.75 670 GLY A N 1
ATOM 5346 C CA . GLY A 1 670 ? 27.760 -2.291 -9.757 1.00 68.75 670 GLY A CA 1
ATOM 5347 C C . GLY A 1 670 ? 27.508 -0.821 -9.405 1.00 68.75 670 GLY A C 1
ATOM 5348 O O . GLY A 1 670 ? 27.667 -0.432 -8.250 1.00 68.75 670 GLY A O 1
ATOM 5349 N N . SER A 1 671 ? 27.113 -0.019 -10.395 1.00 72.31 671 SER A N 1
ATOM 5350 C CA . SER A 1 671 ? 26.938 1.428 -10.278 1.00 72.31 671 SER A CA 1
ATOM 5351 C C . SER A 1 671 ? 25.508 1.867 -10.042 1.00 72.31 671 SER A C 1
ATOM 5353 O O . SER A 1 671 ? 25.264 2.969 -9.561 1.00 72.31 671 SER A O 1
ATOM 5355 N N . ILE A 1 672 ? 24.571 1.000 -10.408 1.00 82.69 672 ILE A N 1
ATOM 5356 C CA . ILE A 1 672 ? 23.153 1.305 -10.468 1.00 82.69 672 ILE A CA 1
ATOM 5357 C C . ILE A 1 672 ? 22.403 0.208 -9.741 1.00 82.69 672 ILE A C 1
ATOM 5359 O O . ILE A 1 672 ? 22.672 -0.985 -9.904 1.00 82.69 672 ILE A O 1
ATOM 5363 N N . TRP A 1 673 ? 21.458 0.624 -8.912 1.00 84.94 673 TRP A N 1
ATOM 5364 C CA . TRP A 1 673 ? 20.598 -0.268 -8.157 1.00 84.94 673 TRP A CA 1
ATOM 5365 C C . TRP A 1 673 ? 19.406 -0.651 -9.031 1.00 84.94 673 TRP A C 1
ATOM 5367 O O . TRP A 1 673 ? 18.295 -0.160 -8.856 1.00 84.94 673 TRP A O 1
ATOM 5377 N N . TRP A 1 674 ? 19.650 -1.523 -10.012 1.00 86.00 674 TRP A N 1
ATOM 5378 C CA . TRP A 1 674 ? 18.662 -1.882 -11.035 1.00 86.00 674 TRP A CA 1
ATOM 5379 C C . TRP A 1 674 ? 17.343 -2.430 -10.473 1.00 86.00 674 TRP A C 1
ATOM 5381 O O . TRP A 1 674 ? 16.287 -2.176 -11.035 1.00 86.00 674 TRP A O 1
ATOM 5391 N N . HIS A 1 675 ? 17.384 -3.124 -9.335 1.00 82.25 675 HIS A N 1
ATOM 5392 C CA . HIS A 1 675 ? 16.192 -3.635 -8.649 1.00 82.25 675 HIS A CA 1
ATOM 5393 C C . HIS A 1 675 ? 15.334 -2.542 -7.983 1.00 82.25 675 HIS A C 1
ATOM 5395 O O . HIS A 1 675 ? 14.185 -2.803 -7.638 1.00 82.25 675 HIS A O 1
ATOM 5401 N N . GLU A 1 676 ? 15.890 -1.345 -7.770 1.00 81.12 676 GLU A N 1
ATOM 5402 C CA . GLU A 1 676 ? 15.180 -0.189 -7.206 1.00 81.12 676 GLU A CA 1
ATOM 5403 C C . GLU A 1 676 ? 14.689 0.790 -8.274 1.00 81.12 676 GLU A C 1
ATOM 5405 O O . GLU A 1 676 ? 13.719 1.510 -8.046 1.00 81.12 676 GLU A O 1
ATOM 5410 N N . LEU A 1 677 ? 15.384 0.850 -9.414 1.00 84.12 677 LEU A N 1
ATOM 5411 C CA . LEU A 1 677 ? 15.089 1.781 -10.508 1.00 84.12 677 LEU A CA 1
ATOM 5412 C C . LEU A 1 677 ? 14.329 1.150 -11.676 1.00 84.12 677 LEU A C 1
ATOM 5414 O O . LEU A 1 677 ? 13.866 1.890 -12.540 1.00 84.12 677 LEU A O 1
ATOM 5418 N N . ASP A 1 678 ? 14.234 -0.181 -11.678 1.00 82.38 678 ASP A N 1
ATOM 5419 C CA . ASP A 1 678 ? 13.531 -1.055 -12.617 1.00 82.38 678 ASP A CA 1
ATOM 5420 C C . ASP A 1 678 ? 12.688 -0.350 -13.693 1.00 82.38 678 ASP A C 1
ATOM 5422 O O . ASP A 1 678 ? 13.215 0.077 -14.716 1.00 82.38 678 ASP A O 1
ATOM 5426 N N . VAL A 1 679 ? 11.384 -0.220 -13.478 1.00 81.44 679 VAL A N 1
ATOM 5427 C CA . VAL A 1 679 ? 10.411 0.359 -14.404 1.00 81.44 679 VAL A CA 1
ATOM 5428 C C . VAL A 1 679 ? 10.311 1.879 -14.270 1.00 81.44 679 VAL A C 1
ATOM 5430 O O . VAL A 1 679 ? 9.561 2.516 -15.007 1.00 81.44 679 VAL A O 1
ATOM 5433 N N . LEU A 1 680 ? 11.058 2.481 -13.339 1.00 89.88 680 LEU A N 1
ATOM 5434 C CA . LEU A 1 680 ? 11.013 3.917 -13.075 1.00 89.88 680 LEU A CA 1
ATOM 5435 C C . LEU A 1 680 ? 11.859 4.718 -14.070 1.00 89.88 680 LEU A C 1
ATOM 5437 O O . LEU A 1 680 ? 11.536 5.873 -14.327 1.00 89.88 680 LEU A O 1
ATOM 5441 N N . LEU A 1 681 ? 12.920 4.144 -14.649 1.00 92.75 681 LEU A N 1
ATOM 5442 C CA . LEU A 1 681 ? 13.821 4.875 -15.554 1.00 92.75 681 LEU A CA 1
ATOM 5443 C C . LEU A 1 681 ? 13.133 5.441 -16.813 1.00 92.75 681 LEU A C 1
ATOM 5445 O O . LEU A 1 681 ? 13.345 6.624 -17.096 1.00 92.75 681 LEU A O 1
ATOM 5449 N N . PRO A 1 682 ? 12.280 4.688 -17.539 1.00 94.44 682 PRO A N 1
ATOM 5450 C CA . PRO A 1 682 ? 11.561 5.246 -18.682 1.00 94.44 682 PRO A CA 1
ATOM 5451 C C . PRO A 1 682 ? 10.620 6.396 -18.294 1.00 94.44 682 PRO A C 1
ATOM 5453 O O . PRO A 1 682 ? 10.616 7.438 -18.948 1.00 94.44 682 PRO A O 1
ATOM 5456 N N . GLU A 1 683 ? 9.867 6.247 -17.196 1.00 94.19 683 GLU A N 1
ATOM 5457 C CA . GLU A 1 683 ? 8.992 7.313 -16.684 1.00 94.19 683 GLU A CA 1
ATOM 5458 C C . GLU A 1 683 ? 9.812 8.541 -16.248 1.00 94.19 683 GLU A C 1
ATOM 5460 O O . GLU A 1 683 ? 9.416 9.681 -16.496 1.00 94.19 683 GLU A O 1
ATOM 5465 N N . TYR A 1 684 ? 10.978 8.325 -15.634 1.00 95.12 684 TYR A N 1
ATOM 5466 C CA . TYR A 1 684 ? 11.891 9.389 -15.233 1.00 95.12 684 TYR A CA 1
ATOM 5467 C C . TYR A 1 684 ? 12.378 10.209 -16.434 1.00 95.12 684 TYR A C 1
ATOM 5469 O O . TYR A 1 684 ? 12.250 11.435 -16.422 1.00 95.12 684 TYR A O 1
ATOM 5477 N N . ALA A 1 685 ? 12.885 9.544 -17.480 1.00 95.38 685 ALA A N 1
ATOM 5478 C CA . ALA A 1 685 ? 13.329 10.193 -18.716 1.00 95.38 685 ALA A CA 1
ATOM 5479 C C . ALA A 1 685 ? 12.187 10.995 -19.359 1.00 95.38 685 ALA A C 1
ATOM 5481 O O . ALA A 1 685 ? 12.341 12.187 -19.635 1.00 95.38 685 ALA A O 1
ATOM 5482 N N . GLN A 1 686 ? 10.997 10.392 -19.458 1.00 95.44 686 GLN A N 1
ATOM 5483 C CA . GLN A 1 686 ? 9.809 11.055 -19.993 1.00 95.44 686 GLN A CA 1
ATOM 5484 C C . GLN A 1 686 ? 9.461 12.334 -19.217 1.00 95.44 686 GLN A C 1
ATOM 5486 O O . GLN A 1 686 ? 9.184 13.374 -19.816 1.00 95.44 686 GLN A O 1
ATOM 5491 N N . ARG A 1 687 ? 9.507 12.299 -17.878 1.00 94.19 687 ARG A N 1
ATOM 5492 C CA . ARG A 1 687 ? 9.251 13.477 -17.030 1.00 94.19 687 ARG A CA 1
ATOM 5493 C C . ARG A 1 687 ? 10.350 14.543 -17.120 1.00 94.19 687 ARG A C 1
ATOM 5495 O O . ARG A 1 687 ? 10.077 15.701 -16.805 1.00 94.19 687 ARG A O 1
ATOM 5502 N N . ARG A 1 688 ? 11.561 14.190 -17.565 1.00 93.69 688 ARG A N 1
ATOM 5503 C CA . ARG A 1 688 ? 12.631 15.142 -17.927 1.00 93.69 688 ARG A CA 1
ATOM 5504 C C . ARG A 1 688 ? 12.468 15.718 -19.338 1.00 93.69 688 ARG A C 1
ATOM 5506 O O . ARG A 1 688 ? 13.215 16.619 -19.701 1.00 93.69 688 ARG A O 1
ATOM 5513 N N . GLY A 1 689 ? 11.460 15.275 -20.091 1.00 94.94 689 GLY A N 1
ATOM 5514 C CA . GLY A 1 689 ? 11.237 15.693 -21.474 1.00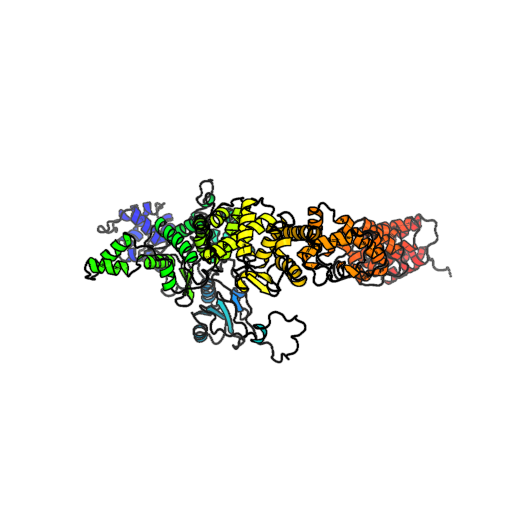 94.94 689 GLY A CA 1
ATOM 5515 C C . GLY A 1 689 ? 12.128 14.956 -22.473 1.00 94.94 689 GLY A C 1
ATOM 5516 O O . GLY A 1 689 ? 12.323 15.442 -23.584 1.00 94.94 689 GLY A O 1
ATOM 5517 N N . GLU A 1 690 ? 12.669 13.805 -22.082 1.00 95.06 690 GLU A N 1
ATOM 5518 C CA . GLU A 1 690 ? 13.542 12.974 -22.902 1.00 95.06 690 GLU A CA 1
ATOM 5519 C C . GLU A 1 690 ? 12.850 11.648 -23.245 1.00 95.06 690 GLU A C 1
ATOM 5521 O O . GLU A 1 690 ? 12.000 11.160 -22.500 1.00 95.06 690 GLU A O 1
ATOM 5526 N N . ASP A 1 691 ? 13.209 11.056 -24.383 1.00 94.81 691 ASP A N 1
ATOM 5527 C CA . ASP A 1 691 ? 12.768 9.708 -24.744 1.00 94.81 691 ASP A CA 1
ATOM 5528 C C . ASP A 1 691 ? 13.762 8.680 -24.192 1.00 94.81 691 ASP A C 1
ATOM 5530 O O . ASP A 1 691 ? 14.974 8.899 -24.214 1.00 94.81 691 ASP A O 1
ATOM 5534 N N . TRP A 1 692 ? 13.256 7.557 -23.690 1.00 95.31 692 TRP A N 1
ATOM 5535 C CA . TRP A 1 692 ? 14.090 6.464 -23.201 1.00 95.31 692 TRP A CA 1
ATOM 5536 C C . TRP A 1 692 ? 14.666 5.609 -24.341 1.00 95.31 692 TRP A C 1
ATOM 5538 O O . TRP A 1 692 ? 15.752 5.048 -24.184 1.00 95.31 692 TRP A O 1
ATOM 5548 N N . ASP A 1 693 ? 13.998 5.550 -25.502 1.00 95.06 693 ASP A N 1
ATOM 5549 C CA . ASP A 1 693 ? 14.430 4.727 -26.646 1.00 95.06 693 ASP A CA 1
ATOM 5550 C C . ASP A 1 693 ? 15.898 4.987 -27.063 1.00 95.06 693 ASP A C 1
ATOM 5552 O O . ASP A 1 693 ? 16.694 4.039 -27.095 1.00 95.06 693 ASP A O 1
ATOM 5556 N N . PRO A 1 694 ? 16.344 6.244 -27.283 1.00 95.25 694 PRO A N 1
ATOM 5557 C CA . PRO A 1 694 ? 17.729 6.518 -27.667 1.00 95.25 694 PRO A CA 1
ATOM 5558 C C . PRO A 1 694 ? 18.750 6.011 -26.643 1.00 95.25 694 PRO A C 1
ATOM 5560 O O . PRO A 1 694 ? 19.828 5.553 -27.021 1.00 95.25 694 PRO A O 1
ATOM 5563 N N . TYR A 1 695 ? 18.417 6.052 -25.351 1.00 95.00 695 TYR A N 1
ATOM 5564 C CA . TYR A 1 695 ? 19.289 5.578 -24.279 1.00 95.00 695 TYR A CA 1
ATOM 5565 C C . TYR A 1 695 ? 19.409 4.059 -24.268 1.00 95.00 695 TYR A C 1
ATOM 5567 O O . TYR A 1 695 ? 20.524 3.533 -24.211 1.00 95.00 695 TYR A O 1
ATOM 5575 N N . ALA A 1 696 ? 18.282 3.355 -24.383 1.00 95.00 696 ALA A N 1
ATOM 5576 C CA . ALA A 1 696 ? 18.265 1.901 -24.459 1.00 95.00 696 ALA A CA 1
ATOM 5577 C C . ALA A 1 696 ? 19.020 1.393 -25.699 1.00 95.00 696 ALA A C 1
ATOM 5579 O O . ALA A 1 696 ? 19.864 0.501 -25.584 1.00 95.00 696 ALA A O 1
ATOM 5580 N N . ARG A 1 697 ? 18.802 2.005 -26.872 1.00 94.00 697 ARG A N 1
ATOM 5581 C CA . ARG A 1 697 ? 19.542 1.666 -28.101 1.00 94.00 697 ARG A CA 1
ATOM 5582 C C . ARG A 1 697 ? 21.032 1.904 -27.961 1.00 94.00 697 ARG A C 1
ATOM 5584 O O . ARG A 1 697 ? 21.817 1.045 -28.338 1.00 94.00 697 ARG A O 1
ATOM 5591 N N . LYS A 1 698 ? 21.435 3.014 -27.347 1.00 94.00 698 LYS A N 1
ATOM 5592 C CA . LYS A 1 698 ? 22.852 3.313 -27.144 1.00 94.00 698 LYS A CA 1
ATOM 5593 C C . LYS A 1 698 ? 23.545 2.299 -26.231 1.00 94.00 698 LYS A C 1
ATOM 5595 O O . LYS A 1 698 ? 24.712 1.983 -26.447 1.00 94.00 698 LYS A O 1
ATOM 5600 N N . VAL A 1 699 ? 22.839 1.756 -25.236 1.00 94.31 699 VAL A N 1
ATOM 5601 C CA . VAL A 1 699 ? 23.331 0.629 -24.422 1.00 94.31 699 VAL A CA 1
ATOM 5602 C C . VAL A 1 699 ? 23.549 -0.616 -25.288 1.00 94.31 699 VAL A C 1
ATOM 5604 O O . VAL A 1 699 ? 24.598 -1.255 -25.177 1.00 94.31 699 VAL A O 1
ATOM 5607 N N . TRP A 1 700 ? 22.618 -0.927 -26.195 1.00 95.00 700 TRP A N 1
ATOM 5608 C CA . TRP A 1 700 ? 22.789 -2.017 -27.158 1.00 95.00 700 TRP A CA 1
ATOM 5609 C C . TRP A 1 700 ? 23.938 -1.770 -28.139 1.00 95.00 700 TRP A C 1
ATOM 5611 O O . TRP A 1 700 ? 24.737 -2.678 -28.365 1.00 95.00 700 TRP A O 1
ATOM 5621 N N . ASP A 1 701 ? 24.081 -0.556 -28.665 1.00 93.50 701 ASP A N 1
ATOM 5622 C CA . ASP A 1 701 ? 25.166 -0.177 -29.573 1.00 93.50 701 ASP A CA 1
ATOM 5623 C C . ASP A 1 701 ? 26.534 -0.277 -28.884 1.00 93.50 701 ASP A C 1
ATOM 5625 O O . ASP A 1 701 ? 27.483 -0.829 -29.446 1.00 93.50 701 ASP A O 1
ATOM 5629 N N . ALA A 1 702 ? 26.629 0.175 -27.628 1.00 92.19 702 ALA A N 1
ATOM 5630 C CA . ALA A 1 702 ? 27.837 0.046 -26.816 1.00 92.19 702 ALA A CA 1
ATOM 5631 C C . ALA A 1 702 ? 28.216 -1.424 -26.588 1.00 92.19 702 ALA A C 1
ATOM 5633 O O . ALA A 1 702 ? 29.397 -1.779 -26.646 1.00 92.19 702 ALA A O 1
ATOM 5634 N N . TRP A 1 703 ? 27.228 -2.300 -26.377 1.00 93.25 703 TRP A N 1
ATOM 5635 C CA . TRP A 1 703 ? 27.474 -3.736 -26.292 1.00 93.25 703 TRP A CA 1
ATOM 5636 C C . TRP A 1 703 ? 27.961 -4.281 -27.635 1.00 93.25 703 TRP A C 1
ATOM 5638 O O . TRP A 1 703 ? 29.019 -4.919 -27.692 1.00 93.25 703 TRP A O 1
ATOM 5648 N N . LEU A 1 704 ? 27.239 -3.978 -28.719 1.00 92.94 704 LEU A N 1
ATOM 5649 C CA . LEU A 1 704 ? 27.523 -4.408 -30.089 1.00 92.94 704 LEU A CA 1
ATOM 5650 C C . LEU A 1 704 ? 28.925 -4.015 -30.567 1.00 92.94 704 LEU A C 1
ATOM 5652 O O . LEU A 1 704 ? 29.549 -4.813 -31.267 1.00 92.94 704 LEU A O 1
ATOM 5656 N N . ALA A 1 705 ? 29.460 -2.882 -30.104 1.00 90.00 705 ALA A N 1
ATOM 5657 C CA . ALA A 1 705 ? 30.816 -2.404 -30.385 1.00 90.00 705 ALA A CA 1
ATOM 5658 C C . ALA A 1 705 ? 31.956 -3.282 -29.813 1.00 90.00 705 ALA A C 1
ATOM 5660 O O . ALA A 1 705 ? 33.129 -2.976 -30.013 1.00 90.00 705 ALA A O 1
ATOM 5661 N N . GLY A 1 706 ? 31.639 -4.387 -29.130 1.00 80.12 706 GLY A N 1
ATOM 5662 C CA . GLY A 1 706 ? 32.607 -5.434 -28.767 1.00 80.12 706 GLY A CA 1
ATOM 5663 C C . GLY A 1 706 ? 32.794 -5.655 -27.268 1.00 80.12 706 GLY A C 1
ATOM 5664 O O . GLY A 1 706 ? 33.716 -6.359 -26.866 1.00 80.12 706 GLY A O 1
ATOM 5665 N N . GLN A 1 707 ? 31.924 -5.089 -26.432 1.00 80.06 707 GLN A N 1
ATOM 5666 C CA . GLN A 1 707 ? 31.988 -5.271 -24.981 1.00 80.06 707 GLN A CA 1
ATOM 5667 C C . GLN A 1 707 ? 31.417 -6.633 -24.555 1.00 80.06 707 GLN A C 1
ATOM 5669 O O . GLN A 1 707 ? 30.679 -7.279 -25.306 1.00 80.06 707 GLN A O 1
ATOM 5674 N N . THR A 1 708 ? 31.766 -7.090 -23.350 1.00 85.69 708 THR A N 1
ATOM 5675 C CA . THR A 1 708 ? 31.206 -8.315 -22.763 1.00 85.69 708 THR A CA 1
ATOM 5676 C C . THR A 1 708 ? 29.728 -8.121 -22.431 1.00 85.69 708 THR A C 1
ATOM 5678 O O . THR A 1 708 ? 29.320 -7.025 -22.048 1.00 85.69 708 THR A O 1
ATOM 5681 N N . PHE A 1 709 ? 28.913 -9.172 -22.588 1.00 87.62 709 PHE A N 1
ATOM 5682 C CA . PHE A 1 709 ? 27.486 -9.106 -22.256 1.00 87.62 709 PHE A CA 1
ATOM 5683 C C . PHE A 1 709 ? 27.309 -8.823 -20.753 1.00 87.62 709 PHE A C 1
ATOM 5685 O O . PHE A 1 709 ? 27.755 -9.636 -19.932 1.00 87.62 709 PHE A O 1
ATOM 5692 N N . PRO A 1 710 ? 26.729 -7.673 -20.366 1.00 87.69 710 PRO A N 1
ATOM 5693 C CA . PRO A 1 710 ? 26.617 -7.299 -18.968 1.00 87.69 710 PRO A CA 1
ATOM 5694 C C . PRO A 1 710 ? 25.443 -8.016 -18.292 1.00 87.69 710 PRO A C 1
ATOM 5696 O O . PRO A 1 710 ? 24.409 -8.278 -18.898 1.00 87.69 710 PRO A O 1
ATOM 5699 N N . GLU A 1 711 ? 25.591 -8.288 -16.998 1.00 86.69 711 GLU A N 1
ATOM 5700 C CA . GLU A 1 711 ? 24.598 -9.015 -16.194 1.00 86.69 711 GLU A CA 1
ATOM 5701 C C . GLU A 1 711 ? 23.243 -8.296 -16.119 1.00 86.69 711 GLU A C 1
ATOM 5703 O O . GLU A 1 711 ? 22.211 -8.947 -16.181 1.00 86.69 711 GLU A O 1
ATOM 5708 N N . PHE A 1 712 ? 23.227 -6.958 -16.099 1.00 87.25 712 PHE A N 1
ATOM 5709 C CA . PHE A 1 712 ? 21.983 -6.172 -16.064 1.00 87.25 712 PHE A CA 1
ATOM 5710 C C . PHE A 1 712 ? 21.167 -6.228 -17.372 1.00 87.25 712 PHE A C 1
ATOM 5712 O O . PHE A 1 712 ? 20.021 -5.795 -17.406 1.00 87.25 712 PHE A O 1
ATOM 5719 N N . LEU A 1 713 ? 21.739 -6.743 -18.469 1.00 89.62 713 LEU A N 1
ATOM 5720 C CA . LEU A 1 713 ? 20.986 -7.024 -19.697 1.00 89.62 713 LEU A CA 1
ATOM 5721 C C . LEU A 1 713 ? 20.438 -8.455 -19.722 1.00 89.62 713 LEU A C 1
ATOM 5723 O O . LEU A 1 713 ? 19.877 -8.868 -20.735 1.00 89.62 713 LEU A O 1
ATOM 5727 N N . ASN A 1 714 ? 20.586 -9.235 -18.650 1.00 88.50 714 ASN A N 1
ATOM 5728 C CA . ASN A 1 714 ? 20.032 -10.580 -18.589 1.00 88.50 714 ASN A CA 1
ATOM 5729 C C . ASN A 1 714 ? 18.486 -10.529 -18.700 1.00 88.50 714 ASN A C 1
ATOM 5731 O O . ASN A 1 714 ? 17.850 -9.828 -17.914 1.00 88.50 714 ASN A O 1
ATOM 5735 N N . PRO A 1 715 ? 17.863 -11.245 -19.659 1.00 87.19 715 PRO A N 1
ATOM 5736 C CA . PRO A 1 715 ? 16.409 -11.222 -19.878 1.00 87.19 715 PRO A CA 1
ATOM 5737 C C . PRO A 1 715 ? 15.585 -11.746 -18.692 1.00 87.19 715 PRO A C 1
ATOM 5739 O O . PRO A 1 715 ? 14.376 -11.488 -18.633 1.00 87.19 715 PRO A O 1
ATOM 5742 N N . ASP A 1 716 ? 16.238 -12.464 -17.775 1.00 84.69 716 ASP A N 1
ATOM 5743 C CA . ASP A 1 716 ? 15.667 -13.024 -16.545 1.00 84.69 716 ASP A CA 1
ATOM 5744 C C . ASP A 1 716 ? 15.441 -11.954 -15.459 1.00 84.69 716 ASP A C 1
ATOM 5746 O O . ASP A 1 716 ? 14.664 -12.158 -14.525 1.00 84.69 716 ASP A O 1
ATOM 5750 N N . GLU A 1 717 ? 16.103 -10.802 -15.577 1.00 86.00 717 GLU A N 1
ATOM 5751 C CA . GLU A 1 717 ? 16.031 -9.730 -14.590 1.00 86.00 717 GLU A CA 1
ATOM 5752 C C . GLU A 1 717 ? 14.692 -8.986 -14.637 1.00 86.00 717 GLU A C 1
ATOM 5754 O O . GLU A 1 717 ? 14.112 -8.749 -15.700 1.00 86.00 717 GLU A O 1
ATOM 5759 N N . ALA A 1 718 ? 14.221 -8.525 -13.474 1.00 84.06 718 ALA A N 1
ATOM 5760 C CA . ALA A 1 718 ? 12.954 -7.794 -13.363 1.00 84.06 718 ALA A CA 1
ATOM 5761 C C . ALA A 1 718 ? 12.928 -6.493 -14.191 1.00 84.06 718 ALA A C 1
ATOM 5763 O O . ALA A 1 718 ? 11.872 -6.077 -14.661 1.00 84.06 718 ALA A O 1
ATOM 5764 N N . HIS A 1 719 ? 14.093 -5.875 -14.398 1.00 88.31 719 HIS A N 1
ATOM 5765 C CA . HIS A 1 719 ? 14.262 -4.634 -15.152 1.00 88.31 719 HIS A CA 1
ATOM 5766 C C . HIS A 1 719 ? 14.540 -4.861 -16.645 1.00 88.31 719 HIS A C 1
ATOM 5768 O O . HIS A 1 719 ? 14.681 -3.890 -17.378 1.00 88.31 719 HIS A O 1
ATOM 5774 N N . ALA A 1 720 ? 14.614 -6.107 -17.128 1.00 88.12 720 ALA A N 1
ATOM 5775 C CA . ALA A 1 720 ? 15.031 -6.396 -18.500 1.00 88.12 720 ALA A CA 1
ATOM 5776 C C . ALA A 1 720 ? 14.181 -5.679 -19.565 1.00 88.12 720 ALA A C 1
ATOM 5778 O O . ALA A 1 720 ? 14.718 -5.233 -20.580 1.00 88.12 720 ALA A O 1
ATOM 5779 N N . SER A 1 721 ? 12.874 -5.512 -19.332 1.00 89.75 721 SER A N 1
ATOM 5780 C CA . SER A 1 721 ? 11.962 -4.901 -20.308 1.00 89.75 721 SER A CA 1
ATOM 5781 C C . SER A 1 721 ? 12.390 -3.499 -20.739 1.00 89.75 721 SER A C 1
ATOM 5783 O O . SER A 1 721 ? 12.282 -3.179 -21.918 1.00 89.75 721 SER A O 1
ATOM 5785 N N . ILE A 1 722 ? 12.982 -2.695 -19.844 1.00 93.19 722 ILE A N 1
ATOM 5786 C CA . ILE A 1 722 ? 13.393 -1.323 -20.188 1.00 93.19 722 ILE A CA 1
ATOM 5787 C C . ILE A 1 722 ? 14.478 -1.280 -21.271 1.00 93.19 722 ILE A C 1
ATOM 5789 O O . ILE A 1 722 ? 14.630 -0.258 -21.930 1.00 93.19 722 ILE A O 1
ATOM 5793 N N . PHE A 1 723 ? 15.238 -2.359 -21.463 1.00 93.06 723 PHE A N 1
ATOM 5794 C CA . PHE A 1 723 ? 16.244 -2.459 -22.522 1.00 93.06 723 PHE A CA 1
ATOM 5795 C C . PHE A 1 723 ? 15.763 -3.336 -23.674 1.00 93.06 723 PHE A C 1
ATOM 5797 O O . PHE A 1 723 ? 15.942 -2.986 -24.840 1.00 93.06 723 PHE A O 1
ATOM 5804 N N . TRP A 1 724 ? 15.157 -4.479 -23.361 1.00 92.50 724 TRP A N 1
ATOM 5805 C CA . TRP A 1 724 ? 14.789 -5.487 -24.349 1.00 92.50 724 TRP A CA 1
ATOM 5806 C C . TRP A 1 724 ? 13.613 -5.075 -25.240 1.00 92.50 724 TRP A C 1
ATOM 5808 O O . TRP A 1 724 ? 13.558 -5.510 -26.389 1.00 92.50 724 TRP A O 1
ATOM 5818 N N . ASP A 1 725 ? 12.738 -4.175 -24.784 1.00 92.06 725 ASP A N 1
ATOM 5819 C CA . ASP A 1 725 ? 11.683 -3.605 -25.636 1.00 92.06 725 ASP A CA 1
ATOM 5820 C C . ASP A 1 725 ? 12.246 -2.764 -26.801 1.00 92.06 725 ASP A C 1
ATOM 5822 O O . ASP A 1 725 ? 11.547 -2.539 -27.794 1.00 92.06 725 ASP A O 1
ATOM 5826 N N . PHE A 1 726 ? 13.517 -2.356 -26.702 1.00 94.25 726 PHE A N 1
ATOM 5827 C CA . PHE A 1 726 ? 14.267 -1.567 -27.686 1.00 94.25 726 PHE A CA 1
ATOM 5828 C C . PHE A 1 726 ? 15.452 -2.337 -28.290 1.00 94.25 726 PHE A C 1
ATOM 5830 O O . PHE A 1 726 ? 16.376 -1.737 -28.843 1.00 94.25 726 PHE A O 1
ATOM 5837 N N . LEU A 1 727 ? 15.447 -3.669 -28.170 1.00 93.88 727 LEU A N 1
ATOM 5838 C CA . LEU A 1 727 ? 16.458 -4.551 -28.751 1.00 93.88 727 LEU A CA 1
ATOM 5839 C C . LEU A 1 727 ? 16.587 -4.288 -30.265 1.00 93.88 727 LEU A C 1
ATOM 5841 O O . LEU A 1 727 ? 15.576 -4.343 -30.953 1.00 93.88 727 LEU A O 1
ATOM 5845 N N . PRO A 1 728 ? 17.780 -4.011 -30.821 1.00 95.88 728 PRO A N 1
ATOM 5846 C CA . PRO A 1 728 ? 17.943 -3.886 -32.265 1.00 95.88 728 PRO A CA 1
ATOM 5847 C C . PRO A 1 728 ? 18.120 -5.262 -32.942 1.00 95.88 728 PRO A C 1
ATOM 5849 O O . PRO A 1 728 ? 18.693 -6.178 -32.344 1.00 95.88 728 PRO A O 1
ATOM 5852 N N . PRO A 1 729 ? 17.746 -5.422 -34.228 1.00 95.06 729 PRO A N 1
ATOM 5853 C CA . PRO A 1 729 ? 17.933 -6.683 -34.955 1.00 95.06 729 PRO A CA 1
ATOM 5854 C C . PRO A 1 729 ? 19.393 -7.168 -34.994 1.00 95.06 729 PRO A C 1
ATOM 5856 O O . PRO A 1 729 ? 19.657 -8.362 -34.876 1.00 95.06 729 PRO A O 1
ATOM 5859 N N . SER A 1 730 ? 20.361 -6.252 -35.080 1.00 94.50 730 SER A N 1
ATOM 5860 C CA . SER A 1 730 ? 21.799 -6.562 -35.022 1.00 94.50 730 SER A CA 1
ATOM 5861 C C . SER A 1 730 ? 22.224 -7.187 -33.687 1.00 94.50 730 SER A C 1
ATOM 5863 O O . SER A 1 730 ? 23.110 -8.046 -33.664 1.00 94.50 730 SER A O 1
ATOM 5865 N N . ALA A 1 731 ? 21.573 -6.820 -32.576 1.00 93.44 731 ALA A N 1
ATOM 5866 C CA . ALA A 1 731 ? 21.816 -7.448 -31.281 1.00 93.44 731 ALA A CA 1
ATOM 5867 C C . ALA A 1 731 ? 21.368 -8.909 -31.282 1.00 93.44 731 ALA A C 1
ATOM 5869 O O . ALA A 1 731 ? 22.104 -9.762 -30.792 1.00 93.44 731 ALA A O 1
ATOM 5870 N N . VAL A 1 732 ? 20.234 -9.221 -31.916 1.00 91.56 732 VAL A N 1
ATOM 5871 C CA . VAL A 1 732 ? 19.771 -10.605 -32.095 1.00 91.56 732 VAL A CA 1
ATOM 5872 C C . VAL A 1 732 ? 20.774 -11.422 -32.908 1.00 91.56 732 VAL A C 1
ATOM 5874 O O . VAL A 1 732 ? 21.094 -12.539 -32.513 1.00 91.56 732 VAL A O 1
ATOM 5877 N N . GLN A 1 733 ? 21.330 -10.867 -33.990 1.00 91.31 733 GLN A N 1
ATOM 5878 C CA . GLN A 1 733 ? 22.341 -11.554 -34.808 1.00 91.31 733 GLN A CA 1
ATOM 5879 C C . GLN A 1 733 ? 23.595 -11.900 -33.995 1.00 91.31 733 GLN A C 1
ATOM 5881 O O . GLN A 1 733 ? 24.111 -13.020 -34.051 1.00 91.31 733 GLN A O 1
ATOM 5886 N N . ARG A 1 734 ? 24.086 -10.956 -33.184 1.00 90.25 734 ARG A N 1
ATOM 5887 C CA . ARG A 1 734 ? 25.238 -11.203 -32.310 1.00 90.25 734 ARG A CA 1
ATOM 5888 C C . ARG A 1 734 ? 24.913 -12.197 -31.192 1.00 90.25 734 ARG A C 1
ATOM 5890 O O . ARG A 1 734 ? 25.714 -13.096 -30.939 1.00 90.25 734 ARG A O 1
ATOM 5897 N N . LEU A 1 735 ? 23.753 -12.051 -30.549 1.00 88.44 735 LEU A N 1
ATOM 5898 C CA . LEU A 1 735 ? 23.281 -12.970 -29.515 1.00 88.44 735 LEU A CA 1
ATOM 5899 C C . LEU A 1 735 ? 23.176 -14.395 -30.064 1.00 88.44 735 LEU A C 1
ATOM 5901 O O . LEU A 1 735 ? 23.672 -15.316 -29.435 1.00 88.44 735 LEU A O 1
ATOM 5905 N N . ALA A 1 736 ? 22.610 -14.576 -31.255 1.00 85.50 736 ALA A N 1
ATOM 5906 C CA . ALA A 1 736 ? 22.494 -15.875 -31.910 1.00 85.50 736 ALA A CA 1
ATOM 5907 C C . ALA A 1 736 ? 23.859 -16.490 -32.263 1.00 85.50 736 ALA A C 1
ATOM 5909 O O . ALA A 1 736 ? 24.078 -17.672 -32.011 1.00 85.50 736 ALA A O 1
ATOM 5910 N N . SER A 1 737 ? 24.788 -15.694 -32.801 1.00 84.12 737 SER A N 1
ATOM 5911 C CA . SER A 1 737 ? 26.066 -16.204 -33.322 1.00 84.12 737 SER A CA 1
ATOM 5912 C C . SER A 1 737 ? 27.157 -16.411 -32.266 1.00 84.12 737 SER A C 1
ATOM 5914 O O . SER A 1 737 ? 27.900 -17.387 -32.350 1.00 84.12 737 SER A O 1
ATOM 5916 N N . LYS A 1 738 ? 27.297 -15.502 -31.290 1.00 81.38 738 LYS A N 1
ATOM 5917 C CA . LYS A 1 738 ? 28.442 -15.471 -30.351 1.00 81.38 738 LYS A CA 1
ATOM 5918 C C . LYS A 1 738 ? 28.061 -15.665 -28.888 1.00 81.38 738 LYS A C 1
ATOM 5920 O O . LYS A 1 738 ? 28.842 -16.222 -28.124 1.00 81.38 738 LYS A O 1
ATOM 5925 N N . ASP A 1 739 ? 26.876 -15.209 -28.501 1.00 78.56 739 ASP A N 1
ATOM 5926 C CA . ASP A 1 739 ? 26.456 -15.081 -27.102 1.00 78.56 739 ASP A CA 1
ATOM 5927 C C . ASP A 1 739 ? 25.179 -15.898 -26.817 1.00 78.56 739 ASP A C 1
ATOM 5929 O O . ASP A 1 739 ? 24.370 -15.547 -25.954 1.00 78.56 739 ASP A O 1
ATOM 5933 N N . SER A 1 740 ? 25.012 -17.020 -27.533 1.00 77.25 740 SER A N 1
ATOM 5934 C CA . SER A 1 740 ? 23.747 -17.764 -27.613 1.00 77.25 740 SER A CA 1
ATOM 5935 C C . SER A 1 740 ? 23.230 -18.184 -26.248 1.00 77.25 740 SER A C 1
ATOM 5937 O O . SER A 1 740 ? 22.037 -18.086 -26.007 1.00 77.25 740 SER A O 1
ATOM 5939 N N . ARG A 1 741 ? 24.106 -18.505 -25.288 1.00 77.00 741 ARG A N 1
ATOM 5940 C CA . ARG A 1 741 ? 23.729 -18.814 -23.896 1.00 77.00 741 ARG A CA 1
ATOM 5941 C C . ARG A 1 741 ? 22.756 -17.806 -23.253 1.00 77.00 741 ARG A C 1
ATOM 5943 O O . ARG A 1 741 ? 21.970 -18.210 -22.407 1.00 77.00 741 ARG A O 1
ATOM 5950 N N . HIS A 1 742 ? 22.786 -16.530 -23.651 1.00 77.81 742 HIS A N 1
ATOM 5951 C CA . HIS A 1 742 ? 21.905 -15.479 -23.123 1.00 77.81 742 HIS A CA 1
ATOM 5952 C C . HIS A 1 742 ? 20.514 -15.461 -23.782 1.00 77.81 742 HIS A C 1
ATOM 5954 O O . HIS A 1 742 ? 19.566 -14.972 -23.180 1.00 77.81 742 HIS A O 1
ATOM 5960 N N . LEU A 1 743 ? 20.364 -16.047 -24.974 1.00 76.44 743 LEU A N 1
ATOM 5961 C CA . LEU A 1 743 ? 19.059 -16.398 -25.554 1.00 76.44 743 LEU A CA 1
ATOM 5962 C C . LEU A 1 743 ? 18.504 -17.714 -24.986 1.00 76.44 743 LEU A C 1
ATOM 5964 O O . LEU A 1 743 ? 17.317 -17.995 -25.129 1.00 76.44 743 LEU A O 1
ATOM 5968 N N . LEU A 1 744 ? 19.380 -18.526 -24.386 1.00 66.62 744 LEU A N 1
ATOM 5969 C CA . LEU A 1 744 ? 19.155 -19.926 -24.013 1.00 66.62 744 LEU A CA 1
ATOM 5970 C C . LEU A 1 744 ? 18.994 -20.154 -22.501 1.00 66.62 744 LEU A C 1
ATOM 5972 O O . LEU A 1 744 ? 18.907 -21.306 -22.070 1.00 66.62 744 LEU A O 1
ATOM 5976 N N . GLY A 1 745 ? 19.000 -19.079 -21.708 1.00 59.12 745 GLY A N 1
ATOM 5977 C CA . GLY A 1 745 ? 18.777 -19.103 -20.261 1.00 59.12 745 GLY A CA 1
ATOM 5978 C C . GLY A 1 745 ? 17.335 -19.455 -19.874 1.00 59.12 745 GLY A C 1
ATOM 5979 O O . GLY A 1 745 ? 16.458 -19.609 -20.723 1.00 59.12 745 GLY A O 1
ATOM 5980 N N . ALA A 1 746 ? 17.086 -19.608 -18.571 1.00 50.53 746 ALA A N 1
ATOM 5981 C CA . ALA A 1 746 ? 15.831 -20.128 -18.026 1.00 50.53 746 ALA A CA 1
ATOM 5982 C C . ALA A 1 746 ? 14.607 -19.197 -18.191 1.00 50.53 746 ALA A C 1
ATOM 5984 O O . ALA A 1 746 ? 13.498 -19.636 -17.875 1.00 50.53 746 ALA A O 1
ATOM 5985 N N . SER A 1 747 ? 14.742 -17.980 -18.738 1.00 56.16 747 SER A N 1
ATOM 5986 C CA . SER A 1 747 ? 13.594 -17.114 -19.048 1.00 56.16 747 SER A CA 1
ATOM 5987 C C . SER A 1 747 ? 13.607 -16.596 -20.484 1.00 56.16 747 SER A C 1
ATOM 5989 O O . SER A 1 747 ? 14.523 -15.946 -20.967 1.00 56.16 747 SER A O 1
ATOM 5991 N N . ASP A 1 748 ? 12.509 -16.911 -21.155 1.00 71.75 748 ASP A N 1
ATOM 5992 C CA . ASP A 1 748 ? 11.736 -16.157 -22.138 1.00 71.75 748 ASP A CA 1
ATOM 5993 C C . ASP A 1 748 ? 12.292 -14.879 -22.829 1.00 71.75 748 ASP A C 1
ATOM 5995 O O . ASP A 1 748 ? 11.544 -13.926 -23.033 1.00 71.75 748 ASP A O 1
ATOM 5999 N N . ALA A 1 749 ? 13.553 -14.833 -23.272 1.00 82.62 749 ALA A N 1
ATOM 6000 C CA . ALA A 1 749 ? 14.095 -13.710 -24.061 1.00 82.62 749 ALA A CA 1
ATOM 6001 C C . ALA A 1 749 ? 13.268 -13.427 -25.335 1.00 82.62 749 ALA A C 1
ATOM 6003 O O . ALA A 1 749 ? 13.101 -12.287 -25.771 1.00 82.62 749 ALA A O 1
ATOM 6004 N N . CYS A 1 750 ? 12.681 -14.486 -25.895 1.00 84.69 750 CYS A N 1
ATOM 6005 C CA . CYS A 1 750 ? 11.839 -14.456 -27.088 1.00 84.69 750 CYS A CA 1
ATOM 6006 C C . CYS A 1 750 ? 10.567 -13.619 -26.914 1.00 84.69 750 CYS A C 1
ATOM 6008 O O . CYS A 1 750 ? 9.982 -13.212 -27.915 1.00 84.69 750 CYS A O 1
ATOM 6010 N N . ARG A 1 751 ? 10.115 -13.354 -25.677 1.00 86.44 751 ARG A N 1
ATOM 6011 C CA . ARG A 1 751 ? 8.942 -12.496 -25.429 1.00 86.44 751 ARG A CA 1
ATOM 6012 C C . ARG A 1 751 ? 9.122 -11.072 -25.951 1.00 86.44 751 ARG A C 1
ATOM 6014 O O . ARG A 1 751 ? 8.133 -10.407 -26.230 1.00 86.44 751 ARG A O 1
ATOM 6021 N N . PHE A 1 752 ? 10.369 -10.631 -26.104 1.00 88.75 752 PHE A N 1
ATOM 6022 C CA . PHE A 1 752 ? 10.723 -9.310 -26.619 1.00 88.75 752 PHE A CA 1
ATOM 6023 C C . PHE A 1 752 ? 10.942 -9.301 -28.143 1.00 88.75 752 PHE A C 1
ATOM 6025 O O . PHE A 1 752 ? 11.201 -8.256 -28.744 1.00 88.75 752 PHE A O 1
ATOM 6032 N N . PHE A 1 753 ? 10.872 -10.460 -28.809 1.00 91.00 753 PHE A N 1
ATOM 6033 C CA . PHE A 1 753 ? 11.128 -10.541 -30.244 1.00 91.00 753 PHE A CA 1
ATOM 6034 C C . PHE A 1 753 ? 9.925 -10.037 -31.042 1.00 91.00 753 PHE A C 1
ATOM 6036 O O . PHE A 1 753 ? 8.819 -10.570 -30.952 1.00 91.00 753 PHE A O 1
ATOM 6043 N N . ARG A 1 754 ? 10.177 -9.028 -31.878 1.00 92.88 754 ARG A N 1
ATOM 6044 C CA . ARG A 1 754 ? 9.261 -8.524 -32.901 1.00 92.88 754 ARG A CA 1
ATOM 6045 C C . ARG A 1 754 ? 9.547 -9.214 -34.235 1.00 92.88 754 ARG A C 1
ATOM 6047 O O . ARG A 1 754 ? 10.500 -9.981 -34.351 1.00 92.88 754 ARG A O 1
ATOM 6054 N N . ASN A 1 755 ? 8.737 -8.926 -35.251 1.00 93.25 755 ASN A N 1
ATOM 6055 C CA . ASN A 1 755 ? 8.866 -9.532 -36.580 1.00 93.25 755 ASN A CA 1
ATOM 6056 C C . ASN A 1 755 ? 10.299 -9.379 -37.155 1.00 93.25 755 ASN A C 1
ATOM 6058 O O . ASN A 1 755 ? 10.940 -10.351 -37.546 1.00 93.25 755 ASN A O 1
ATOM 6062 N N . GLU A 1 756 ? 10.868 -8.177 -37.062 1.00 94.38 756 GLU A N 1
ATOM 6063 C CA . GLU A 1 756 ? 12.249 -7.881 -37.476 1.00 94.38 756 GLU A CA 1
ATOM 6064 C C . GLU A 1 756 ? 13.329 -8.663 -36.700 1.00 94.38 756 GLU A C 1
ATOM 6066 O O . GLU A 1 756 ? 14.357 -9.033 -37.269 1.00 94.38 756 GLU A O 1
ATOM 6071 N N . HIS A 1 757 ? 13.087 -8.975 -35.421 1.00 94.50 757 HIS A N 1
ATOM 6072 C CA . HIS A 1 757 ? 14.002 -9.760 -34.582 1.00 94.50 757 HIS A CA 1
ATOM 6073 C C . HIS A 1 757 ? 14.029 -11.222 -35.022 1.00 94.50 757 HIS A C 1
ATOM 6075 O O . HIS A 1 757 ? 15.103 -11.811 -35.144 1.00 94.50 757 HIS A O 1
ATOM 6081 N N . TRP A 1 758 ? 12.860 -11.790 -35.327 1.00 93.25 758 TRP A N 1
ATOM 6082 C CA . TRP A 1 758 ? 12.763 -13.138 -35.879 1.00 93.25 758 TRP A CA 1
ATOM 6083 C C . TRP A 1 758 ? 13.417 -13.241 -37.258 1.00 93.25 758 TRP A C 1
ATOM 6085 O O . TRP A 1 758 ? 14.173 -14.182 -37.490 1.00 93.25 758 TRP A O 1
ATOM 6095 N N . GLY A 1 759 ? 13.236 -12.237 -38.122 1.00 93.88 759 GLY A N 1
ATOM 6096 C CA . GLY A 1 759 ? 13.915 -12.188 -39.419 1.00 93.88 759 GLY A CA 1
ATOM 6097 C C . GLY A 1 759 ? 15.443 -12.166 -39.281 1.00 93.88 759 GLY A C 1
ATOM 6098 O O . GLY A 1 759 ? 16.142 -12.937 -39.939 1.00 93.88 759 GLY A O 1
ATOM 6099 N N . ALA A 1 760 ? 15.979 -11.339 -38.379 1.00 93.56 760 ALA A N 1
ATOM 6100 C CA . ALA A 1 760 ? 17.417 -11.272 -38.108 1.00 93.56 760 ALA A CA 1
ATOM 6101 C C . ALA A 1 760 ? 17.984 -12.574 -37.515 1.00 93.56 760 ALA A C 1
ATOM 6103 O O . ALA A 1 760 ? 19.089 -13.001 -37.869 1.00 93.56 760 ALA A O 1
ATOM 6104 N N . PHE A 1 761 ? 17.214 -13.223 -36.641 1.00 91.38 761 PHE A N 1
ATOM 6105 C CA . PHE A 1 761 ? 17.539 -14.534 -36.096 1.00 91.38 761 PHE A CA 1
ATOM 6106 C C . PHE A 1 761 ? 17.604 -15.606 -37.195 1.00 91.38 761 PHE A C 1
ATOM 6108 O O . PHE A 1 761 ? 18.613 -16.302 -37.289 1.00 91.38 761 PHE A O 1
ATOM 6115 N N . VAL A 1 762 ? 16.592 -15.693 -38.070 1.00 91.00 762 VAL A N 1
ATOM 6116 C CA . VAL A 1 762 ? 16.565 -16.651 -39.193 1.00 91.00 762 VAL A CA 1
ATOM 6117 C C . VAL A 1 762 ? 17.734 -16.428 -40.148 1.00 91.00 762 VAL A C 1
ATOM 6119 O O . VAL A 1 762 ? 18.386 -17.390 -40.542 1.00 91.00 762 VAL A O 1
ATOM 6122 N N . GLN A 1 763 ? 18.054 -15.174 -40.476 1.00 91.38 763 GLN A N 1
ATOM 6123 C CA . GLN A 1 763 ? 19.209 -14.856 -41.322 1.00 91.38 763 GLN A CA 1
ATOM 6124 C C . GLN A 1 763 ? 20.529 -15.330 -40.703 1.00 91.38 763 GLN A C 1
ATOM 6126 O O . GLN A 1 763 ? 21.385 -15.861 -41.407 1.00 91.38 763 GLN A O 1
ATOM 6131 N N . THR A 1 764 ? 20.689 -15.167 -39.388 1.00 89.75 764 THR A N 1
ATOM 6132 C CA . THR A 1 764 ? 21.901 -15.610 -38.682 1.00 89.75 764 THR A CA 1
ATOM 6133 C C . THR A 1 764 ? 21.976 -17.128 -38.610 1.00 89.75 764 THR A C 1
ATOM 6135 O O . THR A 1 764 ? 23.029 -17.697 -38.878 1.00 89.75 764 THR A O 1
ATOM 6138 N N . TRP A 1 765 ? 20.854 -17.785 -38.313 1.00 86.38 765 TRP A N 1
ATOM 6139 C CA . TRP A 1 765 ? 20.763 -19.242 -38.325 1.00 86.38 765 TRP A CA 1
ATOM 6140 C C . TRP A 1 765 ? 21.086 -19.813 -39.710 1.00 86.38 765 TRP A C 1
ATOM 6142 O O . TRP A 1 765 ? 21.825 -20.787 -39.818 1.00 86.38 765 TRP A O 1
ATOM 6152 N N . ALA A 1 766 ? 20.610 -19.176 -40.784 1.00 85.88 766 ALA A N 1
ATOM 6153 C CA . ALA A 1 766 ? 20.930 -19.577 -42.149 1.00 85.88 766 ALA A CA 1
ATOM 6154 C C . ALA A 1 766 ? 22.430 -19.444 -42.467 1.00 85.88 766 ALA A C 1
ATOM 6156 O O . ALA A 1 766 ? 22.991 -20.346 -43.087 1.00 85.88 766 ALA A O 1
ATOM 6157 N N . ALA A 1 767 ? 23.069 -18.360 -42.019 1.00 85.31 767 ALA A N 1
ATOM 6158 C CA . ALA A 1 767 ? 24.457 -18.020 -42.338 1.00 85.31 767 ALA A CA 1
ATOM 6159 C C . ALA A 1 767 ? 25.526 -18.762 -41.511 1.00 85.31 767 ALA A C 1
ATOM 6161 O O . ALA A 1 767 ? 26.710 -18.634 -41.814 1.00 85.31 767 ALA A O 1
ATOM 6162 N N . GLN A 1 768 ? 25.149 -19.486 -40.455 1.00 80.00 768 GLN A N 1
ATOM 6163 C CA . GLN A 1 768 ? 26.104 -20.123 -39.548 1.00 80.00 768 GLN A CA 1
ATOM 6164 C C . GLN A 1 768 ? 26.374 -21.581 -39.949 1.00 80.00 768 GLN A C 1
ATOM 6166 O O . GLN A 1 768 ? 25.470 -22.409 -39.917 1.00 80.00 768 GLN A O 1
ATOM 6171 N N . ASP A 1 769 ? 27.618 -21.906 -40.303 1.00 68.06 769 ASP A N 1
ATOM 6172 C CA . ASP A 1 769 ? 28.006 -23.268 -40.719 1.00 68.06 769 ASP A CA 1
ATOM 6173 C C . ASP A 1 769 ? 28.085 -24.257 -39.544 1.00 68.06 769 ASP A C 1
ATOM 6175 O O . ASP A 1 769 ? 27.933 -25.466 -39.725 1.00 68.06 769 ASP A O 1
ATOM 6179 N N . ASP A 1 770 ? 28.293 -23.750 -38.326 1.00 66.31 770 ASP A N 1
ATOM 6180 C CA . ASP A 1 770 ? 28.312 -24.576 -37.125 1.00 66.31 770 ASP A CA 1
ATOM 6181 C C . ASP A 1 770 ? 26.900 -25.040 -36.771 1.00 66.31 770 ASP A C 1
ATOM 6183 O O . ASP A 1 770 ? 25.998 -24.250 -36.524 1.00 66.31 770 ASP A O 1
ATOM 6187 N N . SER A 1 771 ? 26.736 -26.348 -36.680 1.00 61.78 771 SER A N 1
ATOM 6188 C CA . SER A 1 771 ? 25.550 -27.050 -36.184 1.00 61.78 771 SER A CA 1
ATOM 6189 C C . SER A 1 771 ? 25.147 -26.636 -34.752 1.00 61.78 771 SER A C 1
ATOM 6191 O O . SER A 1 771 ? 25.945 -26.697 -33.811 1.00 61.78 771 SER A O 1
ATOM 6193 N N . TRP A 1 772 ? 23.883 -26.236 -34.574 1.00 66.50 772 TRP A N 1
ATOM 6194 C CA . TRP A 1 772 ? 23.314 -25.709 -33.326 1.00 66.50 772 TRP A CA 1
ATOM 6195 C C . TRP A 1 772 ? 22.910 -26.850 -32.360 1.00 66.50 772 TRP A C 1
ATOM 6197 O O . TRP A 1 772 ? 21.740 -27.036 -32.033 1.00 66.50 772 TRP A O 1
ATOM 6207 N N . TRP A 1 773 ? 23.873 -27.645 -31.872 1.00 54.88 773 TRP A N 1
ATOM 6208 C CA . TRP A 1 773 ? 23.600 -28.892 -31.120 1.00 54.88 773 TRP A CA 1
ATOM 6209 C C . TRP A 1 773 ? 23.030 -28.739 -29.696 1.00 54.88 773 TRP A C 1
ATOM 6211 O O . TRP A 1 773 ? 22.834 -29.746 -29.012 1.00 54.88 773 TRP A O 1
ATOM 6221 N N . SER A 1 774 ? 22.778 -27.530 -29.182 1.00 56.53 774 SER A N 1
ATOM 6222 C CA . SER A 1 774 ? 22.331 -27.406 -27.787 1.00 56.53 774 SER A CA 1
ATOM 6223 C C . SER A 1 774 ? 20.819 -27.632 -27.643 1.00 56.53 774 SER A C 1
ATOM 6225 O O . SER A 1 774 ? 19.997 -26.956 -28.262 1.00 56.53 774 SER A O 1
ATOM 6227 N N . THR A 1 775 ? 20.436 -28.554 -26.751 1.00 54.81 775 THR A N 1
ATOM 6228 C CA . THR A 1 775 ? 19.054 -28.789 -26.277 1.00 54.81 775 THR A CA 1
ATOM 6229 C C . THR A 1 775 ? 18.344 -27.520 -25.790 1.00 54.81 775 THR A C 1
ATOM 6231 O O . THR A 1 775 ? 17.120 -27.492 -25.695 1.00 54.81 775 THR A O 1
ATOM 6234 N N . SER A 1 776 ? 19.097 -26.460 -25.511 1.00 57.41 776 SER A N 1
ATOM 6235 C CA . SER A 1 776 ? 18.637 -25.196 -24.949 1.00 57.41 776 SER A CA 1
ATOM 6236 C C . SER A 1 776 ? 17.832 -24.324 -25.929 1.00 57.41 776 SER A C 1
ATOM 6238 O O . SER A 1 776 ? 17.121 -23.422 -25.500 1.00 57.41 776 SER A O 1
ATOM 6240 N N . LEU A 1 777 ? 17.887 -24.597 -27.240 1.00 65.81 777 LEU A N 1
ATOM 6241 C CA . LEU A 1 777 ? 17.177 -23.828 -28.279 1.00 65.81 777 LEU A CA 1
ATOM 6242 C C . LEU A 1 777 ? 15.703 -24.230 -28.461 1.00 65.81 777 LEU A C 1
ATOM 6244 O O . LEU A 1 777 ? 14.962 -23.558 -29.175 1.00 65.81 777 LEU A O 1
ATOM 6248 N N . GLN A 1 778 ? 15.242 -25.302 -27.807 1.00 70.81 778 GLN A N 1
ATOM 6249 C CA . GLN A 1 778 ? 13.856 -25.779 -27.933 1.00 70.81 778 GLN A CA 1
ATOM 6250 C C . GLN A 1 778 ? 12.816 -24.699 -27.595 1.00 70.81 778 GLN A C 1
ATOM 6252 O O . GLN A 1 778 ? 11.747 -24.656 -28.202 1.00 70.81 778 GLN A O 1
ATOM 6257 N N . ALA A 1 779 ? 13.125 -23.803 -26.653 1.00 72.12 779 ALA A N 1
ATOM 6258 C CA . ALA A 1 779 ? 12.236 -22.705 -26.278 1.00 72.12 779 ALA A CA 1
ATOM 6259 C C . ALA A 1 779 ? 12.011 -21.694 -27.422 1.00 72.12 779 ALA A C 1
ATOM 6261 O O . ALA A 1 779 ? 10.897 -21.189 -27.571 1.00 72.12 779 ALA A O 1
ATOM 6262 N N . LEU A 1 780 ? 13.029 -21.446 -28.256 1.00 80.81 780 LEU A N 1
ATOM 6263 C CA . LEU A 1 780 ? 12.942 -20.562 -29.425 1.00 80.81 780 LEU A CA 1
ATOM 6264 C C . LEU A 1 780 ? 12.035 -21.168 -30.504 1.00 80.81 780 LEU A C 1
ATOM 6266 O O . LEU A 1 780 ? 11.122 -20.505 -31.001 1.00 80.81 780 LEU A O 1
ATOM 6270 N N . TRP A 1 781 ? 12.205 -22.458 -30.801 1.00 84.56 781 TRP A N 1
ATOM 6271 C CA . TRP A 1 781 ? 11.411 -23.174 -31.813 1.00 84.56 781 TRP A CA 1
ATOM 6272 C C . TRP A 1 781 ? 9.926 -23.283 -31.442 1.00 84.56 781 TRP A C 1
ATOM 6274 O O . TRP A 1 781 ? 9.045 -23.241 -32.303 1.00 84.56 781 TRP A O 1
ATOM 6284 N N . LYS A 1 782 ? 9.625 -23.317 -30.141 1.00 83.81 782 LYS A N 1
ATOM 6285 C CA . LYS A 1 782 ? 8.250 -23.257 -29.627 1.00 83.81 782 LYS A CA 1
ATOM 6286 C C . LYS A 1 782 ? 7.553 -21.920 -29.870 1.00 83.81 782 LYS A C 1
ATOM 6288 O O . LYS A 1 782 ? 6.328 -21.876 -29.794 1.00 83.81 782 LYS A O 1
ATOM 6293 N N . ARG A 1 783 ? 8.296 -20.842 -30.149 1.00 86.19 783 ARG A N 1
ATOM 6294 C CA . ARG A 1 783 ? 7.757 -19.471 -30.223 1.00 86.19 783 ARG A CA 1
ATOM 6295 C C . ARG A 1 783 ? 7.938 -18.777 -31.567 1.00 86.19 783 ARG A C 1
ATOM 6297 O O . ARG A 1 783 ? 7.141 -17.894 -31.865 1.00 86.19 783 ARG A O 1
ATOM 6304 N N . ILE A 1 784 ? 8.891 -19.203 -32.400 1.00 90.06 784 ILE A N 1
ATOM 6305 C CA . ILE A 1 784 ? 9.121 -18.620 -33.733 1.00 90.06 784 ILE A CA 1
ATOM 6306 C C . ILE A 1 784 ? 7.811 -18.532 -34.551 1.00 90.06 784 ILE A C 1
ATOM 6308 O O . ILE A 1 784 ? 7.070 -19.518 -34.598 1.00 90.06 784 ILE A O 1
ATOM 6312 N N . PRO A 1 785 ? 7.447 -17.381 -35.142 1.00 93.62 785 PRO A N 1
ATOM 6313 C CA . PRO A 1 785 ? 6.223 -17.270 -35.934 1.00 93.62 785 PRO A CA 1
ATOM 6314 C C . PRO A 1 785 ? 6.297 -18.076 -37.237 1.00 93.62 785 PRO A C 1
ATOM 6316 O O . PRO A 1 785 ? 7.379 -18.302 -37.775 1.00 93.62 785 PRO A O 1
ATOM 6319 N N . GLU A 1 786 ? 5.138 -18.480 -37.757 1.00 93.69 786 GLU A N 1
ATOM 6320 C CA . GLU A 1 786 ? 5.024 -19.324 -38.957 1.00 93.69 786 GLU A CA 1
ATOM 6321 C C . GLU A 1 786 ? 5.748 -18.744 -40.181 1.00 93.69 786 GLU A C 1
ATOM 6323 O O . GLU A 1 786 ? 6.471 -19.465 -40.867 1.00 93.69 786 GLU A O 1
ATOM 6328 N N . GLU A 1 787 ? 5.603 -17.442 -40.434 1.00 93.94 787 GLU A N 1
ATOM 6329 C CA . GLU A 1 787 ? 6.223 -16.766 -41.584 1.00 93.94 787 GLU A CA 1
ATOM 6330 C C . GLU A 1 787 ? 7.756 -16.930 -41.607 1.00 93.94 787 GLU A C 1
ATOM 6332 O O . GLU A 1 787 ? 8.351 -17.178 -42.656 1.00 93.94 787 GLU A O 1
ATOM 6337 N N . HIS A 1 788 ? 8.387 -16.899 -40.430 1.00 94.19 788 HIS A N 1
ATOM 6338 C CA . HIS A 1 788 ? 9.835 -17.049 -40.266 1.00 94.19 788 HIS A CA 1
ATOM 6339 C C . HIS A 1 788 ? 10.279 -18.502 -40.383 1.00 94.19 788 HIS A C 1
ATOM 6341 O O . HIS A 1 788 ? 11.383 -18.771 -40.850 1.00 94.19 788 HIS A O 1
ATOM 6347 N N . VAL A 1 789 ? 9.417 -19.453 -40.009 1.00 92.50 789 VAL A N 1
ATOM 6348 C CA . VAL A 1 789 ? 9.660 -20.884 -40.244 1.00 92.50 789 VAL A CA 1
ATOM 6349 C C . VAL A 1 789 ? 9.673 -21.179 -41.742 1.00 92.50 789 VAL A C 1
ATOM 6351 O O . VAL A 1 789 ? 10.591 -21.844 -42.214 1.00 92.50 789 VAL A O 1
ATOM 6354 N N . ARG A 1 790 ? 8.714 -20.638 -42.504 1.00 94.19 790 ARG A N 1
ATOM 6355 C CA . ARG A 1 790 ? 8.691 -20.771 -43.972 1.00 94.19 790 ARG A CA 1
ATOM 6356 C C . ARG A 1 790 ? 9.959 -20.203 -44.597 1.00 94.19 790 ARG A C 1
ATOM 6358 O O . ARG A 1 790 ? 10.630 -20.885 -45.369 1.00 94.19 790 ARG A O 1
ATOM 6365 N N . GLN A 1 791 ? 10.337 -18.990 -44.191 1.00 92.44 791 GLN A N 1
ATOM 6366 C CA . GLN A 1 791 ? 11.574 -18.356 -44.642 1.00 92.44 791 GLN A CA 1
ATOM 6367 C C . GLN A 1 791 ? 12.809 -19.213 -44.319 1.00 92.44 791 GLN A C 1
ATOM 6369 O O . GLN A 1 791 ? 13.673 -19.391 -45.178 1.00 92.44 791 GLN A O 1
ATOM 6374 N N . ALA A 1 792 ? 12.886 -19.779 -43.112 1.00 90.31 792 ALA A N 1
ATOM 6375 C CA . ALA A 1 792 ? 13.982 -20.657 -42.716 1.00 90.31 792 ALA A CA 1
ATOM 6376 C C . ALA A 1 792 ? 14.058 -21.915 -43.600 1.00 90.31 792 ALA A C 1
ATOM 6378 O O . ALA A 1 792 ? 15.139 -22.235 -44.100 1.00 90.31 792 ALA A O 1
ATOM 6379 N N . ILE A 1 793 ? 12.924 -22.573 -43.878 1.00 90.88 793 ILE A N 1
ATOM 6380 C CA . ILE A 1 793 ? 12.856 -23.765 -44.745 1.00 90.88 793 ILE A CA 1
ATOM 6381 C C . ILE A 1 793 ? 13.352 -23.451 -46.156 1.00 90.88 793 ILE A C 1
ATOM 6383 O O . ILE A 1 793 ? 14.166 -24.195 -46.709 1.00 90.88 793 ILE A O 1
ATOM 6387 N N . GLN A 1 794 ? 12.942 -22.313 -46.714 1.00 89.12 794 GLN A N 1
ATOM 6388 C CA . GLN A 1 794 ? 13.390 -21.851 -48.031 1.00 89.12 794 GLN A CA 1
ATOM 6389 C C . GLN A 1 794 ? 14.902 -21.561 -48.067 1.00 89.12 794 GLN A C 1
ATOM 6391 O O . GLN A 1 794 ? 15.565 -21.783 -49.085 1.00 89.12 794 GLN A O 1
ATOM 6396 N N . MET A 1 795 ? 15.475 -21.132 -46.939 1.00 87.94 795 MET A N 1
ATOM 6397 C CA . MET A 1 795 ? 16.920 -20.963 -46.753 1.00 87.94 795 MET A CA 1
ATOM 6398 C C . MET A 1 795 ? 17.664 -22.283 -46.474 1.00 87.94 795 MET A C 1
ATOM 6400 O O . MET A 1 795 ? 18.889 -22.277 -46.378 1.00 87.94 795 MET A O 1
ATOM 6404 N N . GLY A 1 796 ? 16.965 -23.420 -46.399 1.00 86.56 796 GLY A N 1
ATOM 6405 C CA . GLY A 1 796 ? 17.551 -24.737 -46.139 1.00 86.56 796 GLY A CA 1
ATOM 6406 C C . GLY A 1 796 ? 17.704 -25.081 -44.655 1.00 86.56 796 GLY A C 1
ATOM 6407 O O . GLY A 1 796 ? 18.462 -25.993 -44.330 1.00 86.56 796 GLY A O 1
ATOM 6408 N N . ARG A 1 797 ? 16.998 -24.374 -43.763 1.00 88.44 797 ARG A N 1
ATOM 6409 C CA . ARG A 1 797 ? 16.988 -24.607 -42.313 1.00 88.44 797 ARG A CA 1
ATOM 6410 C C . ARG A 1 797 ? 15.636 -25.155 -41.832 1.00 88.44 797 ARG A C 1
ATOM 6412 O O . ARG A 1 797 ? 14.606 -24.738 -42.347 1.00 88.44 797 ARG A O 1
ATOM 6419 N N . PRO A 1 798 ? 15.589 -26.018 -40.806 1.00 89.19 798 PRO A N 1
ATOM 6420 C CA . PRO A 1 798 ? 16.735 -26.636 -40.134 1.00 89.19 798 PRO A CA 1
ATOM 6421 C C . PRO A 1 798 ? 17.577 -27.527 -41.065 1.00 89.19 798 PRO A C 1
ATOM 6423 O O . PRO A 1 798 ? 17.025 -28.183 -41.944 1.00 89.19 798 PRO A O 1
ATOM 6426 N N . ASP A 1 799 ? 18.901 -27.542 -40.904 1.00 85.31 799 ASP A N 1
ATOM 6427 C CA . ASP A 1 799 ? 19.790 -28.315 -41.790 1.00 85.31 799 ASP A CA 1
ATOM 6428 C C . ASP A 1 799 ? 19.800 -29.819 -41.454 1.00 85.31 799 ASP A C 1
ATOM 6430 O O . ASP A 1 799 ? 19.048 -30.280 -40.595 1.00 85.31 799 ASP A O 1
ATOM 6434 N N . ASP A 1 800 ? 20.644 -30.622 -42.114 1.00 83.06 800 ASP A N 1
ATOM 6435 C CA . ASP A 1 800 ? 20.706 -32.069 -41.863 1.00 83.06 800 ASP A CA 1
ATOM 6436 C C . ASP A 1 800 ? 21.079 -32.446 -40.413 1.00 83.06 800 ASP A C 1
ATOM 6438 O O . ASP A 1 800 ? 20.614 -33.462 -39.900 1.00 83.06 800 ASP A O 1
ATOM 6442 N N . ASN A 1 801 ? 21.807 -31.592 -39.700 1.00 82.44 801 ASN A N 1
ATOM 6443 C CA . ASN A 1 801 ? 22.251 -31.837 -38.329 1.00 82.44 801 ASN A CA 1
ATOM 6444 C C . ASN A 1 801 ? 21.237 -31.341 -37.275 1.00 82.44 801 ASN A C 1
ATOM 6446 O O . ASN A 1 801 ? 21.213 -31.838 -36.146 1.00 82.44 801 ASN A O 1
ATOM 6450 N N . ASP A 1 802 ? 20.326 -30.434 -37.639 1.00 83.31 802 ASP A N 1
ATOM 6451 C CA . ASP A 1 802 ? 19.357 -29.795 -36.737 1.00 83.31 802 ASP A CA 1
ATOM 6452 C C . ASP A 1 802 ? 18.113 -30.672 -36.420 1.00 83.31 802 ASP A C 1
ATOM 6454 O O . ASP A 1 802 ? 16.950 -30.260 -36.539 1.00 83.31 802 ASP A O 1
ATOM 6458 N N . HIS A 1 803 ? 18.319 -31.919 -35.977 1.00 84.31 803 HIS A N 1
ATOM 6459 C CA . HIS A 1 803 ? 17.228 -32.869 -35.687 1.00 84.31 803 HIS A CA 1
ATOM 6460 C C . HIS A 1 803 ? 16.221 -32.369 -34.640 1.00 84.31 803 HIS A C 1
ATOM 6462 O O . HIS A 1 803 ? 15.017 -32.591 -34.792 1.00 84.31 803 HIS A O 1
ATOM 6468 N N . ALA A 1 804 ? 16.693 -31.702 -33.582 1.00 82.62 804 ALA A N 1
ATOM 6469 C CA . ALA A 1 804 ? 15.835 -31.224 -32.499 1.00 82.62 804 ALA A CA 1
ATOM 6470 C C . ALA A 1 804 ? 14.887 -30.107 -32.964 1.00 82.62 804 ALA A C 1
ATOM 6472 O O . ALA A 1 804 ? 13.702 -30.142 -32.633 1.00 82.62 804 ALA A O 1
ATOM 6473 N N . ALA A 1 805 ? 15.390 -29.162 -33.767 1.00 86.06 805 ALA A N 1
ATOM 6474 C CA . ALA A 1 805 ? 14.588 -28.081 -34.331 1.00 86.06 805 ALA A CA 1
ATOM 6475 C C . ALA A 1 805 ? 13.522 -28.632 -35.284 1.00 86.06 805 ALA A C 1
ATOM 6477 O O . ALA A 1 805 ? 12.346 -28.318 -35.121 1.00 86.06 805 ALA A O 1
ATOM 6478 N N . ARG A 1 806 ? 13.896 -29.535 -36.208 1.00 89.88 806 ARG A N 1
ATOM 6479 C CA . ARG A 1 806 ? 12.915 -30.192 -37.093 1.00 89.88 806 ARG A CA 1
ATOM 6480 C C . ARG A 1 806 ? 11.813 -30.889 -36.317 1.00 89.88 806 ARG A C 1
ATOM 6482 O O . ARG A 1 806 ? 10.652 -30.738 -36.668 1.00 89.88 806 ARG A O 1
ATOM 6489 N N . LYS A 1 807 ? 12.166 -31.660 -35.285 1.00 88.81 807 LYS A N 1
ATOM 6490 C CA . LYS A 1 807 ? 11.184 -32.407 -34.492 1.00 88.81 807 LYS A CA 1
ATOM 6491 C C . LYS A 1 807 ? 10.179 -31.471 -33.815 1.00 88.81 807 LYS A C 1
ATOM 6493 O O . LYS A 1 807 ? 8.981 -31.724 -33.889 1.00 88.81 807 LYS A O 1
ATOM 6498 N N . GLU A 1 808 ? 10.659 -30.402 -33.179 1.00 89.12 808 GLU A N 1
ATOM 6499 C CA . GLU A 1 808 ? 9.798 -29.425 -32.501 1.00 89.12 808 GLU A CA 1
ATOM 6500 C C . GLU A 1 808 ? 8.900 -28.676 -33.497 1.00 89.12 808 GLU A C 1
ATOM 6502 O O . GLU A 1 808 ? 7.703 -28.510 -33.263 1.00 89.12 808 GLU A O 1
ATOM 6507 N N . LEU A 1 809 ? 9.449 -28.270 -34.644 1.00 91.38 809 LEU A N 1
ATOM 6508 C CA . LEU A 1 809 ? 8.684 -27.564 -35.668 1.00 91.38 809 LEU A CA 1
ATOM 6509 C C . LEU A 1 809 ? 7.647 -28.467 -36.353 1.00 91.38 809 LEU A C 1
ATOM 6511 O O . LEU A 1 809 ? 6.522 -28.022 -36.549 1.00 91.38 809 LEU A O 1
ATOM 6515 N N . TRP A 1 810 ? 7.963 -29.737 -36.631 1.00 92.94 810 TRP A N 1
ATOM 6516 C CA . TRP A 1 810 ? 6.984 -30.721 -37.118 1.00 92.94 810 TRP A CA 1
ATOM 6517 C C . TRP A 1 810 ? 5.846 -30.949 -36.125 1.00 92.94 810 TRP A C 1
ATOM 6519 O O . TRP A 1 810 ? 4.699 -31.103 -36.533 1.00 92.94 810 TRP A O 1
ATOM 6529 N N . GLN A 1 811 ? 6.149 -30.961 -34.826 1.00 91.94 811 GLN A N 1
ATOM 6530 C CA . GLN A 1 811 ? 5.133 -31.093 -33.786 1.00 91.94 811 GLN A CA 1
ATOM 6531 C C . GLN A 1 811 ? 4.209 -29.867 -33.727 1.00 91.94 811 GLN A C 1
ATOM 6533 O O . GLN A 1 811 ? 3.020 -30.008 -33.449 1.00 91.94 811 GLN A O 1
ATOM 6538 N N . ARG A 1 812 ? 4.746 -28.665 -33.963 1.00 92.75 812 ARG A N 1
ATOM 6539 C CA . ARG A 1 812 ? 3.998 -27.407 -33.839 1.00 92.75 812 ARG A CA 1
ATOM 6540 C C . ARG A 1 812 ? 3.276 -26.990 -35.123 1.00 92.75 812 ARG A C 1
ATOM 6542 O O . ARG A 1 812 ? 2.186 -26.434 -35.038 1.00 92.75 812 ARG A O 1
ATOM 6549 N N . MET A 1 813 ? 3.889 -27.197 -36.287 1.00 94.44 813 MET A N 1
ATOM 6550 C CA . MET A 1 813 ? 3.452 -26.666 -37.586 1.00 94.44 813 MET A CA 1
ATOM 6551 C C . MET A 1 813 ? 3.607 -27.696 -38.726 1.00 94.44 813 MET A C 1
ATOM 6553 O O . MET A 1 813 ? 4.306 -27.433 -39.710 1.00 94.44 813 MET A O 1
ATOM 6557 N N . PRO A 1 814 ? 2.964 -28.875 -38.638 1.00 94.38 814 PRO A N 1
ATOM 6558 C CA . PRO A 1 814 ? 3.134 -29.929 -39.639 1.00 94.38 814 PRO A CA 1
ATOM 6559 C C . PRO A 1 814 ? 2.642 -29.532 -41.039 1.00 94.38 814 PRO A C 1
ATOM 6561 O O . PRO A 1 814 ? 3.235 -29.928 -42.042 1.00 94.38 814 PRO A O 1
ATOM 6564 N N . GLU A 1 815 ? 1.581 -28.727 -41.118 1.00 94.19 815 GLU A N 1
ATOM 6565 C CA . GLU A 1 815 ? 1.005 -28.269 -42.388 1.00 94.19 815 GLU A CA 1
ATOM 6566 C C . GLU A 1 815 ? 1.961 -27.346 -43.150 1.00 94.19 815 GLU A C 1
ATOM 6568 O O . GLU A 1 815 ? 2.184 -27.544 -44.341 1.00 94.19 815 GLU A O 1
ATOM 6573 N N . VAL A 1 816 ? 2.613 -26.422 -42.438 1.00 94.31 816 VAL A N 1
ATOM 6574 C CA . VAL A 1 816 ? 3.631 -25.509 -42.984 1.00 94.31 816 VAL A CA 1
ATOM 6575 C C . VAL A 1 816 ? 4.798 -26.297 -43.567 1.00 94.31 816 VAL A C 1
ATOM 6577 O O . VAL A 1 816 ? 5.240 -26.028 -44.679 1.00 94.31 816 VAL A O 1
ATOM 6580 N N . PHE A 1 817 ? 5.269 -27.317 -42.842 1.00 93.94 817 PHE A N 1
ATOM 6581 C CA . PHE A 1 817 ? 6.321 -28.204 -43.333 1.00 93.94 817 PHE A CA 1
ATOM 6582 C C . PHE A 1 817 ? 5.890 -28.954 -44.589 1.00 93.94 817 PHE A C 1
ATOM 6584 O O . PHE A 1 817 ? 6.657 -29.010 -45.544 1.00 93.94 817 PHE A O 1
ATOM 6591 N N . CYS A 1 818 ? 4.675 -29.508 -44.615 1.00 94.00 818 CYS A N 1
ATOM 6592 C CA . CYS A 1 818 ? 4.178 -30.187 -45.807 1.00 94.00 818 CYS A CA 1
ATOM 6593 C C . CYS A 1 818 ? 4.125 -29.234 -47.009 1.00 94.00 818 CYS A C 1
ATOM 6595 O O . CYS A 1 818 ? 4.640 -29.574 -48.063 1.00 94.00 818 CYS A O 1
ATOM 6597 N N . GLU A 1 819 ? 3.561 -28.037 -46.848 1.00 94.38 819 GLU A N 1
ATOM 6598 C CA . GLU A 1 819 ? 3.455 -27.046 -47.926 1.00 94.38 819 GLU A CA 1
ATOM 6599 C C . GLU A 1 819 ? 4.817 -26.597 -48.466 1.00 94.38 819 GLU A C 1
ATOM 6601 O O . GLU A 1 819 ? 5.015 -26.563 -49.681 1.00 94.38 819 GLU A O 1
ATOM 6606 N N . GLU A 1 820 ? 5.775 -26.282 -47.590 1.00 94.56 820 GLU A N 1
ATOM 6607 C CA . GLU A 1 820 ? 7.105 -25.852 -48.030 1.00 94.56 820 GLU A CA 1
ATOM 6608 C C . GLU A 1 820 ? 7.911 -27.016 -48.627 1.00 94.56 820 GLU A C 1
ATOM 6610 O O . GLU A 1 820 ? 8.627 -26.821 -49.606 1.00 94.56 820 GLU A O 1
ATOM 6615 N N . ILE A 1 821 ? 7.773 -28.245 -48.113 1.00 93.56 821 ILE A N 1
ATOM 6616 C CA . ILE A 1 821 ? 8.388 -29.437 -48.724 1.00 93.56 821 ILE A CA 1
ATOM 6617 C C . ILE A 1 821 ? 7.805 -29.689 -50.117 1.00 93.56 821 ILE A C 1
ATOM 6619 O O . ILE A 1 821 ? 8.558 -29.943 -51.060 1.00 93.56 821 ILE A O 1
ATOM 6623 N N . ASP A 1 822 ? 6.485 -29.572 -50.265 1.00 92.50 822 ASP A N 1
ATOM 6624 C CA . ASP A 1 822 ? 5.811 -29.683 -51.555 1.00 92.50 822 ASP A CA 1
ATOM 6625 C C . ASP A 1 822 ? 6.371 -28.629 -52.520 1.00 92.50 822 ASP A C 1
ATOM 6627 O O . ASP A 1 822 ? 6.764 -28.967 -53.639 1.00 92.50 822 ASP A O 1
ATOM 6631 N N . ALA A 1 823 ? 6.486 -27.371 -52.085 1.00 91.88 823 ALA A N 1
ATOM 6632 C CA . ALA A 1 823 ? 7.069 -26.294 -52.882 1.00 91.88 823 ALA A CA 1
ATOM 6633 C C . ALA A 1 823 ? 8.529 -26.582 -53.281 1.00 91.88 823 ALA A C 1
ATOM 6635 O O . ALA A 1 823 ? 8.884 -26.412 -54.450 1.00 91.88 823 ALA A O 1
ATOM 6636 N N . LEU A 1 824 ? 9.360 -27.080 -52.358 1.00 90.94 824 LEU A N 1
ATOM 6637 C CA . LEU A 1 824 ? 10.751 -27.461 -52.628 1.00 90.94 824 LEU A CA 1
ATOM 6638 C C . LEU A 1 824 ? 10.844 -28.576 -53.679 1.00 90.94 824 LEU A C 1
ATOM 6640 O O . LEU A 1 824 ? 11.676 -28.491 -54.585 1.00 90.94 824 LEU A O 1
ATOM 6644 N N . PHE A 1 825 ? 9.973 -29.587 -53.618 1.00 90.06 825 PHE A N 1
ATOM 6645 C CA . PHE A 1 825 ? 9.924 -30.649 -54.627 1.00 90.06 825 PHE A CA 1
ATOM 6646 C C . PHE A 1 825 ? 9.498 -30.130 -56.002 1.00 90.06 825 PHE A C 1
ATOM 6648 O O . PHE A 1 825 ? 10.133 -30.472 -57.001 1.00 90.06 825 PHE A O 1
ATOM 6655 N N . HIS A 1 826 ? 8.493 -29.253 -56.072 1.00 87.12 826 HIS A N 1
ATOM 6656 C CA . HIS A 1 826 ? 8.074 -28.638 -57.338 1.00 87.12 826 HIS A CA 1
ATOM 6657 C C . HIS A 1 826 ? 9.159 -27.732 -57.941 1.00 87.12 826 HIS A C 1
ATOM 6659 O O . HIS A 1 826 ? 9.287 -27.657 -59.161 1.00 87.12 826 HIS A O 1
ATOM 6665 N N . GLN A 1 827 ? 9.972 -27.083 -57.104 1.00 87.69 827 GLN A N 1
ATOM 6666 C CA . GLN A 1 827 ? 11.124 -26.279 -57.527 1.00 87.69 827 GLN A CA 1
ATOM 6667 C C . GLN A 1 827 ? 12.366 -27.122 -57.868 1.00 87.69 827 GLN A C 1
ATOM 6669 O O . GLN A 1 827 ? 13.387 -26.570 -58.278 1.00 87.69 827 GLN A O 1
ATOM 6674 N N . GLY A 1 828 ? 12.314 -28.447 -57.693 1.00 86.31 828 GLY A N 1
ATOM 6675 C CA . GLY A 1 828 ? 13.441 -29.341 -57.958 1.00 86.31 828 GLY A CA 1
ATOM 6676 C C . GLY A 1 828 ? 14.525 -29.357 -56.875 1.00 86.31 828 GLY A C 1
ATOM 6677 O O . GLY A 1 828 ? 15.575 -29.964 -57.077 1.00 86.31 828 GLY A O 1
ATOM 6678 N N . GLN A 1 829 ? 14.288 -28.731 -55.718 1.00 88.44 829 GLN A N 1
ATOM 6679 C CA . GLN A 1 829 ? 15.206 -28.700 -54.573 1.00 88.44 829 GLN A CA 1
ATOM 6680 C C . GLN A 1 829 ? 15.042 -29.952 -53.695 1.00 88.44 829 GLN A C 1
ATOM 6682 O O . GLN A 1 829 ? 14.708 -29.878 -52.510 1.00 88.44 829 GLN A O 1
ATOM 6687 N N . TRP A 1 830 ? 15.262 -31.122 -54.293 1.00 87.12 830 TRP A N 1
ATOM 6688 C CA . TRP A 1 830 ? 14.948 -32.411 -53.678 1.00 87.12 830 TRP A CA 1
ATOM 6689 C C . TRP A 1 830 ? 15.677 -32.675 -52.364 1.00 87.12 830 TRP A C 1
ATOM 6691 O O . TRP A 1 830 ? 15.040 -33.090 -51.398 1.00 87.12 830 TRP A O 1
ATOM 6701 N N . ASP A 1 831 ? 16.981 -32.408 -52.302 1.00 86.69 831 ASP A N 1
ATOM 6702 C CA . ASP A 1 831 ? 17.776 -32.690 -51.104 1.00 86.69 831 ASP A CA 1
ATOM 6703 C C . ASP A 1 831 ? 17.270 -31.894 -49.897 1.00 86.69 831 ASP A C 1
ATOM 6705 O O . ASP A 1 831 ? 17.109 -32.446 -48.811 1.00 86.69 831 ASP A O 1
ATOM 6709 N N . ARG A 1 832 ? 16.904 -30.621 -50.097 1.00 87.25 832 ARG A N 1
ATOM 6710 C CA . ARG A 1 832 ? 16.336 -29.767 -49.043 1.00 87.25 832 ARG A CA 1
ATOM 6711 C C . ARG A 1 832 ? 14.972 -30.266 -48.580 1.00 87.25 832 ARG A C 1
ATOM 6713 O O . ARG A 1 832 ? 14.751 -30.381 -47.376 1.00 87.25 832 ARG A O 1
ATOM 6720 N N . GLY A 1 833 ? 14.081 -30.604 -49.515 1.00 90.19 833 GLY A N 1
ATOM 6721 C CA . GLY A 1 833 ? 12.764 -31.153 -49.178 1.00 90.19 833 GLY A CA 1
ATOM 6722 C C . GLY A 1 833 ? 12.874 -32.466 -48.394 1.00 90.19 833 GLY A C 1
ATOM 6723 O O . GLY A 1 833 ? 12.199 -32.655 -47.382 1.00 90.19 833 GLY A O 1
ATOM 6724 N N . LEU A 1 834 ? 13.798 -33.345 -48.795 1.00 89.88 834 LEU A N 1
ATOM 6725 C CA . LEU A 1 834 ? 14.048 -34.616 -48.114 1.00 89.88 834 LEU A CA 1
ATOM 6726 C C . LEU A 1 834 ? 14.677 -34.427 -46.727 1.00 89.88 834 LEU A C 1
ATOM 6728 O O . LEU A 1 834 ? 14.284 -35.127 -45.796 1.00 89.88 834 LEU A O 1
ATOM 6732 N N . ILE A 1 835 ? 15.597 -33.472 -46.555 1.00 88.75 835 ILE A N 1
ATOM 6733 C CA . ILE A 1 835 ? 16.172 -33.108 -45.247 1.00 88.75 835 ILE A CA 1
ATOM 6734 C C . ILE A 1 835 ? 15.071 -32.701 -44.259 1.00 88.75 835 ILE A C 1
ATOM 6736 O O . ILE A 1 835 ? 15.082 -33.155 -43.112 1.00 88.75 835 ILE A O 1
ATOM 6740 N N . GLN A 1 836 ? 14.084 -31.911 -44.694 1.00 90.81 836 GLN A N 1
ATOM 6741 C CA . GLN A 1 836 ? 12.951 -31.545 -43.836 1.00 90.81 836 GLN A CA 1
ATOM 6742 C C . GLN A 1 836 ? 12.013 -32.730 -43.562 1.00 90.81 836 GLN A C 1
ATOM 6744 O O . GLN A 1 836 ? 11.504 -32.879 -42.448 1.00 90.81 836 GLN A O 1
ATOM 6749 N N . ALA A 1 837 ? 11.828 -33.622 -44.540 1.00 90.31 837 ALA A N 1
ATOM 6750 C CA . ALA A 1 837 ? 10.970 -34.802 -44.428 1.00 90.31 837 ALA A CA 1
ATOM 6751 C C . ALA A 1 837 ? 11.515 -35.903 -43.493 1.00 90.31 837 ALA A C 1
ATOM 6753 O O . ALA A 1 837 ? 10.753 -36.770 -43.062 1.00 90.31 837 ALA A O 1
ATOM 6754 N N . ARG A 1 838 ? 12.814 -35.906 -43.154 1.00 87.06 838 ARG A N 1
ATOM 6755 C CA . ARG A 1 838 ? 13.446 -36.951 -42.313 1.00 87.06 838 ARG A CA 1
ATOM 6756 C C . ARG A 1 838 ? 12.838 -37.089 -40.912 1.00 87.06 838 ARG A C 1
ATOM 6758 O O . ARG A 1 838 ? 12.882 -38.178 -40.350 1.00 87.06 838 ARG A O 1
ATOM 6765 N N . ALA A 1 839 ? 12.283 -36.015 -40.350 1.00 84.31 839 ALA A N 1
ATOM 6766 C CA . ALA A 1 839 ? 11.680 -36.006 -39.012 1.00 84.31 839 ALA A CA 1
ATOM 6767 C C . ALA A 1 839 ? 10.138 -36.017 -39.027 1.00 84.31 839 ALA A C 1
ATOM 6769 O O . ALA A 1 839 ? 9.521 -35.792 -37.985 1.00 84.31 839 ALA A O 1
ATOM 6770 N N . ALA A 1 840 ? 9.520 -36.256 -40.190 1.00 88.94 840 ALA A N 1
ATOM 6771 C CA . ALA A 1 840 ? 8.072 -36.202 -40.340 1.00 88.94 840 ALA A CA 1
ATOM 6772 C C . ALA A 1 840 ? 7.367 -37.257 -39.461 1.00 88.94 840 ALA A C 1
ATOM 6774 O O . ALA A 1 840 ? 7.728 -38.439 -39.515 1.00 88.94 840 ALA A O 1
ATOM 6775 N N . PRO A 1 841 ? 6.336 -36.877 -38.683 1.00 89.81 841 PRO A N 1
ATOM 6776 C CA . PRO A 1 841 ? 5.498 -37.837 -37.977 1.00 89.81 841 PRO A CA 1
ATOM 6777 C C . PRO A 1 841 ? 4.848 -38.829 -38.949 1.00 89.81 841 PRO A C 1
ATOM 6779 O O . PRO A 1 841 ? 4.502 -38.484 -40.082 1.00 89.81 841 PRO A O 1
ATOM 6782 N N . ALA A 1 842 ? 4.638 -40.068 -38.496 1.00 86.56 842 ALA A N 1
ATOM 6783 C CA . ALA A 1 842 ? 4.167 -41.171 -39.342 1.00 86.56 842 ALA A CA 1
ATOM 6784 C C . ALA A 1 842 ? 2.830 -40.894 -40.060 1.00 86.56 842 ALA A C 1
ATOM 6786 O O . ALA A 1 842 ? 2.548 -41.495 -41.095 1.00 86.56 842 ALA A O 1
ATOM 6787 N N . GLU A 1 843 ? 2.007 -39.995 -39.523 1.00 89.31 843 GLU A N 1
ATOM 6788 C CA . GLU A 1 843 ? 0.728 -39.586 -40.108 1.00 89.31 843 GLU A CA 1
ATOM 6789 C C . GLU A 1 843 ? 0.865 -38.681 -41.343 1.00 89.31 843 GLU A C 1
ATOM 6791 O O . GLU A 1 843 ? 0.003 -38.733 -42.219 1.00 89.31 843 GLU A O 1
ATOM 6796 N N . HIS A 1 844 ? 1.964 -37.929 -41.467 1.00 91.69 844 HIS A N 1
ATOM 6797 C CA . HIS A 1 844 ? 2.213 -37.019 -42.593 1.00 91.69 844 HIS A CA 1
ATOM 6798 C C . HIS A 1 844 ? 2.999 -37.673 -43.739 1.00 91.69 844 HIS A C 1
ATOM 6800 O O . HIS A 1 844 ? 2.967 -37.189 -44.871 1.00 91.69 844 HIS A O 1
ATOM 6806 N N . VAL A 1 845 ? 3.638 -38.823 -43.494 1.00 89.88 845 VAL A N 1
ATOM 6807 C CA . VAL A 1 845 ? 4.398 -39.586 -44.502 1.00 89.88 845 VAL A CA 1
ATOM 6808 C C . VAL A 1 845 ? 3.590 -39.881 -45.783 1.00 89.88 845 VAL A C 1
ATOM 6810 O O . VAL A 1 845 ? 4.126 -39.648 -46.867 1.00 89.88 845 VAL A O 1
ATOM 6813 N N . PRO A 1 846 ? 2.312 -40.323 -45.740 1.00 90.88 846 PRO A N 1
ATOM 6814 C CA . PRO A 1 846 ? 1.524 -40.545 -46.957 1.00 90.88 846 PRO A CA 1
ATOM 6815 C C . PRO A 1 846 ? 1.369 -39.308 -47.847 1.00 90.88 846 PRO A C 1
ATOM 6817 O O . PRO A 1 846 ? 1.375 -39.444 -49.071 1.00 90.88 846 PRO A O 1
ATOM 6820 N N . ARG A 1 847 ? 1.234 -38.117 -47.247 1.00 92.12 847 ARG A N 1
ATOM 6821 C CA . ARG A 1 847 ? 1.128 -36.854 -47.988 1.00 92.12 847 ARG A CA 1
ATOM 6822 C C . ARG A 1 847 ? 2.444 -36.543 -48.688 1.00 92.12 847 ARG A C 1
ATOM 6824 O O . ARG A 1 847 ? 2.438 -36.333 -49.893 1.00 92.12 847 ARG A O 1
ATOM 6831 N N . LEU A 1 848 ? 3.559 -36.637 -47.965 1.00 91.62 848 LEU A N 1
ATOM 6832 C CA . LEU A 1 848 ? 4.895 -36.418 -48.526 1.00 91.62 848 LEU A CA 1
ATOM 6833 C C . LEU A 1 848 ? 5.192 -37.374 -49.696 1.00 91.62 848 LEU A C 1
ATOM 6835 O O . LEU A 1 848 ? 5.722 -36.948 -50.718 1.00 91.62 848 LEU A O 1
ATOM 6839 N N . LEU A 1 849 ? 4.784 -38.647 -49.598 1.00 90.88 849 LEU A N 1
ATOM 6840 C CA . LEU A 1 849 ? 4.903 -39.609 -50.704 1.00 90.88 849 LEU A CA 1
ATOM 6841 C C . LEU A 1 849 ? 4.077 -39.200 -51.934 1.00 90.88 849 LEU A C 1
ATOM 6843 O O . LEU A 1 849 ? 4.542 -39.364 -53.061 1.00 90.88 849 LEU A O 1
ATOM 6847 N N . ALA A 1 850 ? 2.866 -38.671 -51.740 1.00 90.19 850 ALA A N 1
ATOM 6848 C CA . ALA A 1 850 ? 2.035 -38.179 -52.839 1.00 90.19 850 ALA A CA 1
ATOM 6849 C C . ALA A 1 850 ? 2.644 -36.936 -53.510 1.00 90.19 850 ALA A C 1
ATOM 6851 O O . ALA A 1 850 ? 2.604 -36.813 -54.736 1.00 90.19 850 ALA A O 1
ATOM 6852 N N . SER A 1 851 ? 3.258 -36.048 -52.731 1.00 89.62 851 SER A N 1
ATOM 6853 C CA . SER A 1 851 ? 3.944 -34.863 -53.245 1.00 89.62 851 SER A CA 1
ATOM 6854 C C . SER A 1 851 ? 5.197 -35.212 -54.043 1.00 89.62 851 SER A C 1
ATOM 6856 O O . SER A 1 851 ? 5.392 -34.675 -55.131 1.00 89.62 851 SER A O 1
ATOM 6858 N N . ILE A 1 852 ? 5.998 -36.173 -53.565 1.00 88.56 852 ILE A N 1
ATOM 6859 C CA . ILE A 1 852 ? 7.146 -36.714 -54.310 1.00 88.56 852 ILE A CA 1
ATOM 6860 C C . ILE A 1 852 ? 6.680 -37.322 -55.633 1.00 88.56 852 ILE A C 1
ATOM 6862 O O . ILE A 1 852 ? 7.249 -37.033 -56.683 1.00 88.56 852 ILE A O 1
ATOM 6866 N N . GLU A 1 853 ? 5.628 -38.142 -55.608 1.00 88.06 853 GLU A N 1
ATOM 6867 C CA . GLU A 1 853 ? 5.076 -38.754 -56.817 1.00 88.06 853 GLU A CA 1
ATOM 6868 C C . GLU A 1 853 ? 4.619 -37.700 -57.833 1.00 88.06 853 GLU A C 1
ATOM 6870 O O . GLU A 1 853 ? 4.966 -37.787 -59.013 1.00 88.06 853 GLU A O 1
ATOM 6875 N N . THR A 1 854 ? 3.900 -36.680 -57.363 1.00 86.94 854 THR A N 1
ATOM 6876 C CA . THR A 1 854 ? 3.424 -35.568 -58.191 1.00 86.94 854 THR A CA 1
ATOM 6877 C C . THR A 1 854 ? 4.604 -34.808 -58.795 1.00 86.94 854 THR A C 1
ATOM 6879 O O . THR A 1 854 ? 4.660 -34.635 -60.012 1.00 86.94 854 THR A O 1
ATOM 6882 N N . ALA A 1 855 ? 5.605 -34.438 -57.998 1.00 85.88 855 ALA A N 1
ATOM 6883 C CA . ALA A 1 855 ? 6.780 -33.726 -58.489 1.00 85.88 855 ALA A CA 1
ATOM 6884 C C . ALA A 1 855 ? 7.614 -34.565 -59.482 1.00 85.88 855 ALA A C 1
ATOM 6886 O O . ALA A 1 855 ? 8.082 -34.028 -60.484 1.00 85.88 855 ALA A O 1
ATOM 6887 N N . LEU A 1 856 ? 7.728 -35.887 -59.288 1.00 83.94 856 LEU A N 1
ATOM 6888 C CA . LEU A 1 856 ? 8.400 -36.800 -60.229 1.00 83.94 856 LEU A CA 1
ATOM 6889 C C . LEU A 1 856 ? 7.672 -36.915 -61.576 1.00 83.94 856 LEU A C 1
ATOM 6891 O O . LEU A 1 856 ? 8.319 -37.079 -62.604 1.00 83.94 856 LEU A O 1
ATOM 6895 N N . THR A 1 857 ? 6.337 -36.830 -61.597 1.00 83.00 857 THR A N 1
ATOM 6896 C CA . THR A 1 857 ? 5.581 -36.845 -62.868 1.00 83.00 857 THR A CA 1
ATOM 6897 C C . THR A 1 857 ? 5.734 -35.552 -63.674 1.00 83.00 857 THR A C 1
ATOM 6899 O O . THR A 1 857 ? 5.653 -35.587 -64.900 1.00 83.00 857 THR A O 1
ATOM 6902 N N . HIS A 1 858 ? 5.994 -34.424 -63.006 1.00 75.50 858 HIS A N 1
ATOM 6903 C CA . HIS A 1 858 ? 6.140 -33.112 -63.644 1.00 75.50 858 HIS A CA 1
ATOM 6904 C C . HIS A 1 858 ? 7.599 -32.760 -63.978 1.00 75.50 858 HIS A C 1
ATOM 6906 O O . HIS A 1 858 ? 7.859 -32.013 -64.922 1.00 75.50 858 HIS A O 1
ATOM 6912 N N . SER A 1 859 ? 8.562 -33.304 -63.233 1.00 67.50 859 SER A N 1
ATOM 6913 C CA . SER A 1 859 ? 9.990 -33.052 -63.411 1.00 67.50 859 SER A CA 1
ATOM 6914 C C . SER A 1 859 ? 10.630 -34.105 -64.320 1.00 67.50 859 SER A C 1
ATOM 6916 O O . SER A 1 859 ? 10.634 -35.288 -64.004 1.00 67.50 859 SER A O 1
ATOM 6918 N N . ARG A 1 860 ? 11.253 -33.690 -65.433 1.00 65.19 860 ARG A N 1
ATOM 6919 C CA . ARG A 1 860 ? 12.066 -34.579 -66.298 1.00 65.19 860 ARG A CA 1
ATOM 6920 C C . ARG A 1 860 ? 13.438 -34.940 -65.692 1.00 65.19 860 ARG A C 1
ATOM 6922 O O . ARG A 1 860 ? 14.328 -35.367 -66.424 1.00 65.19 860 ARG A O 1
ATOM 6929 N N . MET A 1 861 ? 13.652 -34.712 -64.395 1.00 60.56 861 MET A N 1
ATOM 6930 C CA . MET A 1 861 ? 14.952 -34.911 -63.747 1.00 60.56 861 MET A CA 1
ATOM 6931 C C . MET A 1 861 ? 15.146 -36.341 -63.234 1.00 60.56 861 MET A C 1
ATOM 6933 O O . MET A 1 861 ? 14.210 -36.994 -62.780 1.00 60.56 861 MET A O 1
ATOM 6937 N N . THR A 1 862 ? 16.395 -36.804 -63.272 1.00 63.56 862 THR A N 1
ATOM 6938 C CA . THR A 1 862 ? 16.855 -38.039 -62.626 1.00 63.56 862 THR A CA 1
ATOM 6939 C C . THR A 1 862 ? 16.702 -37.956 -61.107 1.00 63.56 862 THR A C 1
ATOM 6941 O O . THR A 1 862 ? 17.037 -36.940 -60.499 1.00 63.56 862 THR A O 1
ATOM 6944 N N . SER A 1 863 ? 16.202 -39.036 -60.504 1.00 63.75 863 SER A N 1
ATOM 6945 C CA . SER A 1 863 ? 15.992 -39.147 -59.057 1.00 63.75 863 SER A CA 1
ATOM 6946 C C . SER A 1 863 ? 17.293 -38.933 -58.271 1.00 63.75 863 SER A C 1
ATOM 6948 O O . SER A 1 863 ? 18.279 -39.604 -58.576 1.00 63.75 863 SER A O 1
ATOM 6950 N N . PRO A 1 864 ? 17.308 -38.089 -57.225 1.00 75.69 864 PRO A N 1
ATOM 6951 C CA . PRO A 1 864 ? 18.443 -37.992 -56.313 1.00 75.69 864 PRO A CA 1
ATOM 6952 C C . PRO A 1 864 ? 18.612 -39.272 -55.482 1.00 75.69 864 PRO A C 1
ATOM 6954 O O . PRO A 1 864 ? 17.633 -39.854 -55.010 1.00 75.69 864 PRO A O 1
ATOM 6957 N N . GLU A 1 865 ? 19.857 -39.676 -55.232 1.00 79.38 865 GLU A N 1
ATOM 6958 C CA . GLU A 1 865 ? 20.231 -40.811 -54.367 1.00 79.38 865 GLU A CA 1
ATOM 6959 C C . GLU A 1 865 ? 19.675 -40.662 -52.935 1.00 79.38 865 GLU A C 1
ATOM 6961 O O . GLU A 1 865 ? 19.205 -41.624 -52.322 1.00 79.38 865 GLU A O 1
ATOM 6966 N N . ALA A 1 866 ? 19.605 -39.428 -52.427 1.00 79.19 866 ALA A N 1
ATOM 6967 C CA . ALA A 1 866 ? 19.008 -39.112 -51.130 1.00 79.19 866 ALA A CA 1
ATOM 6968 C C . ALA A 1 866 ? 17.529 -39.538 -51.021 1.00 79.19 866 ALA A C 1
ATOM 6970 O O . ALA A 1 866 ? 17.063 -39.878 -49.930 1.00 79.19 866 ALA A O 1
ATOM 6971 N N . MET A 1 867 ? 16.792 -39.556 -52.139 1.00 85.38 867 MET A N 1
ATOM 6972 C CA . MET A 1 867 ? 15.394 -39.994 -52.178 1.00 85.38 867 MET A CA 1
ATOM 6973 C C . MET A 1 867 ? 15.281 -41.499 -51.958 1.00 85.38 867 MET A C 1
ATOM 6975 O O . MET A 1 867 ? 14.443 -41.944 -51.177 1.00 85.38 867 MET A O 1
ATOM 6979 N N . VAL A 1 868 ? 16.158 -42.273 -52.600 1.00 85.62 868 VAL A N 1
ATOM 6980 C CA . VAL A 1 868 ? 16.244 -43.730 -52.439 1.00 85.62 868 VAL A CA 1
ATOM 6981 C C . VAL A 1 868 ? 16.530 -44.080 -50.980 1.00 85.62 868 VAL A C 1
ATOM 6983 O O . VAL A 1 868 ? 15.833 -44.910 -50.395 1.00 85.62 868 VAL A O 1
ATOM 6986 N N . HIS A 1 869 ? 17.483 -43.384 -50.354 1.00 83.75 869 HIS A N 1
ATOM 6987 C CA . HIS A 1 869 ? 17.786 -43.570 -48.936 1.00 83.75 869 HIS A CA 1
ATOM 6988 C C . HIS A 1 869 ? 16.608 -43.234 -48.020 1.00 83.75 869 HIS A C 1
ATOM 6990 O O . HIS A 1 869 ? 16.325 -43.994 -47.091 1.00 83.75 869 HIS A O 1
ATOM 6996 N N . TRP A 1 870 ? 15.904 -42.127 -48.274 1.00 86.88 870 TRP A N 1
ATOM 6997 C CA . TRP A 1 870 ? 14.735 -41.753 -47.480 1.00 86.88 870 TRP A CA 1
ATOM 6998 C C . TRP A 1 870 ? 13.599 -42.776 -47.632 1.00 86.88 870 TRP A C 1
ATOM 7000 O O . TRP A 1 870 ? 13.098 -43.258 -46.620 1.00 86.88 870 TRP A O 1
ATOM 7010 N N . LEU A 1 871 ? 13.267 -43.203 -48.858 1.00 88.06 871 LEU A N 1
ATOM 7011 C CA . LEU A 1 871 ? 12.252 -44.236 -49.118 1.00 88.06 871 LEU A CA 1
ATOM 7012 C C . LEU A 1 871 ? 12.602 -45.564 -48.434 1.00 88.06 871 LEU A C 1
ATOM 7014 O O . LEU A 1 871 ? 11.753 -46.162 -47.769 1.00 88.06 871 LEU A O 1
ATOM 7018 N N . HIS A 1 872 ? 13.864 -45.993 -48.530 1.00 86.88 872 HIS A N 1
ATOM 7019 C CA . HIS A 1 872 ? 14.357 -47.192 -47.856 1.00 86.88 872 HIS A CA 1
ATOM 7020 C C . HIS A 1 872 ? 14.236 -47.077 -46.327 1.00 86.88 872 HIS A C 1
ATOM 7022 O O . HIS A 1 872 ? 13.792 -48.014 -45.660 1.00 86.88 872 HIS A O 1
ATOM 7028 N N . HIS A 1 873 ? 14.566 -45.913 -45.756 1.00 83.81 873 HIS A N 1
ATOM 7029 C CA . HIS A 1 873 ? 14.394 -45.652 -44.327 1.00 83.81 873 HIS A CA 1
ATOM 7030 C C . HIS A 1 873 ? 12.914 -45.688 -43.906 1.00 83.81 873 HIS A C 1
ATOM 7032 O O . HIS A 1 873 ? 12.568 -46.360 -42.932 1.00 83.81 873 HIS A O 1
ATOM 7038 N N . THR A 1 874 ? 12.023 -45.040 -44.663 1.00 84.19 874 THR A N 1
ATOM 7039 C CA . THR A 1 874 ? 10.569 -45.053 -44.430 1.00 84.19 874 THR A CA 1
ATOM 7040 C C . THR A 1 874 ? 9.998 -46.474 -44.479 1.00 84.19 874 THR A C 1
ATOM 7042 O O . THR A 1 874 ? 9.187 -46.846 -43.629 1.00 84.19 874 THR A O 1
ATOM 7045 N N . MET A 1 875 ? 10.453 -47.301 -45.426 1.00 86.88 875 MET A N 1
ATOM 7046 C CA . MET A 1 875 ? 10.094 -48.720 -45.508 1.00 86.88 875 MET A CA 1
ATOM 7047 C C . MET A 1 875 ? 10.573 -49.511 -44.286 1.00 86.88 875 MET A C 1
ATOM 7049 O O . MET A 1 875 ? 9.805 -50.299 -43.727 1.00 86.88 875 MET A O 1
ATOM 7053 N N . GLY A 1 876 ? 11.808 -49.269 -43.835 1.00 80.94 876 GLY A N 1
ATOM 7054 C CA . GLY A 1 876 ? 12.382 -49.899 -42.643 1.00 80.94 876 GLY A CA 1
ATOM 7055 C C . GLY A 1 876 ? 11.574 -49.633 -41.369 1.00 80.94 876 GLY A C 1
ATOM 7056 O O . GLY A 1 876 ? 11.433 -50.527 -40.536 1.00 80.94 876 GLY A O 1
ATOM 7057 N N . GLN A 1 877 ? 10.969 -48.447 -41.246 1.00 79.44 877 GLN A N 1
ATOM 7058 C CA . GLN A 1 877 ? 10.110 -48.097 -40.110 1.00 79.44 877 GLN A CA 1
ATOM 7059 C C . GLN A 1 877 ? 8.679 -48.670 -40.191 1.00 79.44 877 GLN A C 1
ATOM 7061 O O . GLN A 1 877 ? 7.933 -48.574 -39.216 1.00 79.44 877 GLN A O 1
ATOM 7066 N N . ARG A 1 878 ? 8.270 -49.271 -41.323 1.00 80.25 878 ARG A N 1
ATOM 7067 C CA . ARG A 1 878 ? 6.917 -49.828 -41.568 1.00 80.25 878 ARG A CA 1
ATOM 7068 C C . ARG A 1 878 ? 5.765 -48.857 -41.250 1.00 80.25 878 ARG A C 1
ATOM 7070 O O . ARG A 1 878 ? 4.682 -49.280 -40.841 1.00 80.25 878 ARG A O 1
ATOM 7077 N N . THR A 1 879 ? 5.975 -47.557 -41.447 1.00 77.56 879 THR A N 1
ATOM 7078 C CA . THR A 1 879 ? 4.956 -46.522 -41.214 1.00 77.56 879 THR A CA 1
ATOM 7079 C C . THR A 1 879 ? 3.820 -46.596 -42.242 1.00 77.56 879 THR A C 1
ATOM 7081 O O . THR A 1 879 ? 3.918 -47.249 -43.287 1.00 77.56 879 THR A O 1
ATOM 7084 N N . ARG A 1 880 ? 2.685 -45.944 -41.955 1.00 76.56 880 ARG A N 1
ATOM 7085 C CA . ARG A 1 880 ? 1.540 -45.885 -42.878 1.00 76.56 880 ARG A CA 1
ATOM 7086 C C . ARG A 1 880 ? 1.998 -45.260 -44.205 1.00 76.56 880 ARG A C 1
ATOM 7088 O O . ARG A 1 880 ? 2.500 -44.146 -44.215 1.00 76.56 880 ARG A O 1
ATOM 7095 N N . GLY A 1 881 ? 1.830 -45.987 -45.314 1.00 78.38 881 GLY A N 1
ATOM 7096 C CA . GLY A 1 881 ? 2.325 -45.579 -46.639 1.00 78.38 881 GLY A CA 1
ATOM 7097 C C . GLY A 1 881 ? 3.556 -46.345 -47.145 1.00 78.38 881 GLY A C 1
ATOM 7098 O O . GLY A 1 881 ? 3.923 -46.164 -48.300 1.00 78.38 881 GLY A O 1
ATOM 7099 N N . TRP A 1 882 ? 4.143 -47.259 -46.358 1.00 82.12 882 TRP A N 1
ATOM 7100 C CA . TRP A 1 882 ? 5.343 -48.020 -46.757 1.00 82.12 882 TRP A CA 1
ATOM 7101 C C . TRP A 1 882 ? 5.210 -48.788 -48.088 1.00 82.12 882 TRP A C 1
ATOM 7103 O O . TRP A 1 882 ? 6.189 -48.897 -48.816 1.00 82.12 882 TRP A O 1
ATOM 7113 N N . ARG A 1 883 ? 4.012 -49.284 -48.445 1.00 85.25 883 ARG A N 1
ATOM 7114 C CA . ARG A 1 883 ? 3.767 -49.932 -49.752 1.00 85.25 883 ARG A CA 1
ATOM 7115 C C . ARG A 1 883 ? 3.940 -48.960 -50.917 1.00 85.25 883 ARG A C 1
ATOM 7117 O O . ARG A 1 883 ? 4.548 -49.302 -51.916 1.00 85.25 883 ARG A O 1
ATOM 7124 N N . LYS A 1 884 ? 3.466 -47.726 -50.749 1.00 85.69 884 LYS A N 1
ATOM 7125 C CA . LYS A 1 884 ? 3.625 -46.670 -51.749 1.00 85.69 884 LYS A CA 1
ATOM 7126 C C . LYS A 1 884 ? 5.081 -46.201 -51.839 1.00 85.69 884 LYS A C 1
ATOM 7128 O O . LYS A 1 884 ? 5.566 -45.901 -52.921 1.00 85.69 884 LYS A O 1
ATOM 7133 N N . ALA A 1 885 ? 5.801 -46.193 -50.713 1.00 86.31 885 ALA A N 1
ATOM 7134 C CA . ALA A 1 885 ? 7.245 -45.962 -50.711 1.00 86.31 885 ALA A CA 1
ATOM 7135 C C . ALA A 1 885 ? 8.010 -47.071 -51.462 1.00 86.31 885 ALA A C 1
ATOM 7137 O O . ALA A 1 885 ? 8.925 -46.756 -52.214 1.00 86.31 885 ALA A O 1
ATOM 7138 N N . TRP A 1 886 ? 7.594 -48.338 -51.313 1.00 87.19 886 TRP A N 1
ATOM 7139 C CA . TRP A 1 886 ? 8.126 -49.477 -52.073 1.00 87.19 886 TRP A CA 1
ATOM 7140 C C . TRP A 1 886 ? 7.892 -49.325 -53.581 1.00 87.19 886 TRP A C 1
ATOM 7142 O O . TRP A 1 886 ? 8.840 -49.409 -54.354 1.00 87.19 886 TRP A O 1
ATOM 7152 N N . GLU A 1 887 ? 6.658 -49.030 -53.997 1.00 87.88 887 GLU A N 1
ATOM 7153 C CA . GLU A 1 887 ? 6.306 -48.800 -55.409 1.00 87.88 887 GLU A CA 1
ATOM 7154 C C . GLU A 1 887 ? 7.130 -47.658 -56.031 1.00 87.88 887 GLU A C 1
ATOM 7156 O O . GLU A 1 887 ? 7.630 -47.772 -57.152 1.00 87.88 887 GLU A O 1
ATOM 7161 N N . LEU A 1 888 ? 7.316 -46.557 -55.292 1.00 86.44 888 LEU A N 1
ATOM 7162 C CA . LEU A 1 888 ? 8.157 -45.442 -55.729 1.00 86.44 888 LEU A CA 1
ATOM 7163 C C . LEU A 1 888 ? 9.635 -45.838 -55.817 1.00 86.44 888 LEU A C 1
ATOM 7165 O O . LEU A 1 888 ? 10.300 -45.447 -56.774 1.00 86.44 888 LEU A O 1
ATOM 7169 N N . LEU A 1 889 ? 10.145 -46.624 -54.865 1.00 85.38 889 LEU A N 1
ATOM 7170 C CA . LEU A 1 889 ? 11.526 -47.103 -54.874 1.00 85.38 889 LEU A CA 1
ATOM 7171 C C . LEU A 1 889 ? 11.798 -48.026 -56.072 1.00 85.38 889 LEU A C 1
ATOM 7173 O O . LEU A 1 889 ? 12.784 -47.814 -56.773 1.00 85.38 889 LEU A O 1
ATOM 7177 N N . GLU A 1 890 ? 10.911 -48.985 -56.358 1.00 85.81 890 GLU A N 1
ATOM 7178 C CA . GLU A 1 890 ? 11.026 -49.869 -57.531 1.00 85.81 890 GLU A CA 1
ATOM 7179 C C . GLU A 1 890 ? 11.034 -49.085 -58.846 1.00 85.81 890 GLU A C 1
ATOM 7181 O O . GLU A 1 890 ? 11.777 -49.419 -59.768 1.00 85.81 890 GLU A O 1
ATOM 7186 N N . ARG A 1 891 ? 10.243 -48.008 -58.933 1.00 83.50 891 ARG A N 1
ATOM 7187 C CA . ARG A 1 891 ? 10.206 -47.142 -60.118 1.00 83.50 891 ARG A CA 1
ATOM 7188 C C . ARG A 1 891 ? 11.509 -46.365 -60.320 1.00 83.50 891 ARG A C 1
ATOM 7190 O O . ARG A 1 891 ? 11.898 -46.123 -61.460 1.00 83.50 891 ARG A O 1
ATOM 7197 N N . LEU A 1 892 ? 12.150 -45.936 -59.234 1.00 81.69 892 LEU A N 1
ATOM 7198 C CA . LEU A 1 892 ? 13.365 -45.112 -59.269 1.00 81.69 892 LEU A CA 1
ATOM 7199 C C . LEU A 1 892 ? 14.649 -45.951 -59.327 1.00 81.69 892 LEU A C 1
ATOM 7201 O O . LEU A 1 892 ? 15.684 -45.460 -59.770 1.00 81.69 892 LEU A O 1
ATOM 7205 N N . SER A 1 893 ? 14.607 -47.203 -58.875 1.00 82.38 893 SER A N 1
ATOM 7206 C CA . SER A 1 893 ? 15.729 -48.148 -58.891 1.00 82.38 893 SER A CA 1
ATOM 7207 C C . SER A 1 893 ? 15.230 -49.548 -59.262 1.00 82.38 893 SER A C 1
ATOM 7209 O O . SER A 1 893 ? 15.160 -50.425 -58.397 1.00 82.38 893 SER A O 1
ATOM 7211 N N . PRO A 1 894 ? 14.853 -49.768 -60.538 1.00 75.06 894 PRO A N 1
ATOM 7212 C CA . PRO A 1 894 ? 14.404 -51.075 -60.990 1.00 75.06 894 PRO A CA 1
ATOM 7213 C C . PRO A 1 894 ? 15.526 -52.104 -60.791 1.00 75.06 894 PRO A C 1
ATOM 7215 O O . PRO A 1 894 ? 16.697 -51.785 -61.024 1.00 75.06 894 PRO A O 1
ATOM 7218 N N . PRO A 1 895 ? 15.202 -53.334 -60.358 1.00 65.62 895 PRO A N 1
ATOM 7219 C CA . PRO A 1 895 ? 16.202 -54.378 -60.193 1.00 65.62 895 PRO A CA 1
ATOM 7220 C C . PRO A 1 895 ? 16.930 -54.602 -61.522 1.00 65.62 895 PRO A C 1
ATOM 7222 O O . PRO A 1 895 ? 16.293 -54.666 -62.576 1.00 65.62 895 PRO A O 1
ATOM 7225 N N . ALA A 1 896 ? 18.262 -54.702 -61.477 1.00 56.94 896 ALA A N 1
ATOM 7226 C CA . ALA A 1 896 ? 19.051 -55.054 -62.650 1.00 56.94 896 ALA A CA 1
ATOM 7227 C C . ALA A 1 896 ? 18.489 -56.361 -63.230 1.00 56.94 896 ALA A C 1
ATOM 7229 O O . ALA A 1 896 ? 18.440 -57.370 -62.526 1.00 56.94 896 ALA A O 1
ATOM 7230 N N . LEU A 1 897 ? 18.010 -56.316 -64.478 1.00 53.34 897 LEU A N 1
ATOM 7231 C CA . LEU A 1 897 ? 17.597 -57.508 -65.216 1.00 53.34 897 LEU A CA 1
ATOM 7232 C C . LEU A 1 897 ? 18.811 -58.447 -65.272 1.00 53.34 897 LEU A C 1
ATOM 7234 O O . LEU A 1 897 ? 19.795 -58.124 -65.938 1.00 53.34 897 LEU A O 1
ATOM 7238 N N . ILE A 1 898 ? 18.756 -59.542 -64.510 1.00 44.28 898 ILE A N 1
ATOM 7239 C CA . ILE A 1 898 ? 19.701 -60.664 -64.600 1.00 44.28 898 ILE A CA 1
ATOM 7240 C C . ILE A 1 898 ? 19.385 -61.461 -65.860 1.00 44.28 898 ILE A C 1
ATOM 7242 O O . ILE A 1 898 ? 18.183 -61.752 -66.070 1.00 44.28 898 ILE A O 1
#

Foldseek 3Di:
DFPLQVLQCVDVVRQDALLSVLVQLCVDPLADPPDPDDSVRSSVVSVQVSVLHPVVVCVVPVSSLVSSCVSSVHDSVVSVVSNVVSDQDPPRPLQFQDQQLAQFGTDRLQPDDDFWFQDPCLQQLPAAAEEQAPPQQCLSVSLSSCVSNVQEHEAEELAPVVRVVVDDLAHEYRYAYLDLPPPDQFDDHDRRYGYYYYANDDHDDDDDDVVCVPPVDDPPPPDDDDDPPDDDGDGHHYDYTDQCVVRLLRNLVVSQVGNPPDRQPSVQLVCVCVVDPVNSVLCPHNRSSSNSSSLCRVFVDPDDCPTQVNPDDALLSSLLSSLVSLVVSFDDQPDDSVVLSVLLLQLLLLCLQPNPDAQQWWAALVVQLVSSQDQDDPVVVVVLVVVVVVPDDDDPVVSVVVSVVDRPRSVSSSVNCVSSVQWDRSHVRTIHGPPPSSSVSSNLVSLVVQLVDAQLSVLSSCLRLNSVLSNLVVLLVCLLVVNPVSLVRLLVDDDLPRSSSLSSLLSSLLSLLQSVLLVRDDDPVSLVSSLVSQVVQFDQDPQRQTFRPDADDPVSCQVRVSRPRLSSLSSLLRSQCVDDPPDCSHPVVVCPNGDLVSVQVSLQSNCDDDPSHDDDPPSNLLSLLVSLLSCVVVDPRDPDQQLSGRLSNLLNVLVVQLVDPDDAVVSVVNRHPCVNCQPVNQVNCVVVVHGLLSSLVSVLVNVLVPHDDDPSCQCPDSNNCSNLLNHDLSSLLCCLQPVVVSVLDPDDSVVSDDPSNLQSNLVSQLPDPDDPPDPSCLVVLLRRDLVSVLVSLVSLPPDLRNLSSLLSNCVVPVPSLLVSLLVCLLVVVPVSSLSSVQNHDLVCVQSSLVSNVVSVVVDPDQDDPSLLVSLVVNLVVVGPCNVSSVVVNCVNCPPDDD